Protein 2RC5 (pdb70)

CATH classification: 2.40.30.10 (+1 more: 3.40.50.80)

Organism: Leptospira interrogans serogroup Icterohaemorrhagiae serovar Lai (strain 56601) (NCBI:txid189518)

Foldseek 3Di:
DDPDADKFLADPVRWDKWFWADKDWFFDDPPDDDQDQPRADWTKIKTKTWDQCVSVQHAQQWWKWFFFDDFDPVCVVVVPVPRTRHIDTFHWQAHSCGVVSVNTITIGIAIFDADCVHDGDGGDRVSVSRNVDDGGDITGITIRGDDQRHDDQEADQAEEEEAEEQSQCRSVNNVLCCQQPVCSYHYNYAYEYEYEYQHPSSDGCVVVQVVSVVVDVSYHYHYFHQNPDAAPPPRHGGHSLSVCLVCLVSLVSLVPVLYAYEHEEDDPPPVLSNQVSSCVSVVPDDDSCVSQVVCSVSSRYHYHHD/DAAAWKFLFDLVRWFKWFWADKDWFFDDQPPDDQDNQNADKTKIKTKTADDCVSVQHAQQWWKWFFFDDFDPVCVVVVGTRDTDTFHWQAHRAPDGHITIGIAIFDFDADRNRDGPGGDRVSVSRNVDDGGDITTITIRHDRQRHDDQEAAAAEEEEAEEQRQCRSVNNVLCCQQPVCSYNYNAAYEYEYEYQHPSSDGPVVVLVVSVVPPVSYHYHYFHFNVDAAPPPRHGTHSLSVLLVVLVSLVSLVPVVAAYEHTEDDPPPCQSNQVSSVVSVVDPDDSCVSQVVCSVSSRYHYDHD/DPDADKFLFDPVRWDKWFWADKAWFFDDAVDDDADQLGEDWTKIKTKTWDQCVSVQHAQQWWKWFFFDDFDPVVVVVVRGRDTDTFRWQAHSCGVVSVNTIIIGIATFDFDADNRNPTPGTDGVSVSRNPDDGGDITGITIRGDDQRHDDQEADAAAEEEAEEQSQCRSVNNVLCCQQPVCSYHYNYAYEYEYEYQHPSSDGCVVVQVVSVVVDVSYHYHYFHQNPDAAPPPRHGGHSLSVCLVCLVSLVSLVVVLYAYEHTEDDPPPVQSNQVSSVVSVVDPDDSCVSVVVCSVSRRYHYHHD/DLAADKFLFDPVRWFKWFWPDKDWQFDDWCPDDCHCPVTDKTKIKTKTADDCVSVQHAQQWWKWFFFDDFDVVCVVVVPVVRTGDIDTFGWQAHRAVPDDGRITIGIAIFDFDADPSNDGDGTDRVSVSRNVHDGGDITTITIRGDRQRHDDQEAAAAEEEEFEEQRQCRSVNNVLCCQQPVCSYNYNAAYEYEYEYQHPSSDGPVVVLVVSVVPPVSYHYHYFHFNVAAAPPPRHGTHSLSVCLVVLVSLCSLVPPVAAYEYTEDDPPPCQSNQVSSVVSVVDPDDSVCSQVVCSVSVRYHYDHD

Radius of gyration: 36.1 Å; Cα contacts (8 Å, |Δi|>4): 2918; chains: 4; bounding box: 82×76×110 Å

Secondary structure (DSSP, 8-state):
--SS----SBBTTB-EEEEEEEEEE-SPPBTBSS--SSS----EEEEEEE--TTT----BTBEEEEE-SSB-HHHHHTT-S--BPPPEEEE--S-TT-GGG---EEEEEEE--B----S-SSB-HHHHHHHT--TT-EEEEEEEE-SSS---SS-B-S-EEEEEEGGGGHHHHHHHHIIIII-SS-B-S-EEEEEEESSGGGS-SHHHHHHHHHHHSSEEEEEEETTT-B-TTTSSB--HHHHHHHTHHHHHHHHHHT-EEEEEESSTTTHHHHHHHHHHHHT--S-HHHHHHHHHHTT-EEEEE-/-------SB-TTS-EEEEEEEEEE-SPPTTSSSS-STT----EEEEEEE--TTT----BTBEEEEE-SSB-HHHH----BPPPEEEEB-S-----S-EEEEEEE--B---TTS--S-B-HHHHHHHT--TTPEEEEEEEE-SSS---SS-B-S-EEEEEEGGGGHHHHHHHHIIIII-SS-B-S-EEEEEEESSGGG--SHHHHHHHHHHHSSEEEEEEETTT-B-TTTSSB--HHHHHHHTHHHHHHHHHTT-EEEEEESSTTTHHHHHHHHHHHHT--S-HHHHHHHHHHTT-EEEEE-/--S----SBBTTBPEEEEEEEEEE-SPPTTSSSS-SSS----EEEEEEE--TTTS---BTBEEEEE-SSB-HHHHT---BPPPEEE---S-TT-GGG---EEEEEEE--B---TTS----B-HHHHHHHT--TT-EEEEEEEE-SSS---SS-B-S-EEEEEEGGGGHHHHHHHHIIIII-SS-B-S-EEEEEEESSGGGS-SHHHHHHHHHHHSSEEEEEEETTT-B-TTTS-B--HHHHHHHTHHHHHHHHHHT-EEEEEESSTTTHHHHHHHHHHHHT--S-HHHHHHHHHHTT-EEEEE-/-------SBBTTB-EEEEEEEEEE-SPPTTSSSS-TTS----EEEEEEE--TTT----BTBEEEEE-SSB-HHHHHHT-S--BPPPEEEEB-S------SS-EEEEEEE--B--BTTTB-S-B-HHHHHHHT--TTPEEEEEEEE-SSS---SS-B-S-EEEEEEGGGGHHHHHHHHIIIII-SS-B-S-EEEEEEESSGGG--SHHHHHHHHHHHSSEEEEEEETTT-B-TTTSSB--HHHHHHHTHHHHHHHHHTT-EEEEEESSTTTHHHHHHHHHHHHT--S-HHHHHHHHHHTTSEEEEE-

Structure (mmCIF, N/CA/C/O backbone):
data_2RC5
#
_entry.id   2RC5
#
_cell.length_a   65.112
_cell.length_b   111.832
_cell.length_c   89.913
_cell.angle_alpha   90.00
_cell.angle_beta   92.76
_cell.angle_gamma   90.00
#
_symmetry.space_group_name_H-M   'P 1 21 1'
#
loop_
_entity.id
_entity.type
_entity.pdbx_description
1 polymer 'Ferredoxin-NADP reductase'
2 non-polymer 'SULFATE ION'
3 non-polymer 'ZINC ION'
4 non-polymer 'FLAVIN-ADENINE DINUCLEOTIDE'
5 water water
#
loop_
_atom_site.group_PDB
_atom_site.id
_atom_site.type_symbol
_atom_site.label_atom_id
_atom_site.label_alt_id
_atom_site.label_comp_id
_atom_site.label_asym_id
_atom_site.label_entity_id
_atom_site.label_seq_id
_atom_site.pdbx_PDB_ins_code
_atom_site.Cartn_x
_atom_site.Cartn_y
_atom_site.Cartn_z
_atom_site.occupancy
_atom_site.B_iso_or_equiv
_atom_site.auth_seq_id
_atom_site.auth_comp_id
_atom_site.auth_asym_id
_atom_site.auth_atom_id
_atom_site.pdbx_PDB_model_num
ATOM 1 N N . PRO A 1 7 ? -9.315 30.286 4.182 1.00 49.47 7 PRO A N 1
ATOM 2 C CA . PRO A 1 7 ? -10.184 31.258 3.515 1.00 49.24 7 PRO A CA 1
ATOM 3 C C . PRO A 1 7 ? -9.440 32.536 3.165 1.00 48.98 7 PRO A C 1
ATOM 4 O O . PRO A 1 7 ? -8.219 32.505 3.043 1.00 49.78 7 PRO A O 1
ATOM 8 N N . THR A 1 8 ? -10.170 33.643 3.025 0.50 44.73 8 THR A N 1
ATOM 9 C CA . THR A 1 8 ? -9.686 34.818 2.292 0.50 43.61 8 THR A CA 1
ATOM 10 C C . THR A 1 8 ? -8.231 34.711 1.797 0.50 42.67 8 THR A C 1
ATOM 11 O O . THR A 1 8 ? -7.304 34.450 2.562 0.50 42.54 8 THR A O 1
ATOM 15 N N . ARG A 1 9 ? -8.068 34.886 0.492 1.00 58.32 9 ARG A N 1
ATOM 16 C CA . ARG A 1 9 ? -6.765 35.033 -0.159 1.00 57.68 9 ARG A CA 1
ATOM 17 C C . ARG A 1 9 ? -5.853 35.999 0.612 1.00 57.51 9 ARG A C 1
ATOM 18 O O . ARG A 1 9 ? -6.308 36.722 1.510 1.00 57.62 9 ARG A O 1
ATOM 26 N N . GLU A 1 10 ? -4.572 36.008 0.244 1.00 59.24 10 GLU A N 1
ATOM 27 C CA . GLU A 1 10 ? -3.541 36.811 0.912 1.00 59.00 10 GLU A CA 1
ATOM 28 C C . GLU A 1 10 ? -3.191 36.136 2.219 1.00 58.37 10 GLU A C 1
ATOM 29 O O . GLU A 1 10 ? -3.943 36.218 3.197 1.00 58.46 10 GLU A O 1
ATOM 35 N N . PRO A 1 11 ? -2.056 35.421 2.225 1.00 31.26 11 PRO A N 1
ATOM 36 C CA . PRO A 1 11 ? -1.624 34.667 3.378 1.00 30.49 11 PRO A CA 1
ATOM 37 C C . PRO A 1 11 ? -1.277 35.549 4.570 1.00 30.39 11 PRO A C 1
ATOM 38 O O . PRO A 1 11 ? -0.555 36.548 4.447 1.00 30.38 11 PRO A O 1
ATOM 42 N N . GLN A 1 12 ? -1.814 35.170 5.719 1.00 36.17 12 GLN A N 1
ATOM 43 C CA . GLN A 1 12 ? -1.439 35.795 6.970 1.00 36.07 12 GLN A CA 1
ATOM 44 C C . GLN A 1 12 ? -0.638 34.777 7.759 1.00 35.94 12 GLN A C 1
ATOM 45 O O . GLN A 1 12 ? -0.831 33.571 7.617 1.00 35.54 12 GLN A O 1
ATOM 51 N N . ILE A 1 13 ? 0.300 35.261 8.552 1.00 22.79 13 ILE A N 1
ATOM 52 C CA . ILE A 1 13 ? 1.087 34.374 9.390 1.00 22.90 13 ILE A CA 1
ATOM 53 C C . ILE A 1 13 ? 1.051 34.880 10.826 1.00 23.40 13 ILE A C 1
ATOM 54 O O . ILE A 1 13 ? 0.860 36.073 11.068 1.00 23.37 13 ILE A O 1
ATOM 59 N N . ASN A 1 14 ? 1.210 33.955 11.768 1.00 42.76 14 ASN A N 1
ATOM 60 C CA . ASN A 1 14 ? 1.374 34.270 13.196 1.00 43.28 14 ASN A CA 1
ATOM 61 C C . ASN A 1 14 ? 0.229 35.078 13.784 1.00 43.29 14 ASN A C 1
ATOM 62 O O . ASN A 1 14 ? 0.428 35.948 14.653 1.00 43.50 14 ASN A O 1
ATOM 67 N N . LEU A 1 15 ? -0.973 34.773 13.302 1.00 26.90 15 LEU A N 1
ATOM 68 C CA . LEU A 1 15 ? -2.194 35.345 13.848 1.00 27.13 15 LEU A CA 1
ATOM 69 C C . LEU A 1 15 ? -2.393 34.808 15.254 1.00 27.37 15 LEU A C 1
ATOM 70 O O . LEU A 1 15 ? -2.907 35.502 16.141 1.00 27.80 15 LEU A O 1
ATOM 75 N N . PHE A 1 16 ? -1.960 33.564 15.437 1.00 26.69 16 PHE A N 1
ATOM 76 C CA . PHE A 1 16 ? -2.001 32.881 16.713 1.00 27.01 16 PHE A CA 1
ATOM 77 C C . PHE A 1 16 ? -0.619 32.343 17.020 1.00 27.55 16 PHE A C 1
ATOM 78 O O . PHE A 1 16 ? 0.068 31.849 16.138 1.00 27.86 16 PHE A O 1
ATOM 86 N N . LYS A 1 17 ? -0.202 32.505 18.266 1.00 27.58 17 LYS A N 1
ATOM 87 C CA . LYS A 1 17 ? 1.107 32.084 18.742 1.00 25.51 17 LYS A CA 1
ATOM 88 C C . LYS A 1 17 ? 0.839 31.354 20.045 1.00 25.53 17 LYS A C 1
ATOM 89 O O . LYS A 1 17 ? -0.307 31.293 20.494 1.00 25.20 17 LYS A O 1
ATOM 92 N N . LYS A 1 18 ? 1.880 30.802 20.661 1.00 36.12 18 LYS A N 1
ATOM 93 C CA . LYS A 1 18 ? 1.710 30.131 21.954 1.00 36.11 18 LYS A CA 1
ATOM 94 C C . LYS A 1 18 ? 1.086 31.021 23.027 1.00 36.28 18 LYS A C 1
ATOM 95 O O . LYS A 1 18 ? 0.325 30.540 23.861 1.00 36.42 18 LYS A O 1
ATOM 101 N N . SER A 1 19 ? 1.387 32.319 22.983 1.00 29.98 19 SER A N 1
ATOM 102 C CA . SER A 1 19 ? 0.814 33.291 23.929 1.00 30.06 19 SER A CA 1
ATOM 103 C C . SER A 1 19 ? -0.659 33.646 23.667 1.00 29.73 19 SER A C 1
ATOM 104 O O . SER A 1 19 ? -1.390 33.988 24.603 1.00 29.96 19 SER A O 1
ATOM 107 N N . ASN A 1 20 ? -1.084 33.585 22.406 1.00 34.54 20 ASN A N 1
ATOM 108 C CA . ASN A 1 20 ? -2.507 33.682 22.057 1.00 34.10 20 ASN A CA 1
ATOM 109 C C . ASN A 1 20 ? -2.955 32.562 21.081 1.00 33.28 20 ASN A C 1
ATOM 110 O O . ASN A 1 20 ? -3.169 32.803 19.895 1.00 33.06 20 ASN A O 1
ATOM 115 N N . PRO A 1 21 ? -3.086 31.322 21.583 1.00 34.66 21 PRO A N 1
ATOM 116 C CA . PRO A 1 21 ? -3.406 30.236 20.651 1.00 34.31 21 PRO A CA 1
ATOM 117 C C . PRO A 1 21 ? -4.844 30.248 20.145 1.00 33.81 21 PRO A C 1
ATOM 118 O O . PRO A 1 21 ? -5.699 30.955 20.684 1.00 34.01 21 PRO A O 1
ATOM 122 N N . TYR A 1 22 ? -5.081 29.483 19.089 1.00 25.24 22 TYR A N 1
ATOM 123 C CA . TYR A 1 22 ? -6.416 29.283 18.576 1.00 24.77 22 TYR A CA 1
ATOM 124 C C . TYR A 1 22 ? -6.905 27.917 19.040 1.00 24.21 22 TYR A C 1
ATOM 125 O O . TYR A 1 22 ? -6.220 26.920 18.881 1.00 23.73 22 TYR A O 1
ATOM 134 N N . LYS A 1 23 ? -8.084 27.892 19.643 1.00 28.72 23 LYS A N 1
ATOM 135 C CA . LYS A 1 23 ? -8.682 26.659 20.111 1.00 28.70 23 LYS A CA 1
ATOM 136 C C . LYS A 1 23 ? -9.607 26.125 19.019 1.00 28.52 23 LYS A C 1
ATOM 137 O O . LYS A 1 23 ? -10.592 26.767 18.666 1.00 28.79 23 LYS A O 1
ATOM 143 N N . ALA A 1 24 ? -9.267 24.963 18.469 1.00 22.69 24 ALA A N 1
ATOM 144 C CA . ALA A 1 24 ? -10.090 24.313 17.442 1.00 22.49 24 ALA A CA 1
ATOM 145 C C . ALA A 1 24 ? -10.654 23.009 17.987 1.00 22.27 24 ALA A C 1
ATOM 146 O O . ALA A 1 24 ? -9.960 22.278 18.686 1.00 20.34 24 ALA A O 1
ATOM 148 N N . LYS A 1 25 ? -11.911 22.720 17.674 1.00 30.77 25 LYS A N 1
ATOM 149 C CA . LYS A 1 25 ? -12.521 21.466 18.088 1.00 30.28 25 LYS A CA 1
ATOM 150 C C . LYS A 1 25 ? -12.390 20.412 17.009 1.00 29.61 25 LYS A C 1
ATOM 151 O O . LYS A 1 25 ? -12.502 20.719 15.816 1.00 29.39 25 LYS A O 1
ATOM 157 N N . VAL A 1 26 ? -12.139 19.172 17.440 1.00 12.56 26 VAL A N 1
ATOM 158 C CA . VAL A 1 26 ? -12.000 18.042 16.526 1.00 14.30 26 VAL A CA 1
ATOM 159 C C . VAL A 1 26 ? -13.354 17.651 15.982 1.00 14.32 26 VAL A C 1
ATOM 160 O O . VAL A 1 26 ? -14.305 17.413 16.727 1.00 14.34 26 VAL A O 1
ATOM 164 N N . ILE A 1 27 ? -13.433 17.610 14.660 1.00 19.37 27 ILE A N 1
ATOM 165 C CA . ILE A 1 27 ? -14.591 17.076 13.993 1.00 19.26 27 ILE A CA 1
ATOM 166 C C . ILE A 1 27 ? -14.354 15.588 13.837 1.00 19.02 27 ILE A C 1
ATOM 167 O O . ILE A 1 27 ? -15.160 14.779 14.255 1.00 19.11 27 ILE A O 1
ATOM 172 N N . SER A 1 28 ? -13.221 15.245 13.245 1.00 18.16 28 SER A N 1
ATOM 173 C CA . SER A 1 28 ? -12.896 13.869 12.968 1.00 17.82 28 SER A CA 1
ATOM 174 C C . SER A 1 28 ? -11.394 13.654 12.935 1.00 18.06 28 SER A C 1
ATOM 175 O O . SER A 1 28 ? -10.599 14.584 12.722 1.00 18.16 28 SER A O 1
ATOM 178 N N . ASN A 1 29 ? -11.023 12.409 13.175 1.00 18.17 29 ASN A N 1
ATOM 179 C CA . ASN A 1 29 ? -9.652 11.971 13.136 1.00 18.23 29 ASN A CA 1
ATOM 180 C C . ASN A 1 29 ? -9.701 10.507 12.744 1.00 18.30 29 ASN A C 1
ATOM 181 O O . ASN A 1 29 ? -9.919 9.639 13.580 1.00 18.22 29 ASN A O 1
ATOM 186 N N . VAL A 1 30 ? -9.578 10.236 11.450 1.00 18.31 30 VAL A N 1
ATOM 187 C CA . VAL A 1 30 ? -9.678 8.867 11.007 1.00 20.04 30 VAL A CA 1
ATOM 188 C C . VAL A 1 30 ? -8.355 8.370 10.464 1.00 19.79 30 VAL A C 1
ATOM 189 O O . VAL A 1 30 ? -7.622 9.092 9.785 1.00 20.27 30 VAL A O 1
ATOM 193 N N . LEU A 1 31 ? -8.045 7.138 10.829 1.00 23.01 31 LEU A N 1
ATOM 194 C CA . LEU A 1 31 ? -6.877 6.441 10.348 1.00 22.76 31 LEU A CA 1
ATOM 195 C C . LEU A 1 31 ? -7.048 6.148 8.878 1.00 22.48 31 LEU A C 1
ATOM 196 O O . LEU A 1 31 ? -8.048 5.555 8.472 1.00 22.25 31 LEU A O 1
ATOM 201 N N . LEU A 1 32 ? -6.058 6.573 8.095 1.00 21.87 32 LEU A N 1
ATOM 202 C CA . LEU A 1 32 ? -6.080 6.452 6.632 1.00 21.66 32 LEU A CA 1
ATOM 203 C C . LEU A 1 32 ? -5.337 5.219 6.134 1.00 22.44 32 LEU A C 1
ATOM 204 O O . LEU A 1 32 ? -5.632 4.686 5.060 1.00 21.66 32 LEU A O 1
ATOM 209 N N . THR A 1 33 ? -4.361 4.793 6.918 1.00 20.09 33 THR A N 1
ATOM 210 C CA . THR A 1 33 ? -3.522 3.679 6.578 1.00 19.92 33 THR A CA 1
ATOM 211 C C . THR A 1 33 ? -3.947 2.431 7.374 1.00 20.45 33 THR A C 1
ATOM 212 O O . THR A 1 33 ? -4.667 2.548 8.367 1.00 20.51 33 THR A O 1
ATOM 216 N N . PRO A 1 34 ? -3.521 1.231 6.941 1.00 24.23 34 PRO A N 1
ATOM 217 C CA . PRO A 1 34 ? -3.994 0.066 7.691 1.00 24.58 34 PRO A CA 1
ATOM 218 C C . PRO A 1 34 ? -3.578 0.097 9.158 1.00 25.22 34 PRO A C 1
ATOM 219 O O . PRO A 1 34 ? -2.552 0.704 9.509 1.00 25.62 34 PRO A O 1
ATOM 223 N N . GLU A 1 35 ? -4.394 -0.519 10.006 1.00 31.07 35 GLU A N 1
ATOM 224 C CA . GLU A 1 35 ? -4.064 -0.662 11.418 1.00 32.20 35 GLU A CA 1
ATOM 225 C C . GLU A 1 35 ? -2.771 -1.462 11.574 1.00 32.02 35 GLU A C 1
ATOM 226 O O . GLU A 1 35 ? -2.417 -2.265 10.711 1.00 32.00 35 GLU A O 1
ATOM 232 N N . THR A 1 36 ? -2.049 -1.211 12.658 1.00 47.10 36 THR A N 1
ATOM 233 C CA . THR A 1 36 ? -0.717 -1.782 12.807 1.00 47.49 36 THR A CA 1
ATOM 234 C C . THR A 1 36 ? -0.768 -3.305 12.848 1.00 47.50 36 THR A C 1
ATOM 235 O O . THR A 1 36 ? -1.649 -3.890 13.487 1.00 47.36 36 THR A O 1
ATOM 239 N N . GLY A 1 37 ? 0.171 -3.929 12.138 1.00 52.89 37 GLY A N 1
ATOM 240 C CA . GLY A 1 37 ? 0.184 -5.375 11.942 1.00 53.13 37 GLY A CA 1
ATOM 241 C C . GLY A 1 37 ? -0.517 -5.759 10.652 1.00 53.13 37 GLY A C 1
ATOM 242 O O . GLY A 1 37 ? -0.142 -6.731 9.993 1.00 53.22 37 GLY A O 1
ATOM 243 N N . THR A 1 38 ? -1.551 -5.000 10.303 1.00 43.62 38 THR A N 1
ATOM 244 C CA . THR A 1 38 ? -2.221 -5.142 9.008 1.00 43.88 38 THR A CA 1
ATOM 245 C C . THR A 1 38 ? -1.413 -4.379 7.952 1.00 43.67 38 THR A C 1
ATOM 246 O O . THR A 1 38 ? -0.455 -3.659 8.272 1.00 44.03 38 THR A O 1
ATOM 250 N N . GLY A 1 39 ? -1.782 -4.548 6.692 1.00 34.42 39 GLY A N 1
ATOM 251 C CA . GLY A 1 39 ? -1.094 -3.850 5.623 1.00 33.94 39 GLY A CA 1
ATOM 252 C C . GLY A 1 39 ? 0.242 -4.453 5.245 1.00 33.56 39 GLY A C 1
ATOM 253 O O . GLY A 1 39 ? 0.681 -5.452 5.811 1.00 33.22 39 GLY A O 1
ATOM 254 N N . LYS A 1 40 ? 0.892 -3.815 4.283 1.00 37.13 40 LYS A N 1
ATOM 255 C CA . LYS A 1 40 ? 2.089 -4.363 3.668 1.00 37.82 40 LYS A CA 1
ATOM 256 C C . LYS A 1 40 ? 3.356 -4.291 4.528 1.00 38.43 40 LYS A C 1
ATOM 257 O O . LYS A 1 40 ? 4.224 -5.169 4.435 1.00 38.29 40 LYS A O 1
ATOM 263 N N . ARG A 1 41 ? 3.455 -3.254 5.354 1.00 33.56 41 ARG A N 1
ATOM 264 C CA . ARG A 1 41 ? 4.663 -3.007 6.132 1.00 34.72 41 ARG A CA 1
ATOM 265 C C . ARG A 1 41 ? 4.923 -4.139 7.120 1.00 35.87 41 ARG A C 1
ATOM 266 O O . ARG A 1 41 ? 4.095 -4.422 7.986 1.00 36.11 41 ARG A O 1
ATOM 274 N N . PRO A 1 42 ? 6.078 -4.782 6.985 1.00 52.78 42 PRO A N 1
ATOM 275 C CA . PRO A 1 42 ? 6.491 -5.830 7.923 1.00 54.02 42 PRO A CA 1
ATOM 276 C C . PRO A 1 42 ? 7.007 -5.246 9.234 1.00 55.17 42 PRO A C 1
ATOM 277 O O . PRO A 1 42 ? 6.759 -4.076 9.527 1.00 55.35 42 PRO A O 1
ATOM 281 N N . LYS A 1 43 ? 7.718 -6.058 10.010 1.00 42.93 43 LYS A N 1
ATOM 282 C CA . LYS A 1 43 ? 7.467 -6.162 11.443 1.00 43.20 43 LYS A CA 1
ATOM 283 C C . LYS A 1 43 ? 8.374 -5.223 12.231 1.00 43.36 43 LYS A C 1
ATOM 284 O O . LYS A 1 43 ? 7.908 -4.257 12.835 1.00 43.29 43 LYS A O 1
ATOM 286 N N . LYS A 1 44 ? 9.670 -5.514 12.221 1.00 50.81 44 LYS A N 1
ATOM 287 C CA . LYS A 1 44 ? 10.655 -4.606 11.644 1.00 50.72 44 LYS A CA 1
ATOM 288 C C . LYS A 1 44 ? 10.056 -3.801 10.495 1.00 50.42 44 LYS A C 1
ATOM 289 O O . LYS A 1 44 ? 9.217 -4.301 9.746 1.00 50.27 44 LYS A O 1
ATOM 291 N N . GLU A 1 45 ? 10.493 -2.553 10.363 1.00 61.08 45 GLU A N 1
ATOM 292 C CA . GLU A 1 45 ? 9.838 -1.612 9.499 1.00 60.83 45 GLU A CA 1
ATOM 293 C C . GLU A 1 45 ? 8.580 -1.200 10.211 1.00 60.83 45 GLU A C 1
ATOM 294 O O . GLU A 1 45 ? 7.708 -1.985 10.492 1.00 60.87 45 GLU A O 1
ATOM 300 N N . GLY A 1 46 ? 8.521 0.012 10.636 1.00 47.03 46 GLY A N 1
ATOM 301 C CA . GLY A 1 46 ? 7.830 0.165 11.886 1.00 47.20 46 GLY A CA 1
ATOM 302 C C . GLY A 1 46 ? 6.348 0.126 11.702 1.00 47.07 46 GLY A C 1
ATOM 303 O O . GLY A 1 46 ? 5.776 -0.813 11.226 1.00 46.98 46 GLY A O 1
ATOM 304 N N . GLU A 1 47 ? 5.734 1.208 12.093 1.00 41.18 47 GLU A N 1
ATOM 305 C CA . GLU A 1 47 ? 4.361 1.398 11.841 1.00 41.05 47 GLU A CA 1
ATOM 306 C C . GLU A 1 47 ? 4.272 2.519 10.904 1.00 40.85 47 GLU A C 1
ATOM 307 O O . GLU A 1 47 ? 5.101 3.396 10.881 1.00 40.90 47 GLU A O 1
ATOM 313 N N . ALA A 1 48 ? 3.238 2.455 10.102 1.00 27.15 48 ALA A N 1
ATOM 314 C CA . ALA A 1 48 ? 2.794 3.636 9.368 1.00 27.01 48 ALA A CA 1
ATOM 315 C C . ALA A 1 48 ? 1.333 3.994 9.568 1.00 26.97 48 ALA A C 1
ATOM 316 O O . ALA A 1 48 ? 0.489 3.622 8.826 1.00 26.80 48 ALA A O 1
ATOM 318 N N . LEU A 1 49 ? 1.082 4.759 10.601 1.00 22.11 49 LEU A N 1
ATOM 319 C CA . LEU A 1 49 ? -0.244 5.190 11.046 1.00 22.10 49 LEU A CA 1
ATOM 320 C C . LEU A 1 49 ? -0.511 6.665 10.756 1.00 22.12 49 LEU A C 1
ATOM 321 O O . LEU A 1 49 ? -0.066 7.554 11.481 1.00 22.31 49 LEU A O 1
ATOM 326 N N . VAL A 1 50 ? -1.243 6.894 9.669 1.00 15.54 50 VAL A N 1
ATOM 327 C CA . VAL A 1 50 ? -1.507 8.226 9.141 1.00 15.50 50 VAL A CA 1
ATOM 328 C C . VAL A 1 50 ? -2.986 8.558 9.266 1.00 15.48 50 VAL A C 1
ATOM 329 O O . VAL A 1 50 ? -3.840 7.771 8.850 1.00 15.33 50 VAL A O 1
ATOM 333 N N . HIS A 1 51 ? -3.272 9.727 9.841 1.00 19.11 51 HIS A N 1
ATOM 334 C CA . HIS A 1 51 ? -4.635 10.153 10.125 1.00 19.36 51 HIS A CA 1
ATOM 335 C C . HIS A 1 51 ? -4.997 11.411 9.367 1.00 20.31 51 HIS A C 1
ATOM 336 O O . HIS A 1 51 ? -4.164 12.295 9.149 1.00 20.77 51 HIS A O 1
ATOM 343 N N . ARG A 1 52 ? -6.258 11.496 8.972 1.00 19.50 52 ARG A N 1
ATOM 344 C CA . ARG A 1 52 ? -6.784 12.735 8.456 1.00 19.80 52 ARG A CA 1
ATOM 345 C C . ARG A 1 52 ? -7.498 13.374 9.630 1.00 20.35 52 ARG A C 1
ATOM 346 O O . ARG A 1 52 ? -8.437 12.799 10.178 1.00 20.24 52 ARG A O 1
ATOM 354 N N . ILE A 1 53 ? -7.022 14.545 10.037 1.00 20.04 53 ILE A N 1
ATOM 355 C CA . ILE A 1 53 ? -7.607 15.252 11.150 1.00 19.98 53 ILE A CA 1
ATOM 356 C C . ILE A 1 53 ? -8.389 16.462 10.630 1.00 19.71 53 ILE A C 1
ATOM 357 O O . ILE A 1 53 ? -7.851 17.301 9.924 1.00 19.57 53 ILE A O 1
ATOM 362 N N . VAL A 1 54 ? -9.670 16.519 10.967 1.00 17.76 54 VAL A N 1
ATOM 363 C CA . VAL A 1 54 ? -10.519 17.630 10.581 1.00 17.24 54 VAL A CA 1
ATOM 364 C C . VAL A 1 54 ? -10.885 18.374 11.850 1.00 17.60 54 VAL A C 1
ATOM 365 O O . VAL A 1 54 ? -11.460 17.822 12.789 1.00 17.51 54 VAL A O 1
ATOM 369 N N . LEU A 1 55 ? -10.498 19.634 11.891 1.00 18.90 55 LEU A N 1
ATOM 370 C CA . LEU A 1 55 ? -10.790 20.470 13.029 1.00 19.41 55 LEU A CA 1
ATOM 371 C C . LEU A 1 55 ? -11.764 21.520 12.575 1.00 19.39 55 LEU A C 1
ATOM 372 O O . LEU A 1 55 ? -11.687 21.992 11.441 1.00 18.76 55 LEU A O 1
ATOM 377 N N . ALA A 1 56 ? -12.694 21.856 13.464 1.00 17.10 56 ALA A N 1
ATOM 378 C CA . ALA A 1 56 ? -13.592 22.967 13.249 1.00 17.11 56 ALA A CA 1
ATOM 379 C C . ALA A 1 56 ? -12.832 24.256 13.535 1.00 17.64 56 ALA A C 1
ATOM 380 O O . ALA A 1 56 ? -12.221 24.420 14.597 1.00 17.40 56 ALA A O 1
ATOM 382 N N . ILE A 1 57 ? -12.831 25.152 12.555 1.00 28.50 57 ILE A N 1
ATOM 383 C CA . ILE A 1 57 ? -12.260 26.477 12.758 1.00 29.19 57 ILE A CA 1
ATOM 384 C C . ILE A 1 57 ? -13.187 27.579 12.266 1.00 29.22 57 ILE A C 1
ATOM 385 O O . ILE A 1 57 ? -14.016 27.371 11.382 1.00 29.27 57 ILE A O 1
ATOM 390 N N . ASP A 1 58 ? -13.058 28.742 12.885 1.00 27.75 58 ASP A N 1
ATOM 391 C CA . ASP A 1 58 ? -13.669 29.965 12.401 1.00 27.61 58 ASP A CA 1
ATOM 392 C C . ASP A 1 58 ? -12.695 30.518 11.360 1.00 27.27 58 ASP A C 1
ATOM 393 O O . ASP A 1 58 ? -11.583 30.946 11.692 1.00 27.28 58 ASP A O 1
ATOM 398 N N . HIS A 1 59 ? -13.111 30.451 10.098 1.00 24.14 59 HIS A N 1
ATOM 399 C CA . HIS A 1 59 ? -12.328 30.929 8.965 1.00 23.90 59 HIS A CA 1
ATOM 400 C C . HIS A 1 59 ? -12.056 32.446 8.985 1.00 24.29 59 HIS A C 1
ATOM 401 O O . HIS A 1 59 ? -11.136 32.927 8.329 1.00 24.07 59 HIS A O 1
ATOM 408 N N . SER A 1 60 ? -12.852 33.191 9.749 1.00 35.19 60 SER A N 1
ATOM 409 C CA . SER A 1 60 ? -12.588 34.612 10.005 1.00 35.81 60 SER A CA 1
ATOM 410 C C . SER A 1 60 ? -11.458 34.809 11.029 1.00 36.17 60 SER A C 1
ATOM 411 O O . SER A 1 60 ? -10.695 35.771 10.942 1.00 36.17 60 SER A O 1
ATOM 414 N N . ALA A 1 61 ? -11.365 33.894 11.988 1.00 26.70 61 ALA A N 1
ATOM 415 C CA . ALA A 1 61 ? -10.253 33.882 12.931 1.00 27.25 61 ALA A CA 1
ATOM 416 C C . ALA A 1 61 ? -9.010 33.253 12.311 1.00 26.95 61 ALA A C 1
ATOM 417 O O . ALA A 1 61 ? -7.901 33.762 12.470 1.00 27.51 61 ALA A O 1
ATOM 419 N N . TYR A 1 62 ? -9.204 32.144 11.605 1.00 24.32 62 TYR A N 1
ATOM 420 C CA . TYR A 1 62 ? -8.092 31.407 11.017 1.00 23.95 62 TYR A CA 1
ATOM 421 C C . TYR A 1 62 ? -8.185 31.390 9.495 1.00 23.53 62 TYR A C 1
ATOM 422 O O . TYR A 1 62 ? -8.518 30.367 8.895 1.00 23.34 62 TYR A O 1
ATOM 431 N N . PRO A 1 63 ? -7.889 32.528 8.876 1.00 23.92 63 PRO A N 1
ATOM 432 C CA . PRO A 1 63 ? -8.056 32.684 7.425 1.00 23.45 63 PRO A CA 1
ATOM 433 C C . PRO A 1 63 ? -6.842 32.160 6.654 1.00 23.75 63 PRO A C 1
ATOM 434 O O . PRO A 1 63 ? -6.128 32.923 5.978 1.00 23.40 63 PRO A O 1
ATOM 438 N N . TYR A 1 64 ? -6.640 30.854 6.762 1.00 17.21 64 TYR A N 1
ATOM 439 C CA . TYR A 1 64 ? -5.476 30.183 6.205 1.00 17.16 64 TYR A CA 1
ATOM 440 C C . TYR A 1 64 ? -5.550 30.072 4.683 1.00 16.84 64 TYR A C 1
ATOM 441 O O . TYR A 1 64 ? -6.633 30.088 4.099 1.00 16.75 64 TYR A O 1
ATOM 450 N N . VAL A 1 65 ? -4.383 29.985 4.056 1.00 24.13 65 VAL A N 1
ATOM 451 C CA . VAL A 1 65 ? -4.289 29.706 2.633 1.00 23.96 65 VAL A CA 1
ATOM 452 C C . VAL A 1 65 ? -3.690 28.302 2.495 1.00 23.85 65 VAL A C 1
ATOM 453 O O . VAL A 1 65 ? -2.872 27.874 3.323 1.00 24.14 65 VAL A O 1
ATOM 457 N N . ILE A 1 66 ? -4.148 27.557 1.495 1.00 15.70 66 ILE A N 1
ATOM 458 C CA . ILE A 1 66 ? -3.573 26.249 1.234 1.00 15.42 66 ILE A CA 1
ATOM 459 C C . ILE A 1 66 ? -2.108 26.442 0.822 1.00 15.87 66 ILE A C 1
ATOM 460 O O . ILE A 1 66 ? -1.783 27.350 0.071 1.00 15.93 66 ILE A O 1
ATOM 465 N N . GLY A 1 67 ? -1.235 25.599 1.353 1.00 20.09 67 GLY A N 1
ATOM 466 C CA . GLY A 1 67 ? 0.198 25.787 1.204 1.00 20.86 67 GLY A CA 1
ATOM 467 C C . GLY A 1 67 ? 0.820 26.255 2.504 1.00 21.38 67 GLY A C 1
ATOM 468 O O . GLY A 1 67 ? 2.026 26.132 2.707 1.00 22.21 67 GLY A O 1
ATOM 469 N N . GLN A 1 68 ? -0.010 26.781 3.398 1.00 16.22 68 GLN A N 1
ATOM 470 C CA . GLN A 1 68 ? 0.459 27.176 4.714 1.00 16.47 68 GLN A CA 1
ATOM 471 C C . GLN A 1 68 ? 0.425 26.003 5.671 1.00 16.84 68 GLN A C 1
ATOM 472 O O . GLN A 1 68 ? -0.246 24.999 5.420 1.00 16.69 68 GLN A O 1
ATOM 478 N N . SER A 1 69 ? 1.153 26.144 6.772 1.00 21.73 69 SER A N 1
ATOM 479 C CA . SER A 1 69 ? 1.106 25.186 7.859 1.00 22.23 69 SER A CA 1
ATOM 480 C C . SER A 1 69 ? 0.254 25.693 9.001 1.00 22.38 69 SER A C 1
ATOM 481 O O . SER A 1 69 ? 0.174 26.902 9.276 1.00 20.49 69 SER A O 1
ATOM 484 N N . GLY A 1 70 ? -0.391 24.748 9.664 1.00 17.82 70 GLY A N 1
ATOM 485 C CA . GLY A 1 70 ? -1.047 25.019 10.919 1.00 17.96 70 GLY A CA 1
ATOM 486 C C . GLY A 1 70 ? -0.079 24.566 11.981 1.00 18.14 70 GLY A C 1
ATOM 487 O O . GLY A 1 70 ? 0.560 23.536 11.840 1.00 18.26 70 GLY A O 1
ATOM 488 N N . GLY A 1 71 ? 0.044 25.344 13.038 1.00 21.82 71 GLY A N 1
ATOM 489 C CA . GLY A 1 71 ? 0.855 24.940 14.162 1.00 21.74 71 GLY A CA 1
ATOM 490 C C . GLY A 1 71 ? -0.007 24.329 15.236 1.00 21.35 71 GLY A C 1
ATOM 491 O O . GLY A 1 71 ? -1.107 24.810 15.505 1.00 21.50 71 GLY A O 1
ATOM 492 N N . VAL A 1 72 ? 0.493 23.261 15.844 1.00 16.75 72 VAL A N 1
ATOM 493 C CA . VAL A 1 72 ? -0.169 22.641 16.982 1.00 16.26 72 VAL A CA 1
ATOM 494 C C . VAL A 1 72 ? 0.777 22.660 18.161 1.00 16.45 72 VAL A C 1
ATOM 495 O O . VAL A 1 72 ? 1.941 22.284 18.035 1.00 16.52 72 VAL A O 1
ATOM 499 N N . ILE A 1 73 ? 0.276 23.119 19.301 1.00 16.42 73 ILE A N 1
ATOM 500 C CA . ILE A 1 73 ? 0.981 22.970 20.562 1.00 16.14 73 ILE A CA 1
ATOM 501 C C . ILE A 1 73 ? 0.354 21.779 21.271 1.00 16.12 73 ILE A C 1
ATOM 502 O O . ILE A 1 73 ? -0.809 21.830 21.671 1.00 15.73 73 ILE A O 1
ATOM 507 N N . PRO A 1 74 ? 1.123 20.694 21.412 1.00 21.16 74 PRO A N 1
ATOM 508 C CA . PRO A 1 74 ? 0.599 19.534 22.113 1.00 21.17 74 PRO A CA 1
ATOM 509 C C . PRO A 1 74 ? 0.621 19.813 23.610 1.00 21.73 74 PRO A C 1
ATOM 510 O O . PRO A 1 74 ? 1.513 20.544 24.080 1.00 22.61 74 PRO A O 1
ATOM 514 N N . PRO A 1 75 ? -0.370 19.287 24.354 1.00 26.40 75 PRO A N 1
ATOM 515 C CA . PRO A 1 75 ? -0.501 19.567 25.780 1.00 26.78 75 PRO A CA 1
ATOM 516 C C . PRO A 1 75 ? 0.630 18.987 26.597 1.00 27.10 75 PRO A C 1
ATOM 517 O O . PRO A 1 75 ? 1.282 18.030 26.163 1.00 27.27 75 PRO A O 1
ATOM 521 N N . GLY A 1 76 ? 0.853 19.569 27.775 1.00 29.43 76 GLY A N 1
ATOM 522 C CA . GLY A 1 76 ? 1.790 19.011 28.725 1.00 29.11 76 GLY A CA 1
ATOM 523 C C . GLY A 1 76 ? 3.084 19.779 28.847 1.00 29.62 76 GLY A C 1
ATOM 524 O O . GLY A 1 76 ? 3.343 20.729 28.107 1.00 29.37 76 GLY A O 1
ATOM 525 N N . GLU A 1 77 ? 3.882 19.368 29.825 1.00 36.57 77 GLU A N 1
ATOM 526 C CA . GLU A 1 77 ? 5.220 19.873 29.988 1.00 36.59 77 GLU A CA 1
ATOM 527 C C . GLU A 1 77 ? 6.187 19.042 29.147 1.00 36.11 77 GLU A C 1
ATOM 528 O O . GLU A 1 77 ? 6.108 17.806 29.114 1.00 35.36 77 GLU A O 1
ATOM 534 N N . ASP A 1 78 ? 7.087 19.731 28.451 1.00 20.77 78 ASP A N 1
ATOM 535 C CA . ASP A 1 78 ? 8.134 19.059 27.704 1.00 20.37 78 ASP A CA 1
ATOM 536 C C . ASP A 1 78 ? 9.263 18.703 28.670 1.00 20.50 78 ASP A C 1
ATOM 537 O O . ASP A 1 78 ? 9.885 19.597 29.227 1.00 20.88 78 ASP A O 1
ATOM 542 N N . PRO A 1 79 ? 9.523 17.390 28.867 1.00 40.73 79 PRO A N 1
ATOM 543 C CA . PRO A 1 79 ? 10.550 16.908 29.791 1.00 40.93 79 PRO A CA 1
ATOM 544 C C . PRO A 1 79 ? 11.952 17.494 29.535 1.00 41.31 79 PRO A C 1
ATOM 545 O O . PRO A 1 79 ? 12.654 17.821 30.486 1.00 41.62 79 PRO A O 1
ATOM 549 N N . GLU A 1 80 ? 12.334 17.644 28.267 1.00 37.41 80 GLU A N 1
ATOM 550 C CA . GLU A 1 80 ? 13.579 18.328 27.894 1.00 37.79 80 GLU A CA 1
ATOM 551 C C . GLU A 1 80 ? 13.631 19.768 28.393 1.00 38.17 80 GLU A C 1
ATOM 552 O O . GLU A 1 80 ? 14.683 20.237 28.795 1.00 38.56 80 GLU A O 1
ATOM 558 N N . LYS A 1 81 ? 12.500 20.463 28.366 1.00 22.17 81 LYS A N 1
ATOM 559 C CA . LYS A 1 81 ? 12.432 21.841 28.854 1.00 22.54 81 LYS A CA 1
ATOM 560 C C . LYS A 1 81 ? 12.378 21.944 30.381 1.00 22.71 81 LYS A C 1
ATOM 561 O O . LYS A 1 81 ? 12.937 22.885 30.958 1.00 23.13 81 LYS A O 1
ATOM 567 N N . LYS A 1 82 ? 11.715 20.986 31.034 1.00 41.71 82 LYS A N 1
ATOM 568 C CA . LYS A 1 82 ? 11.740 20.899 32.501 1.00 41.85 82 LYS A CA 1
ATOM 569 C C . LYS A 1 82 ? 13.146 20.580 32.999 1.00 42.13 82 LYS A C 1
ATOM 570 O O . LYS A 1 82 ? 13.612 21.135 34.005 1.00 42.47 82 LYS A O 1
ATOM 576 N N . ALA A 1 83 ? 13.799 19.658 32.293 1.00 26.31 83 ALA A N 1
ATOM 577 C CA . ALA A 1 83 ? 15.141 19.200 32.636 1.00 26.55 83 ALA A CA 1
ATOM 578 C C . ALA A 1 83 ? 16.178 20.292 32.395 1.00 27.02 83 ALA A C 1
ATOM 579 O O . ALA A 1 83 ? 17.158 20.388 33.130 1.00 27.36 83 ALA A O 1
ATOM 581 N N . LYS A 1 84 ? 15.948 21.114 31.366 1.00 35.53 84 LYS A N 1
ATOM 582 C CA . LYS A 1 84 ? 16.812 22.257 31.068 1.00 36.00 84 LYS A CA 1
ATOM 583 C C . LYS A 1 84 ? 16.447 23.491 31.905 1.00 36.77 84 LYS A C 1
ATOM 584 O O . LYS A 1 84 ? 17.172 24.490 31.893 1.00 37.00 84 LYS A O 1
ATOM 590 N N . GLY A 1 85 ? 15.332 23.402 32.635 1.00 37.49 85 GLY A N 1
ATOM 591 C CA . GLY A 1 85 ? 14.869 24.460 33.539 1.00 38.87 85 GLY A CA 1
ATOM 592 C C . GLY A 1 85 ? 14.557 25.753 32.814 1.00 39.82 85 GLY A C 1
ATOM 593 O O . GLY A 1 85 ? 15.141 26.799 33.107 1.00 40.24 85 GLY A O 1
ATOM 594 N N . LEU A 1 86 ? 13.621 25.680 31.875 1.00 48.27 86 LEU A N 1
ATOM 595 C CA . LEU A 1 86 ? 13.412 26.770 30.930 1.00 49.44 86 LEU A CA 1
ATOM 596 C C . LEU A 1 86 ? 12.445 27.897 31.345 1.00 50.24 86 LEU A C 1
ATOM 597 O O . LEU A 1 86 ? 12.694 29.066 31.024 1.00 51.10 86 LEU A O 1
ATOM 602 N N . ALA A 1 87 ? 11.372 27.560 32.062 1.00 35.29 87 ALA A N 1
ATOM 603 C CA . ALA A 1 87 ? 10.263 28.502 32.321 1.00 36.24 87 ALA A CA 1
ATOM 604 C C . ALA A 1 87 ? 9.333 28.554 31.114 1.00 36.57 87 ALA A C 1
ATOM 605 O O . ALA A 1 87 ? 8.181 28.985 31.215 1.00 36.84 87 ALA A O 1
ATOM 607 N N . ASP A 1 88 ? 9.872 28.136 29.970 1.00 51.52 88 ASP A N 1
ATOM 608 C CA . ASP A 1 88 ? 9.098 27.753 28.812 1.00 51.42 88 ASP A CA 1
ATOM 609 C C . ASP A 1 88 ? 8.337 26.502 29.227 1.00 50.63 88 ASP A C 1
ATOM 610 O O . ASP A 1 88 ? 7.179 26.587 29.640 1.00 50.88 88 ASP A O 1
ATOM 615 N N . VAL A 1 89 ? 8.994 25.349 29.134 1.00 29.87 89 VAL A N 1
ATOM 616 C CA . VAL A 1 89 ? 8.456 24.070 29.643 1.00 28.66 89 VAL A CA 1
ATOM 617 C C . VAL A 1 89 ? 7.307 23.469 28.790 1.00 27.92 89 VAL A C 1
ATOM 618 O O . VAL A 1 89 ? 7.178 22.241 28.688 1.00 27.76 89 VAL A O 1
ATOM 622 N N . GLY A 1 90 ? 6.517 24.323 28.137 1.00 32.83 90 GLY A N 1
ATOM 623 C CA . GLY A 1 90 ? 5.463 23.863 27.233 1.00 31.15 90 GLY A CA 1
ATOM 624 C C . GLY A 1 90 ? 6.092 23.282 25.982 1.00 30.63 90 GLY A C 1
ATOM 625 O O . GLY A 1 90 ? 7.172 23.704 25.586 1.00 31.17 90 GLY A O 1
ATOM 626 N N . TYR A 1 91 ? 5.433 22.309 25.360 1.00 24.28 91 TYR A N 1
ATOM 627 C CA . TYR A 1 91 ? 5.932 21.736 24.118 1.00 26.05 91 TYR A CA 1
ATOM 628 C C . TYR A 1 91 ? 5.924 22.803 23.039 1.00 23.98 91 TYR A C 1
ATOM 629 O O . TYR A 1 91 ? 4.983 23.604 22.948 1.00 24.49 91 TYR A O 1
ATOM 638 N N . THR A 1 92 ? 6.976 22.818 22.232 1.00 20.40 92 THR A N 1
ATOM 639 C CA . THR A 1 92 ? 7.060 23.742 21.120 1.00 20.73 92 THR A CA 1
ATOM 640 C C . THR A 1 92 ? 6.098 23.303 20.005 1.00 20.25 92 THR A C 1
ATOM 641 O O . THR A 1 92 ? 5.797 22.110 19.849 1.00 19.96 92 THR A O 1
ATOM 645 N N . VAL A 1 93 ? 5.582 24.286 19.280 1.00 13.94 93 VAL A N 1
ATOM 646 C CA . VAL A 1 93 ? 4.701 24.055 18.155 1.00 19.51 93 VAL A CA 1
ATOM 647 C C . VAL A 1 93 ? 5.318 23.044 17.194 1.00 19.12 93 VAL A C 1
ATOM 648 O O . VAL A 1 93 ? 6.508 23.091 16.875 1.00 19.24 93 VAL A O 1
ATOM 652 N N . ARG A 1 94 ? 4.488 22.113 16.755 1.00 21.36 94 ARG A N 1
ATOM 653 C CA . ARG A 1 94 ? 4.772 21.316 15.579 1.00 21.02 94 ARG A CA 1
ATOM 654 C C . ARG A 1 94 ? 3.916 21.851 14.447 1.00 20.80 94 ARG A C 1
ATOM 655 O O . ARG A 1 94 ? 2.721 22.098 14.622 1.00 20.56 94 ARG A O 1
ATOM 663 N N . LEU A 1 95 ? 4.546 22.063 13.298 1.00 18.86 95 LEU A N 1
ATOM 664 C CA . LEU A 1 95 ? 3.844 22.526 12.100 1.00 18.66 95 LEU A CA 1
ATOM 665 C C . LEU A 1 95 ? 3.270 21.363 11.311 1.00 18.14 95 LEU A C 1
ATOM 666 O O . LEU A 1 95 ? 3.879 20.307 11.245 1.00 18.16 95 LEU A O 1
ATOM 671 N N . TYR A 1 96 ? 2.084 21.541 10.745 1.00 17.58 96 TYR A N 1
ATOM 672 C CA . TYR A 1 96 ? 1.496 20.523 9.866 1.00 17.17 96 TYR A CA 1
ATOM 673 C C . TYR A 1 96 ? 0.913 21.190 8.666 1.00 16.75 96 TYR A C 1
ATOM 674 O O . TYR A 1 96 ? 0.145 22.137 8.795 1.00 17.93 96 TYR A O 1
ATOM 683 N N . SER A 1 97 ? 1.300 20.723 7.492 1.00 21.03 97 SER A N 1
ATOM 684 C CA . SER A 1 97 ? 0.856 21.337 6.240 1.00 15.85 97 SER A CA 1
ATOM 685 C C . SER A 1 97 ? -0.660 21.368 6.248 1.00 15.98 97 SER A C 1
ATOM 686 O O . SER A 1 97 ? -1.251 20.484 6.697 1.00 16.31 97 SER A O 1
ATOM 689 N N . ILE A 1 98 ? -1.343 22.384 5.820 1.00 16.58 98 ILE A N 1
ATOM 690 C CA . ILE A 1 98 ? -2.793 22.267 5.822 1.00 15.72 98 ILE A CA 1
ATOM 691 C C . ILE A 1 98 ? -3.146 21.406 4.606 1.00 15.04 98 ILE A C 1
ATOM 692 O O . ILE A 1 98 ? -2.505 21.544 3.575 1.00 14.60 98 ILE A O 1
ATOM 697 N N . ALA A 1 99 ? -4.123 20.508 4.740 1.00 13.67 99 ALA A N 1
ATOM 698 C CA . ALA A 1 99 ? -4.468 19.548 3.682 1.00 13.38 99 ALA A CA 1
ATOM 699 C C . ALA A 1 99 ? -5.709 19.981 2.956 1.00 13.27 99 ALA A C 1
ATOM 700 O O . ALA A 1 99 ? -5.946 19.565 1.829 1.00 13.51 99 ALA A O 1
ATOM 702 N N . SER A 1 100 ? -6.499 20.824 3.612 1.00 14.25 100 SER A N 1
ATOM 703 C CA . SER A 1 100 ? -7.783 21.272 3.085 1.00 14.02 100 SER A CA 1
ATOM 704 C C . SER A 1 100 ? -7.622 22.542 2.249 1.00 13.87 100 SER A C 1
ATOM 705 O O . SER A 1 100 ? -6.732 23.351 2.510 1.00 13.77 100 SER A O 1
ATOM 708 N N . PRO A 1 101 ? -8.495 22.719 1.243 1.00 19.01 101 PRO A N 1
ATOM 709 C CA . PRO A 1 101 ? -8.474 23.935 0.435 1.00 19.08 101 PRO A CA 1
ATOM 710 C C . PRO A 1 101 ? -8.753 25.165 1.301 1.00 19.67 101 PRO A C 1
ATOM 711 O O . PRO A 1 101 ? -9.415 25.060 2.344 1.00 20.37 101 PRO A O 1
ATOM 715 N N . SER A 1 102 ? -8.248 26.323 0.893 1.00 23.45 102 SER A N 1
ATOM 716 C CA . SER A 1 102 ? -8.380 27.525 1.721 1.00 23.27 102 SER A CA 1
ATOM 717 C C . SER A 1 102 ? -9.774 27.636 2.333 1.00 22.93 102 SER A C 1
ATOM 718 O O . SER A 1 102 ? -9.911 27.861 3.533 1.00 23.31 102 SER A O 1
ATOM 721 N N . TYR A 1 103 ? -10.806 27.427 1.521 1.00 23.12 103 TYR A N 1
ATOM 722 C CA . TYR A 1 103 ? -12.185 27.647 1.967 1.00 23.18 103 TYR A CA 1
ATOM 723 C C . TYR A 1 103 ? -12.864 26.388 2.508 1.00 23.01 103 TYR A C 1
ATOM 724 O O . TYR A 1 103 ? -14.043 26.411 2.840 1.00 23.26 103 TYR A O 1
ATOM 733 N N . SER A 1 104 ? -12.085 25.313 2.635 1.00 19.40 104 SER A N 1
ATOM 734 C CA . SER A 1 104 ? -12.548 23.989 3.054 1.00 19.16 104 SER A CA 1
ATOM 735 C C . SER A 1 104 ? -13.201 23.280 1.876 1.00 19.11 104 SER A C 1
ATOM 736 O O . SER A 1 104 ? -13.600 23.912 0.897 1.00 19.38 104 SER A O 1
ATOM 739 N N . PHE A 1 105 ? -13.272 21.959 1.957 1.00 19.59 105 PHE A N 1
ATOM 740 C CA . PHE A 1 105 ? -14.048 21.174 1.011 1.00 19.22 105 PHE A CA 1
ATOM 741 C C . PHE A 1 105 ? -15.499 21.665 1.039 1.00 19.34 105 PHE A C 1
ATOM 742 O O . PHE A 1 105 ? -16.012 22.052 2.089 1.00 20.01 105 PHE A O 1
ATOM 750 N N . GLY A 1 106 ? -16.134 21.671 -0.126 1.00 19.10 106 GLY A N 1
ATOM 751 C CA . GLY A 1 106 ? -17.429 22.278 -0.311 1.00 19.05 106 GLY A CA 1
ATOM 752 C C . GLY A 1 106 ? -17.416 23.790 -0.189 1.00 19.33 106 GLY A C 1
ATOM 753 O O . GLY A 1 106 ? -18.480 24.414 -0.219 1.00 19.34 106 GLY A O 1
ATOM 754 N N . MET A 1 107 ? -16.221 24.374 -0.060 1.00 27.45 107 MET A N 1
ATOM 755 C CA . MET A 1 107 ? -16.047 25.803 0.270 1.00 27.84 107 MET A CA 1
ATOM 756 C C . MET A 1 107 ? -16.928 26.231 1.433 1.00 28.68 107 MET A C 1
ATOM 757 O O . MET A 1 107 ? -17.522 27.311 1.432 1.00 28.43 107 MET A O 1
ATOM 762 N N . LYS A 1 108 ? -16.982 25.353 2.428 1.00 33.00 108 LYS A N 1
ATOM 763 C CA . LYS A 1 108 ? -17.906 25.459 3.539 1.00 34.25 108 LYS A CA 1
ATOM 764 C C . LYS A 1 108 ? -17.369 26.384 4.617 1.00 34.62 108 LYS A C 1
ATOM 765 O O . LYS A 1 108 ? -18.132 26.818 5.477 1.00 35.21 108 LYS A O 1
ATOM 771 N N . GLU A 1 109 ? -16.065 26.677 4.560 1.00 30.13 109 GLU A N 1
ATOM 772 C CA . GLU A 1 109 ? -15.362 27.501 5.567 1.00 30.56 109 GLU A CA 1
ATOM 773 C C . GLU A 1 109 ? -15.661 27.104 7.016 1.00 30.83 109 GLU A C 1
ATOM 774 O O . GLU A 1 109 ? -15.911 27.952 7.863 1.00 31.65 109 GLU A O 1
ATOM 780 N N . ASP A 1 110 ? -15.621 25.812 7.300 1.00 28.66 110 ASP A N 1
ATOM 781 C CA . ASP A 1 110 ? -16.004 25.319 8.610 1.00 28.85 110 ASP A CA 1
ATOM 782 C C . ASP A 1 110 ? -14.839 24.642 9.317 1.00 28.71 110 ASP A C 1
ATOM 783 O O . ASP A 1 110 ? -14.841 24.479 10.539 1.00 28.73 110 ASP A O 1
ATOM 788 N N . ASN A 1 111 ? -13.834 24.255 8.545 1.00 22.60 111 ASN A N 1
ATOM 789 C CA . ASN A 1 111 ? -12.815 23.389 9.086 1.00 22.76 111 ASN A CA 1
ATOM 790 C C . ASN A 1 111 ? -11.403 23.612 8.559 1.00 22.67 111 ASN A C 1
ATOM 791 O O . ASN A 1 111 ? -11.180 24.358 7.606 1.00 22.63 111 ASN A O 1
ATOM 796 N N . ILE A 1 112 ? -10.461 22.938 9.204 1.00 17.60 112 ILE A N 1
ATOM 797 C CA . ILE A 1 112 ? -9.096 22.800 8.698 1.00 17.34 112 ILE A CA 1
ATOM 798 C C . ILE A 1 112 ? -8.711 21.304 8.714 1.00 17.47 112 ILE A C 1
ATOM 799 O O . ILE A 1 112 ? -9.170 20.536 9.567 1.00 17.04 112 ILE A O 1
ATOM 804 N N . GLU A 1 113 ? -7.893 20.883 7.762 1.00 18.79 113 GLU A N 1
ATOM 805 C CA . GLU A 1 113 ? -7.528 19.484 7.708 1.00 19.07 113 GLU A CA 1
ATOM 806 C C . GLU A 1 113 ? -6.040 19.306 7.726 1.00 19.37 113 GLU A C 1
ATOM 807 O O . GLU A 1 113 ? -5.295 20.162 7.228 1.00 19.36 113 GLU A O 1
ATOM 813 N N . PHE A 1 114 ? -5.626 18.190 8.334 1.00 17.12 114 PHE A N 1
ATOM 814 C CA . PHE A 1 114 ? -4.234 17.775 8.401 1.00 16.90 114 PHE A CA 1
ATOM 815 C C . PHE A 1 114 ? -4.102 16.298 8.147 1.00 16.59 114 PHE A C 1
ATOM 816 O O . PHE A 1 114 ? -4.958 15.524 8.525 1.00 16.96 114 PHE A O 1
ATOM 824 N N . ILE A 1 115 ? -3.018 15.928 7.483 1.00 23.48 115 ILE A N 1
ATOM 825 C CA . ILE A 1 115 ? -2.622 14.542 7.261 1.00 22.91 115 ILE A CA 1
ATOM 826 C C . ILE A 1 115 ? -1.378 14.303 8.108 1.00 22.75 115 ILE A C 1
ATOM 827 O O . ILE A 1 115 ? -0.305 14.788 7.788 1.00 22.66 115 ILE A O 1
ATOM 832 N N . ILE A 1 116 ? -1.539 13.550 9.191 1.00 17.57 116 ILE A N 1
ATOM 833 C CA . ILE A 1 116 ? -0.496 13.431 10.203 1.00 17.29 116 ILE A CA 1
ATOM 834 C C . ILE A 1 116 ? -0.090 11.976 10.409 1.00 16.88 116 ILE A C 1
ATOM 835 O O . ILE A 1 116 ? -0.888 11.157 10.865 1.00 17.12 116 ILE A O 1
ATOM 840 N N . LYS A 1 117 ? 1.156 11.661 10.071 1.00 23.78 117 LYS A N 1
ATOM 841 C CA . LYS A 1 117 ? 1.748 10.379 10.435 1.00 23.64 117 LYS A CA 1
ATOM 842 C C . LYS A 1 117 ? 2.131 10.348 11.911 1.00 23.90 117 LYS A C 1
ATOM 843 O O . LYS A 1 117 ? 2.706 11.303 12.434 1.00 24.45 117 LYS A O 1
ATOM 849 N N . ARG A 1 118 ? 1.809 9.244 12.578 1.00 31.35 118 ARG A N 1
ATOM 850 C CA . ARG A 1 118 ? 2.509 8.852 13.795 1.00 31.46 118 ARG A CA 1
ATOM 851 C C . ARG A 1 118 ? 4.018 8.822 13.579 1.00 31.53 118 ARG A C 1
ATOM 852 O O . ARG A 1 118 ? 4.528 8.015 12.801 1.00 31.48 118 ARG A O 1
ATOM 860 N N . ASP A 1 119 ? 4.728 9.707 14.271 1.00 28.22 119 ASP A N 1
ATOM 861 C CA . ASP A 1 119 ? 6.179 9.783 14.158 1.00 28.61 119 ASP A CA 1
ATOM 862 C C . ASP A 1 119 ? 6.861 9.071 15.322 1.00 29.51 119 ASP A C 1
ATOM 863 O O . ASP A 1 119 ? 7.017 9.638 16.403 1.00 29.90 119 ASP A O 1
ATOM 868 N N . ASN A 1 120 ? 7.266 7.826 15.092 1.00 26.72 120 ASN A N 1
ATOM 869 C CA . ASN A 1 120 ? 7.948 7.048 16.106 1.00 26.91 120 ASN A CA 1
ATOM 870 C C . ASN A 1 120 ? 9.207 6.455 15.505 1.00 27.01 120 ASN A C 1
ATOM 871 O O . ASN A 1 120 ? 9.379 6.474 14.287 1.00 26.56 120 ASN A O 1
ATOM 876 N N . ILE A 1 121 ? 10.079 5.914 16.355 1.00 46.67 121 ILE A N 1
ATOM 877 C CA . ILE A 1 121 ? 11.389 5.452 15.905 1.00 47.05 121 ILE A CA 1
ATOM 878 C C . ILE A 1 121 ? 11.483 3.958 15.555 1.00 47.31 121 ILE A C 1
ATOM 879 O O . ILE A 1 121 ? 11.921 3.610 14.439 1.00 47.82 121 ILE A O 1
ATOM 884 N N . TYR A 1 122 ? 11.051 3.085 16.463 1.00 36.25 122 TYR A N 1
ATOM 885 C CA . TYR A 1 122 ? 11.155 1.622 16.251 1.00 36.07 122 TYR A CA 1
ATOM 886 C C . TYR A 1 122 ? 12.596 1.172 16.133 1.00 35.94 122 TYR A C 1
ATOM 887 O O . TYR A 1 122 ? 13.049 0.376 16.943 1.00 36.54 122 TYR A O 1
ATOM 896 N N . ASN A 1 125 ? 13.873 -4.624 14.372 1.00 50.48 125 ASN A N 1
ATOM 897 C CA . ASN A 1 125 ? 12.989 -4.915 15.497 1.00 50.67 125 ASN A CA 1
ATOM 898 C C . ASN A 1 125 ? 11.508 -4.598 15.215 1.00 50.35 125 ASN A C 1
ATOM 899 O O . ASN A 1 125 ? 10.673 -5.504 15.180 1.00 50.12 125 ASN A O 1
ATOM 904 N N . GLY A 1 126 ? 11.195 -3.319 15.012 1.00 53.87 126 GLY A N 1
ATOM 905 C CA . GLY A 1 126 ? 9.848 -2.883 14.645 1.00 53.46 126 GLY A CA 1
ATOM 906 C C . GLY A 1 126 ? 8.985 -2.420 15.802 1.00 53.19 126 GLY A C 1
ATOM 907 O O . GLY A 1 126 ? 7.895 -1.889 15.592 1.00 53.32 126 GLY A O 1
ATOM 908 N N . ASN A 1 127 ? 9.461 -2.629 17.025 1.00 45.96 127 ASN A N 1
ATOM 909 C CA . ASN A 1 127 ? 8.733 -2.190 18.223 1.00 45.81 127 ASN A CA 1
ATOM 910 C C . ASN A 1 127 ? 9.166 -0.795 18.688 1.00 45.89 127 ASN A C 1
ATOM 911 O O . ASN A 1 127 ? 10.349 -0.439 18.584 1.00 46.28 127 ASN A O 1
ATOM 916 N N . ILE A 1 128 ? 8.210 -0.027 19.214 1.00 36.47 128 ILE A N 1
ATOM 917 C CA . ILE A 1 128 ? 8.425 1.385 19.563 1.00 36.49 128 ILE A CA 1
ATOM 918 C C . ILE A 1 128 ? 9.613 1.648 20.504 1.00 36.30 128 ILE A C 1
ATOM 919 O O . ILE A 1 128 ? 9.767 0.995 21.525 1.00 36.36 128 ILE A O 1
ATOM 924 N N . GLN A 1 129 ? 10.453 2.605 20.117 1.00 48.66 129 GLN A N 1
ATOM 925 C CA . GLN A 1 129 ? 11.624 3.031 20.890 1.00 48.57 129 GLN A CA 1
ATOM 926 C C . GLN A 1 129 ? 11.341 4.416 21.464 1.00 48.30 129 GLN A C 1
ATOM 927 O O . GLN A 1 129 ? 11.420 4.632 22.675 1.00 48.69 129 GLN A O 1
ATOM 933 N N . PHE A 1 130 ? 11.004 5.345 20.572 1.00 37.69 130 PHE A N 1
ATOM 934 C CA . PHE A 1 130 ? 10.654 6.710 20.935 1.00 37.30 130 PHE A CA 1
ATOM 935 C C . PHE A 1 130 ? 9.332 7.103 20.256 1.00 36.91 130 PHE A C 1
ATOM 936 O O . PHE A 1 130 ? 9.129 6.839 19.071 1.00 36.18 130 PHE A O 1
ATOM 944 N N . LYS A 1 131 ? 8.461 7.756 21.023 1.00 34.12 131 LYS A N 1
ATOM 945 C CA . LYS A 1 131 ? 7.136 8.168 20.573 1.00 33.92 131 LYS A CA 1
ATOM 946 C C . LYS A 1 131 ? 7.150 9.667 20.308 1.00 33.70 131 LYS A C 1
ATOM 947 O O . LYS A 1 131 ? 7.566 10.449 21.169 1.00 34.16 131 LYS A O 1
ATOM 953 N N . GLY A 1 132 ? 6.724 10.060 19.109 1.00 17.29 132 GLY A N 1
ATOM 954 C CA . GLY A 1 132 ? 6.556 11.462 18.760 1.00 17.41 132 GLY A CA 1
ATOM 955 C C . GLY A 1 132 ? 5.420 12.067 19.557 1.00 17.37 132 GLY A C 1
ATOM 956 O O . GLY A 1 132 ? 4.337 11.502 19.646 1.00 17.13 132 GLY A O 1
ATOM 957 N N . VAL A 1 133 ? 5.671 13.224 20.147 1.00 16.04 133 VAL A N 1
ATOM 958 C CA . VAL A 1 133 ? 4.699 13.861 21.023 1.00 16.05 133 VAL A CA 1
ATOM 959 C C . VAL A 1 133 ? 3.455 14.324 20.272 1.00 15.86 133 VAL A C 1
ATOM 960 O O . VAL A 1 133 ? 2.365 13.777 20.462 1.00 15.64 133 VAL A O 1
ATOM 964 N N . CYS A 1 134 ? 3.630 15.313 19.407 1.00 21.33 134 CYS A N 1
ATOM 965 C CA . CYS A 1 134 ? 2.507 15.962 18.754 1.00 21.22 134 CYS A CA 1
ATOM 966 C C . CYS A 1 134 ? 1.799 15.122 17.710 1.00 20.88 134 CYS A C 1
ATOM 967 O O . CYS A 1 134 ? 0.583 15.149 17.638 1.00 20.71 134 CYS A O 1
ATOM 970 N N . SER A 1 135 ? 2.547 14.395 16.889 1.00 22.11 135 SER A N 1
ATOM 971 C CA . SER A 1 135 ? 1.921 13.522 15.898 1.00 18.04 135 SER A CA 1
ATOM 972 C C . SER A 1 135 ? 1.010 12.490 16.555 1.00 17.95 135 SER A C 1
ATOM 973 O O . SER A 1 135 ? -0.102 12.268 16.093 1.00 18.13 135 SER A O 1
ATOM 976 N N . ASN A 1 136 ? 1.490 11.858 17.625 1.00 22.36 136 ASN A N 1
ATOM 977 C CA . ASN A 1 136 ? 0.694 10.882 18.365 1.00 22.46 136 ASN A CA 1
ATOM 978 C C . ASN A 1 136 ? -0.480 11.509 19.107 1.00 22.58 136 ASN A C 1
ATOM 979 O O . ASN A 1 136 ? -1.586 10.968 19.090 1.00 22.77 136 ASN A O 1
ATOM 984 N N . TYR A 1 137 ? -0.238 12.639 19.764 1.00 18.95 137 TYR A N 1
ATOM 985 C CA . TYR A 1 137 ? -1.315 13.417 20.380 1.00 18.77 137 TYR A CA 1
ATOM 986 C C . TYR A 1 137 ? -2.398 13.715 19.330 1.00 18.58 137 TYR A C 1
ATOM 987 O O . TYR A 1 137 ? -3.582 13.549 19.582 1.00 18.69 137 TYR A O 1
ATOM 996 N N . MET A 1 138 ? -1.976 14.132 18.143 1.00 20.59 138 MET A N 1
ATOM 997 C CA . MET A 1 138 ? -2.899 14.488 17.080 1.00 19.99 138 MET A CA 1
ATOM 998 C C . MET A 1 138 ? -3.674 13.287 16.552 1.00 20.05 138 MET A C 1
ATOM 999 O O . MET A 1 138 ? -4.881 13.378 16.314 1.00 19.92 138 MET A O 1
ATOM 1004 N N . CYS A 1 139 ? -2.974 12.165 16.373 1.00 21.23 139 CYS A N 1
ATOM 1005 C CA . CYS A 1 139 ? -3.581 10.927 15.911 1.00 20.66 139 CYS A CA 1
ATOM 1006 C C . CYS A 1 139 ? -4.415 10.249 16.976 1.00 20.72 139 CYS A C 1
ATOM 1007 O O . CYS A 1 139 ? -5.185 9.337 16.665 1.00 20.87 139 CYS A O 1
ATOM 1010 N N . ASP A 1 140 ? -4.273 10.712 18.218 1.00 16.42 140 ASP A N 1
ATOM 1011 C CA . ASP A 1 140 ? -5.027 10.177 19.348 1.00 16.74 140 ASP A CA 1
ATOM 1012 C C . ASP A 1 140 ? -6.264 11.002 19.638 1.00 16.95 140 ASP A C 1
ATOM 1013 O O . ASP A 1 140 ? -7.043 10.659 20.533 1.00 17.57 140 ASP A O 1
ATOM 1018 N N . LEU A 1 141 ? -6.438 12.083 18.880 1.00 20.08 141 LEU A N 1
ATOM 1019 C CA . LEU A 1 141 ? -7.557 13.003 19.059 1.00 20.47 141 LEU A CA 1
ATOM 1020 C C . LEU A 1 141 ? -8.890 12.320 18.863 1.00 20.74 141 LEU A C 1
ATOM 1021 O O . LEU A 1 141 ? -9.059 11.528 17.940 1.00 21.01 141 LEU A O 1
ATOM 1026 N N . LYS A 1 142 ? -9.826 12.636 19.753 1.00 38.15 142 LYS A N 1
ATOM 1027 C CA . LYS A 1 142 ? -11.199 12.144 19.697 1.00 38.22 142 LYS A CA 1
ATOM 1028 C C . LYS A 1 142 ? -12.088 13.303 19.268 1.00 38.10 142 LYS A C 1
ATOM 1029 O O . LYS A 1 142 ? -11.781 14.462 19.573 1.00 38.61 142 LYS A O 1
ATOM 1035 N N . PRO A 1 143 ? -13.189 13.015 18.557 1.00 24.47 143 PRO A N 1
ATOM 1036 C CA . PRO A 1 143 ? -14.157 14.069 18.243 1.00 24.46 143 PRO A CA 1
ATOM 1037 C C . PRO A 1 143 ? -14.489 14.954 19.449 1.00 24.54 143 PRO A C 1
ATOM 1038 O O . PRO A 1 143 ? -14.724 14.451 20.557 1.00 24.28 143 PRO A O 1
ATOM 1042 N N . GLY A 1 144 ? -14.501 16.262 19.227 1.00 23.02 144 GLY A N 1
ATOM 1043 C CA . GLY A 1 144 ? -14.839 17.202 20.284 1.00 23.50 144 GLY A CA 1
ATOM 1044 C C . GLY A 1 144 ? -13.675 17.618 21.169 1.00 23.66 144 GLY A C 1
ATOM 1045 O O . GLY A 1 144 ? -13.849 18.439 22.066 1.00 24.40 144 GLY A O 1
ATOM 1046 N N . ASP A 1 145 ? -12.495 17.048 20.932 1.00 22.12 145 ASP A N 1
ATOM 1047 C CA . ASP A 1 145 ? -11.290 17.459 21.640 1.00 22.14 145 ASP A CA 1
ATOM 1048 C C . ASP A 1 145 ? -10.896 18.819 21.130 1.00 22.43 145 ASP A C 1
ATOM 1049 O O . ASP A 1 145 ? -11.228 19.188 20.009 1.00 22.26 145 ASP A O 1
ATOM 1054 N N . GLU A 1 146 ? -10.163 19.548 21.958 1.00 29.57 146 GLU A N 1
ATOM 1055 C CA . GLU A 1 146 ? -9.719 20.882 21.620 1.00 29.68 146 GLU A CA 1
ATOM 1056 C C . GLU A 1 146 ? -8.234 20.868 21.326 1.00 29.55 146 GLU A C 1
ATOM 1057 O O . GLU A 1 146 ? -7.441 20.356 22.126 1.00 29.56 146 GLU A O 1
ATOM 1063 N N . VAL A 1 147 ? -7.873 21.428 20.175 1.00 14.64 147 VAL A N 1
ATOM 1064 C CA . VAL A 1 147 ? -6.486 21.550 19.748 1.00 14.19 147 VAL A CA 1
ATOM 1065 C C . VAL A 1 147 ? -6.033 22.998 19.901 1.00 14.62 147 VAL A C 1
ATOM 1066 O O . VAL A 1 147 ? -6.688 23.936 19.416 1.00 14.55 147 VAL A O 1
ATOM 1070 N N . THR A 1 148 ? -4.904 23.162 20.580 1.00 18.36 148 THR A N 1
ATOM 1071 C CA . THR A 1 148 ? -4.213 24.439 20.693 1.00 18.02 148 THR A CA 1
ATOM 1072 C C . THR A 1 148 ? -3.435 24.710 19.391 1.00 18.36 148 THR A C 1
ATOM 1073 O O . THR A 1 148 ? -2.464 24.048 19.064 1.00 18.09 148 THR A O 1
ATOM 1077 N N . MET A 1 149 ? -3.903 25.687 18.640 1.00 24.13 149 MET A N 1
ATOM 1078 C CA . MET A 1 149 ? -3.372 25.943 17.314 1.00 25.13 149 MET A CA 1
ATOM 1079 C C . MET A 1 149 ? -2.657 27.268 17.223 1.00 25.22 149 MET A C 1
ATOM 1080 O O . MET A 1 149 ? -2.985 28.228 17.920 1.00 25.73 149 MET A O 1
ATOM 1085 N N . THR A 1 150 ? -1.692 27.290 16.318 1.00 23.94 150 THR A N 1
ATOM 1086 C CA . THR A 1 150 ? -0.794 28.396 16.106 1.00 23.94 150 THR A CA 1
ATOM 1087 C C . THR A 1 150 ? -0.840 28.731 14.618 1.00 23.50 150 THR A C 1
ATOM 1088 O O . THR A 1 150 ? -1.313 27.920 13.808 1.00 22.62 150 THR A O 1
ATOM 1092 N N . GLY A 1 151 ? -0.367 29.925 14.266 1.00 23.01 151 GLY A N 1
ATOM 1093 C CA . GLY A 1 151 ? -0.211 30.304 12.877 1.00 22.81 151 GLY A CA 1
ATOM 1094 C C . GLY A 1 151 ? -1.313 31.208 12.378 1.00 21.33 151 GLY A C 1
ATOM 1095 O O . GLY A 1 151 ? -1.834 32.001 13.147 1.00 21.90 151 GLY A O 1
ATOM 1096 N N . PRO A 1 152 ? -1.666 31.108 11.081 1.00 22.44 152 PRO A N 1
ATOM 1097 C CA . PRO A 1 152 ? -1.032 30.271 10.046 1.00 22.36 152 PRO A CA 1
ATOM 1098 C C . PRO A 1 152 ? 0.464 30.531 9.881 1.00 22.60 152 PRO A C 1
ATOM 1099 O O . PRO A 1 152 ? 0.995 31.527 10.382 1.00 21.41 152 PRO A O 1
ATOM 1103 N N . SER A 1 153 ? 1.142 29.639 9.181 1.00 25.05 153 SER A N 1
ATOM 1104 C CA . SER A 1 153 ? 2.594 29.727 9.073 1.00 25.17 153 SER A CA 1
ATOM 1105 C C . SER A 1 153 ? 3.022 29.506 7.623 1.00 26.14 153 SER A C 1
ATOM 1106 O O . SER A 1 153 ? 2.484 28.639 6.937 1.00 25.67 153 SER A O 1
ATOM 1109 N N . GLY A 1 154 ? 3.961 30.314 7.153 1.00 16.07 154 GLY A N 1
ATOM 1110 C CA . GLY A 1 154 ? 4.505 30.170 5.813 1.00 15.65 154 GLY A CA 1
ATOM 1111 C C . GLY A 1 154 ? 3.742 30.980 4.796 1.00 15.57 154 GLY A C 1
ATOM 1112 O O . GLY A 1 154 ? 2.523 31.055 4.838 1.00 15.31 154 GLY A O 1
ATOM 1113 N N . LYS A 1 155 ? 4.467 31.595 3.873 1.00 30.46 155 LYS A N 1
ATOM 1114 C CA . LYS A 1 155 ? 3.860 32.447 2.859 1.00 30.53 155 LYS A CA 1
ATOM 1115 C C . LYS A 1 155 ? 4.615 32.321 1.542 1.00 30.45 155 LYS A C 1
ATOM 1116 O O . LYS A 1 155 ? 4.557 33.199 0.682 1.00 30.37 155 LYS A O 1
ATOM 1122 N N . LYS A 1 156 ? 5.321 31.207 1.395 1.00 41.88 156 LYS A N 1
ATOM 1123 C CA . LYS A 1 156 ? 6.091 30.940 0.187 1.00 42.16 156 LYS A CA 1
ATOM 1124 C C . LYS A 1 156 ? 5.389 29.876 -0.642 1.00 41.52 156 LYS A C 1
ATOM 1125 O O . LYS A 1 156 ? 5.029 30.112 -1.805 1.00 41.49 156 LYS A O 1
ATOM 1131 N N . PHE A 1 157 ? 5.181 28.723 -0.004 1.00 23.45 157 PHE A N 1
ATOM 1132 C CA . PHE A 1 157 ? 4.562 27.542 -0.579 1.00 22.62 157 PHE A CA 1
ATOM 1133 C C . PHE A 1 157 ? 3.093 27.777 -0.883 1.00 22.20 157 PHE A C 1
ATOM 1134 O O . PHE A 1 157 ? 2.229 27.186 -0.265 1.00 22.11 157 PHE A O 1
ATOM 1142 N N . LEU A 1 158 ? 2.802 28.633 -1.847 1.00 17.78 158 LEU A N 1
ATOM 1143 C CA . LEU A 1 158 ? 1.408 28.974 -2.133 1.00 17.35 158 LEU A CA 1
ATOM 1144 C C . LEU A 1 158 ? 1.075 28.776 -3.598 1.00 17.08 158 LEU A C 1
ATOM 1145 O O . LEU A 1 158 ? 1.963 28.808 -4.452 1.00 17.12 158 LEU A O 1
ATOM 1150 N N . LEU A 1 159 ? -0.214 28.561 -3.868 1.00 18.05 159 LEU A N 1
ATOM 1151 C CA . LEU A 1 159 ? -0.733 28.516 -5.221 1.00 17.74 159 LEU A CA 1
ATOM 1152 C C . LEU A 1 159 ? -0.675 29.901 -5.869 1.00 18.37 159 LEU A C 1
ATOM 1153 O O . LEU A 1 159 ? -0.606 30.912 -5.167 1.00 19.25 159 LEU A O 1
ATOM 1158 N N . PRO A 1 160 ? -0.682 29.964 -7.214 1.00 24.38 160 PRO A N 1
ATOM 1159 C CA . PRO A 1 160 ? -0.784 31.297 -7.818 1.00 24.58 160 PRO A CA 1
ATOM 1160 C C . PRO A 1 160 ? -2.053 32.004 -7.345 1.00 24.74 160 PRO A C 1
ATOM 1161 O O . PRO A 1 160 ? -3.066 31.353 -7.130 1.00 24.87 160 PRO A O 1
ATOM 1165 N N . ASN A 1 161 ? -1.987 33.318 -7.158 1.00 37.49 161 ASN A N 1
ATOM 1166 C CA . ASN A 1 161 ? -3.141 34.091 -6.694 1.00 37.82 161 ASN A CA 1
ATOM 1167 C C . ASN A 1 161 ? -3.869 34.807 -7.838 1.00 37.56 161 ASN A C 1
ATOM 1168 O O . ASN A 1 161 ? -4.930 35.405 -7.640 1.00 37.79 161 ASN A O 1
ATOM 1173 N N . THR A 1 162 ? -3.289 34.728 -9.034 1.00 33.13 162 THR A N 1
ATOM 1174 C CA . THR A 1 162 ? -3.915 35.239 -10.247 1.00 32.42 162 THR A CA 1
ATOM 1175 C C . THR A 1 162 ? -4.007 34.082 -11.239 1.00 31.85 162 THR A C 1
ATOM 1176 O O . THR A 1 162 ? -3.341 33.063 -11.060 1.00 31.69 162 THR A O 1
ATOM 1180 N N . ASP A 1 163 ? -4.846 34.232 -12.260 1.00 37.48 163 ASP A N 1
ATOM 1181 C CA . ASP A 1 163 ? -4.976 33.242 -13.333 1.00 36.82 163 ASP A CA 1
ATOM 1182 C C . ASP A 1 163 ? -3.635 32.682 -13.778 1.00 36.82 163 ASP A C 1
ATOM 1183 O O . ASP A 1 163 ? -2.663 33.422 -13.940 1.00 36.96 163 ASP A O 1
ATOM 1188 N N . PHE A 1 164 ? -3.607 31.366 -13.978 1.00 22.74 164 PHE A N 1
ATOM 1189 C CA . PHE A 1 164 ? -2.375 30.636 -14.253 1.00 22.62 164 PHE A CA 1
ATOM 1190 C C . PHE A 1 164 ? -2.541 29.608 -15.379 1.00 22.61 164 PHE A C 1
ATOM 1191 O O . PHE A 1 164 ? -3.378 28.707 -15.298 1.00 22.20 164 PHE A O 1
ATOM 1199 N N . SER A 1 165 ? -1.743 29.757 -16.431 1.00 25.20 165 SER A N 1
ATOM 1200 C CA . SER A 1 165 ? -1.808 28.851 -17.581 1.00 25.25 165 SER A CA 1
ATOM 1201 C C . SER A 1 165 ? -0.675 27.834 -17.547 1.00 25.44 165 SER A C 1
ATOM 1202 O O . SER A 1 165 ? -0.618 26.919 -18.365 1.00 25.28 165 SER A O 1
ATOM 1205 N N . GLY A 1 166 ? 0.220 28.003 -16.582 1.00 28.28 166 GLY A N 1
ATOM 1206 C CA . GLY A 1 166 ? 1.384 27.159 -16.456 1.00 28.53 166 GLY A CA 1
ATOM 1207 C C . GLY A 1 166 ? 1.062 25.813 -15.854 1.00 28.38 166 GLY A C 1
ATOM 1208 O O . GLY A 1 166 ? 0.098 25.656 -15.096 1.00 28.58 166 GLY A O 1
ATOM 1209 N N . ASP A 1 167 ? 1.878 24.829 -16.201 1.00 31.99 167 ASP A N 1
ATOM 1210 C CA . ASP A 1 167 ? 1.721 23.496 -15.653 1.00 31.68 167 ASP A CA 1
ATOM 1211 C C . ASP A 1 167 ? 2.254 23.468 -14.246 1.00 32.00 167 ASP A C 1
ATOM 1212 O O . ASP A 1 167 ? 3.170 24.205 -13.885 1.00 32.65 167 ASP A O 1
ATOM 1217 N N . ILE A 1 168 ? 1.651 22.621 -13.436 1.00 22.70 168 ILE A N 1
ATOM 1218 C CA . ILE A 1 168 ? 2.002 22.558 -12.052 1.00 25.08 168 ILE A CA 1
ATOM 1219 C C . ILE A 1 168 ? 2.319 21.107 -11.753 1.00 25.13 168 ILE A C 1
ATOM 1220 O O . ILE A 1 168 ? 1.535 20.221 -12.072 1.00 22.37 168 ILE A O 1
ATOM 1225 N N . MET A 1 169 ? 3.495 20.867 -11.181 1.00 20.77 169 MET A N 1
ATOM 1226 C CA . MET A 1 169 ? 3.831 19.550 -10.691 1.00 20.49 169 MET A CA 1
ATOM 1227 C C . MET A 1 169 ? 3.901 19.543 -9.161 1.00 20.39 169 MET A C 1
ATOM 1228 O O . MET A 1 169 ? 4.680 20.288 -8.547 1.00 19.96 169 MET A O 1
ATOM 1233 N N . PHE A 1 170 ? 3.055 18.704 -8.567 1.00 19.01 170 PHE A N 1
ATOM 1234 C CA . PHE A 1 170 ? 3.055 18.498 -7.126 1.00 18.94 170 PHE A CA 1
ATOM 1235 C C . PHE A 1 170 ? 3.892 17.276 -6.818 1.00 18.58 170 PHE A C 1
ATOM 1236 O O . PHE A 1 170 ? 3.618 16.188 -7.315 1.00 18.60 170 PHE A O 1
ATOM 1244 N N . LEU A 1 171 ? 4.918 17.456 -6.004 1.00 18.21 171 LEU A N 1
ATOM 1245 C CA . LEU A 1 171 ? 5.832 16.369 -5.685 1.00 18.06 171 LEU A CA 1
ATOM 1246 C C . LEU A 1 171 ? 5.784 16.082 -4.197 1.00 18.27 171 LEU A C 1
ATOM 1247 O O . LEU A 1 171 ? 6.245 16.877 -3.381 1.00 18.81 171 LEU A O 1
ATOM 1252 N N . ALA A 1 172 ? 5.212 14.935 -3.859 1.00 12.57 172 ALA A N 1
ATOM 1253 C CA . ALA A 1 172 ? 4.871 14.609 -2.486 1.00 12.67 172 ALA A CA 1
ATOM 1254 C C . ALA A 1 172 ? 5.527 13.321 -2.022 1.00 12.62 172 ALA A C 1
ATOM 1255 O O . ALA A 1 172 ? 5.558 12.320 -2.746 1.00 12.58 172 ALA A O 1
ATOM 1257 N N . THR A 1 173 ? 6.070 13.344 -0.813 1.00 16.06 173 THR A N 1
ATOM 1258 C CA . THR A 1 173 ? 6.349 12.091 -0.127 1.00 16.02 173 THR A CA 1
ATOM 1259 C C . THR A 1 173 ? 5.540 12.008 1.162 1.00 16.22 173 THR A C 1
ATOM 1260 O O . THR A 1 173 ? 5.521 12.948 1.960 1.00 16.32 173 THR A O 1
ATOM 1264 N N . GLY A 1 174 ? 4.865 10.877 1.334 1.00 22.23 174 GLY A N 1
ATOM 1265 C CA . GLY A 1 174 ? 4.053 10.614 2.504 1.00 21.20 174 GLY A CA 1
ATOM 1266 C C . GLY A 1 174 ? 3.068 11.730 2.798 1.00 21.54 174 GLY A C 1
ATOM 1267 O O . GLY A 1 174 ? 2.305 12.157 1.929 1.00 21.99 174 GLY A O 1
ATOM 1268 N N . THR A 1 175 ? 3.120 12.222 4.028 1.00 15.30 175 THR A N 1
ATOM 1269 C CA . THR A 1 175 ? 2.235 13.264 4.495 1.00 14.89 175 THR A CA 1
ATOM 1270 C C . THR A 1 175 ? 2.396 14.551 3.684 1.00 15.27 175 THR A C 1
ATOM 1271 O O . THR A 1 175 ? 1.534 15.422 3.735 1.00 15.33 175 THR A O 1
ATOM 1275 N N . GLY A 1 176 ? 3.501 14.652 2.943 1.00 13.49 176 GLY A N 1
ATOM 1276 C CA . GLY A 1 176 ? 3.741 15.741 2.015 1.00 13.52 176 GLY A CA 1
ATOM 1277 C C . GLY A 1 176 ? 2.669 15.874 0.963 1.00 13.57 176 GLY A C 1
ATOM 1278 O O . GLY A 1 176 ? 2.630 16.865 0.256 1.00 13.86 176 GLY A O 1
ATOM 1279 N N . ILE A 1 177 ? 1.806 14.858 0.852 1.00 17.81 177 ILE A N 1
ATOM 1280 C CA . ILE A 1 177 ? 0.614 14.916 0.006 1.00 17.28 177 ILE A CA 1
ATOM 1281 C C . ILE A 1 177 ? -0.327 16.006 0.490 1.00 17.87 177 ILE A C 1
ATOM 1282 O O . ILE A 1 177 ? -1.074 16.575 -0.304 1.00 18.03 177 ILE A O 1
ATOM 1287 N N . ALA A 1 178 ? -0.254 16.297 1.792 1.00 17.40 178 ALA A N 1
ATOM 1288 C CA . ALA A 1 178 ? -1.184 17.200 2.473 1.00 17.57 178 ALA A CA 1
ATOM 1289 C C . ALA A 1 178 ? -1.514 18.475 1.678 1.00 17.69 178 ALA A C 1
ATOM 1290 O O . ALA A 1 178 ? -2.657 18.647 1.279 1.00 17.73 178 ALA A O 1
ATOM 1292 N N . PRO A 1 179 ? -0.514 19.333 1.383 1.00 18.48 179 PRO A N 1
ATOM 1293 C CA . PRO A 1 179 ? -0.889 20.583 0.734 1.00 18.13 179 PRO A CA 1
ATOM 1294 C C . PRO A 1 179 ? -1.556 20.344 -0.615 1.00 17.67 179 PRO A C 1
ATOM 1295 O O . PRO A 1 179 ? -2.391 21.129 -1.034 1.00 17.66 179 PRO A O 1
ATOM 1299 N N . PHE A 1 180 ? -1.186 19.257 -1.272 1.00 24.77 180 PHE A N 1
ATOM 1300 C CA . PHE A 1 180 ? -1.637 18.980 -2.624 1.00 24.45 180 PHE A CA 1
ATOM 1301 C C . PHE A 1 180 ? -3.043 18.406 -2.688 1.00 24.35 180 PHE A C 1
ATOM 1302 O O . PHE A 1 180 ? -3.651 18.381 -3.752 1.00 24.49 180 PHE A O 1
ATOM 1310 N N . ILE A 1 181 ? -3.552 17.939 -1.553 1.00 17.93 181 ILE A N 1
ATOM 1311 C CA . ILE A 1 181 ? -4.963 17.594 -1.444 1.00 17.89 181 ILE A CA 1
ATOM 1312 C C . ILE A 1 181 ? -5.784 18.859 -1.624 1.00 17.83 181 ILE A C 1
ATOM 1313 O O . ILE A 1 181 ? -6.582 18.945 -2.546 1.00 17.92 181 ILE A O 1
ATOM 1318 N N . GLY A 1 182 ? -5.558 19.844 -0.757 1.00 19.48 182 GLY A N 1
ATOM 1319 C CA . GLY A 1 182 ? -6.243 21.135 -0.838 1.00 18.98 182 GLY A CA 1
ATOM 1320 C C . GLY A 1 182 ? -5.952 21.911 -2.100 1.00 18.79 182 GLY A C 1
ATOM 1321 O O . GLY A 1 182 ? -6.852 22.516 -2.682 1.00 18.86 182 GLY A O 1
ATOM 1322 N N . MET A 1 183 ? -4.691 21.899 -2.525 1.00 17.30 183 MET A N 1
ATOM 1323 C CA . MET A 1 183 ? -4.271 22.610 -3.731 1.00 17.07 183 MET A CA 1
ATOM 1324 C C . MET A 1 183 ? -4.966 22.096 -4.971 1.00 16.80 183 MET A C 1
ATOM 1325 O O . MET A 1 183 ? -5.429 22.889 -5.793 1.00 18.69 183 MET A O 1
ATOM 1330 N N . SER A 1 184 ? -5.061 20.773 -5.085 1.00 15.44 184 SER A N 1
ATOM 1331 C CA . SER A 1 184 ? -5.731 20.129 -6.210 1.00 15.21 184 SER A CA 1
ATOM 1332 C C . SER A 1 184 ? -7.242 20.399 -6.228 1.00 15.08 184 SER A C 1
ATOM 1333 O O . SER A 1 184 ? -7.789 20.769 -7.267 1.00 14.39 184 SER A O 1
ATOM 1336 N N . GLU A 1 185 ? -7.899 20.214 -5.077 1.00 23.65 185 GLU A N 1
ATOM 1337 C CA . GLU A 1 185 ? -9.310 20.580 -4.900 1.00 23.79 185 GLU A CA 1
ATOM 1338 C C . GLU A 1 185 ? -9.577 22.024 -5.297 1.00 24.33 185 GLU A C 1
ATOM 1339 O O . GLU A 1 185 ? -10.538 22.309 -6.006 1.00 24.75 185 GLU A O 1
ATOM 1345 N N . GLU A 1 186 ? -8.724 22.928 -4.826 1.00 23.42 186 GLU A N 1
ATOM 1346 C CA . GLU A 1 186 ? -8.852 24.350 -5.099 1.00 23.52 186 GLU A CA 1
ATOM 1347 C C . GLU A 1 186 ? -8.681 24.670 -6.571 1.00 23.45 186 GLU A C 1
ATOM 1348 O O . GLU A 1 186 ? -9.499 25.374 -7.155 1.00 23.62 186 GLU A O 1
ATOM 1354 N N . LEU A 1 187 ? -7.619 24.152 -7.174 1.00 24.86 187 LEU A N 1
ATOM 1355 C CA . LEU A 1 187 ? -7.340 24.417 -8.582 1.00 24.54 187 LEU A CA 1
ATOM 1356 C C . LEU A 1 187 ? -8.382 23.849 -9.529 1.00 24.30 187 LEU A C 1
ATOM 1357 O O . LEU A 1 187 ? -8.747 24.495 -10.515 1.00 24.86 187 LEU A O 1
ATOM 1362 N N . LEU A 1 188 ? -8.870 22.651 -9.218 1.00 28.31 188 LEU A N 1
ATOM 1363 C CA . LEU A 1 188 ? -9.816 21.947 -10.081 1.00 27.84 188 LEU A CA 1
ATOM 1364 C C . LEU A 1 188 ? -11.261 22.316 -9.829 1.00 27.60 188 LEU A C 1
ATOM 1365 O O . LEU A 1 188 ? -12.064 22.319 -10.763 1.00 27.56 188 LEU A O 1
ATOM 1370 N N . GLU A 1 189 ? -11.590 22.640 -8.583 1.00 24.98 189 GLU A N 1
ATOM 1371 C CA . GLU A 1 189 ? -12.995 22.801 -8.180 1.00 24.97 189 GLU A CA 1
ATOM 1372 C C . GLU A 1 189 ? -13.387 24.217 -7.831 1.00 24.99 189 GLU A C 1
ATOM 1373 O O . GLU A 1 189 ? -14.402 24.718 -8.309 1.00 24.77 189 GLU A O 1
ATOM 1379 N N . HIS A 1 190 ? -12.581 24.842 -6.977 1.00 27.35 190 HIS A N 1
ATOM 1380 C CA . HIS A 1 190 ? -12.926 26.120 -6.350 1.00 27.54 190 HIS A CA 1
ATOM 1381 C C . HIS A 1 190 ? -12.754 27.296 -7.295 1.00 27.86 190 HIS A C 1
ATOM 1382 O O . HIS A 1 190 ? -13.499 28.276 -7.223 1.00 27.99 190 HIS A O 1
ATOM 1389 N N . LYS A 1 191 ? -11.763 27.181 -8.174 1.00 32.89 191 LYS A N 1
ATOM 1390 C CA . LYS A 1 191 ? -11.510 28.161 -9.219 1.00 33.52 191 LYS A CA 1
ATOM 1391 C C . LYS A 1 191 ? -11.468 29.594 -8.659 1.00 33.84 191 LYS A C 1
ATOM 1392 O O . LYS A 1 191 ? -12.207 30.493 -9.083 1.00 33.61 191 LYS A O 1
ATOM 1398 N N . LEU A 1 192 ? -10.588 29.767 -7.675 1.00 33.74 192 LEU A N 1
ATOM 1399 C CA . LEU A 1 192 ? -10.248 31.067 -7.113 1.00 33.82 192 LEU A CA 1
ATOM 1400 C C . LEU A 1 192 ? -9.451 31.865 -8.129 1.00 33.77 192 LEU A C 1
ATOM 1401 O O . LEU A 1 192 ? -9.455 33.101 -8.135 1.00 34.04 192 LEU A O 1
ATOM 1406 N N . ILE A 1 193 ? -8.742 31.121 -8.967 1.00 24.91 193 ILE A N 1
ATOM 1407 C CA . ILE A 1 193 ? -8.017 31.638 -10.102 1.00 24.74 193 ILE A CA 1
ATOM 1408 C C . ILE A 1 193 ? -8.479 30.787 -11.279 1.00 24.51 193 ILE A C 1
ATOM 1409 O O . ILE A 1 193 ? -9.028 29.709 -11.073 1.00 24.12 193 ILE A O 1
ATOM 1414 N N . LYS A 1 194 ? -8.301 31.279 -12.502 1.00 43.35 194 LYS A N 1
ATOM 1415 C CA . LYS A 1 194 ? -8.489 30.431 -13.672 1.00 43.44 194 LYS A CA 1
ATOM 1416 C C . LYS A 1 194 ? -7.218 29.625 -13.907 1.00 43.09 194 LYS A C 1
ATOM 1417 O O . LYS A 1 194 ? -6.154 30.173 -14.225 1.00 43.25 194 LYS A O 1
ATOM 1423 N N . PHE A 1 195 ? -7.330 28.320 -13.698 1.00 26.75 195 PHE A N 1
ATOM 1424 C CA . PHE A 1 195 ? -6.214 27.410 -13.914 1.00 26.60 195 PHE A CA 1
ATOM 1425 C C . PHE A 1 195 ? -6.392 26.622 -15.209 1.00 26.13 195 PHE A C 1
ATOM 1426 O O . PHE A 1 195 ? -7.274 25.779 -15.327 1.00 25.84 195 PHE A O 1
ATOM 1434 N N . THR A 1 196 ? -5.541 26.917 -16.182 1.00 26.52 196 THR A N 1
ATOM 1435 C CA . THR A 1 196 ? -5.648 26.306 -17.501 1.00 26.05 196 THR A CA 1
ATOM 1436 C C . THR A 1 196 ? -4.405 25.478 -17.821 1.00 26.25 196 THR A C 1
ATOM 1437 O O . THR A 1 196 ? -4.198 25.073 -18.963 1.00 26.11 196 THR A O 1
ATOM 1441 N N . GLY A 1 197 ? -3.597 25.219 -16.792 1.00 23.27 197 GLY A N 1
ATOM 1442 C CA . GLY A 1 197 ? -2.446 24.331 -16.909 1.00 23.52 197 GLY A CA 1
ATOM 1443 C C . GLY A 1 197 ? -2.790 22.885 -16.589 1.00 21.88 197 GLY A C 1
ATOM 1444 O O . GLY A 1 197 ? -3.945 22.559 -16.289 1.00 21.86 197 GLY A O 1
ATOM 1445 N N . ASN A 1 198 ? -1.785 22.018 -16.667 1.00 25.77 198 ASN A N 1
ATOM 1446 C CA . ASN A 1 198 ? -1.923 20.627 -16.249 1.00 25.70 198 ASN A CA 1
ATOM 1447 C C . ASN A 1 198 ? -1.281 20.392 -14.884 1.00 25.75 198 ASN A C 1
ATOM 1448 O O . ASN A 1 198 ? -0.173 20.860 -14.623 1.00 26.52 198 ASN A O 1
ATOM 1453 N N . ILE A 1 199 ? -1.979 19.668 -14.019 1.00 17.09 199 ILE A N 1
ATOM 1454 C CA . ILE A 1 199 ? -1.407 19.230 -12.755 1.00 16.81 199 ILE A CA 1
ATOM 1455 C C . ILE A 1 199 ? -0.876 17.823 -12.918 1.00 16.83 199 ILE A C 1
ATOM 1456 O O . ILE A 1 199 ? -1.579 16.936 -13.391 1.00 16.62 199 ILE A O 1
ATOM 1461 N N . THR A 1 200 ? 0.376 17.626 -12.522 1.00 18.83 200 THR A N 1
ATOM 1462 C CA . THR A 1 200 ? 0.922 16.289 -12.343 1.00 20.28 200 THR A CA 1
ATOM 1463 C C . THR A 1 200 ? 1.255 16.146 -10.879 1.00 19.06 200 THR A C 1
ATOM 1464 O O . THR A 1 200 ? 2.133 16.839 -10.375 1.00 19.90 200 THR A O 1
ATOM 1468 N N . LEU A 1 201 ? 0.534 15.266 -10.194 1.00 13.85 201 LEU A N 1
ATOM 1469 C CA . LEU A 1 201 ? 0.848 14.947 -8.813 1.00 13.83 201 LEU A CA 1
ATOM 1470 C C . LEU A 1 201 ? 1.692 13.681 -8.764 1.00 13.64 201 LEU A C 1
ATOM 1471 O O . LEU A 1 201 ? 1.260 12.604 -9.181 1.00 13.57 201 LEU A O 1
ATOM 1476 N N . VAL A 1 202 ? 2.917 13.834 -8.283 1.00 17.80 202 VAL A N 1
ATOM 1477 C CA . VAL A 1 202 ? 3.815 12.706 -8.104 1.00 17.69 202 VAL A CA 1
ATOM 1478 C C . VAL A 1 202 ? 3.915 12.434 -6.603 1.00 17.62 202 VAL A C 1
ATOM 1479 O O . VAL A 1 202 ? 4.422 13.252 -5.826 1.00 17.25 202 VAL A O 1
ATOM 1483 N N . TYR A 1 203 ? 3.376 11.290 -6.208 1.00 19.80 203 TYR A N 1
ATOM 1484 C CA . TYR A 1 203 ? 3.173 10.993 -4.806 1.00 19.81 203 TYR A CA 1
ATOM 1485 C C . TYR A 1 203 ? 3.945 9.736 -4.423 1.00 19.80 203 TYR A C 1
ATOM 1486 O O . TYR A 1 203 ? 3.722 8.651 -4.964 1.00 19.61 203 TYR A O 1
ATOM 1495 N N . GLY A 1 204 ? 4.870 9.901 -3.491 1.00 16.59 204 GLY A N 1
ATOM 1496 C CA . GLY A 1 204 ? 5.747 8.813 -3.085 1.00 16.69 204 GLY A CA 1
ATOM 1497 C C . GLY A 1 204 ? 5.393 8.335 -1.710 1.00 16.96 204 GLY A C 1
ATOM 1498 O O . GLY A 1 204 ? 5.133 9.130 -0.815 1.00 17.36 204 GLY A O 1
ATOM 1499 N N . ALA A 1 205 ? 5.359 7.023 -1.551 1.00 22.84 205 ALA A N 1
ATOM 1500 C CA . ALA A 1 205 ? 5.176 6.404 -0.242 1.00 23.16 205 ALA A CA 1
ATOM 1501 C C . ALA A 1 205 ? 5.798 5.020 -0.342 1.00 22.88 205 ALA A C 1
ATOM 1502 O O . ALA A 1 205 ? 5.929 4.497 -1.439 1.00 22.63 205 ALA A O 1
ATOM 1504 N N . PRO A 1 206 ? 6.220 4.445 0.795 1.00 19.19 206 PRO A N 1
ATOM 1505 C CA . PRO A 1 206 ? 6.923 3.169 0.790 1.00 18.84 206 PRO A CA 1
ATOM 1506 C C . PRO A 1 206 ? 6.059 1.990 0.346 1.00 18.99 206 PRO A C 1
ATOM 1507 O O . PRO A 1 206 ? 6.535 1.114 -0.376 1.00 18.66 206 PRO A O 1
ATOM 1511 N N . TYR A 1 207 ? 4.806 1.965 0.792 1.00 27.31 207 TYR A N 1
ATOM 1512 C CA . TYR A 1 207 ? 3.858 0.929 0.402 1.00 27.48 207 TYR A CA 1
ATOM 1513 C C . TYR A 1 207 ? 2.580 1.547 -0.163 1.00 27.60 207 TYR A C 1
ATOM 1514 O O . TYR A 1 207 ? 2.216 2.672 0.190 1.00 27.63 207 TYR A O 1
ATOM 1523 N N . SER A 1 208 ? 1.910 0.805 -1.043 1.00 23.53 208 SER A N 1
ATOM 1524 C CA . SER A 1 208 ? 0.715 1.289 -1.727 1.00 23.56 208 SER A CA 1
ATOM 1525 C C . SER A 1 208 ? -0.391 1.682 -0.759 1.00 23.52 208 SER A C 1
ATOM 1526 O O . SER A 1 208 ? -1.160 2.590 -1.046 1.00 22.40 208 SER A O 1
ATOM 1529 N N . ASP A 1 209 ? -0.466 0.989 0.376 1.00 24.55 209 ASP A N 1
ATOM 1530 C CA . ASP A 1 209 ? -1.486 1.237 1.399 1.00 24.30 209 ASP A CA 1
ATOM 1531 C C . ASP A 1 209 ? -1.082 2.350 2.357 1.00 24.50 209 ASP A C 1
ATOM 1532 O O . ASP A 1 209 ? -1.853 2.746 3.231 1.00 25.06 209 ASP A O 1
ATOM 1537 N N . GLU A 1 210 ? 0.126 2.865 2.176 1.00 25.83 210 GLU A N 1
ATOM 1538 C CA . GLU A 1 210 ? 0.596 4.015 2.933 1.00 25.91 210 GLU A CA 1
ATOM 1539 C C . GLU A 1 210 ? 0.417 5.329 2.171 1.00 25.98 210 GLU A C 1
ATOM 1540 O O . GLU A 1 210 ? 0.625 6.413 2.727 1.00 26.35 210 GLU A O 1
ATOM 1546 N N . LEU A 1 211 ? 0.054 5.219 0.895 1.00 22.32 211 LEU A N 1
ATOM 1547 C CA . LEU A 1 211 ? -0.495 6.327 0.121 1.00 21.97 211 LEU A CA 1
ATOM 1548 C C . LEU A 1 211 ? -1.899 6.581 0.641 1.00 22.14 211 LEU A C 1
ATOM 1549 O O . LEU A 1 211 ? -2.672 5.642 0.836 1.00 22.91 211 LEU A O 1
ATOM 1554 N N . VAL A 1 212 ? -2.242 7.837 0.862 1.00 19.66 212 VAL A N 1
ATOM 1555 C CA . VAL A 1 212 ? -3.541 8.163 1.432 1.00 19.37 212 VAL A CA 1
ATOM 1556 C C . VAL A 1 212 ? -4.319 9.031 0.446 1.00 19.88 212 VAL A C 1
ATOM 1557 O O . VAL A 1 212 ? -3.729 9.625 -0.471 1.00 19.57 212 VAL A O 1
ATOM 1561 N N . MET A 1 2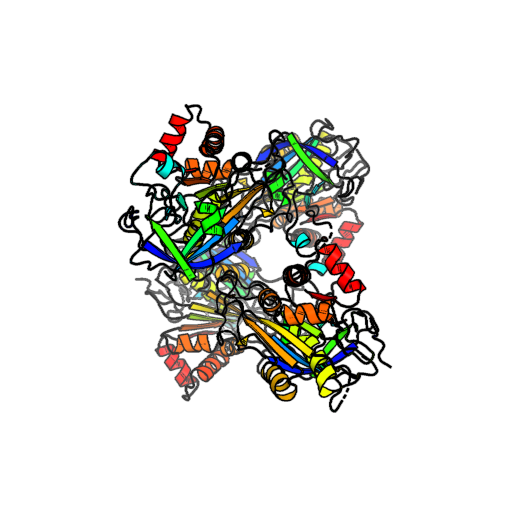13 ? -5.636 9.088 0.643 1.00 26.62 213 MET A N 1
ATOM 1562 C CA . MET A 1 213 ? -6.544 9.916 -0.162 1.00 27.02 213 MET A CA 1
ATOM 1563 C C . MET A 1 213 ? -6.572 9.476 -1.617 1.00 26.80 213 MET A C 1
ATOM 1564 O O . MET A 1 213 ? -6.800 10.296 -2.513 1.00 26.77 213 MET A O 1
ATOM 1569 N N . MET A 1 214 ? -6.340 8.188 -1.843 1.00 24.55 214 MET A N 1
ATOM 1570 C CA . MET A 1 214 ? -6.123 7.670 -3.190 1.00 24.21 214 MET A CA 1
ATOM 1571 C C . MET A 1 214 ? -7.410 7.602 -3.974 1.00 23.84 214 MET A C 1
ATOM 1572 O O . MET A 1 214 ? -7.452 7.975 -5.141 1.00 23.72 214 MET A O 1
ATOM 1577 N N . ASP A 1 215 ? -8.473 7.152 -3.322 1.00 27.10 215 ASP A N 1
ATOM 1578 C CA . ASP A 1 215 ? -9.802 7.21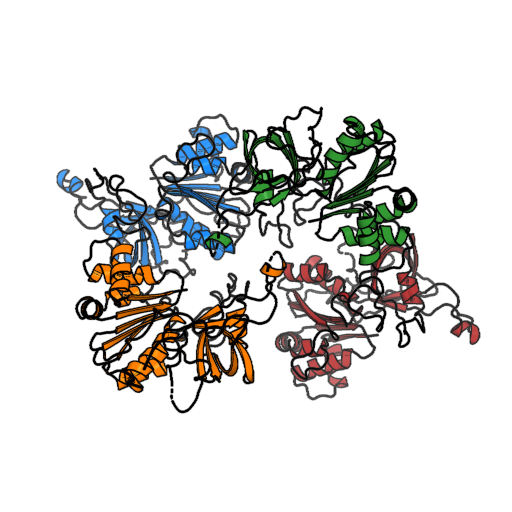4 -3.918 1.00 26.94 215 ASP A CA 1
ATOM 1579 C C . ASP A 1 215 ? -10.091 8.624 -4.390 1.00 26.67 215 ASP A C 1
ATOM 1580 O O . ASP A 1 215 ? -10.526 8.825 -5.522 1.00 26.49 215 ASP A O 1
ATOM 1585 N N . TYR A 1 216 ? -9.806 9.592 -3.522 1.00 20.41 216 TYR A N 1
ATOM 1586 C CA . TYR A 1 216 ? -9.966 10.990 -3.854 1.00 19.68 216 TYR A CA 1
ATOM 1587 C C . TYR A 1 216 ? -9.025 11.454 -4.989 1.00 19.56 216 TYR A C 1
ATOM 1588 O O . TYR A 1 216 ? -9.463 12.137 -5.904 1.00 19.41 216 TYR A O 1
ATOM 1597 N N . LEU A 1 217 ? -7.745 11.088 -4.924 1.00 19.79 217 LEU A N 1
ATOM 1598 C CA . LEU A 1 217 ? -6.753 11.501 -5.933 1.00 19.76 217 LEU A CA 1
ATOM 1599 C C . LEU A 1 217 ? -6.987 10.896 -7.321 1.00 19.65 217 LEU A C 1
ATOM 1600 O O . LEU A 1 217 ? -6.925 11.605 -8.331 1.00 19.06 217 LEU A O 1
ATOM 1605 N N . LYS A 1 218 ? -7.233 9.587 -7.359 1.00 29.48 218 LYS A N 1
ATOM 1606 C CA . LYS A 1 218 ? -7.603 8.902 -8.591 1.00 29.72 218 LYS A CA 1
ATOM 1607 C C . LYS A 1 218 ? -8.910 9.469 -9.150 1.00 29.38 218 LYS A C 1
ATOM 1608 O O . LYS A 1 218 ? -9.085 9.558 -10.368 1.00 29.58 218 LYS A O 1
ATOM 1614 N N . GLY A 1 219 ? -9.818 9.844 -8.250 1.00 24.10 219 GLY A N 1
ATOM 1615 C CA . GLY A 1 219 ? -11.096 10.436 -8.622 1.00 23.74 219 GLY A CA 1
ATOM 1616 C C . GLY A 1 219 ? -10.939 11.778 -9.305 1.00 23.53 219 GLY A C 1
ATOM 1617 O O . GLY A 1 219 ? -11.647 12.073 -10.264 1.00 23.45 219 GLY A O 1
ATOM 1618 N N . LEU A 1 220 ? -10.015 12.589 -8.800 1.00 16.98 220 LEU A N 1
ATOM 1619 C CA . LEU A 1 220 ? -9.648 13.854 -9.414 1.00 17.16 220 LEU A CA 1
ATOM 1620 C C . LEU A 1 220 ? -9.095 13.642 -10.813 1.00 17.36 220 LEU A C 1
ATOM 1621 O O . LEU A 1 220 ? -9.407 14.401 -11.723 1.00 17.06 220 LEU A O 1
ATOM 1626 N N . GLU A 1 221 ? -8.281 12.603 -10.966 1.00 30.92 221 GLU A N 1
ATOM 1627 C CA . GLU A 1 221 ? -7.679 12.241 -12.246 1.00 31.75 221 GLU A CA 1
ATOM 1628 C C . GLU A 1 221 ? -8.717 11.830 -13.290 1.00 31.75 221 GLU A C 1
ATOM 1629 O O . GLU A 1 221 ? -8.666 12.299 -14.430 1.00 32.03 221 GLU A O 1
ATOM 1635 N N . SER A 1 222 ? -9.652 10.966 -12.896 1.00 33.15 222 SER A N 1
ATOM 1636 C CA . SER A 1 222 ? -10.703 10.513 -13.801 1.00 33.50 222 SER A CA 1
ATOM 1637 C C . SER A 1 222 ? -11.761 11.581 -14.089 1.00 33.51 222 SER A C 1
ATOM 1638 O O . SER A 1 222 ? -12.439 11.515 -15.113 1.00 33.55 222 SER A O 1
ATOM 1641 N N . LYS A 1 223 ? -11.900 12.562 -13.200 1.00 33.60 223 LYS A N 1
ATOM 1642 C CA . LYS A 1 223 ? -12.882 13.620 -13.404 1.00 33.65 223 LYS A CA 1
ATOM 1643 C C . LYS A 1 223 ? -12.358 14.759 -14.276 1.00 33.61 223 LYS A C 1
ATOM 1644 O O . LYS A 1 223 ? -13.152 15.530 -14.823 1.00 33.55 223 LYS A O 1
ATOM 1650 N N . HIS A 1 224 ? -11.037 14.871 -14.419 1.00 28.15 224 HIS A N 1
ATOM 1651 C CA . HIS A 1 224 ? -10.464 16.104 -14.975 1.00 28.68 224 HIS A CA 1
ATOM 1652 C C . HIS A 1 224 ? -9.720 16.080 -16.312 1.00 29.18 224 HIS A C 1
ATOM 1653 O O . HIS A 1 224 ? -10.117 16.800 -17.225 1.00 30.31 224 HIS A O 1
ATOM 1660 N N . LYS A 1 225 ? -8.680 15.269 -16.454 1.00 32.13 225 LYS A N 1
ATOM 1661 C CA . LYS A 1 225 ? -7.875 15.253 -17.707 1.00 32.11 225 LYS A CA 1
ATOM 1662 C C . LYS A 1 225 ? -6.782 16.302 -17.573 1.00 32.04 225 LYS A C 1
ATOM 1663 O O . LYS A 1 225 ? -5.686 16.170 -18.110 1.00 31.82 225 LYS A O 1
ATOM 1666 N N . ASN A 1 226 ? -7.128 17.328 -16.803 1.00 40.97 226 ASN A N 1
ATOM 1667 C CA . ASN A 1 226 ? -6.251 18.364 -16.292 1.00 40.65 226 ASN A CA 1
ATOM 1668 C C . ASN A 1 226 ? -5.267 17.833 -15.232 1.00 40.05 226 ASN A C 1
ATOM 1669 O O . ASN A 1 226 ? -4.275 18.493 -14.903 1.00 39.74 226 ASN A O 1
ATOM 1674 N N . PHE A 1 227 ? -5.565 16.661 -14.679 1.00 19.61 227 PHE A N 1
ATOM 1675 C CA . PHE A 1 227 ? -4.893 16.184 -13.468 1.00 19.40 227 PHE A CA 1
ATOM 1676 C C . PHE A 1 227 ? -4.348 14.774 -13.645 1.00 19.27 227 PHE A C 1
ATOM 1677 O O . PHE A 1 227 ? -5.108 13.843 -13.853 1.00 18.81 227 PHE A O 1
ATOM 1685 N N . LYS A 1 228 ? -3.030 14.622 -13.544 1.00 25.65 228 LYS A N 1
ATOM 1686 C CA . LYS A 1 228 ? -2.417 13.302 -13.610 1.00 25.94 228 LYS A CA 1
ATOM 1687 C C . LYS A 1 228 ? -1.845 12.891 -12.259 1.00 25.72 228 LYS A C 1
ATOM 1688 O O . LYS A 1 228 ? -1.100 13.634 -11.634 1.00 26.37 228 LYS A O 1
ATOM 1694 N N . LEU A 1 229 ? -2.228 11.703 -11.807 1.00 22.40 229 LEU A N 1
ATOM 1695 C CA . LEU A 1 229 ? -1.697 11.136 -10.582 1.00 22.12 229 LEU A CA 1
ATOM 1696 C C . LEU A 1 229 ? -0.653 10.082 -10.897 1.00 22.23 229 LEU A C 1
ATOM 1697 O O . LEU A 1 229 ? -0.917 9.114 -11.594 1.00 22.06 229 LEU A O 1
ATOM 1702 N N . ILE A 1 230 ? 0.548 10.291 -10.380 1.00 21.49 230 ILE A N 1
ATOM 1703 C CA . ILE A 1 230 ? 1.607 9.306 -10.493 1.00 21.43 230 ILE A CA 1
ATOM 1704 C C . ILE A 1 230 ? 2.061 8.979 -9.096 1.00 21.37 230 ILE A C 1
ATOM 1705 O O . ILE A 1 230 ? 2.220 9.869 -8.264 1.00 21.68 230 ILE A O 1
ATOM 1710 N N . THR A 1 231 ? 2.235 7.692 -8.831 1.00 18.57 231 THR A N 1
ATOM 1711 C CA . THR A 1 231 ? 2.699 7.236 -7.531 1.00 18.22 231 THR A CA 1
ATOM 1712 C C . THR A 1 231 ? 4.035 6.541 -7.686 1.00 17.82 231 THR A C 1
ATOM 1713 O O . THR A 1 231 ? 4.323 5.950 -8.722 1.00 18.01 231 THR A O 1
ATOM 1717 N N . ALA A 1 232 ? 4.859 6.657 -6.658 1.00 19.07 232 ALA A N 1
ATOM 1718 C CA . ALA A 1 232 ? 6.127 5.985 -6.601 1.00 18.83 232 ALA A CA 1
ATOM 1719 C C . ALA A 1 232 ? 6.115 5.223 -5.303 1.00 18.85 232 ALA A C 1
ATOM 1720 O O . ALA A 1 232 ? 6.142 5.814 -4.235 1.00 19.27 232 ALA A O 1
ATOM 1722 N N . ILE A 1 233 ? 6.047 3.905 -5.394 1.00 19.88 233 ILE A N 1
ATOM 1723 C CA . ILE A 1 233 ? 5.979 3.069 -4.203 1.00 19.78 233 ILE A CA 1
ATOM 1724 C C . ILE A 1 233 ? 7.344 2.410 -3.986 1.00 20.13 233 ILE A C 1
ATOM 1725 O O . ILE A 1 233 ? 7.668 1.411 -4.625 1.00 20.05 233 ILE A O 1
ATOM 1730 N N . SER A 1 234 ? 8.133 2.986 -3.075 1.00 26.25 234 SER A N 1
ATOM 1731 C CA . SER A 1 234 ? 9.559 2.658 -2.949 1.00 25.90 234 SER A CA 1
ATOM 1732 C C . SER A 1 234 ? 9.913 1.230 -2.532 1.00 26.54 234 SER A C 1
ATOM 1733 O O . SER A 1 234 ? 11.016 0.772 -2.796 1.00 27.02 234 SER A O 1
ATOM 1736 N N . ARG A 1 235 ? 8.990 0.528 -1.895 1.00 27.53 235 ARG A N 1
ATOM 1737 C CA . ARG A 1 235 ? 9.276 -0.812 -1.418 1.00 28.36 235 ARG A CA 1
ATOM 1738 C C . ARG A 1 235 ? 8.519 -1.885 -2.220 1.00 27.94 235 ARG A C 1
ATOM 1739 O O . ARG A 1 235 ? 8.626 -3.078 -1.936 1.00 27.77 235 ARG A O 1
ATOM 1747 N N . GLU A 1 236 ? 7.802 -1.444 -3.258 1.00 32.68 236 GLU A N 1
ATOM 1748 C CA . GLU A 1 236 ? 7.040 -2.355 -4.131 1.00 32.75 236 GLU A CA 1
ATOM 1749 C C . GLU A 1 236 ? 7.326 -2.151 -5.612 1.00 32.56 236 GLU A C 1
ATOM 1750 O O . GLU A 1 236 ? 6.940 -2.965 -6.459 1.00 32.65 236 GLU A O 1
ATOM 1756 N N . GLU A 1 237 ? 7.978 -1.043 -5.929 1.00 28.45 237 GLU A N 1
ATOM 1757 C CA . GLU A 1 237 ? 8.310 -0.736 -7.310 1.00 28.10 237 GLU A CA 1
ATOM 1758 C C . GLU A 1 237 ? 9.800 -0.488 -7.430 1.00 27.61 237 GLU A C 1
ATOM 1759 O O . GLU A 1 237 ? 10.385 0.201 -6.599 1.00 27.28 237 GLU A O 1
ATOM 1765 N N . LYS A 1 238 ? 10.402 -1.056 -8.471 1.00 27.08 238 LYS A N 1
ATOM 1766 C CA . LYS A 1 238 ? 11.757 -0.708 -8.862 1.00 27.12 238 LYS A CA 1
ATOM 1767 C C . LYS A 1 238 ? 11.696 0.242 -10.052 1.00 26.81 238 LYS A C 1
ATOM 1768 O O . LYS A 1 238 ? 10.862 0.076 -10.951 1.00 26.65 238 LYS A O 1
ATOM 1774 N N . ASN A 1 239 ? 12.573 1.243 -10.052 1.00 22.68 239 ASN A N 1
ATOM 1775 C CA . ASN A 1 239 ? 12.681 2.162 -11.181 1.00 22.43 239 ASN A CA 1
ATOM 1776 C C . ASN A 1 239 ? 13.355 1.522 -12.402 1.00 22.61 239 ASN A C 1
ATOM 1777 O O . ASN A 1 239 ? 14.176 0.617 -12.259 1.00 22.80 239 ASN A O 1
ATOM 1782 N N . SER A 1 240 ? 12.987 1.988 -13.596 1.00 31.32 240 SER A N 1
ATOM 1783 C CA . SER A 1 240 ? 13.488 1.423 -14.848 1.00 30.95 240 SER A CA 1
ATOM 1784 C C . SER A 1 240 ? 14.942 1.787 -15.161 1.00 31.12 240 SER A C 1
ATOM 1785 O O . SER A 1 240 ? 15.579 1.148 -15.999 1.00 31.38 240 SER A O 1
ATOM 1788 N N . PHE A 1 241 ? 15.462 2.812 -14.487 1.00 27.91 241 PHE A N 1
ATOM 1789 C CA . PHE A 1 241 ? 16.782 3.388 -14.806 1.00 27.80 241 PHE A CA 1
ATOM 1790 C C . PHE A 1 241 ? 17.944 2.635 -14.168 1.00 27.78 241 PHE A C 1
ATOM 1791 O O . PHE A 1 241 ? 18.919 2.299 -14.833 1.00 27.81 241 PHE A O 1
ATOM 1799 N N . ASP A 1 242 ? 17.840 2.382 -12.871 1.00 21.82 242 ASP A N 1
ATOM 1800 C CA . ASP A 1 242 ? 18.853 1.605 -12.176 1.00 21.69 242 ASP A CA 1
ATOM 1801 C C . ASP A 1 242 ? 18.333 0.394 -11.389 1.00 21.70 242 ASP A C 1
ATOM 1802 O O . ASP A 1 242 ? 19.112 -0.292 -10.746 1.00 22.04 242 ASP A O 1
ATOM 1807 N N . GLY A 1 243 ? 17.025 0.143 -11.449 1.00 30.01 243 GLY A N 1
ATOM 1808 C CA . GLY A 1 243 ? 16.419 -1.010 -10.785 1.00 29.97 243 GLY A CA 1
ATOM 1809 C C . GLY A 1 243 ? 16.331 -0.835 -9.283 1.00 30.20 243 GLY A C 1
ATOM 1810 O O . GLY A 1 243 ? 15.925 -1.748 -8.568 1.00 30.32 243 GLY A O 1
ATOM 1811 N N . GLY A 1 244 ? 16.722 0.340 -8.803 1.00 22.26 244 GLY A N 1
ATOM 1812 C CA . GLY A 1 244 ? 16.596 0.685 -7.395 1.00 22.25 244 GLY A CA 1
ATOM 1813 C C . GLY A 1 244 ? 15.147 0.935 -7.022 1.00 22.33 244 GLY A C 1
ATOM 1814 O O . GLY A 1 244 ? 14.246 0.789 -7.852 1.00 21.96 244 GLY A O 1
ATOM 1815 N N . ARG A 1 245 ? 14.926 1.300 -5.764 1.00 31.63 245 ARG A N 1
ATOM 1816 C CA . ARG A 1 245 ? 13.604 1.633 -5.282 1.00 31.83 245 ARG A CA 1
ATOM 1817 C C . ARG A 1 245 ? 13.007 2.772 -6.096 1.00 31.38 245 ARG A C 1
ATOM 1818 O O . ARG A 1 245 ? 13.725 3.675 -6.546 1.00 31.40 245 ARG A O 1
ATOM 1826 N N . MET A 1 246 ? 11.696 2.714 -6.307 1.00 19.46 246 MET A N 1
ATOM 1827 C CA . MET A 1 246 ? 11.018 3.777 -7.024 1.00 19.00 246 MET A CA 1
ATOM 1828 C C . MET A 1 246 ? 10.785 4.954 -6.090 1.00 19.04 246 MET A C 1
ATOM 1829 O O . MET A 1 246 ? 10.096 4.828 -5.088 1.00 19.06 246 MET A O 1
ATOM 1834 N N . TYR A 1 247 ? 11.369 6.099 -6.423 1.00 20.60 247 TYR A N 1
ATOM 1835 C CA . TYR A 1 247 ? 11.082 7.325 -5.694 1.00 21.25 247 TYR A CA 1
ATOM 1836 C C . TYR A 1 247 ? 10.500 8.333 -6.657 1.00 21.33 247 TYR A C 1
ATOM 1837 O O . TYR A 1 247 ? 10.620 8.174 -7.858 1.00 21.37 247 TYR A O 1
ATOM 1846 N N . ILE A 1 248 ? 9.878 9.377 -6.121 1.00 21.61 248 ILE A N 1
ATOM 1847 C CA . ILE A 1 248 ? 9.286 10.431 -6.938 1.00 21.67 248 ILE A CA 1
ATOM 1848 C C . ILE A 1 248 ? 10.269 11.033 -7.940 1.00 22.52 248 ILE A C 1
ATOM 1849 O O . ILE A 1 248 ? 9.856 11.498 -9.007 1.00 23.03 248 ILE A O 1
ATOM 1854 N N . SER A 1 249 ? 11.560 10.992 -7.608 1.00 18.32 249 SER A N 1
ATOM 1855 C CA . SER A 1 249 ? 12.617 11.489 -8.484 1.00 18.29 249 SER A CA 1
ATOM 1856 C C . SER A 1 249 ? 12.737 10.656 -9.772 1.00 17.96 249 SER A C 1
ATOM 1857 O O . SER A 1 249 ? 13.064 11.185 -10.836 1.00 17.80 249 SER A O 1
ATOM 1860 N N . HIS A 1 250 ? 12.463 9.359 -9.669 1.00 24.17 250 HIS A N 1
ATOM 1861 C CA . HIS A 1 250 ? 12.455 8.484 -10.834 1.00 23.73 250 HIS A CA 1
ATOM 1862 C C . HIS A 1 250 ? 11.212 8.728 -11.699 1.00 23.57 250 HIS A C 1
ATOM 1863 O O . HIS A 1 250 ? 11.292 8.687 -12.926 1.00 23.38 250 HIS A O 1
ATOM 1870 N N . ARG A 1 251 ? 10.084 9.008 -11.045 1.00 22.89 251 ARG A N 1
ATOM 1871 C CA . ARG A 1 251 ? 8.859 9.422 -11.720 1.00 22.51 251 ARG A CA 1
ATOM 1872 C C . ARG A 1 251 ? 9.048 10.758 -12.417 1.00 22.76 251 ARG A C 1
ATOM 1873 O O . ARG A 1 251 ? 8.625 10.912 -13.553 1.00 22.75 251 ARG A O 1
ATOM 1881 N N . VAL A 1 252 ? 9.695 11.713 -11.735 1.00 22.33 252 VAL A N 1
ATOM 1882 C CA . VAL A 1 252 ? 10.079 13.003 -12.330 1.00 22.42 252 VAL A CA 1
ATOM 1883 C C . VAL A 1 252 ? 10.877 12.798 -13.625 1.00 22.81 252 VAL A C 1
ATOM 1884 O O . VAL A 1 252 ? 10.620 13.459 -14.635 1.00 22.80 252 VAL A O 1
ATOM 1888 N N . ARG A 1 253 ? 11.839 11.880 -13.587 1.00 36.20 253 ARG A N 1
ATOM 1889 C CA . ARG A 1 253 ? 12.625 11.535 -14.767 1.00 36.28 253 ARG A CA 1
ATOM 1890 C C . ARG A 1 253 ? 11.754 10.929 -15.876 1.00 36.29 253 ARG A C 1
ATOM 1891 O O . ARG A 1 253 ? 11.912 11.267 -17.051 1.00 36.57 253 ARG A O 1
ATOM 1899 N N . GLU A 1 254 ? 10.832 10.046 -15.492 1.00 28.60 254 GLU A N 1
ATOM 1900 C CA . GLU A 1 254 ? 9.893 9.434 -16.428 1.00 28.50 254 GLU A CA 1
ATOM 1901 C C . GLU A 1 254 ? 8.996 10.470 -17.078 1.00 28.38 254 GLU A C 1
ATOM 1902 O O . GLU A 1 254 ? 8.537 10.293 -18.214 1.00 28.54 254 GLU A O 1
ATOM 1908 N N . GLN A 1 255 ? 8.760 11.549 -16.336 1.00 27.32 255 GLN A N 1
ATOM 1909 C CA . GLN A 1 255 ? 7.897 12.645 -16.735 1.00 27.06 255 GLN A CA 1
ATOM 1910 C C . GLN A 1 255 ? 8.709 13.835 -17.232 1.00 27.48 255 GLN A C 1
ATOM 1911 O O . GLN A 1 255 ? 8.372 14.988 -16.969 1.00 27.94 255 GLN A O 1
ATOM 1917 N N . ALA A 1 256 ? 9.776 13.535 -17.969 1.00 21.71 256 ALA A N 1
ATOM 1918 C CA . ALA A 1 256 ? 10.732 14.537 -18.430 1.00 22.23 256 ALA A CA 1
ATOM 1919 C C . ALA A 1 256 ? 10.067 15.610 -19.279 1.00 22.82 256 ALA A C 1
ATOM 1920 O O . ALA A 1 256 ? 10.388 16.787 -19.148 1.00 22.62 256 ALA A O 1
ATOM 1922 N N . GLU A 1 257 ? 9.138 15.192 -20.141 1.00 43.27 257 GLU A N 1
ATOM 1923 C CA . GLU A 1 257 ? 8.446 16.114 -21.042 1.00 44.16 257 GLU A CA 1
ATOM 1924 C C . GLU A 1 257 ? 7.509 17.063 -20.294 1.00 43.55 257 GLU A C 1
ATOM 1925 O O . GLU A 1 257 ? 7.442 18.246 -20.629 1.00 43.59 257 GLU A O 1
ATOM 1931 N N . ALA A 1 258 ? 6.796 16.540 -19.291 1.00 30.05 258 ALA A N 1
ATOM 1932 C CA . ALA A 1 258 ? 5.956 17.357 -18.406 1.00 29.85 258 ALA A CA 1
ATOM 1933 C C . ALA A 1 258 ? 6.800 18.321 -17.578 1.00 30.10 258 ALA A C 1
ATOM 1934 O O . ALA A 1 258 ? 6.422 19.492 -17.394 1.00 30.67 258 ALA A O 1
ATOM 1936 N N . VAL A 1 259 ? 7.940 17.827 -17.095 1.00 18.46 259 VAL A N 1
ATOM 1937 C CA . VAL A 1 259 ? 8.904 18.641 -16.357 1.00 18.43 259 VAL A CA 1
ATOM 1938 C C . VAL A 1 259 ? 9.417 19.767 -17.255 1.00 18.74 259 VAL A C 1
ATOM 1939 O O . VAL A 1 259 ? 9.468 20.922 -16.833 1.00 19.13 259 VAL A O 1
ATOM 1943 N N . LYS A 1 260 ? 9.757 19.423 -18.496 1.00 39.46 260 LYS A N 1
ATOM 1944 C CA . LYS A 1 260 ? 10.176 20.390 -19.521 1.00 40.29 260 LYS A CA 1
ATOM 1945 C C . LYS A 1 260 ? 9.083 21.397 -19.890 1.00 40.44 260 LYS A C 1
ATOM 1946 O O . LYS A 1 260 ? 9.385 22.550 -20.172 1.00 40.90 260 LYS A O 1
ATOM 1952 N N . LYS A 1 261 ? 7.822 20.959 -19.910 1.00 35.54 261 LYS A N 1
ATOM 1953 C CA . LYS A 1 261 ? 6.695 21.879 -20.125 1.00 35.87 261 LYS A CA 1
ATOM 1954 C C . LYS A 1 261 ? 6.644 22.916 -19.017 1.00 35.68 261 LYS A C 1
ATOM 1955 O O . LYS A 1 261 ? 6.317 24.071 -19.260 1.00 36.06 261 LYS A O 1
ATOM 1961 N N . ILE A 1 262 ? 6.968 22.488 -17.800 1.00 29.65 262 ILE A N 1
ATOM 1962 C CA . ILE A 1 262 ? 7.004 23.373 -16.636 1.00 29.29 262 ILE A CA 1
ATOM 1963 C C . ILE A 1 262 ? 8.220 24.301 -16.685 1.00 29.54 262 ILE A C 1
ATOM 1964 O O . ILE A 1 262 ? 8.081 25.519 -16.564 1.00 29.74 262 ILE A O 1
ATOM 1969 N N . LEU A 1 263 ? 9.396 23.726 -16.920 1.00 22.45 263 LEU A N 1
ATOM 1970 C CA . LEU A 1 263 ? 10.633 24.493 -17.017 1.00 22.22 263 LEU A CA 1
ATOM 1971 C C . LEU A 1 263 ? 10.560 25.588 -18.062 1.00 22.46 263 LEU A C 1
ATOM 1972 O O . LEU A 1 263 ? 11.034 26.698 -17.824 1.00 22.93 263 LEU A O 1
ATOM 1977 N N . ASN A 1 264 ? 9.944 25.278 -19.200 1.00 33.79 264 ASN A N 1
ATOM 1978 C CA . ASN A 1 264 ? 9.917 26.175 -20.355 1.00 34.05 264 ASN A CA 1
ATOM 1979 C C . ASN A 1 264 ? 8.668 27.019 -20.459 1.00 33.87 264 ASN A C 1
ATOM 1980 O O . ASN A 1 264 ? 8.667 28.045 -21.158 1.00 34.41 264 ASN A O 1
ATOM 1985 N N . GLY A 1 265 ? 7.601 26.573 -19.802 1.00 29.75 265 GLY A N 1
ATOM 1986 C CA . GLY A 1 265 ? 6.292 27.210 -19.926 1.00 29.61 265 GLY A CA 1
ATOM 1987 C C . GLY A 1 265 ? 5.784 27.961 -18.708 1.00 29.99 265 GLY A C 1
ATOM 1988 O O . GLY A 1 265 ? 4.584 28.221 -18.603 1.00 29.75 265 GLY A O 1
ATOM 1989 N N . GLY A 1 266 ? 6.685 28.303 -17.785 1.00 28.46 266 GLY A N 1
ATOM 1990 C CA . GLY A 1 266 ? 6.343 29.151 -16.643 1.00 28.53 266 GLY A CA 1
ATOM 1991 C C . GLY A 1 266 ? 5.514 28.457 -15.569 1.00 28.47 266 GLY A C 1
ATOM 1992 O O . GLY A 1 266 ? 4.877 29.107 -14.744 1.00 28.51 266 GLY A O 1
ATOM 1993 N N . GLY A 1 267 ? 5.535 27.131 -15.565 1.00 25.94 267 GLY A N 1
ATOM 1994 C CA . GLY A 1 267 ? 4.811 26.367 -14.570 1.00 25.18 267 GLY A CA 1
ATOM 1995 C C . GLY A 1 267 ? 5.573 26.292 -13.268 1.00 25.26 267 GLY A C 1
ATOM 1996 O O . GLY A 1 267 ? 6.634 26.882 -13.138 1.00 25.69 267 GLY A O 1
ATOM 1997 N N . ARG A 1 268 ? 5.045 25.529 -12.320 1.00 20.60 268 ARG A N 1
ATOM 1998 C CA . ARG A 1 268 ? 5.632 25.419 -10.994 1.00 20.42 268 ARG A CA 1
ATOM 1999 C C . ARG A 1 268 ? 5.812 23.974 -10.544 1.00 20.74 268 ARG A C 1
ATOM 2000 O O . ARG A 1 268 ? 4.966 23.132 -10.820 1.00 19.83 268 ARG A O 1
ATOM 2008 N N . PHE A 1 269 ? 6.920 23.716 -9.844 1.00 21.26 269 PHE A N 1
ATOM 2009 C CA . PHE A 1 269 ? 7.119 22.497 -9.069 1.00 21.03 269 PHE A CA 1
ATOM 2010 C C . PHE A 1 269 ? 6.876 22.813 -7.602 1.00 21.25 269 PHE A C 1
ATOM 2011 O O . PHE A 1 269 ? 7.428 23.780 -7.078 1.00 21.86 269 PHE A O 1
ATOM 2019 N N . TYR A 1 270 ? 6.041 22.012 -6.941 1.00 19.09 270 TYR A N 1
ATOM 2020 C CA . TYR A 1 270 ? 5.900 22.062 -5.481 1.00 18.94 270 TYR A CA 1
ATOM 2021 C C . TYR A 1 270 ? 6.379 20.746 -4.908 1.00 18.70 270 TYR A C 1
ATOM 2022 O O . TYR A 1 270 ? 5.909 19.692 -5.301 1.00 18.37 270 TYR A O 1
ATOM 2031 N N . ILE A 1 271 ? 7.315 20.813 -3.970 1.00 13.92 271 ILE A N 1
ATOM 2032 C CA . ILE A 1 271 ? 7.866 19.621 -3.360 1.00 13.74 271 ILE A CA 1
ATOM 2033 C C . ILE A 1 271 ? 7.619 19.689 -1.865 1.00 14.10 271 ILE A C 1
ATOM 2034 O O . ILE A 1 271 ? 8.048 20.623 -1.192 1.00 15.32 271 ILE A O 1
ATOM 2039 N N . CYS A 1 272 ? 6.890 18.710 -1.357 1.00 20.39 272 CYS A N 1
ATOM 2040 C CA . CYS A 1 272 ? 6.549 18.673 0.042 1.00 20.52 272 CYS A CA 1
ATOM 2041 C C . CYS A 1 272 ? 6.703 17.250 0.566 1.00 20.31 272 CYS A C 1
ATOM 2042 O O . CYS A 1 272 ? 6.349 16.288 -0.117 1.00 20.01 272 CYS A O 1
ATOM 2045 N N . GLY A 1 273 ? 7.254 17.129 1.770 1.00 18.38 273 GLY A N 1
ATOM 2046 C CA . GLY A 1 273 ? 7.356 15.837 2.431 1.00 18.50 273 GLY A CA 1
ATOM 2047 C C . GLY A 1 273 ? 8.672 15.584 3.122 1.00 19.14 273 GLY A C 1
ATOM 2048 O O . GLY A 1 273 ? 9.382 16.507 3.505 1.00 19.99 273 GLY A O 1
ATOM 2049 N N . GLY A 1 274 ? 8.999 14.315 3.285 1.00 17.56 274 GLY A N 1
ATOM 2050 C CA . GLY A 1 274 ? 10.207 13.937 3.975 1.00 18.04 274 GLY A CA 1
ATOM 2051 C C . GLY A 1 274 ? 11.052 12.950 3.202 1.00 18.12 274 GLY A C 1
ATOM 2052 O O . GLY A 1 274 ? 10.607 12.413 2.189 1.00 18.00 274 GLY A O 1
ATOM 2053 N N . PRO A 1 275 ? 12.276 12.696 3.693 1.00 23.12 275 PRO A N 1
ATOM 2054 C CA . PRO A 1 275 ? 12.797 13.392 4.877 1.00 23.75 275 PRO A CA 1
ATOM 2055 C C . PRO A 1 275 ? 13.239 14.818 4.539 1.00 24.49 275 PRO A C 1
ATOM 2056 O O . PRO A 1 275 ? 13.167 15.223 3.375 1.00 21.87 275 PRO A O 1
ATOM 2060 N N . LYS A 1 276 ? 13.669 15.576 5.539 1.00 26.33 276 LYS A N 1
ATOM 2061 C CA . LYS A 1 276 ? 14.178 16.918 5.302 1.00 27.58 276 LYS A CA 1
ATOM 2062 C C . LYS A 1 276 ? 15.294 16.904 4.238 1.00 27.25 276 LYS A C 1
ATOM 2063 O O . LYS A 1 276 ? 16.210 16.083 4.291 1.00 27.21 276 LYS A O 1
ATOM 2069 N N . GLY A 1 277 ? 15.182 17.797 3.259 1.00 24.74 277 GLY A N 1
ATOM 2070 C CA . GLY A 1 277 ? 16.156 17.888 2.181 1.00 24.47 277 GLY A CA 1
ATOM 2071 C C . GLY A 1 277 ? 15.964 16.872 1.075 1.00 24.05 277 GLY A C 1
ATOM 2072 O O . GLY A 1 277 ? 16.876 16.636 0.294 1.00 24.37 277 GLY A O 1
ATOM 2073 N N . MET A 1 278 ? 14.776 16.272 1.002 1.00 21.57 278 MET A N 1
ATOM 2074 C CA . MET A 1 278 ? 14.468 15.283 -0.036 1.00 20.92 278 MET A CA 1
ATOM 2075 C C . MET A 1 278 ? 14.197 15.943 -1.378 1.00 20.90 278 MET A C 1
ATOM 2076 O O . MET A 1 278 ? 14.152 15.280 -2.401 1.00 20.94 278 MET A O 1
ATOM 2081 N N . GLU A 1 279 ? 13.996 17.253 -1.351 1.00 26.20 279 GLU A N 1
ATOM 2082 C CA . GLU A 1 279 ? 13.755 18.027 -2.540 1.00 26.04 279 GLU A CA 1
ATOM 2083 C C . GLU A 1 279 ? 14.999 18.053 -3.419 1.00 26.45 279 GLU A C 1
ATOM 2084 O O . GLU A 1 279 ? 14.891 18.278 -4.631 1.00 26.45 279 GLU A O 1
ATOM 2090 N N . LYS A 1 280 ? 16.163 17.823 -2.807 1.00 32.39 280 LYS A N 1
ATOM 2091 C CA . LYS A 1 280 ? 17.439 17.882 -3.513 1.00 32.60 280 LYS A CA 1
ATOM 2092 C C . LYS A 1 280 ? 17.466 16.872 -4.626 1.00 32.19 280 LYS A C 1
ATOM 2093 O O . LYS A 1 280 ? 17.752 17.224 -5.761 1.00 32.92 280 LYS A O 1
ATOM 2099 N N . GLY A 1 281 ? 17.144 15.621 -4.302 1.00 32.36 281 GLY A N 1
ATOM 2100 C CA . GLY A 1 281 ? 17.103 14.533 -5.275 1.00 31.63 281 GLY A CA 1
ATOM 2101 C C . GLY A 1 281 ? 16.114 14.789 -6.392 1.00 31.44 281 GLY A C 1
ATOM 2102 O O . GLY A 1 281 ? 16.380 14.473 -7.563 1.00 31.48 281 GLY A O 1
ATOM 2103 N N . VAL A 1 282 ? 14.976 15.377 -6.024 1.00 18.07 282 VAL A N 1
ATOM 2104 C CA . VAL A 1 282 ? 13.938 15.783 -6.968 1.00 19.79 282 VAL A CA 1
ATOM 2105 C C . VAL A 1 282 ? 14.384 16.926 -7.870 1.00 20.02 282 VAL A C 1
ATOM 2106 O O . VAL A 1 282 ? 14.227 16.839 -9.081 1.00 18.07 282 VAL A O 1
ATOM 2110 N N . ILE A 1 283 ? 14.920 17.990 -7.274 1.00 25.61 283 ILE A N 1
ATOM 2111 C CA . ILE A 1 283 ? 15.386 19.152 -8.021 1.00 25.80 283 ILE A CA 1
ATOM 2112 C C . ILE A 1 283 ? 16.541 18.760 -8.945 1.00 26.26 283 ILE A C 1
ATOM 2113 O O . ILE A 1 283 ? 16.557 19.169 -10.110 1.00 26.36 283 ILE A O 1
ATOM 2118 N N . GLU A 1 284 ? 17.486 17.953 -8.451 1.00 35.45 284 GLU A N 1
ATOM 2119 C CA . GLU A 1 284 ? 18.637 17.608 -9.283 1.00 36.28 284 GLU A CA 1
ATOM 2120 C C . GLU A 1 284 ? 18.256 16.697 -10.457 1.00 35.85 284 GLU A C 1
ATOM 2121 O O . GLU A 1 284 ? 18.957 16.640 -11.476 1.00 36.11 284 GLU A O 1
ATOM 2127 N N . GLU A 1 285 ? 17.114 16.030 -10.306 1.00 46.21 285 GLU A N 1
ATOM 2128 C CA . GLU A 1 285 ? 16.487 15.259 -11.366 1.00 45.62 285 GLU A CA 1
ATOM 2129 C C . GLU A 1 285 ? 15.798 16.188 -12.376 1.00 45.49 285 GLU A C 1
ATOM 2130 O O . GLU A 1 285 ? 15.871 15.977 -13.594 1.00 45.63 285 GLU A O 1
ATOM 2136 N N . ILE A 1 286 ? 15.136 17.219 -11.864 1.00 24.67 286 ILE A N 1
ATOM 2137 C CA . ILE A 1 286 ? 14.584 18.283 -12.697 1.00 24.53 286 ILE A CA 1
ATOM 2138 C C . ILE A 1 286 ? 15.716 19.018 -13.436 1.00 26.66 286 ILE A C 1
ATOM 2139 O O . ILE A 1 286 ? 15.546 19.455 -14.577 1.00 26.34 286 ILE A O 1
ATOM 2144 N N . GLN A 1 287 ? 16.870 19.128 -12.777 1.00 37.97 287 GLN A N 1
ATOM 2145 C CA . GLN A 1 287 ? 18.047 19.782 -13.345 1.00 38.31 287 GLN A CA 1
ATOM 2146 C C . GLN A 1 287 ? 18.667 18.955 -14.478 1.00 38.11 287 GLN A C 1
ATOM 2147 O O . GLN A 1 287 ? 18.965 19.504 -15.543 1.00 38.38 287 GLN A O 1
ATOM 2153 N N . LYS A 1 288 ? 18.841 17.648 -14.255 1.00 31.74 288 LYS A N 1
ATOM 2154 C CA . LYS A 1 288 ? 19.237 16.724 -15.327 1.00 32.06 288 LYS A CA 1
ATOM 2155 C C . LYS A 1 288 ? 18.330 16.877 -16.552 1.00 31.79 288 LYS A C 1
ATOM 2156 O O . LYS A 1 288 ? 18.808 16.943 -17.682 1.00 31.75 288 LYS A O 1
ATOM 2162 N N . ILE A 1 289 ? 17.022 16.938 -16.312 1.00 36.15 289 ILE A N 1
ATOM 2163 C CA . ILE A 1 289 ? 16.034 17.131 -17.379 1.00 36.26 289 ILE A CA 1
ATOM 2164 C C . ILE A 1 289 ? 16.220 18.458 -18.128 1.00 36.81 289 ILE A C 1
ATOM 2165 O O . ILE A 1 289 ? 16.180 18.486 -19.364 1.00 36.80 289 ILE A O 1
ATOM 2170 N N . SER A 1 290 ? 16.436 19.542 -17.384 1.00 46.93 290 SER A N 1
ATOM 2171 C CA . SER A 1 290 ? 16.652 20.869 -17.986 1.00 47.57 290 SER A CA 1
ATOM 2172 C C . SER A 1 290 ? 17.951 20.965 -18.782 1.00 47.68 290 SER A C 1
ATOM 2173 O O . SER A 1 290 ? 18.086 21.830 -19.648 1.00 47.96 290 SER A O 1
ATOM 2176 N N . GLY A 1 291 ? 18.906 20.087 -18.474 1.00 53.73 291 GLY A N 1
ATOM 2177 C CA . GLY A 1 291 ? 20.228 20.103 -19.106 1.00 53.77 291 GLY A CA 1
ATOM 2178 C C . GLY A 1 291 ? 21.182 21.138 -18.509 1.00 54.16 291 GLY A C 1
ATOM 2179 O O . GLY A 1 291 ? 22.281 21.325 -19.011 1.00 54.46 291 GLY A O 1
ATOM 2180 N N . ASN A 1 292 ? 20.738 21.823 -17.455 1.00 46.04 292 ASN A N 1
ATOM 2181 C CA . ASN A 1 292 ? 21.543 22.759 -16.659 1.00 46.34 292 ASN A CA 1
ATOM 2182 C C . ASN A 1 292 ? 22.615 21.986 -15.896 1.00 45.98 292 ASN A C 1
ATOM 2183 O O . ASN A 1 292 ? 22.333 20.944 -15.301 1.00 45.47 292 ASN A O 1
ATOM 2188 N N . THR A 1 293 ? 23.846 22.489 -15.933 1.00 44.99 293 THR A N 1
ATOM 2189 C CA . THR A 1 293 ? 24.974 21.834 -15.265 1.00 44.62 293 THR A CA 1
ATOM 2190 C C . THR A 1 293 ? 25.621 22.741 -14.214 1.00 44.57 293 THR A C 1
ATOM 2191 O O . THR A 1 293 ? 26.795 22.577 -13.876 1.00 44.79 293 THR A O 1
ATOM 2195 N N . GLY A 1 294 ? 24.849 23.695 -13.701 1.00 26.89 294 GLY A N 1
ATOM 2196 C CA . GLY A 1 294 ? 25.300 24.533 -12.602 1.00 26.80 294 GLY A CA 1
ATOM 2197 C C . GLY A 1 294 ? 25.153 23.808 -11.278 1.00 26.36 294 GLY A C 1
ATOM 2198 O O . GLY A 1 294 ? 24.683 22.674 -11.235 1.00 25.66 294 GLY A O 1
ATOM 2199 N N . THR A 1 295 ? 25.556 24.466 -10.195 1.00 32.95 295 THR A N 1
ATOM 2200 C CA . THR A 1 295 ? 25.438 23.897 -8.858 1.00 32.52 295 THR A CA 1
ATOM 2201 C C . THR A 1 295 ? 23.973 23.742 -8.496 1.00 32.31 295 THR A C 1
ATOM 2202 O O . THR A 1 295 ? 23.117 24.464 -9.005 1.00 32.31 295 THR A O 1
ATOM 2206 N N . TYR A 1 296 ? 23.695 22.779 -7.624 1.00 31.47 296 TYR A N 1
ATOM 2207 C CA . TYR A 1 296 ? 22.348 22.542 -7.116 1.00 31.22 296 TYR A CA 1
ATOM 2208 C C . TYR A 1 296 ? 21.744 23.844 -6.594 1.00 31.90 296 TYR A C 1
ATOM 2209 O O . TYR A 1 296 ? 20.604 24.185 -6.870 1.00 32.15 296 TYR A O 1
ATOM 2218 N N . GLU A 1 297 ? 22.543 24.574 -5.847 1.00 28.96 297 GLU A N 1
ATOM 2219 C CA . GLU A 1 297 ? 22.112 25.807 -5.249 1.00 30.06 297 GLU A CA 1
ATOM 2220 C C . GLU A 1 297 ? 21.804 26.917 -6.290 1.00 29.73 297 GLU A C 1
ATOM 2221 O O . GLU A 1 297 ? 20.801 27.628 -6.162 1.00 29.80 297 GLU A O 1
ATOM 2227 N N . GLU A 1 298 ? 22.611 27.011 -7.347 1.00 39.43 298 GLU A N 1
ATOM 2228 C CA . GLU A 1 298 ? 22.318 27.894 -8.488 1.00 38.88 298 GLU A CA 1
ATOM 2229 C C . GLU A 1 298 ? 20.995 27.548 -9.196 1.00 38.23 298 GLU A C 1
ATOM 2230 O O . GLU A 1 298 ? 20.225 28.441 -9.541 1.00 38.37 298 GLU A O 1
ATOM 2236 N N . PHE A 1 299 ? 20.739 26.259 -9.419 1.00 29.73 299 PHE A N 1
ATOM 2237 C CA . PHE A 1 299 ? 19.540 25.835 -10.146 1.00 29.38 299 PHE A CA 1
ATOM 2238 C C . PHE A 1 299 ? 18.264 26.024 -9.329 1.00 29.33 299 PHE A C 1
ATOM 2239 O O . PHE A 1 299 ? 17.254 26.517 -9.848 1.00 29.34 299 PHE A O 1
ATOM 2247 N N . LYS A 1 300 ? 18.320 25.619 -8.062 1.00 23.62 300 LYS A N 1
ATOM 2248 C CA . LYS A 1 300 ? 17.192 25.713 -7.146 1.00 23.58 300 LYS A CA 1
ATOM 2249 C C . LYS A 1 300 ? 16.789 27.172 -6.909 1.00 24.04 300 LYS A C 1
ATOM 2250 O O . LYS A 1 300 ? 15.614 27.515 -6.990 1.00 24.02 300 LYS A O 1
ATOM 2256 N N . HIS A 1 301 ? 17.774 28.023 -6.634 1.00 22.38 301 HIS A N 1
ATOM 2257 C CA . HIS A 1 301 ? 17.525 29.434 -6.375 1.00 22.90 301 HIS A CA 1
ATOM 2258 C C . HIS A 1 301 ? 16.977 30.139 -7.601 1.00 23.02 301 HIS A C 1
ATOM 2259 O O . HIS A 1 301 ? 16.087 30.982 -7.499 1.00 23.26 301 HIS A O 1
ATOM 2266 N N . HIS A 1 302 ? 17.548 29.800 -8.751 1.00 29.49 302 HIS A N 1
ATOM 2267 C CA . HIS A 1 302 ? 17.030 30.218 -10.034 1.00 29.50 302 HIS A CA 1
ATOM 2268 C C . HIS A 1 302 ? 15.548 29.853 -10.204 1.00 29.16 302 HIS A C 1
ATOM 2269 O O . HIS A 1 302 ? 14.728 30.696 -10.577 1.00 29.37 302 HIS A O 1
ATOM 2276 N N . LEU A 1 303 ? 15.212 28.603 -9.923 1.00 24.84 303 LEU A N 1
ATOM 2277 C CA . LEU A 1 303 ? 13.836 28.163 -10.014 1.00 24.50 303 LEU A CA 1
ATOM 2278 C C . LEU A 1 303 ? 12.914 28.865 -9.022 1.00 24.72 303 LEU A C 1
ATOM 2279 O O . LEU A 1 303 ? 11.795 29.227 -9.380 1.00 24.62 303 LEU A O 1
ATOM 2284 N N . GLU A 1 304 ? 13.393 29.062 -7.796 1.00 25.10 304 GLU A N 1
ATOM 2285 C CA . GLU A 1 304 ? 12.629 29.731 -6.752 1.00 25.36 304 GLU A CA 1
ATOM 2286 C C . GLU A 1 304 ? 12.473 31.223 -7.064 1.00 25.63 304 GLU A C 1
ATOM 2287 O O . GLU A 1 304 ? 11.415 31.811 -6.839 1.00 25.42 304 GLU A O 1
ATOM 2293 N N . GLY A 1 305 ? 13.555 31.823 -7.559 1.00 26.45 305 GLY A N 1
ATOM 2294 C CA . GLY A 1 305 ? 13.553 33.192 -8.053 1.00 26.68 305 GLY A CA 1
ATOM 2295 C C . GLY A 1 305 ? 12.521 33.356 -9.149 1.00 26.27 305 GLY A C 1
ATOM 2296 O O . GLY A 1 305 ? 11.779 34.337 -9.156 1.00 26.24 305 GLY A O 1
ATOM 2297 N N . ALA A 1 306 ? 12.460 32.374 -10.049 1.00 16.04 306 ALA A N 1
ATOM 2298 C CA . ALA A 1 306 ? 11.485 32.343 -11.141 1.00 15.62 306 ALA A CA 1
ATOM 2299 C C . ALA A 1 306 ? 10.049 31.981 -10.725 1.00 15.12 306 ALA A C 1
ATOM 2300 O O . ALA A 1 306 ? 9.167 31.903 -11.574 1.00 14.77 306 ALA A O 1
ATOM 2302 N N . HIS A 1 307 ? 9.824 31.772 -9.426 1.00 25.73 307 HIS A N 1
ATOM 2303 C CA . HIS A 1 307 ? 8.530 31.319 -8.887 1.00 25.30 307 HIS A CA 1
ATOM 2304 C C . HIS A 1 307 ? 8.123 29.981 -9.478 1.00 24.86 307 HIS A C 1
ATOM 2305 O O . HIS A 1 307 ? 6.960 29.755 -9.794 1.00 24.46 307 HIS A O 1
ATOM 2312 N N . GLN A 1 308 ? 9.087 29.094 -9.650 1.00 20.42 308 GLN A N 1
ATOM 2313 C CA . GLN A 1 308 ? 8.819 27.855 -10.361 1.00 20.05 308 GLN A CA 1
ATOM 2314 C C . GLN A 1 308 ? 9.145 26.679 -9.483 1.00 20.02 308 GLN A C 1
ATOM 2315 O O . GLN A 1 308 ? 9.033 25.527 -9.907 1.00 19.74 308 GLN A O 1
ATOM 2321 N N . LEU A 1 309 ? 9.550 26.991 -8.255 1.00 20.33 309 LEU A N 1
ATOM 2322 C CA . LEU A 1 309 ? 9.884 25.986 -7.261 1.00 20.25 309 LEU A CA 1
ATOM 2323 C C . LEU A 1 309 ? 9.550 26.441 -5.859 1.00 21.10 309 LEU A C 1
ATOM 2324 O O . LEU A 1 309 ? 9.939 27.529 -5.421 1.00 21.92 309 LEU A O 1
ATOM 2329 N N . PHE A 1 310 ? 8.828 25.570 -5.167 1.00 21.36 310 PHE A N 1
ATOM 2330 C CA . PHE A 1 310 ? 8.333 25.806 -3.837 1.00 21.90 310 PHE A CA 1
ATOM 2331 C C . PHE A 1 310 ? 8.583 24.518 -3.110 1.00 22.46 310 PHE A C 1
ATOM 2332 O O . PHE A 1 310 ? 8.208 23.439 -3.578 1.00 22.24 310 PHE A O 1
ATOM 2340 N N . VAL A 1 311 ? 9.268 24.633 -1.983 1.00 28.10 311 VAL A N 1
ATOM 2341 C CA . VAL A 1 311 ? 9.687 23.464 -1.263 1.00 28.64 311 VAL A CA 1
ATOM 2342 C C . VAL A 1 311 ? 9.247 23.570 0.184 1.00 28.81 311 VAL A C 1
ATOM 2343 O O . VAL A 1 311 ? 9.405 24.618 0.838 1.00 28.92 311 VAL A O 1
ATOM 2347 N N . GLU A 1 312 ? 8.650 22.487 0.666 1.00 31.95 312 GLU A N 1
ATOM 2348 C CA . GLU A 1 312 ? 8.394 22.359 2.079 1.00 32.00 312 GLU A CA 1
ATOM 2349 C C . GLU A 1 312 ? 8.698 20.948 2.492 1.00 31.16 312 GLU A C 1
ATOM 2350 O O . GLU A 1 312 ? 7.817 20.098 2.536 1.00 30.93 312 GLU A O 1
ATOM 2356 N N . THR A 1 313 ? 9.963 20.695 2.788 1.00 18.53 313 THR A N 1
ATOM 2357 C CA . THR A 1 313 ? 10.359 19.376 3.264 1.00 17.72 313 THR A CA 1
ATOM 2358 C C . THR A 1 313 ? 10.674 19.395 4.749 1.00 17.62 313 THR A C 1
ATOM 2359 O O . THR A 1 313 ? 11.037 20.429 5.308 1.00 18.38 313 THR A O 1
ATOM 2363 N N . TYR A 1 314 ? 10.514 18.235 5.370 1.00 20.48 314 TYR A N 1
ATOM 2364 C CA . TYR A 1 314 ? 10.630 18.077 6.805 1.00 20.42 314 TYR A CA 1
ATOM 2365 C C . TYR A 1 314 ? 10.805 16.591 7.098 1.00 19.86 314 TYR A C 1
ATOM 2366 O O . TYR A 1 314 ? 11.286 16.229 8.164 1.00 20.58 314 TYR A O 1
ATOM 2375 N N . THR B 1 8 ? -40.763 -28.870 4.538 0.50 61.35 8 THR B N 1
ATOM 2376 C CA . THR B 1 8 ? -39.462 -29.019 3.828 0.50 60.92 8 THR B CA 1
ATOM 2377 C C . THR B 1 8 ? -39.011 -27.661 3.308 0.50 60.49 8 THR B C 1
ATOM 2378 O O . THR B 1 8 ? -39.841 -26.828 2.918 0.50 60.70 8 THR B O 1
ATOM 2382 N N . ARG B 1 9 ? -37.699 -27.430 3.292 1.00 69.79 9 ARG B N 1
ATOM 2383 C CA . ARG B 1 9 ? -37.216 -26.063 3.082 1.00 69.10 9 ARG B CA 1
ATOM 2384 C C . ARG B 1 9 ? -36.150 -25.885 1.985 1.00 68.18 9 ARG B C 1
ATOM 2385 O O . ARG B 1 9 ? -35.822 -24.756 1.634 1.00 67.65 9 ARG B O 1
ATOM 2393 N N . GLU B 1 10 ? -35.628 -26.994 1.458 1.00 73.47 10 GLU B N 1
ATOM 2394 C CA . GLU B 1 10 ? -34.399 -27.003 0.644 1.00 72.72 10 GLU B CA 1
ATOM 2395 C C . GLU B 1 10 ? -34.330 -25.973 -0.486 1.00 71.89 10 GLU B C 1
ATOM 2396 O O . GLU B 1 10 ? -35.202 -25.936 -1.363 1.00 72.11 10 GLU B O 1
ATOM 2402 N N . PRO B 1 11 ? -33.279 -25.138 -0.469 1.00 34.95 11 PRO B N 1
ATOM 2403 C CA . PRO B 1 11 ? -33.016 -24.172 -1.530 1.00 34.18 11 PRO B CA 1
ATOM 2404 C C . PRO B 1 11 ? -32.680 -24.867 -2.841 1.00 33.79 11 PRO B C 1
ATOM 2405 O O . PRO B 1 11 ? -31.895 -25.817 -2.862 1.00 33.72 11 PRO B O 1
ATOM 2409 N N . GLN B 1 12 ? -33.291 -24.400 -3.924 1.00 36.70 12 GLN B N 1
ATOM 2410 C CA . GLN B 1 12 ? -32.986 -24.914 -5.249 1.00 36.24 12 GLN B CA 1
ATOM 2411 C C . GLN B 1 12 ? -32.293 -23.825 -6.045 1.00 35.60 12 GLN B C 1
ATOM 2412 O O . GLN B 1 12 ? -32.631 -22.651 -5.933 1.00 35.48 12 GLN B O 1
ATOM 2418 N N . ILE B 1 13 ? -31.287 -24.217 -6.813 1.00 33.04 13 ILE B N 1
ATOM 2419 C CA . ILE B 1 13 ? -30.528 -23.272 -7.620 1.00 32.05 13 ILE B CA 1
ATOM 2420 C C . ILE B 1 13 ? -30.554 -23.682 -9.083 1.00 32.16 13 ILE B C 1
ATOM 2421 O O . ILE B 1 13 ? -30.677 -24.874 -9.401 1.00 32.13 13 ILE B O 1
ATOM 2426 N N . ASN B 1 14 ? -30.455 -22.686 -9.968 1.00 37.10 14 ASN B N 1
ATOM 2427 C CA . ASN B 1 14 ? -30.206 -22.922 -11.395 1.00 36.92 14 ASN B CA 1
ATOM 2428 C C . ASN B 1 14 ? -31.246 -23.784 -12.080 1.00 37.06 14 ASN B C 1
ATOM 2429 O O . ASN B 1 14 ? -30.945 -24.474 -13.047 1.00 37.17 14 ASN B O 1
ATOM 2434 N N . LEU B 1 15 ? -32.470 -23.737 -11.566 1.00 29.77 15 LEU B N 1
ATOM 2435 C CA . LEU B 1 15 ? -33.630 -24.343 -12.209 1.00 29.96 15 LEU B CA 1
ATOM 2436 C C . LEU B 1 15 ? -33.851 -23.664 -13.550 1.00 29.74 15 LEU B C 1
ATOM 2437 O O . LEU B 1 15 ? -34.299 -24.285 -14.515 1.00 30.02 15 LEU B O 1
ATOM 2442 N N . PHE B 1 16 ? -33.520 -22.383 -13.590 1.00 22.75 16 PHE B N 1
ATOM 2443 C CA . PHE B 1 16 ? -33.578 -21.599 -14.801 1.00 22.72 16 PHE B CA 1
ATOM 2444 C C . PHE B 1 16 ? -32.204 -21.019 -15.078 1.00 22.68 16 PHE B C 1
ATOM 2445 O O . PHE B 1 16 ? -31.566 -20.440 -14.196 1.00 22.63 16 PHE B O 1
ATOM 2453 N N . LYS B 1 17 ? -31.737 -21.248 -16.297 1.00 38.00 17 LYS B N 1
ATOM 2454 C CA . LYS B 1 17 ? -30.450 -20.770 -16.762 1.00 38.03 17 LYS B CA 1
ATOM 2455 C C . LYS B 1 17 ? -30.756 -19.942 -17.991 1.00 37.82 17 LYS B C 1
ATOM 2456 O O . LYS B 1 17 ? -31.921 -19.753 -18.316 1.00 37.87 17 LYS B O 1
ATOM 2462 N N . LYS B 1 18 ? -29.735 -19.436 -18.674 1.00 33.85 18 LYS B N 1
ATOM 2463 C CA . LYS B 1 18 ? -29.994 -18.513 -19.770 1.00 33.55 18 LYS B CA 1
ATOM 2464 C C . LYS B 1 18 ? -30.587 -19.190 -20.995 1.00 33.39 18 LYS B C 1
ATOM 2465 O O . LYS B 1 18 ? -31.186 -18.517 -21.825 1.00 33.05 18 LYS B O 1
ATOM 2471 N N . SER B 1 19 ? -30.447 -20.518 -21.064 1.00 33.14 19 SER B N 1
ATOM 2472 C CA . SER B 1 19 ? -30.977 -21.360 -22.147 1.00 33.25 19 SER B CA 1
ATOM 2473 C C . SER B 1 19 ? -32.420 -21.785 -21.890 1.00 33.43 19 SER B C 1
ATOM 2474 O O . SER B 1 19 ? -33.159 -22.121 -22.820 1.00 33.36 19 SER B O 1
ATOM 2477 N N . ASN B 1 20 ? -32.790 -21.816 -20.611 1.00 32.03 20 ASN B N 1
ATOM 2478 C CA . ASN B 1 20 ? -34.148 -22.129 -20.175 1.00 32.22 20 ASN B CA 1
ATOM 2479 C C . ASN B 1 20 ? -34.595 -21.111 -19.140 1.00 32.22 20 ASN B C 1
ATOM 2480 O O . ASN B 1 20 ? -34.803 -21.446 -17.971 1.00 32.69 20 ASN B O 1
ATOM 2485 N N . PRO B 1 21 ? -34.757 -19.850 -19.567 1.00 26.19 21 PRO B N 1
ATOM 2486 C CA . PRO B 1 21 ? -35.021 -18.836 -18.570 1.00 26.23 21 PRO B CA 1
ATOM 2487 C C . PRO B 1 21 ? -36.458 -18.918 -18.063 1.00 26.74 21 PRO B C 1
ATOM 2488 O O . PRO B 1 21 ? -37.296 -19.615 -18.650 1.00 27.11 21 PRO B O 1
ATOM 2492 N N . TYR B 1 22 ? -36.724 -18.220 -16.970 1.00 23.61 22 TYR B N 1
ATOM 2493 C CA . TYR B 1 22 ? -38.071 -18.096 -16.455 1.00 24.20 22 TYR B CA 1
ATOM 2494 C C . TYR B 1 22 ? -38.653 -16.733 -16.847 1.00 24.51 22 TYR B C 1
ATOM 2495 O O . TYR B 1 22 ? -37.972 -15.711 -16.776 1.00 24.26 22 TYR B O 1
ATOM 2504 N N . LYS B 1 23 ? -39.905 -16.730 -17.288 1.00 30.45 23 LYS B N 1
ATOM 2505 C CA . LYS B 1 23 ? -40.579 -15.510 -17.687 1.00 30.59 23 LYS B CA 1
ATOM 2506 C C . LYS B 1 23 ? -41.594 -15.083 -16.636 1.00 30.90 23 LYS B C 1
ATOM 2507 O O . LYS B 1 23 ? -42.650 -15.728 -16.467 1.00 31.10 23 LYS B O 1
ATOM 2513 N N . ALA B 1 24 ? -41.253 -13.988 -15.949 1.00 23.34 24 ALA B N 1
ATOM 2514 C CA . ALA B 1 24 ? -42.084 -13.382 -14.919 1.00 23.44 24 ALA B CA 1
ATOM 2515 C C . ALA B 1 24 ? -42.659 -12.089 -15.448 1.00 23.43 24 ALA B C 1
ATOM 2516 O O . ALA B 1 24 ? -41.987 -11.360 -16.172 1.00 23.93 24 ALA B O 1
ATOM 2518 N N . LYS B 1 25 ? -43.901 -11.793 -15.091 1.00 35.38 25 LYS B N 1
ATOM 2519 C CA . LYS B 1 25 ? -44.514 -10.543 -15.511 1.00 35.30 25 LYS B CA 1
ATOM 2520 C C . LYS B 1 25 ? -44.394 -9.510 -14.419 1.00 34.77 25 LYS B C 1
ATOM 2521 O O . LYS B 1 25 ? -44.514 -9.827 -13.233 1.00 34.88 25 LYS B O 1
ATOM 2527 N N . VAL B 1 26 ? -44.164 -8.267 -14.829 1.00 17.79 26 VAL B N 1
ATOM 2528 C CA . VAL B 1 26 ? -44.127 -7.160 -13.897 1.00 16.84 26 VAL B CA 1
ATOM 2529 C C . VAL B 1 26 ? -45.526 -6.889 -13.361 1.00 18.15 26 VAL B C 1
ATOM 2530 O O . VAL B 1 26 ? -46.457 -6.616 -14.121 1.00 18.20 26 VAL B O 1
ATOM 2534 N N . ILE B 1 27 ? -45.662 -6.997 -12.046 1.00 24.09 27 ILE B N 1
ATOM 2535 C CA . ILE B 1 27 ? -46.832 -6.487 -11.360 1.00 24.25 27 ILE B CA 1
ATOM 2536 C C . ILE B 1 27 ? -46.639 -5.001 -11.101 1.00 23.82 27 ILE B C 1
ATOM 2537 O O . ILE B 1 27 ? -47.452 -4.174 -11.513 1.00 24.05 27 ILE B O 1
ATOM 2542 N N . SER B 1 28 ? -45.558 -4.661 -10.414 1.00 20.57 28 SER B N 1
ATOM 2543 C CA . SER B 1 28 ? -45.284 -3.258 -10.122 1.00 19.93 28 SER B CA 1
ATOM 2544 C C . SER B 1 28 ? -43.800 -2.959 -10.109 1.00 19.65 28 SER B C 1
ATOM 2545 O O . SER B 1 28 ? -42.967 -3.855 -10.011 1.00 19.55 28 SER B O 1
ATOM 2548 N N . ASN B 1 29 ? -43.500 -1.682 -10.246 1.00 22.39 29 ASN B N 1
ATOM 2549 C CA . ASN B 1 29 ? -42.153 -1.181 -10.248 1.00 17.22 29 ASN B CA 1
ATOM 2550 C C . ASN B 1 29 ? -42.250 0.258 -9.812 1.00 17.11 29 ASN B C 1
ATOM 2551 O O . ASN B 1 29 ? -42.474 1.151 -10.617 1.00 17.17 29 ASN B O 1
ATOM 2556 N N . VAL B 1 30 ? -42.140 0.474 -8.512 1.00 23.00 30 VAL B N 1
ATOM 2557 C CA . VAL B 1 30 ? -42.346 1.797 -7.968 1.00 23.11 30 VAL B CA 1
ATOM 2558 C C . VAL B 1 30 ? -41.051 2.321 -7.383 1.00 23.06 30 VAL B C 1
ATOM 2559 O O . VAL B 1 30 ? -40.301 1.585 -6.732 1.00 23.58 30 VAL B O 1
ATOM 2563 N N . LEU B 1 31 ? -40.773 3.580 -7.688 1.00 23.56 31 LEU B N 1
ATOM 2564 C CA . LEU B 1 31 ? -39.655 4.282 -7.120 1.00 23.14 31 LEU B CA 1
ATOM 2565 C C . LEU B 1 31 ? -39.908 4.492 -5.634 1.00 23.09 31 LEU B C 1
ATOM 2566 O O . LEU B 1 31 ? -40.949 5.006 -5.234 1.00 23.39 31 LEU B O 1
ATOM 2571 N N . LEU B 1 32 ? -38.935 4.086 -4.831 1.00 19.87 32 LEU B N 1
ATOM 2572 C CA . LEU B 1 32 ? -39.002 4.154 -3.383 1.00 19.70 32 LEU B CA 1
ATOM 2573 C C . LEU B 1 32 ? -38.308 5.388 -2.824 1.00 19.78 32 LEU B C 1
ATOM 2574 O O . LEU B 1 32 ? -38.641 5.862 -1.735 1.00 20.05 32 LEU B O 1
ATOM 2579 N N . THR B 1 33 ? -37.324 5.884 -3.561 1.00 21.32 33 THR B N 1
ATOM 2580 C CA . THR B 1 33 ? -36.535 7.021 -3.135 1.00 21.47 33 THR B CA 1
ATOM 2581 C C . THR B 1 33 ? -37.037 8.313 -3.817 1.00 22.15 33 THR B C 1
ATOM 2582 O O . THR B 1 33 ? -37.745 8.249 -4.833 1.00 22.17 33 THR B O 1
ATOM 2586 N N . PRO B 1 34 ? -36.679 9.493 -3.268 1.00 31.60 34 PRO B N 1
ATOM 2587 C CA . PRO B 1 34 ? -37.183 10.709 -3.916 1.00 31.98 34 PRO B CA 1
ATOM 2588 C C . PRO B 1 34 ? -36.793 10.790 -5.387 1.00 32.45 34 PRO B C 1
ATOM 2589 O O . PRO B 1 34 ? -35.713 10.333 -5.779 1.00 32.47 34 PRO B O 1
ATOM 2593 N N . GLU B 1 35 ? -37.695 11.334 -6.194 1.00 43.09 35 GLU B N 1
ATOM 2594 C CA . GLU B 1 35 ? -37.393 11.633 -7.584 1.00 44.17 35 GLU B CA 1
ATOM 2595 C C . GLU B 1 35 ? -36.214 12.592 -7.696 1.00 44.08 35 GLU B C 1
ATOM 2596 O O . GLU B 1 35 ? -36.039 13.471 -6.854 1.00 44.53 35 GLU B O 1
ATOM 2602 N N . THR B 1 36 ? -35.398 12.382 -8.725 1.00 48.02 36 THR B N 1
ATOM 2603 C CA . THR B 1 36 ? -34.182 13.165 -8.975 1.00 48.35 36 THR B CA 1
ATOM 2604 C C . THR B 1 36 ? -34.338 14.676 -8.696 1.00 48.11 36 THR B C 1
ATOM 2605 O O . THR B 1 36 ? -35.317 15.304 -9.106 1.00 47.80 36 THR B O 1
ATOM 2609 N N . GLY B 1 37 ? -33.373 15.229 -7.962 1.00 49.38 37 GLY B N 1
ATOM 2610 C CA . GLY B 1 37 ? -33.371 16.655 -7.610 1.00 49.55 37 GLY B CA 1
ATOM 2611 C C . GLY B 1 37 ? -34.194 16.977 -6.372 1.00 49.69 37 GLY B C 1
ATOM 2612 O O . GLY B 1 37 ? -34.012 18.023 -5.736 1.00 49.65 37 GLY B O 1
ATOM 2613 N N . THR B 1 38 ? -35.131 16.083 -6.069 1.00 46.79 38 THR B N 1
ATOM 2614 C CA . THR B 1 38 ? -35.913 16.112 -4.851 1.00 47.00 38 THR B CA 1
ATOM 2615 C C . THR B 1 38 ? -35.116 15.255 -3.888 1.00 46.77 38 THR B C 1
ATOM 2616 O O . THR B 1 38 ? -34.273 14.441 -4.313 1.00 47.15 38 THR B O 1
ATOM 2620 N N . GLY B 1 39 ? -35.369 15.406 -2.599 1.00 34.02 39 GLY B N 1
ATOM 2621 C CA . GLY B 1 39 ? -34.664 14.587 -1.636 1.00 33.30 39 GLY B CA 1
ATOM 2622 C C . GLY B 1 39 ? -33.300 15.149 -1.326 1.00 32.87 39 GLY B C 1
ATOM 2623 O O . GLY B 1 39 ? -32.908 16.190 -1.856 1.00 32.88 39 GLY B O 1
ATOM 2624 N N . LYS B 1 40 ? -32.571 14.450 -0.468 1.00 33.72 40 LYS B N 1
ATOM 2625 C CA . LYS B 1 40 ? -31.410 15.046 0.185 1.00 33.43 40 LYS B CA 1
ATOM 2626 C C . LYS B 1 40 ? -30.166 15.088 -0.698 1.00 33.12 40 LYS B C 1
ATOM 2627 O O . LYS B 1 40 ? -29.391 16.046 -0.626 1.00 33.04 40 LYS B O 1
ATOM 2633 N N . ARG B 1 41 ? -29.982 14.060 -1.519 1.00 24.63 41 ARG B N 1
ATOM 2634 C CA . ARG B 1 41 ? -28.791 13.950 -2.354 1.00 24.64 41 ARG B CA 1
ATOM 2635 C C . ARG B 1 41 ? -28.718 15.091 -3.363 1.00 25.07 41 ARG B C 1
ATOM 2636 O O . ARG B 1 41 ? -29.688 15.373 -4.067 1.00 24.79 41 ARG B O 1
ATOM 2644 N N . PRO B 1 42 ? -27.562 15.743 -3.428 1.00 41.48 42 PRO B N 1
ATOM 2645 C CA . PRO B 1 42 ? -27.361 16.863 -4.353 1.00 41.86 42 PRO B CA 1
ATOM 2646 C C . PRO B 1 42 ? -26.986 16.383 -5.751 1.00 42.57 42 PRO B C 1
ATOM 2647 O O . PRO B 1 42 ? -26.715 15.198 -5.943 1.00 43.26 42 PRO B O 1
ATOM 2651 N N . LYS B 1 43 ? -26.973 17.300 -6.712 1.00 53.01 43 LYS B N 1
ATOM 2652 C CA . LYS B 1 43 ? -27.634 17.078 -7.992 1.00 52.86 43 LYS B CA 1
ATOM 2653 C C . LYS B 1 43 ? -26.434 16.523 -8.753 1.00 52.58 43 LYS B C 1
ATOM 2654 O O . LYS B 1 43 ? -26.456 15.385 -9.222 1.00 52.48 43 LYS B O 1
ATOM 2656 N N . LYS B 1 44 ? -25.389 17.335 -8.873 1.00 60.18 44 LYS B N 1
ATOM 2657 C CA . LYS B 1 44 ? -24.055 16.936 -8.438 1.00 60.06 44 LYS B CA 1
ATOM 2658 C C . LYS B 1 44 ? -24.126 15.916 -7.307 1.00 60.16 44 LYS B C 1
ATOM 2659 O O . LYS B 1 44 ? -24.912 16.064 -6.372 1.00 60.36 44 LYS B O 1
ATOM 2661 N N . GLU B 1 45 ? -23.299 14.879 -7.400 1.00 46.62 45 GLU B N 1
ATOM 2662 C CA . GLU B 1 45 ? -23.361 13.763 -6.463 1.00 46.70 45 GLU B CA 1
ATOM 2663 C C . GLU B 1 45 ? -24.266 12.653 -6.987 1.00 46.68 45 GLU B C 1
ATOM 2664 O O . GLU B 1 45 ? -24.475 11.641 -6.317 1.00 46.75 45 GLU B O 1
ATOM 2670 N N . GLY B 1 46 ? -24.799 12.849 -8.189 1.00 34.58 46 GLY B N 1
ATOM 2671 C CA . GLY B 1 46 ? -25.408 11.766 -8.938 1.00 34.53 46 GLY B CA 1
ATOM 2672 C C . GLY B 1 46 ? -26.861 11.547 -8.563 1.00 34.74 46 GLY B C 1
ATOM 2673 O O . GLY B 1 46 ? -27.412 12.264 -7.728 1.00 34.88 46 GLY B O 1
ATOM 2674 N N . GLU B 1 47 ? -27.483 10.549 -9.183 1.00 31.06 47 GLU B N 1
ATOM 2675 C CA . GLU B 1 47 ? -28.844 10.160 -8.834 1.00 31.11 47 GLU B CA 1
ATOM 2676 C C . GLU B 1 47 ? -28.849 8.966 -7.885 1.00 31.11 47 GLU B C 1
ATOM 2677 O O . GLU B 1 47 ? -27.989 8.089 -7.971 1.00 31.02 47 GLU B O 1
ATOM 2683 N N . ALA B 1 48 ? -29.824 8.938 -6.982 1.00 17.75 48 ALA B N 1
ATOM 2684 C CA . ALA B 1 48 ? -30.135 7.718 -6.216 1.00 17.78 48 ALA B CA 1
ATOM 2685 C C . ALA B 1 48 ? -31.524 7.100 -6.264 1.00 17.81 48 ALA B C 1
ATOM 2686 O O . ALA B 1 48 ? -32.321 7.310 -5.444 1.00 17.93 48 ALA B O 1
ATOM 2688 N N . LEU B 1 49 ? -31.760 6.269 -7.231 1.00 19.59 49 LEU B N 1
ATOM 2689 C CA . LEU B 1 49 ? -33.087 5.874 -7.592 1.00 19.61 49 LEU B CA 1
ATOM 2690 C C . LEU B 1 49 ? -33.325 4.430 -7.363 1.00 19.63 49 LEU B C 1
ATOM 2691 O O . LEU B 1 49 ? -32.846 3.600 -8.053 1.00 19.56 49 LEU B O 1
ATOM 2696 N N . VAL B 1 50 ? -34.061 4.137 -6.331 1.00 16.78 50 VAL B N 1
ATOM 2697 C CA . VAL B 1 50 ? -34.279 2.758 -5.952 1.00 16.83 50 VAL B CA 1
ATOM 2698 C C . VAL B 1 50 ? -35.730 2.357 -6.125 1.00 16.91 50 VAL B C 1
ATOM 2699 O O . VAL B 1 50 ? -36.629 3.036 -5.639 1.00 17.00 50 VAL B O 1
ATOM 2703 N N . HIS B 1 51 ? -35.920 1.243 -6.837 1.00 18.91 51 HIS B N 1
ATOM 2704 C CA . HIS B 1 51 ? -37.236 0.726 -7.182 1.00 19.26 51 HIS B CA 1
ATOM 2705 C C . HIS B 1 51 ? -37.523 -0.589 -6.457 1.00 19.78 51 HIS B C 1
ATOM 2706 O O . HIS B 1 51 ? -36.652 -1.435 -6.302 1.00 19.58 51 HIS B O 1
ATOM 2713 N N . ARG B 1 52 ? -38.767 -0.732 -6.011 1.00 23.45 52 ARG B N 1
ATOM 2714 C CA . ARG B 1 52 ? -39.300 -2.008 -5.578 1.00 23.86 52 ARG B CA 1
ATOM 2715 C C . ARG B 1 52 ? -39.995 -2.588 -6.789 1.00 23.65 52 ARG B C 1
ATOM 2716 O O . ARG B 1 52 ? -40.925 -2.008 -7.315 1.00 23.85 52 ARG B O 1
ATOM 2724 N N . ILE B 1 53 ? -39.515 -3.730 -7.237 1.00 16.18 53 ILE B N 1
ATOM 2725 C CA . ILE B 1 53 ? -40.040 -4.375 -8.411 1.00 16.07 53 ILE B CA 1
ATOM 2726 C C . ILE B 1 53 ? -40.675 -5.680 -7.995 1.00 16.09 53 ILE B C 1
ATOM 2727 O O . ILE B 1 53 ? -40.003 -6.554 -7.457 1.00 16.32 53 ILE B O 1
ATOM 2732 N N . VAL B 1 54 ? -41.981 -5.772 -8.221 1.00 16.66 54 VAL B N 1
ATOM 2733 C CA . VAL B 1 54 ? -42.775 -6.948 -7.903 1.00 16.45 54 VAL B CA 1
ATOM 2734 C C . VAL B 1 54 ? -43.099 -7.659 -9.210 1.00 16.59 54 VAL B C 1
ATOM 2735 O O . VAL B 1 54 ? -43.691 -7.077 -10.119 1.00 16.40 54 VAL B O 1
ATOM 2739 N N . LEU B 1 55 ? -42.684 -8.913 -9.311 1.00 18.53 55 LEU B N 1
ATOM 2740 C CA . LEU B 1 55 ? -42.962 -9.718 -10.491 1.00 18.46 55 LEU B CA 1
ATOM 2741 C C . LEU B 1 55 ? -43.860 -10.881 -10.115 1.00 18.60 55 LEU B C 1
ATOM 2742 O O . LEU B 1 55 ? -43.610 -11.562 -9.120 1.00 18.67 55 LEU B O 1
ATOM 2747 N N . ALA B 1 56 ? -44.891 -11.106 -10.916 1.00 16.00 56 ALA B N 1
ATOM 2748 C CA . ALA B 1 56 ? -45.764 -12.259 -10.758 1.00 16.37 56 ALA B CA 1
ATOM 2749 C C . ALA B 1 56 ? -45.017 -13.491 -11.235 1.00 16.72 56 ALA B C 1
ATOM 2750 O O . ALA B 1 56 ? -44.474 -13.528 -12.341 1.00 16.70 56 ALA B O 1
ATOM 2752 N N . ILE B 1 57 ? -44.958 -14.490 -10.365 1.00 19.38 57 ILE B N 1
ATOM 2753 C CA . ILE B 1 57 ? -44.302 -15.746 -10.683 1.00 19.15 57 ILE B CA 1
ATOM 2754 C C . ILE B 1 57 ? -45.189 -16.926 -10.318 1.00 19.83 57 ILE B C 1
ATOM 2755 O O . ILE B 1 57 ? -46.294 -16.764 -9.797 1.00 19.83 57 ILE B O 1
ATOM 2760 N N . ASP B 1 58 ? -44.683 -18.115 -10.615 1.00 33.02 58 ASP B N 1
ATOM 2761 C CA . ASP B 1 58 ? -45.281 -19.368 -10.215 1.00 33.61 58 ASP B CA 1
ATOM 2762 C C . ASP B 1 58 ? -44.273 -19.982 -9.267 1.00 33.55 58 ASP B C 1
ATOM 2763 O O . ASP B 1 58 ? -43.198 -20.386 -9.692 1.00 33.70 58 ASP B O 1
ATOM 2768 N N . HIS B 1 59 ? -44.617 -20.020 -7.982 1.00 22.69 59 HIS B N 1
ATOM 2769 C CA . HIS B 1 59 ? -43.717 -20.482 -6.926 0.50 22.84 59 HIS B CA 1
ATOM 2770 C C . HIS B 1 59 ? -43.363 -21.968 -7.054 1.00 23.47 59 HIS B C 1
ATOM 2771 O O . HIS B 1 59 ? -42.398 -22.435 -6.452 1.00 23.40 59 HIS B O 1
ATOM 2778 N N . SER B 1 60 ? -44.165 -22.707 -7.819 1.00 37.71 60 SER B N 1
ATOM 2779 C CA . SER B 1 60 ? -43.856 -24.090 -8.172 1.00 37.80 60 SER B CA 1
ATOM 2780 C C . SER B 1 60 ? -42.758 -24.156 -9.250 1.00 37.28 60 SER B C 1
ATOM 2781 O O . SER B 1 60 ? -41.902 -25.046 -9.220 1.00 36.93 60 SER B O 1
ATOM 2784 N N . ALA B 1 61 ? -42.794 -23.215 -10.188 1.00 22.37 61 ALA B N 1
ATOM 2785 C CA . ALA B 1 61 ? -41.730 -23.075 -11.174 1.00 21.91 61 ALA B CA 1
ATOM 2786 C C . ALA B 1 61 ? -40.498 -22.412 -10.566 1.00 21.41 61 ALA B C 1
ATOM 2787 O O . ALA B 1 61 ? -39.367 -22.720 -10.941 1.00 20.76 61 ALA B O 1
ATOM 2789 N N . TYR B 1 62 ? -40.726 -21.501 -9.626 1.00 22.23 62 TYR B N 1
ATOM 2790 C CA . TYR B 1 62 ? -39.643 -20.729 -9.029 1.00 21.99 62 TYR B CA 1
ATOM 2791 C C . TYR B 1 62 ? -39.699 -20.785 -7.506 1.00 22.33 62 TYR B C 1
ATOM 2792 O O . TYR B 1 62 ? -40.029 -19.797 -6.850 1.00 22.94 62 TYR B O 1
ATOM 2801 N N . PRO B 1 63 ? -39.376 -21.948 -6.949 1.00 24.09 63 PRO B N 1
ATOM 2802 C CA . PRO B 1 63 ? -39.507 -22.173 -5.520 1.00 24.36 63 PRO B CA 1
ATOM 2803 C C . PRO B 1 63 ? -38.312 -21.607 -4.769 1.00 24.08 63 PRO B C 1
ATOM 2804 O O . PRO B 1 63 ? -37.584 -22.344 -4.092 1.00 24.03 63 PRO B O 1
ATOM 2808 N N . TYR B 1 64 ? -38.119 -20.298 -4.902 1.00 25.39 64 TYR B N 1
ATOM 2809 C CA . TYR B 1 64 ? -36.987 -19.625 -4.296 1.00 24.93 64 TYR B CA 1
ATOM 2810 C C . TYR B 1 64 ? -37.106 -19.644 -2.776 1.00 25.36 64 TYR B C 1
ATOM 2811 O O . TYR B 1 64 ? -38.179 -19.864 -2.204 1.00 25.60 64 TYR B O 1
ATOM 2820 N N . VAL B 1 65 ? -35.972 -19.427 -2.138 1.00 24.11 65 VAL B N 1
ATOM 2821 C CA . VAL B 1 65 ? -35.869 -19.369 -0.700 1.00 24.19 65 VAL B CA 1
ATOM 2822 C C . VAL B 1 65 ? -35.274 -17.995 -0.451 1.00 23.82 65 VAL B C 1
ATOM 2823 O O . VAL B 1 65 ? -34.556 -17.471 -1.312 1.00 23.37 65 VAL B O 1
ATOM 2827 N N . ILE B 1 66 ? -35.607 -17.389 0.686 1.00 19.83 66 ILE B N 1
ATOM 2828 C CA . ILE B 1 66 ? -35.094 -16.055 1.000 1.00 19.11 66 ILE B CA 1
ATOM 2829 C C . ILE B 1 66 ? -33.581 -16.112 1.281 1.00 18.98 66 ILE B C 1
ATOM 2830 O O . ILE B 1 66 ? -33.090 -17.009 1.972 1.00 19.08 66 ILE B O 1
ATOM 2835 N N . GLY B 1 67 ? -32.849 -15.151 0.730 1.00 20.11 67 GLY B N 1
ATOM 2836 C CA . GLY B 1 67 ? -31.397 -15.177 0.792 1.00 19.82 67 GLY B CA 1
ATOM 2837 C C . GLY B 1 67 ? -30.865 -15.476 -0.586 1.00 19.50 67 GLY B C 1
ATOM 2838 O O . GLY B 1 67 ? -29.703 -15.236 -0.882 1.00 19.26 67 GLY B O 1
ATOM 2839 N N . GLN B 1 68 ? -31.735 -15.989 -1.443 1.00 17.00 68 GLN B N 1
ATOM 2840 C CA . GLN B 1 68 ? -31.356 -16.265 -2.810 1.00 16.87 68 GLN B CA 1
ATOM 2841 C C . GLN B 1 68 ? -31.439 -15.030 -3.711 1.00 17.00 68 GLN B C 1
ATOM 2842 O O . GLN B 1 68 ? -32.103 -14.028 -3.403 1.00 17.04 68 GLN B O 1
ATOM 2848 N N . SER B 1 69 ? -30.742 -15.123 -4.832 1.00 23.01 69 SER B N 1
ATOM 2849 C CA . SER B 1 69 ? -30.804 -14.114 -5.862 1.00 23.20 69 SER B CA 1
ATOM 2850 C C . SER B 1 69 ? -31.687 -14.604 -6.995 1.00 23.50 69 SER B C 1
ATOM 2851 O O . SER B 1 69 ? -31.774 -15.810 -7.273 1.00 23.93 69 SER B O 1
ATOM 2854 N N . GLY B 1 70 ? -32.341 -13.651 -7.642 1.00 21.15 70 GLY B N 1
ATOM 2855 C CA . GLY B 1 70 ? -32.956 -13.880 -8.924 1.00 21.27 70 GLY B CA 1
ATOM 2856 C C . GLY B 1 70 ? -32.034 -13.315 -9.978 1.00 20.94 70 GLY B C 1
ATOM 2857 O O . GLY B 1 70 ? -31.479 -12.231 -9.809 1.00 20.62 70 GLY B O 1
ATOM 2858 N N . GLY B 1 71 ? -31.867 -14.063 -11.063 1.00 17.98 71 GLY B N 1
ATOM 2859 C CA . GLY B 1 71 ? -31.072 -13.614 -12.192 1.00 17.10 71 GLY B CA 1
ATOM 2860 C C . GLY B 1 71 ? -31.958 -12.959 -13.226 1.00 16.97 71 GLY B C 1
ATOM 2861 O O . GLY B 1 71 ? -33.066 -13.411 -13.487 1.00 16.85 71 GLY B O 1
ATOM 2862 N N . VAL B 1 72 ? -31.473 -11.866 -13.799 1.00 14.05 72 VAL B N 1
ATOM 2863 C CA . VAL B 1 72 ? -32.202 -11.171 -14.838 1.00 13.61 72 VAL B CA 1
ATOM 2864 C C . VAL B 1 72 ? -31.284 -10.999 -16.038 1.00 13.29 72 VAL B C 1
ATOM 2865 O O . VAL B 1 72 ? -30.181 -10.477 -15.921 1.00 15.96 72 VAL B O 1
ATOM 2869 N N . ILE B 1 73 ? -31.751 -11.474 -17.187 1.00 19.34 73 ILE B N 1
ATOM 2870 C CA . ILE B 1 73 ? -31.120 -11.173 -18.450 1.00 19.02 73 ILE B CA 1
ATOM 2871 C C . ILE B 1 73 ? -31.818 -9.950 -19.030 1.00 19.40 73 ILE B C 1
ATOM 2872 O O . ILE B 1 73 ? -32.993 -10.026 -19.395 1.00 20.00 73 ILE B O 1
ATOM 2877 N N . PRO B 1 74 ? -31.114 -8.802 -19.074 1.00 19.27 74 PRO B N 1
ATOM 2878 C CA . PRO B 1 74 ? -31.702 -7.651 -19.765 1.00 19.45 74 PRO B CA 1
ATOM 2879 C C . PRO B 1 74 ? -31.715 -7.848 -21.272 1.00 19.65 74 PRO B C 1
ATOM 2880 O O . PRO B 1 74 ? -30.826 -8.526 -21.819 1.00 19.84 74 PRO B O 1
ATOM 2884 N N . PRO B 1 75 ? -32.725 -7.273 -21.952 1.00 28.29 75 PRO B N 1
ATOM 2885 C CA . PRO B 1 75 ? -32.827 -7.404 -23.406 1.00 27.98 75 PRO B CA 1
ATOM 2886 C C . PRO B 1 75 ? -31.744 -6.605 -24.088 1.00 27.93 75 PRO B C 1
ATOM 2887 O O . PRO B 1 75 ? -31.215 -5.645 -23.508 1.00 27.55 75 PRO B O 1
ATOM 2891 N N . GLY B 1 76 ? -31.422 -7.006 -25.311 1.00 31.76 76 GLY B N 1
ATOM 2892 C CA . GLY B 1 76 ? -30.506 -6.259 -26.149 1.00 32.29 76 GLY B CA 1
ATOM 2893 C C . GLY B 1 76 ? -29.205 -6.992 -26.348 1.00 32.57 76 GLY B C 1
ATOM 2894 O O . GLY B 1 76 ? -29.031 -8.115 -25.863 1.00 32.51 76 GLY B O 1
ATOM 2895 N N . GLU B 1 77 ? -28.289 -6.344 -27.060 1.00 48.58 77 GLU B N 1
ATOM 2896 C CA . GLU B 1 77 ? -26.995 -6.931 -27.374 1.00 48.94 77 GLU B CA 1
ATOM 2897 C C . GLU B 1 77 ? -25.891 -6.136 -26.703 1.00 48.89 77 GLU B C 1
ATOM 2898 O O . GLU B 1 77 ? -25.799 -4.925 -26.895 1.00 48.84 77 GLU B O 1
ATOM 2904 N N . ASP B 1 78 ? -25.057 -6.822 -25.926 1.00 35.27 78 ASP B N 1
ATOM 2905 C CA . ASP B 1 78 ? -23.892 -6.203 -25.294 1.00 35.77 78 ASP B CA 1
ATOM 2906 C C . ASP B 1 78 ? -22.886 -5.730 -26.348 1.00 35.95 78 ASP B C 1
ATOM 2907 O O . ASP B 1 78 ? -22.300 -6.554 -27.060 1.00 36.27 78 ASP B O 1
ATOM 2912 N N . PRO B 1 79 ? -22.699 -4.396 -26.473 1.00 46.16 79 PRO B N 1
ATOM 2913 C CA . PRO B 1 79 ? -21.784 -3.860 -27.495 1.00 46.36 79 PRO B CA 1
ATOM 2914 C C . PRO B 1 79 ? -20.335 -4.259 -27.240 1.00 46.55 79 PRO B C 1
ATOM 2915 O O . PRO B 1 79 ? -19.515 -4.250 -28.161 1.00 46.63 79 PRO B O 1
ATOM 2919 N N . GLU B 1 80 ? -20.045 -4.600 -25.987 1.00 58.79 80 GLU B N 1
ATOM 2920 C CA . GLU B 1 80 ? -18.748 -5.106 -25.570 1.00 59.15 80 GLU B CA 1
ATOM 2921 C C . GLU B 1 80 ? -18.537 -6.521 -26.113 1.00 59.33 80 GLU B C 1
ATOM 2922 O O . GLU B 1 80 ? -17.427 -6.881 -26.511 1.00 59.61 80 GLU B O 1
ATOM 2928 N N . LYS B 1 81 ? -19.614 -7.306 -26.127 1.00 56.40 81 LYS B N 1
ATOM 2929 C CA . LYS B 1 81 ? -19.599 -8.689 -26.604 1.00 56.67 81 LYS B CA 1
ATOM 2930 C C . LYS B 1 81 ? -19.739 -8.795 -28.122 1.00 57.03 81 LYS B C 1
ATOM 2931 O O . LYS B 1 81 ? -19.274 -9.766 -28.723 1.00 57.15 81 LYS B O 1
ATOM 2937 N N . LYS B 1 82 ? -20.390 -7.804 -28.731 1.00 57.49 82 LYS B N 1
ATOM 2938 C CA . LYS B 1 82 ? -20.469 -7.699 -30.185 1.00 57.79 82 LYS B CA 1
ATOM 2939 C C . LYS B 1 82 ? -19.086 -7.384 -30.758 1.00 57.84 82 LYS B C 1
ATOM 2940 O O . LYS B 1 82 ? -18.752 -7.808 -31.872 1.00 57.85 82 LYS B O 1
ATOM 2946 N N . ALA B 1 83 ? -18.290 -6.651 -29.978 1.00 61.89 83 ALA B N 1
ATOM 2947 C CA . ALA B 1 83 ? -16.935 -6.257 -30.365 1.00 61.86 83 ALA B CA 1
ATOM 2948 C C . ALA B 1 83 ? -15.954 -7.432 -30.433 1.00 61.90 83 ALA B C 1
ATOM 2949 O O . ALA B 1 83 ? -14.958 -7.364 -31.157 1.00 62.07 83 ALA B O 1
ATOM 2951 N N . LYS B 1 84 ? -16.247 -8.504 -29.695 1.00 57.21 84 LYS B N 1
ATOM 2952 C CA . LYS B 1 84 ? -15.357 -9.667 -29.592 1.00 57.24 84 LYS B CA 1
ATOM 2953 C C . LYS B 1 84 ? -15.672 -10.745 -30.632 1.00 57.32 84 LYS B C 1
ATOM 2954 O O . LYS B 1 84 ? -16.718 -11.397 -30.586 1.00 57.28 84 LYS B O 1
ATOM 2960 N N . ASP B 1 88 ? -22.812 -15.855 -26.767 1.00 63.31 88 ASP B N 1
ATOM 2961 C CA . ASP B 1 88 ? -22.186 -14.564 -27.014 1.00 63.02 88 ASP B CA 1
ATOM 2962 C C . ASP B 1 88 ? -23.225 -13.441 -27.009 1.00 62.75 88 ASP B C 1
ATOM 2963 O O . ASP B 1 88 ? -24.413 -13.693 -26.824 1.00 63.09 88 ASP B O 1
ATOM 2968 N N . VAL B 1 89 ? -22.757 -12.203 -27.171 1.00 51.70 89 VAL B N 1
ATOM 2969 C CA . VAL B 1 89 ? -23.596 -11.032 -27.494 1.00 51.11 89 VAL B CA 1
ATOM 2970 C C . VAL B 1 89 ? -24.675 -10.622 -26.453 1.00 50.79 89 VAL B C 1
ATOM 2971 O O . VAL B 1 89 ? -24.687 -9.477 -25.997 1.00 50.73 89 VAL B O 1
ATOM 2975 N N . GLY B 1 90 ? -25.566 -11.537 -26.075 1.00 39.35 90 GLY B N 1
ATOM 2976 C CA . GLY B 1 90 ? -26.613 -11.209 -25.115 1.00 38.59 90 GLY B CA 1
ATOM 2977 C C . GLY B 1 90 ? -26.035 -10.865 -23.751 1.00 38.04 90 GLY B C 1
ATOM 2978 O O . GLY B 1 90 ? -25.017 -11.429 -23.346 1.00 38.09 90 GLY B O 1
ATOM 2979 N N . TYR B 1 91 ? -26.683 -9.935 -23.050 1.00 27.69 91 TYR B N 1
ATOM 2980 C CA . TYR B 1 91 ? -26.225 -9.488 -21.738 1.00 26.91 91 TYR B CA 1
ATOM 2981 C C . TYR B 1 91 ? -26.197 -10.629 -20.747 1.00 27.03 91 TYR B C 1
ATOM 2982 O O . TYR B 1 91 ? -27.163 -11.387 -20.619 1.00 27.22 91 TYR B O 1
ATOM 2991 N N . THR B 1 92 ? -25.074 -10.745 -20.049 1.00 20.26 92 THR B N 1
ATOM 2992 C CA . THR B 1 92 ? -24.948 -11.713 -18.983 1.00 23.23 92 THR B CA 1
ATOM 2993 C C . THR B 1 92 ? -25.917 -11.375 -17.844 1.00 22.91 92 THR B C 1
ATOM 2994 O O . THR B 1 92 ? -26.342 -10.227 -17.690 1.00 22.99 92 THR B O 1
ATOM 2998 N N . VAL B 1 93 ? -26.307 -12.403 -17.101 1.00 17.75 93 VAL B N 1
ATOM 2999 C CA . VAL B 1 93 ? -27.218 -12.276 -15.983 1.00 17.42 93 VAL B CA 1
ATOM 3000 C C . VAL B 1 93 ? -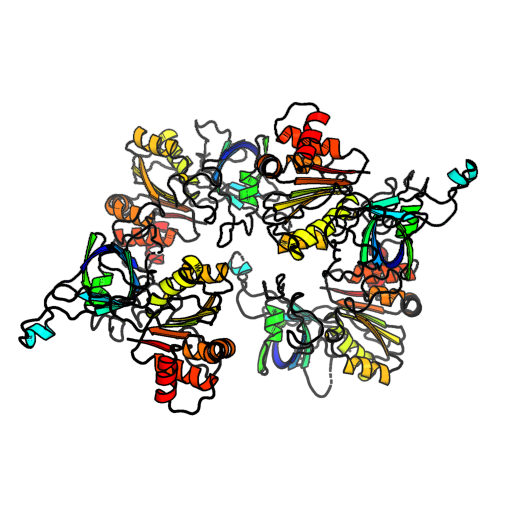26.685 -11.276 -14.947 1.00 16.96 93 VAL B C 1
ATOM 3001 O O . VAL B 1 93 ? -25.495 -11.268 -14.641 1.00 16.57 93 VAL B O 1
ATOM 3005 N N . ARG B 1 94 ? -27.580 -10.409 -14.476 1.00 17.32 94 ARG B N 1
ATOM 3006 C CA . ARG B 1 94 ? -27.381 -9.640 -13.261 1.00 17.16 94 ARG B CA 1
ATOM 3007 C C . ARG B 1 94 ? -28.246 -10.294 -12.226 1.00 17.61 94 ARG B C 1
ATOM 3008 O O . ARG B 1 94 ? -29.396 -10.656 -12.508 1.00 17.87 94 ARG B O 1
ATOM 3016 N N . LEU B 1 95 ? -27.672 -10.461 -11.039 1.00 16.66 95 LEU B N 1
ATOM 3017 C CA . LEU B 1 95 ? -28.340 -11.070 -9.915 1.00 17.22 95 LEU B CA 1
ATOM 3018 C C . LEU B 1 95 ? -28.917 -9.991 -9.042 1.00 17.16 95 LEU B C 1
ATOM 3019 O O . LEU B 1 95 ? -28.324 -8.939 -8.875 1.00 17.36 95 LEU B O 1
ATOM 3024 N N . TYR B 1 96 ? -30.101 -10.242 -8.505 1.00 11.92 96 TYR B N 1
ATOM 3025 C CA . TYR B 1 96 ? -30.726 -9.302 -7.597 1.00 12.04 96 TYR B CA 1
ATOM 3026 C C . TYR B 1 96 ? -31.274 -10.069 -6.409 1.00 12.31 96 TYR B C 1
ATOM 3027 O O . TYR B 1 96 ? -32.063 -10.986 -6.578 1.00 12.70 96 TYR B O 1
ATOM 3036 N N . SER B 1 97 ? -30.818 -9.709 -5.218 1.00 12.60 97 SER B N 1
ATOM 3037 C CA . SER B 1 97 ? -31.299 -10.319 -3.998 1.00 13.25 97 SER B CA 1
ATOM 3038 C C . SER B 1 97 ? -32.819 -10.275 -3.952 1.00 13.39 97 SER B C 1
ATOM 3039 O O . SER B 1 97 ? -33.427 -9.214 -4.088 1.00 13.23 97 SER B O 1
ATOM 3042 N N . ILE B 1 98 ? -33.420 -11.446 -3.790 1.00 16.16 98 ILE B N 1
ATOM 3043 C CA . ILE B 1 98 ? -34.858 -11.541 -3.635 1.00 15.91 98 ILE B CA 1
ATOM 3044 C C . ILE B 1 98 ? -35.254 -10.876 -2.303 1.00 15.86 98 ILE B C 1
ATOM 3045 O O . ILE B 1 98 ? -34.721 -11.204 -1.237 1.00 15.52 98 ILE B O 1
ATOM 3050 N N . ALA B 1 99 ? -36.187 -9.937 -2.376 1.00 18.47 99 ALA B N 1
ATOM 3051 C CA . ALA B 1 99 ? -36.543 -9.166 -1.201 1.00 18.41 99 ALA B CA 1
ATOM 3052 C C . ALA B 1 99 ? -37.821 -9.682 -0.540 1.00 18.29 99 ALA B C 1
ATOM 3053 O O . ALA B 1 99 ? -38.132 -9.327 0.579 1.00 18.38 99 ALA B O 1
ATOM 3055 N N . SER B 1 100 ? -38.538 -10.545 -1.251 1.00 14.97 100 SER B N 1
ATOM 3056 C CA . SER B 1 100 ? -39.796 -11.110 -0.797 1.00 15.22 100 SER B CA 1
ATOM 3057 C C . SER B 1 100 ? -39.582 -12.414 -0.049 1.00 15.52 100 SER B C 1
ATOM 3058 O O . SER B 1 100 ? -38.697 -13.195 -0.403 1.00 15.57 100 SER B O 1
ATOM 3061 N N . PRO B 1 101 ? -40.392 -12.652 1.004 1.00 24.67 101 PRO B N 1
ATOM 3062 C CA . PRO B 1 101 ? -40.390 -13.938 1.693 1.00 25.01 101 PRO B CA 1
ATOM 3063 C C . PRO B 1 101 ? -40.719 -15.096 0.750 1.00 25.17 101 PRO B C 1
ATOM 3064 O O . PRO B 1 101 ? -41.376 -14.903 -0.276 1.00 25.07 101 PRO B O 1
ATOM 3068 N N . SER B 1 102 ? -40.259 -16.286 1.116 1.00 44.79 102 SER B N 1
ATOM 3069 C CA . SER B 1 102 ? -40.389 -17.494 0.300 1.00 45.37 102 SER B CA 1
ATOM 3070 C C . SER B 1 102 ? -41.769 -17.758 -0.323 1.00 45.94 102 SER B C 1
ATOM 3071 O O . SER B 1 102 ? -41.855 -17.971 -1.534 1.00 46.43 102 SER B O 1
ATOM 3074 N N . TYR B 1 103 ? -42.822 -17.783 0.497 1.00 40.91 103 TYR B N 1
ATOM 3075 C CA . TYR B 1 103 ? -44.202 -18.134 0.072 1.00 41.04 103 TYR B CA 1
ATOM 3076 C C . TYR B 1 103 ? -44.760 -19.239 0.949 1.00 41.03 103 TYR B C 1
ATOM 3077 O O . TYR B 1 103 ? -44.224 -20.337 0.959 1.00 40.96 103 TYR B O 1
ATOM 3086 N N . MET B 1 107 ? -49.453 -17.342 0.814 1.00 66.10 107 MET B N 1
ATOM 3087 C CA . MET B 1 107 ? -49.716 -15.902 0.924 1.00 65.78 107 MET B CA 1
ATOM 3088 C C . MET B 1 107 ? -50.419 -15.333 -0.310 1.00 65.18 107 MET B C 1
ATOM 3089 O O . MET B 1 107 ? -50.057 -15.676 -1.434 1.00 65.43 107 MET B O 1
ATOM 3094 N N . LYS B 1 108 ? -51.336 -14.447 -0.172 1.00 49.02 108 LYS B N 1
ATOM 3095 C CA . LYS B 1 108 ? -52.258 -13.772 -1.076 1.00 48.89 108 LYS B CA 1
ATOM 3096 C C . LYS B 1 108 ? -51.663 -13.642 -2.475 1.00 48.64 108 LYS B C 1
ATOM 3097 O O . LYS B 1 108 ? -52.510 -13.825 -3.472 1.00 57.50 108 LYS B O 1
ATOM 3099 N N . GLU B 1 109 ? -50.518 -13.129 -2.713 1.00 64.26 109 GLU B N 1
ATOM 3100 C CA . GLU B 1 109 ? -49.967 -12.966 -4.070 1.00 63.30 109 GLU B CA 1
ATOM 3101 C C . GLU B 1 109 ? -48.731 -13.831 -4.295 1.00 62.42 109 GLU B C 1
ATOM 3102 O O . GLU B 1 109 ? -47.883 -13.963 -3.409 1.00 62.56 109 GLU B O 1
ATOM 3108 N N . ASP B 1 110 ? -48.631 -14.410 -5.488 1.00 37.47 110 ASP B N 1
ATOM 3109 C CA . ASP B 1 110 ? -47.509 -15.285 -5.817 1.00 36.23 110 ASP B CA 1
ATOM 3110 C C . ASP B 1 110 ? -46.507 -14.558 -6.696 1.00 34.81 110 ASP B C 1
ATOM 3111 O O . ASP B 1 110 ? -46.601 -14.542 -7.928 1.00 34.07 110 ASP B O 1
ATOM 3116 N N . ASN B 1 111 ? -45.536 -13.947 -6.043 1.00 37.16 111 ASN B N 1
ATOM 3117 C CA . ASN B 1 111 ? -44.597 -13.122 -6.756 1.00 36.40 111 ASN B CA 1
ATOM 3118 C C . ASN B 1 111 ? -43.170 -13.174 -6.226 1.00 35.58 111 ASN B C 1
ATOM 3119 O O . ASN B 1 111 ? -42.847 -13.921 -5.298 1.00 35.41 111 ASN B O 1
ATOM 3124 N N . ILE B 1 112 ? -42.312 -12.379 -6.846 1.00 22.86 112 ILE B N 1
ATOM 3125 C CA . ILE B 1 112 ? -40.940 -12.226 -6.392 1.00 22.32 112 ILE B CA 1
ATOM 3126 C C . ILE B 1 112 ? -40.666 -10.730 -6.370 1.00 21.67 112 ILE B C 1
ATOM 3127 O O . ILE B 1 112 ? -41.142 -10.008 -7.238 1.00 21.79 112 ILE B O 1
ATOM 3132 N N . GLU B 1 113 ? -39.961 -10.247 -5.356 1.00 25.55 113 GLU B N 1
ATOM 3133 C CA . GLU B 1 113 ? -39.638 -8.814 -5.297 1.00 25.35 113 GLU B CA 1
ATOM 3134 C C . GLU B 1 113 ? -38.160 -8.563 -5.295 1.00 24.98 113 GLU B C 1
ATOM 3135 O O . GLU B 1 113 ? -37.387 -9.360 -4.780 1.00 25.01 113 GLU B O 1
ATOM 3141 N N . PHE B 1 114 ? -37.786 -7.433 -5.888 1.00 19.32 114 PHE B N 1
ATOM 3142 C CA . PHE B 1 114 ? -36.417 -6.959 -5.890 1.00 18.65 114 PHE B CA 1
ATOM 3143 C C . PHE B 1 114 ? -36.368 -5.500 -5.486 1.00 18.47 114 PHE B C 1
ATOM 3144 O O . PHE B 1 114 ? -37.287 -4.733 -5.799 1.00 18.35 114 PHE B O 1
ATOM 3152 N N . ILE B 1 115 ? -35.294 -5.128 -4.783 1.00 16.08 115 ILE B N 1
ATOM 3153 C CA . ILE B 1 115 ? -34.992 -3.730 -4.483 1.00 15.47 115 ILE B CA 1
ATOM 3154 C C . ILE B 1 115 ? -33.781 -3.341 -5.346 1.00 15.21 115 ILE B C 1
ATOM 3155 O O . ILE B 1 115 ? -32.656 -3.746 -5.087 1.00 15.05 115 ILE B O 1
ATOM 3160 N N . ILE B 1 116 ? -34.028 -2.560 -6.387 1.00 18.28 116 ILE B N 1
ATOM 3161 C CA . ILE B 1 116 ? -33.001 -2.283 -7.384 1.00 17.78 116 ILE B CA 1
ATOM 3162 C C . ILE B 1 116 ? -32.720 -0.797 -7.499 1.00 17.79 116 ILE B C 1
ATOM 3163 O O . ILE B 1 116 ? -33.645 0.026 -7.698 1.00 18.01 116 ILE B O 1
ATOM 3168 N N . LYS B 1 117 ? -31.441 -0.458 -7.366 1.00 17.41 117 LYS B N 1
ATOM 3169 C CA . LYS B 1 117 ? -30.979 0.900 -7.580 1.00 17.11 117 LYS B CA 1
ATOM 3170 C C . LYS B 1 117 ? -30.530 1.053 -9.019 1.00 16.84 117 LYS B C 1
ATOM 3171 O O . LYS B 1 117 ? -29.878 0.163 -9.574 1.00 16.48 117 LYS B O 1
ATOM 3177 N N . ARG B 1 118 ? -30.898 2.180 -9.627 1.00 20.53 118 ARG B N 1
ATOM 3178 C CA . ARG B 1 118 ? -30.330 2.559 -10.901 1.00 20.20 118 ARG B CA 1
ATOM 3179 C C . ARG B 1 118 ? -28.819 2.750 -10.726 1.00 20.41 118 ARG B C 1
ATOM 3180 O O . ARG B 1 118 ? -28.364 3.595 -9.942 1.00 20.20 118 ARG B O 1
ATOM 3188 N N . ASP B 1 119 ? -28.049 1.935 -11.449 1.00 21.04 119 ASP B N 1
ATOM 3189 C CA . ASP B 1 119 ? -26.592 1.909 -11.300 1.00 21.12 119 ASP B CA 1
ATOM 3190 C C . ASP B 1 119 ? -25.964 2.684 -12.453 1.00 19.30 119 ASP B C 1
ATOM 3191 O O . ASP B 1 119 ? -25.739 2.132 -13.522 1.00 19.60 119 ASP B O 1
ATOM 3196 N N . ASN B 1 120 ? -25.715 3.974 -12.224 1.00 26.79 120 ASN B N 1
ATOM 3197 C CA . ASN B 1 120 ? -25.089 4.874 -13.195 1.00 26.12 120 ASN B CA 1
ATOM 3198 C C . ASN B 1 120 ? -23.883 5.575 -12.573 1.00 26.28 120 ASN B C 1
ATOM 3199 O O . ASN B 1 120 ? -23.736 5.591 -11.350 1.00 26.03 120 ASN B O 1
ATOM 3204 N N . ILE B 1 121 ? -23.036 6.173 -13.411 1.00 44.50 121 ILE B N 1
ATOM 3205 C CA . ILE B 1 121 ? -21.726 6.685 -12.971 1.00 44.79 121 ILE B CA 1
ATOM 3206 C C . ILE B 1 121 ? -21.723 8.170 -12.559 1.00 44.97 121 ILE B C 1
ATOM 3207 O O . ILE B 1 121 ? -21.062 8.549 -11.575 1.00 45.38 121 ILE B O 1
ATOM 3212 N N . TYR B 1 122 ? -22.470 8.987 -13.304 1.00 40.44 122 TYR B N 1
ATOM 3213 C CA . TYR B 1 122 ? -22.602 10.449 -13.083 1.00 40.35 122 TYR B CA 1
ATOM 3214 C C . TYR B 1 122 ? -21.291 11.223 -13.131 1.00 39.97 122 TYR B C 1
ATOM 3215 O O . TYR B 1 122 ? -20.348 10.908 -12.406 1.00 39.97 122 TYR B O 1
ATOM 3224 N N . ASP B 1 123 ? -21.243 12.238 -13.996 1.00 40.28 123 ASP B N 1
ATOM 3225 C CA . ASP B 1 123 ? -20.112 13.161 -14.049 1.00 39.86 123 ASP B CA 1
ATOM 3226 C C . ASP B 1 123 ? -20.181 14.170 -12.893 1.00 40.07 123 ASP B C 1
ATOM 3227 O O . ASP B 1 123 ? -21.095 14.117 -12.068 1.00 40.31 123 ASP B O 1
ATOM 3232 N N . GLU B 1 124 ? -19.222 15.089 -12.842 1.00 45.46 124 GLU B N 1
ATOM 3233 C CA . GLU B 1 124 ? -19.125 16.056 -11.750 1.00 45.61 124 GLU B CA 1
ATOM 3234 C C . GLU B 1 124 ? -20.361 16.913 -11.533 1.00 45.62 124 GLU B C 1
ATOM 3235 O O . GLU B 1 124 ? -20.616 17.373 -10.416 1.00 45.73 124 GLU B O 1
ATOM 3241 N N . ASN B 1 125 ? -21.101 17.147 -12.611 1.00 48.19 125 ASN B N 1
ATOM 3242 C CA . ASN B 1 125 ? -22.291 17.983 -12.571 1.00 48.07 125 ASN B CA 1
ATOM 3243 C C . ASN B 1 125 ? -23.495 17.202 -12.088 1.00 47.97 125 ASN B C 1
ATOM 3244 O O . ASN B 1 125 ? -24.556 17.769 -11.846 1.00 48.05 125 ASN B O 1
ATOM 3249 N N . GLY B 1 126 ? -23.306 15.893 -11.940 1.00 49.98 126 GLY B N 1
ATOM 3250 C CA . GLY B 1 126 ? -24.367 14.987 -11.543 1.00 49.78 126 GLY B CA 1
ATOM 3251 C C . GLY B 1 126 ? -25.219 14.490 -12.697 1.00 49.76 126 GLY B C 1
ATOM 3252 O O . GLY B 1 126 ? -26.238 13.822 -12.477 1.00 50.11 126 GLY B O 1
ATOM 3253 N N . ASN B 1 127 ? -24.810 14.813 -13.923 1.00 42.66 127 ASN B N 1
ATOM 3254 C CA . ASN B 1 127 ? -25.458 14.278 -15.119 1.00 42.57 127 ASN B CA 1
ATOM 3255 C C . ASN B 1 127 ? -24.880 12.915 -15.419 1.00 42.36 127 ASN B C 1
ATOM 3256 O O . ASN B 1 127 ? -23.717 12.656 -15.120 1.00 42.22 127 ASN B O 1
ATOM 3261 N N . ILE B 1 128 ? -25.687 12.045 -16.018 1.00 37.34 128 ILE B N 1
ATOM 3262 C CA . ILE B 1 128 ? -25.229 10.697 -16.328 1.00 37.28 128 ILE B CA 1
ATOM 3263 C C . ILE B 1 128 ? -24.120 10.691 -17.383 1.00 36.99 128 ILE B C 1
ATOM 3264 O O . ILE B 1 128 ? -24.176 11.412 -18.377 1.00 37.05 128 ILE B O 1
ATOM 3269 N N . GLN B 1 129 ? -23.095 9.894 -17.110 1.00 54.84 129 GLN B N 1
ATOM 3270 C CA . GLN B 1 129 ? -22.034 9.593 -18.054 1.00 54.70 129 GLN B CA 1
ATOM 3271 C C . GLN B 1 129 ? -22.292 8.185 -18.599 1.00 54.67 129 GLN B C 1
ATOM 3272 O O . GLN B 1 129 ? -22.303 7.967 -19.813 1.00 54.62 129 GLN B O 1
ATOM 3278 N N . PHE B 1 130 ? -22.512 7.237 -17.687 1.00 43.58 130 PHE B N 1
ATOM 3279 C CA . PHE B 1 130 ? -22.718 5.849 -18.053 1.00 43.57 130 PHE B CA 1
ATOM 3280 C C . PHE B 1 130 ? -23.910 5.255 -17.296 1.00 43.71 130 PHE B C 1
ATOM 3281 O O . PHE B 1 130 ? -24.137 5.569 -16.125 1.00 43.79 130 PHE B O 1
ATOM 3289 N N . LYS B 1 131 ? -24.678 4.419 -17.998 1.00 36.01 131 LYS B N 1
ATOM 3290 C CA . LYS B 1 131 ? -25.868 3.796 -17.462 1.00 36.63 131 LYS B CA 1
ATOM 3291 C C . LYS B 1 131 ? -25.664 2.298 -17.351 1.00 36.58 131 LYS B C 1
ATOM 3292 O O . LYS B 1 131 ? -25.202 1.646 -18.303 1.00 37.12 131 LYS B O 1
ATOM 3298 N N . GLY B 1 132 ? -26.018 1.755 -16.191 1.00 15.66 132 GLY B N 1
ATOM 3299 C CA . GLY B 1 132 ? -26.059 0.330 -16.005 1.00 15.68 132 GLY B CA 1
ATOM 3300 C C . GLY B 1 132 ? -27.194 -0.266 -16.806 1.00 15.80 132 GLY B C 1
ATOM 3301 O O . GLY B 1 132 ? -28.317 0.231 -16.776 1.00 15.95 132 GLY B O 1
ATOM 3302 N N . VAL B 1 133 ? -26.906 -1.339 -17.524 1.00 14.94 133 VAL B N 1
ATOM 3303 C CA . VAL B 1 133 ? -27.894 -1.929 -18.411 1.00 15.04 133 VAL B CA 1
ATOM 3304 C C . VAL B 1 133 ? -29.105 -2.474 -17.653 1.00 15.33 133 VAL B C 1
ATOM 3305 O O . VAL B 1 133 ? -30.241 -2.047 -17.902 1.00 15.90 133 VAL B O 1
ATOM 3309 N N . CYS B 1 134 ? -28.863 -3.401 -16.729 1.00 15.03 134 CYS B N 1
ATOM 3310 C CA . CYS B 1 134 ? -29.948 -4.144 -16.104 1.00 15.75 134 CYS B CA 1
ATOM 3311 C C . CYS B 1 134 ? -30.673 -3.361 -15.032 1.00 16.11 134 CYS B C 1
ATOM 3312 O O . CYS B 1 134 ? -31.899 -3.459 -14.930 1.00 16.65 134 CYS B O 1
ATOM 3315 N N . SER B 1 135 ? -29.933 -2.607 -14.222 1.00 18.10 135 SER B N 1
ATOM 3316 C CA . SER B 1 135 ? -30.555 -1.863 -13.131 1.00 18.65 135 SER B CA 1
ATOM 3317 C C . SER B 1 135 ? -31.588 -0.896 -13.708 1.00 18.76 135 SER B C 1
ATOM 3318 O O . SER B 1 135 ? -32.755 -0.913 -13.309 1.00 19.43 135 SER B O 1
ATOM 3321 N N . ASN B 1 136 ? -31.160 -0.096 -14.680 1.00 15.64 136 ASN B N 1
ATOM 3322 C CA . ASN B 1 136 ? -32.056 0.787 -15.423 1.00 15.56 136 ASN B CA 1
ATOM 3323 C C . ASN B 1 136 ? -33.152 0.087 -16.195 1.00 15.71 136 ASN B C 1
ATOM 3324 O O . ASN B 1 136 ? -34.267 0.598 -16.281 1.00 16.28 136 ASN B O 1
ATOM 3329 N N . TYR B 1 137 ? -32.830 -1.052 -16.796 1.00 17.38 137 TYR B N 1
ATOM 3330 C CA . TYR B 1 137 ? -33.839 -1.856 -17.468 1.00 17.26 137 TYR B CA 1
ATOM 3331 C C . TYR B 1 137 ? -34.895 -2.297 -16.459 1.00 17.32 137 TYR B C 1
ATOM 3332 O O . TYR B 1 137 ? -36.092 -2.217 -16.722 1.00 17.41 137 TYR B O 1
ATOM 3341 N N . MET B 1 138 ? -34.444 -2.758 -15.303 1.00 17.88 138 MET B N 1
ATOM 3342 C CA . MET B 1 138 ? -35.362 -3.172 -14.253 1.00 18.01 138 MET B CA 1
ATOM 3343 C C . MET B 1 138 ? -36.235 -2.013 -13.746 1.00 18.26 138 MET B C 1
ATOM 3344 O O . MET B 1 138 ? -37.442 -2.178 -13.515 1.00 18.62 138 MET B O 1
ATOM 3349 N N . CYS B 1 139 ? -35.637 -0.831 -13.612 1.00 19.34 139 CYS B N 1
ATOM 3350 C CA . CYS B 1 139 ? -36.348 0.316 -13.066 1.00 18.79 139 CYS B CA 1
ATOM 3351 C C . CYS B 1 139 ? -37.249 0.997 -14.083 1.00 18.51 139 CYS B C 1
ATOM 3352 O O . CYS B 1 139 ? -38.087 1.816 -13.713 1.00 18.45 139 CYS B O 1
ATOM 3355 N N . ASP B 1 140 ? -37.060 0.670 -15.359 1.00 17.17 140 ASP B N 1
ATOM 3356 C CA . ASP B 1 140 ? -37.885 1.212 -16.450 1.00 17.21 140 ASP B CA 1
ATOM 3357 C C . ASP B 1 140 ? -39.060 0.308 -16.755 1.00 17.12 140 ASP B C 1
ATOM 3358 O O . ASP B 1 140 ? -39.907 0.635 -17.600 1.00 17.44 140 ASP B O 1
ATOM 3363 N N . LEU B 1 141 ? -39.098 -0.835 -16.079 1.00 12.47 141 LEU B N 1
ATOM 3364 C CA . LEU B 1 141 ? -40.162 -1.805 -16.265 1.00 12.57 141 LEU B CA 1
ATOM 3365 C C . LEU B 1 141 ? -41.515 -1.193 -15.970 1.00 12.62 141 LEU B C 1
ATOM 3366 O O . LEU B 1 141 ? -41.691 -0.439 -15.009 1.00 16.13 141 LEU B O 1
ATOM 3371 N N . LYS B 1 142 ? -42.464 -1.530 -16.828 1.00 26.74 142 LYS B N 1
ATOM 3372 C CA . LYS B 1 142 ? -43.839 -1.114 -16.691 1.00 26.90 142 LYS B CA 1
ATOM 3373 C C . LYS B 1 142 ? -44.642 -2.369 -16.401 1.00 26.98 142 LYS B C 1
ATOM 3374 O O . LYS B 1 142 ? -44.202 -3.462 -16.751 1.00 26.90 142 LYS B O 1
ATOM 3380 N N . PRO B 1 143 ? -45.792 -2.228 -15.708 1.00 20.80 143 PRO B N 1
ATOM 3381 C CA . PRO B 1 143 ? -46.714 -3.342 -15.477 1.00 20.77 143 PRO B CA 1
ATOM 3382 C C . PRO B 1 143 ? -47.013 -4.145 -16.752 1.00 20.57 143 PRO B C 1
ATOM 3383 O O . PRO B 1 143 ? -47.231 -3.571 -17.807 1.00 20.37 143 PRO B O 1
ATOM 3387 N N . GLY B 1 144 ? -47.005 -5.467 -16.630 1.00 17.48 144 GLY B N 1
ATOM 3388 C CA . GLY B 1 144 ? -47.233 -6.369 -17.749 1.00 17.67 144 GLY B CA 1
ATOM 3389 C C . GLY B 1 144 ? -46.004 -6.689 -18.586 1.00 17.47 144 GLY B C 1
ATOM 3390 O O . GLY B 1 144 ? -46.080 -7.477 -19.518 1.00 17.35 144 GLY B O 1
ATOM 3391 N N . ASP B 1 145 ? -44.882 -6.052 -18.272 1.00 18.73 145 ASP B N 1
ATOM 3392 C CA . ASP B 1 145 ? -43.619 -6.320 -18.954 1.00 19.18 145 ASP B CA 1
ATOM 3393 C C . ASP B 1 145 ? -43.100 -7.702 -18.547 1.00 19.71 145 ASP B C 1
ATOM 3394 O O . ASP B 1 145 ? -43.272 -8.138 -17.412 1.00 19.76 145 ASP B O 1
ATOM 3399 N N . GLU B 1 146 ? -42.474 -8.396 -19.482 1.00 27.12 146 GLU B N 1
ATOM 3400 C CA . GLU B 1 146 ? -41.937 -9.704 -19.193 1.00 27.82 146 GLU B CA 1
ATOM 3401 C C . GLU B 1 146 ? -40.452 -9.593 -18.863 1.00 27.62 146 GLU B C 1
ATOM 3402 O O . GLU B 1 146 ? -39.670 -9.025 -19.625 1.00 27.72 146 GLU B O 1
ATOM 3408 N N . VAL B 1 147 ? -40.089 -10.113 -17.699 1.00 18.49 147 VAL B N 1
ATOM 3409 C CA . VAL B 1 147 ? -38.700 -10.175 -17.273 1.00 18.09 147 VAL B CA 1
ATOM 3410 C C . VAL B 1 147 ? -38.174 -11.590 -17.521 1.00 18.18 147 VAL B C 1
ATOM 3411 O O . VAL B 1 147 ? -38.793 -12.573 -17.136 1.00 18.58 147 VAL B O 1
ATOM 3415 N N . THR B 1 148 ? -37.054 -11.677 -18.226 1.00 16.62 148 THR B N 1
ATOM 3416 C CA . THR B 1 148 ? -36.387 -12.942 -18.453 1.00 16.34 148 THR B CA 1
ATOM 3417 C C . THR B 1 148 ? -35.520 -13.230 -17.236 1.00 16.33 148 THR B C 1
ATOM 3418 O O . THR B 1 148 ? -34.613 -12.471 -16.918 1.00 15.73 148 THR B O 1
ATOM 3422 N N . MET B 1 149 ? -35.802 -14.345 -16.571 1.00 19.84 149 MET B N 1
ATOM 3423 C CA . MET B 1 149 ? -35.166 -14.656 -15.312 1.00 20.22 149 MET B CA 1
ATOM 3424 C C . MET B 1 149 ? -34.367 -15.942 -15.303 1.00 19.96 149 MET B C 1
ATOM 3425 O O . MET B 1 149 ? -34.546 -16.829 -16.125 1.00 20.28 149 MET B O 1
ATOM 3430 N N . THR B 1 150 ? -33.483 -16.021 -14.325 1.00 28.50 150 THR B N 1
ATOM 3431 C CA . THR B 1 150 ? -32.553 -17.111 -14.175 1.00 28.28 150 THR B CA 1
ATOM 3432 C C . THR B 1 150 ? -32.524 -17.439 -12.688 1.00 28.01 150 THR B C 1
ATOM 3433 O O . THR B 1 150 ? -32.896 -16.610 -11.856 1.00 27.91 150 THR B O 1
ATOM 3437 N N . GLY B 1 151 ? -32.112 -18.654 -12.363 1.00 26.28 151 GLY B N 1
ATOM 3438 C CA . GLY B 1 151 ? -31.956 -19.048 -10.984 1.00 26.05 151 GLY B CA 1
ATOM 3439 C C . GLY B 1 151 ? -33.025 -20.010 -10.520 1.00 26.25 151 GLY B C 1
ATOM 3440 O O . GLY B 1 151 ? -33.564 -20.759 -11.323 1.00 26.95 151 GLY B O 1
ATOM 3441 N N . PRO B 1 152 ? -33.326 -20.006 -9.205 1.00 28.10 152 PRO B N 1
ATOM 3442 C CA . PRO B 1 152 ? -32.707 -19.144 -8.194 1.00 28.24 152 PRO B CA 1
ATOM 3443 C C . PRO B 1 152 ? -31.186 -19.320 -8.088 1.00 28.23 152 PRO B C 1
ATOM 3444 O O . PRO B 1 152 ? -30.630 -20.316 -8.549 1.00 28.00 152 PRO B O 1
ATOM 3448 N N . SER B 1 153 ? -30.521 -18.347 -7.476 1.00 28.32 153 SER B N 1
ATOM 3449 C CA . SER B 1 153 ? -29.068 -18.387 -7.372 1.00 28.25 153 SER B CA 1
ATOM 3450 C C . SER B 1 153 ? -28.608 -18.213 -5.934 1.00 27.81 153 SER B C 1
ATOM 3451 O O . SER B 1 153 ? -29.073 -17.320 -5.234 1.00 28.01 153 SER B O 1
ATOM 3454 N N . GLY B 1 154 ? -27.722 -19.102 -5.500 1.00 18.88 154 GLY B N 1
ATOM 3455 C CA . GLY B 1 154 ? -27.140 -19.048 -4.170 1.00 18.70 154 GLY B CA 1
ATOM 3456 C C . GLY B 1 154 ? -27.792 -20.019 -3.221 1.00 19.00 154 GLY B C 1
ATOM 3457 O O . GLY B 1 154 ? -29.009 -20.126 -3.193 1.00 19.24 154 GLY B O 1
ATOM 3458 N N . LYS B 1 155 ? -26.973 -20.731 -2.450 1.00 47.40 155 LYS B N 1
ATOM 3459 C CA . LYS B 1 155 ? -27.456 -21.713 -1.486 1.00 48.09 155 LYS B CA 1
ATOM 3460 C C . LYS B 1 155 ? -26.694 -21.637 -0.163 1.00 48.19 155 LYS B C 1
ATOM 3461 O O . LYS B 1 155 ? -26.675 -22.600 0.611 1.00 48.62 155 LYS B O 1
ATOM 3467 N N . LYS B 1 156 ? -26.076 -20.485 0.095 1.00 42.61 156 LYS B N 1
ATOM 3468 C CA . LYS B 1 156 ? -25.291 -20.281 1.318 1.00 42.69 156 LYS B CA 1
ATOM 3469 C C . LYS B 1 156 ? -25.951 -19.223 2.201 1.00 42.74 156 LYS B C 1
ATOM 3470 O O . LYS B 1 156 ? -26.089 -19.420 3.419 1.00 43.12 156 LYS B O 1
ATOM 3476 N N . PHE B 1 157 ? -26.367 -18.122 1.572 1.00 19.81 157 PHE B N 1
ATOM 3477 C CA . PHE B 1 157 ? -26.903 -16.945 2.249 1.00 19.87 157 PHE B CA 1
ATOM 3478 C C . PHE B 1 157 ? -28.345 -17.210 2.658 1.00 20.33 157 PHE B C 1
ATOM 3479 O O . PHE B 1 157 ? -29.278 -16.629 2.114 1.00 21.21 157 PHE B O 1
ATOM 3487 N N . LEU B 1 158 ? -28.528 -18.097 3.620 1.00 17.80 158 LEU B N 1
ATOM 3488 C CA . LEU B 1 158 ? -29.845 -18.600 3.918 1.00 17.79 158 LEU B CA 1
ATOM 3489 C C . LEU B 1 158 ? -30.194 -18.467 5.384 1.00 17.92 158 LEU B C 1
ATOM 3490 O O . LEU B 1 158 ? -29.312 -18.496 6.249 1.00 18.00 158 LEU B O 1
ATOM 3495 N N . LEU B 1 159 ? -31.489 -18.319 5.647 1.00 18.24 159 LEU B N 1
ATOM 3496 C CA . LEU B 1 159 ? -32.027 -18.412 6.994 1.00 18.29 159 LEU B CA 1
ATOM 3497 C C . LEU B 1 159 ? -31.913 -19.845 7.494 1.00 19.03 159 LEU B C 1
ATOM 3498 O O . LEU B 1 159 ? -31.818 -20.787 6.681 1.00 19.33 159 LEU B O 1
ATOM 3503 N N . PRO B 1 160 ? -31.910 -20.030 8.832 1.00 16.95 160 PRO B N 1
ATOM 3504 C CA . PRO B 1 160 ? -31.964 -21.408 9.331 1.00 17.39 160 PRO B CA 1
ATOM 3505 C C . PRO B 1 160 ? -33.234 -22.104 8.851 1.00 18.03 160 PRO B C 1
ATOM 3506 O O . PRO B 1 160 ? -34.291 -21.469 8.801 1.00 17.86 160 PRO B O 1
ATOM 3510 N N . ASN B 1 161 ? -33.120 -23.384 8.485 1.00 36.48 161 ASN B N 1
ATOM 3511 C CA . ASN B 1 161 ? -34.265 -24.168 7.995 1.00 37.36 161 ASN B CA 1
ATOM 3512 C C . ASN B 1 161 ? -34.999 -24.919 9.100 1.00 37.83 161 ASN B C 1
ATOM 3513 O O . ASN B 1 161 ? -35.998 -25.617 8.852 1.00 38.38 161 ASN B O 1
ATOM 3518 N N . THR B 1 162 ? -34.481 -24.782 10.316 1.00 37.03 162 THR B N 1
ATOM 3519 C CA . THR B 1 162 ? -35.141 -25.296 11.503 1.00 37.13 162 THR B CA 1
ATOM 3520 C C . THR B 1 162 ? -35.188 -24.201 12.564 1.00 36.51 162 THR B C 1
ATOM 3521 O O . THR B 1 162 ? -34.549 -23.150 12.404 1.00 35.69 162 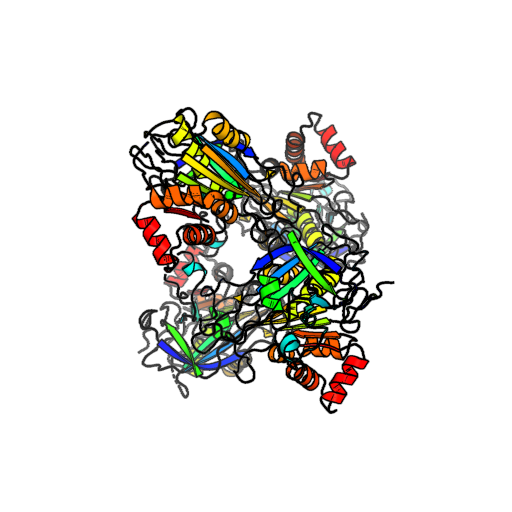THR B O 1
ATOM 3525 N N . ASP B 1 163 ? -35.960 -24.461 13.625 1.00 32.77 163 ASP B N 1
ATOM 3526 C CA . ASP B 1 163 ? -36.119 -23.567 14.772 1.00 31.88 163 ASP B CA 1
ATOM 3527 C C . ASP B 1 163 ? -34.789 -22.985 15.216 1.00 31.25 163 ASP B C 1
ATOM 3528 O O . ASP B 1 163 ? -33.789 -23.693 15.318 1.00 31.16 163 ASP B O 1
ATOM 3533 N N . PHE B 1 164 ? -34.775 -21.689 15.484 1.00 22.05 164 PHE B N 1
ATOM 3534 C CA . PHE B 1 164 ? -33.521 -21.009 15.782 1.00 21.55 164 PHE B CA 1
ATOM 3535 C C . PHE B 1 164 ? -33.687 -20.104 16.989 1.00 21.45 164 PHE B C 1
ATOM 3536 O O . PHE B 1 164 ? -34.618 -19.310 17.058 1.00 21.37 164 PHE B O 1
ATOM 3544 N N . SER B 1 165 ? -32.788 -20.251 17.953 1.00 26.66 165 SER B N 1
ATOM 3545 C CA . SER B 1 165 ? -32.883 -19.520 19.215 1.00 26.82 165 SER B CA 1
ATOM 3546 C C . SER B 1 165 ? -31.821 -18.436 19.302 1.00 26.73 165 SER B C 1
ATOM 3547 O O . SER B 1 165 ? -31.888 -17.557 20.163 1.00 26.88 165 SER B O 1
ATOM 3550 N N . GLY B 1 166 ? -30.842 -18.507 18.410 1.00 25.14 166 GLY B N 1
ATOM 3551 C CA . GLY B 1 166 ? -29.756 -17.557 18.411 1.00 24.87 166 GLY B CA 1
ATOM 3552 C C . GLY B 1 166 ? -30.143 -16.229 17.797 1.00 24.70 166 GLY B C 1
ATOM 3553 O O . GLY B 1 166 ? -31.108 -16.121 17.035 1.00 24.96 166 GLY B O 1
ATOM 3554 N N . ASP B 1 167 ? -29.369 -15.208 18.124 1.00 19.45 167 ASP B N 1
ATOM 3555 C CA . ASP B 1 167 ? -29.596 -13.876 17.588 1.00 18.74 167 ASP B CA 1
ATOM 3556 C C . ASP B 1 167 ? -29.116 -13.765 16.156 1.00 18.55 167 ASP B C 1
ATOM 3557 O O . ASP B 1 167 ? -28.221 -14.490 15.715 1.00 18.35 167 ASP B O 1
ATOM 3562 N N . ILE B 1 168 ? -29.755 -12.867 15.418 1.00 19.20 168 ILE B N 1
ATOM 3563 C CA . ILE B 1 168 ? -29.408 -12.648 14.043 1.00 18.91 168 ILE B CA 1
ATOM 3564 C C . ILE B 1 168 ? -29.161 -11.150 13.832 1.00 15.32 168 ILE B C 1
ATOM 3565 O O . ILE B 1 168 ? -29.952 -10.304 14.262 1.00 15.32 168 ILE B O 1
ATOM 3570 N N . MET B 1 169 ? -28.035 -10.834 13.209 1.00 24.98 169 MET B N 1
ATOM 3571 C CA . MET B 1 169 ? -27.768 -9.480 12.824 1.00 24.97 169 MET B CA 1
ATOM 3572 C C . MET B 1 169 ? -27.757 -9.407 11.324 1.00 24.97 169 MET B C 1
ATOM 3573 O O . MET B 1 169 ? -27.020 -10.122 10.652 1.00 24.47 169 MET B O 1
ATOM 3578 N N . PHE B 1 170 ? -28.623 -8.539 10.809 1.00 18.73 170 PHE B N 1
ATOM 3579 C CA . PHE B 1 170 ? -28.690 -8.245 9.387 1.00 18.13 170 PHE B CA 1
ATOM 3580 C C . PHE B 1 170 ? -27.907 -6.973 9.169 1.00 17.77 170 PHE B C 1
ATOM 3581 O O . PHE B 1 170 ? -28.154 -5.973 9.826 1.00 17.76 170 PHE B O 1
ATOM 3589 N N . LEU B 1 171 ? -26.931 -7.036 8.277 1.00 15.85 171 LEU B N 1
ATOM 3590 C CA . LEU B 1 171 ? -26.068 -5.899 8.002 1.00 15.74 171 LEU B CA 1
ATOM 3591 C C . LEU B 1 171 ? -26.185 -5.487 6.549 1.00 15.97 171 LEU B C 1
ATOM 3592 O O . LEU B 1 171 ? -25.748 -6.197 5.644 1.00 16.15 171 LEU B O 1
ATOM 3597 N N . ALA B 1 172 ? -26.802 -4.336 6.324 1.00 13.72 172 ALA B N 1
ATOM 3598 C CA . ALA B 1 172 ? -27.153 -3.931 4.969 1.00 13.45 172 ALA B CA 1
ATOM 3599 C C . ALA B 1 172 ? -26.595 -2.581 4.602 1.00 13.33 172 ALA B C 1
ATOM 3600 O O . ALA B 1 172 ? -26.528 -1.676 5.421 1.00 13.39 172 ALA B O 1
ATOM 3602 N N . THR B 1 173 ? -26.178 -2.455 3.351 1.00 21.51 173 THR B N 1
ATOM 3603 C CA . THR B 1 173 ? -25.962 -1.142 2.770 1.00 21.48 173 THR B CA 1
ATOM 3604 C C . THR B 1 173 ? -26.806 -1.039 1.515 1.00 21.17 173 THR B C 1
ATOM 3605 O O . THR B 1 173 ? -26.825 -1.944 0.690 1.00 21.80 173 THR B O 1
ATOM 3609 N N . GLY B 1 174 ? -27.526 0.065 1.399 1.00 12.01 174 GLY B N 1
ATOM 3610 C CA . GLY B 1 174 ? -28.376 0.313 0.271 1.00 11.41 174 GLY B CA 1
ATOM 3611 C C . GLY B 1 174 ? -29.332 -0.821 -0.001 1.00 12.82 174 GLY B C 1
ATOM 3612 O O . GLY B 1 174 ? -30.100 -1.240 0.859 1.00 13.04 174 GLY B O 1
ATOM 3613 N N . THR B 1 175 ? -29.245 -1.323 -1.219 1.00 12.66 175 THR B N 1
ATOM 3614 C CA . THR B 1 175 ? -30.123 -2.357 -1.732 1.00 12.29 175 THR B CA 1
ATOM 3615 C C . THR B 1 175 ? -29.924 -3.700 -1.037 1.00 12.50 175 THR B C 1
ATOM 3616 O O . THR B 1 175 ? -30.767 -4.580 -1.159 1.00 12.48 175 THR B O 1
ATOM 3620 N N . GLY B 1 176 ? -28.814 -3.830 -0.305 1.00 14.06 176 GLY B N 1
ATOM 3621 C CA . GLY B 1 176 ? -28.515 -5.014 0.495 1.00 14.63 176 GLY B CA 1
ATOM 3622 C C . GLY B 1 176 ? -29.516 -5.290 1.596 1.00 14.77 176 GLY B C 1
ATOM 3623 O O . GLY B 1 176 ? -29.452 -6.324 2.247 1.00 14.85 176 GLY B O 1
ATOM 3624 N N . ILE B 1 177 ? -30.416 -4.335 1.814 1.00 16.57 177 ILE B N 1
ATOM 3625 C CA . ILE B 1 177 ? -31.568 -4.504 2.679 1.00 16.82 177 ILE B CA 1
ATOM 3626 C C . ILE B 1 177 ? -32.492 -5.591 2.142 1.00 17.34 177 ILE B C 1
ATOM 3627 O O . ILE B 1 177 ? -33.175 -6.258 2.906 1.00 17.63 177 ILE B O 1
ATOM 3632 N N . ALA B 1 178 ? -32.483 -5.757 0.819 1.00 14.41 178 ALA B N 1
ATOM 3633 C CA . ALA B 1 178 ? -33.414 -6.620 0.102 1.00 14.27 178 ALA B CA 1
ATOM 3634 C C . ALA B 1 178 ? -33.693 -7.970 0.774 1.00 14.52 178 ALA B C 1
ATOM 3635 O O . ALA B 1 178 ? -34.831 -8.236 1.101 1.00 14.88 178 ALA B O 1
ATOM 3637 N N . PRO B 1 179 ? -32.656 -8.812 1.013 1.00 15.26 179 PRO B N 1
ATOM 3638 C CA . PRO B 1 179 ? -32.940 -10.130 1.629 1.00 15.19 179 PRO B CA 1
ATOM 3639 C C . PRO B 1 179 ? -33.531 -9.992 3.024 1.00 15.55 179 PRO B C 1
ATOM 3640 O O . PRO B 1 179 ? -34.331 -10.831 3.457 1.00 15.77 179 PRO B O 1
ATOM 3644 N N . PHE B 1 180 ? -33.136 -8.923 3.710 1.00 13.64 180 PHE B N 1
ATOM 3645 C CA . PHE B 1 180 ? -33.491 -8.712 5.100 1.00 13.81 180 PHE B CA 1
ATOM 3646 C C . PHE B 1 180 ? -34.938 -8.260 5.254 1.00 14.24 180 PHE B C 1
ATOM 3647 O O . PHE B 1 180 ? -35.510 -8.348 6.343 1.00 18.19 180 PHE B O 1
ATOM 3655 N N . ILE B 1 181 ? -35.541 -7.802 4.163 1.00 15.94 181 ILE B N 1
ATOM 3656 C CA . ILE B 1 181 ? -36.970 -7.522 4.157 1.00 15.96 181 ILE B CA 1
ATOM 3657 C C . ILE B 1 181 ? -37.752 -8.832 4.207 1.00 16.43 181 ILE B C 1
ATOM 3658 O O . ILE B 1 181 ? -38.625 -9.007 5.070 1.00 17.04 181 ILE B O 1
ATOM 3663 N N . GLY B 1 182 ? -37.406 -9.763 3.321 1.00 18.30 182 GLY B N 1
ATOM 3664 C CA . GLY B 1 182 ? -38.030 -11.076 3.311 1.00 18.40 182 GLY B CA 1
ATOM 3665 C C . GLY B 1 182 ? -37.670 -11.912 4.523 1.00 18.88 182 GLY B C 1
ATOM 3666 O O . GLY B 1 182 ? -38.507 -12.656 5.035 1.00 19.22 182 GLY B O 1
ATOM 3667 N N . MET B 1 183 ? -36.420 -11.801 4.971 1.00 20.61 183 MET B N 1
ATOM 3668 C CA . MET B 1 183 ? -35.932 -12.574 6.115 1.00 20.59 183 MET B CA 1
ATOM 3669 C C . MET B 1 183 ? -36.608 -12.146 7.401 1.00 20.43 183 MET B C 1
ATOM 3670 O O . MET B 1 183 ? -36.987 -12.985 8.208 1.00 20.80 183 MET B O 1
ATOM 3675 N N . SER B 1 184 ? -36.766 -10.839 7.585 1.00 16.01 184 SER B N 1
ATOM 3676 C CA . SER B 1 184 ? -37.473 -10.316 8.749 1.00 20.13 184 SER B CA 1
ATOM 3677 C C . SER B 1 184 ? -38.968 -10.651 8.715 1.00 16.22 184 SER B C 1
ATOM 3678 O O . SER B 1 184 ? -39.533 -11.029 9.744 1.00 16.71 184 SER B O 1
ATOM 3681 N N . GLU B 1 185 ? -39.609 -10.533 7.549 1.00 24.28 185 GLU B N 1
ATOM 3682 C CA . GLU B 1 185 ? -40.990 -10.998 7.398 1.00 24.58 185 GLU B CA 1
ATOM 3683 C C . GLU B 1 185 ? -41.115 -12.479 7.745 1.00 25.05 185 GLU B C 1
ATOM 3684 O O . GLU B 1 185 ? -42.021 -12.872 8.455 1.00 25.39 185 GLU B O 1
ATOM 3690 N N . GLU B 1 186 ? -40.212 -13.299 7.231 1.00 25.13 186 GLU B N 1
ATOM 3691 C CA . GLU B 1 186 ? -40.252 -14.722 7.508 1.00 25.97 186 GLU B CA 1
ATOM 3692 C C . GLU B 1 186 ? -40.053 -15.067 8.970 1.00 26.21 186 GLU B C 1
ATOM 3693 O O . GLU B 1 186 ? -40.797 -15.868 9.525 1.00 26.81 186 GLU B O 1
ATOM 3699 N N . LEU B 1 187 ? -39.048 -14.472 9.593 1.00 21.20 187 LEU B N 1
ATOM 3700 C CA . LEU B 1 187 ? -38.727 -14.805 10.964 1.00 20.99 187 LEU B CA 1
ATOM 3701 C C . LEU B 1 187 ? -39.780 -14.282 11.932 1.00 21.32 187 LEU B C 1
ATOM 3702 O O . LEU B 1 187 ? -40.093 -14.940 12.928 1.00 21.60 187 LEU B O 1
ATOM 3707 N N . LEU B 1 188 ? -40.353 -13.119 11.619 1.00 27.21 188 LEU B N 1
ATOM 3708 C CA . LEU B 1 188 ? -41.185 -12.408 12.586 1.00 27.08 188 LEU B CA 1
ATOM 3709 C C . LEU B 1 188 ? -42.666 -12.571 12.362 1.00 27.47 188 LEU B C 1
ATOM 3710 O O . LEU B 1 188 ? -43.436 -12.565 13.315 1.00 27.48 188 LEU B O 1
ATOM 3715 N N . GLU B 1 189 ? -43.056 -12.719 11.102 1.00 30.34 189 GLU B N 1
ATOM 3716 C CA . GLU B 1 189 ? -44.460 -12.722 10.722 1.00 30.86 189 GLU B CA 1
ATOM 3717 C C . GLU B 1 189 ? -44.890 -14.093 10.235 1.00 31.06 189 GLU B C 1
ATOM 3718 O O . GLU B 1 189 ? -45.860 -14.666 10.726 1.00 31.37 189 GLU B O 1
ATOM 3724 N N . HIS B 1 190 ? -44.165 -14.621 9.263 1.00 26.43 190 HIS B N 1
ATOM 3725 C CA . HIS B 1 190 ? -44.560 -15.871 8.631 1.00 26.85 190 HIS B CA 1
ATOM 3726 C C . HIS B 1 190 ? -44.227 -17.070 9.510 1.00 27.23 190 HIS B C 1
ATOM 3727 O O . HIS B 1 190 ? -44.944 -18.072 9.479 1.00 27.63 190 HIS B O 1
ATOM 3734 N N . LYS B 1 191 ? -43.163 -16.948 10.309 1.00 34.94 191 LYS B N 1
ATOM 3735 C CA . LYS B 1 191 ? -42.792 -17.962 11.300 1.00 35.45 191 LYS B CA 1
ATOM 3736 C C . LYS B 1 191 ? -42.853 -19.380 10.713 1.00 35.89 191 LYS B C 1
ATOM 3737 O O . LYS B 1 191 ? -43.648 -20.219 11.147 1.00 36.13 191 LYS B O 1
ATOM 3743 N N . LEU B 1 192 ? -42.027 -19.616 9.698 1.00 47.02 192 LEU B N 1
ATOM 3744 C CA . LEU B 1 192 ? -41.873 -20.936 9.081 1.00 47.32 192 LEU B CA 1
ATOM 3745 C C . LEU B 1 192 ? -41.049 -21.835 9.994 1.00 47.03 192 LEU B C 1
ATOM 3746 O O . LEU B 1 192 ? -41.227 -23.053 10.023 1.00 47.43 192 LEU B O 1
ATOM 3751 N N . ILE B 1 193 ? -40.125 -21.203 10.715 1.00 26.56 193 ILE B N 1
ATOM 3752 C CA . ILE B 1 193 ? -39.390 -21.825 11.799 1.00 25.86 193 ILE B CA 1
ATOM 3753 C C . ILE B 1 193 ? -39.800 -21.112 13.078 1.00 26.00 193 ILE B C 1
ATOM 3754 O O . ILE B 1 193 ? -40.351 -20.007 13.028 1.00 25.86 193 ILE B O 1
ATOM 3759 N N . LYS B 1 194 ? -39.551 -21.743 14.219 1.00 37.77 194 LYS B N 1
ATOM 3760 C CA . LYS B 1 194 ? -39.640 -21.043 15.490 1.00 37.77 194 LYS B CA 1
ATOM 3761 C C . LYS B 1 194 ? -38.356 -20.249 15.694 1.00 37.14 194 LYS B C 1
ATOM 3762 O O . LYS B 1 194 ? -37.291 -20.807 15.952 1.00 37.55 194 LYS B O 1
ATOM 3768 N N . PHE B 1 195 ? -38.449 -18.943 15.526 1.00 23.10 195 PHE B N 1
ATOM 3769 C CA . PHE B 1 195 ? -37.324 -18.088 15.792 1.00 22.44 195 PHE B CA 1
ATOM 3770 C C . PHE B 1 195 ? -37.542 -17.376 17.107 1.00 22.62 195 PHE B C 1
ATOM 3771 O O . PHE B 1 195 ? -38.416 -16.519 17.215 1.00 22.54 195 PHE B O 1
ATOM 3779 N N . THR B 1 196 ? -36.738 -17.736 18.104 1.00 22.96 196 THR B N 1
ATOM 3780 C CA . THR B 1 196 ? -36.874 -17.156 19.428 1.00 23.00 196 THR B CA 1
ATOM 3781 C C . THR B 1 196 ? -35.692 -16.266 19.815 1.00 22.76 196 THR B C 1
ATOM 3782 O O . THR B 1 196 ? -35.532 -15.932 20.995 1.00 23.08 196 THR B O 1
ATOM 3786 N N . GLY B 1 197 ? -34.878 -15.883 18.829 1.00 18.22 197 GLY B N 1
ATOM 3787 C CA . GLY B 1 197 ? -33.763 -14.971 19.058 1.00 18.15 197 GLY B CA 1
ATOM 3788 C C . GLY B 1 197 ? -34.109 -13.511 18.797 1.00 18.08 197 GLY B C 1
ATOM 3789 O O . GLY B 1 197 ? -35.250 -13.188 18.469 1.00 18.13 197 GLY B O 1
ATOM 3790 N N . ASN B 1 198 ? -33.121 -12.629 18.951 1.00 24.60 198 ASN B N 1
ATOM 3791 C CA . ASN B 1 198 ? -33.267 -11.201 18.612 1.00 24.61 198 ASN B CA 1
ATOM 3792 C C . ASN B 1 198 ? -32.696 -10.880 17.239 1.00 23.95 198 ASN B C 1
ATOM 3793 O O . ASN B 1 198 ? -31.621 -11.347 16.892 1.00 24.48 198 ASN B O 1
ATOM 3798 N N . ILE B 1 199 ? -33.418 -10.065 16.473 1.00 16.27 199 ILE B N 1
ATOM 3799 C CA . ILE B 1 199 ? -32.902 -9.532 15.216 1.00 15.90 199 ILE B CA 1
ATOM 3800 C C . ILE B 1 199 ? -32.402 -8.114 15.429 1.00 16.09 199 ILE B C 1
ATOM 3801 O O . ILE B 1 199 ? -33.111 -7.261 15.970 1.00 16.12 199 ILE B O 1
ATOM 3806 N N . THR B 1 200 ? -31.171 -7.866 14.997 1.00 29.46 200 THR B N 1
ATOM 3807 C CA . THR B 1 200 ? -30.674 -6.506 14.861 1.00 29.54 200 THR B CA 1
ATOM 3808 C C . THR B 1 200 ? -30.499 -6.249 13.391 1.00 29.18 200 THR B C 1
ATOM 3809 O O . THR B 1 200 ? -29.709 -6.922 12.727 1.00 29.85 200 THR B O 1
ATOM 3813 N N . LEU B 1 201 ? -31.265 -5.301 12.869 1.00 12.97 201 LEU B N 1
ATOM 3814 C CA . LEU B 1 201 ? -31.065 -4.853 11.501 1.00 12.08 201 LEU B CA 1
ATOM 3815 C C . LEU B 1 201 ? -30.274 -3.571 11.552 1.00 16.83 201 LEU B C 1
ATOM 3816 O O . LEU B 1 201 ? -30.729 -2.569 12.100 1.00 16.46 201 LEU B O 1
ATOM 3821 N N . VAL B 1 202 ? -29.067 -3.636 11.002 1.00 14.89 202 VAL B N 1
ATOM 3822 C CA . VAL B 1 202 ? -28.203 -2.484 10.878 1.00 14.88 202 VAL B CA 1
ATOM 3823 C C . VAL B 1 202 ? -28.177 -2.104 9.409 1.00 14.39 202 VAL B C 1
ATOM 3824 O O . VAL B 1 202 ? -27.687 -2.859 8.568 1.00 14.80 202 VAL B O 1
ATOM 3828 N N . TYR B 1 203 ? -28.736 -0.943 9.095 1.00 18.70 203 TYR B N 1
ATOM 3829 C CA . TYR B 1 203 ? -29.019 -0.604 7.712 1.00 19.09 203 TYR B CA 1
ATOM 3830 C C . TYR B 1 203 ? -28.391 0.733 7.339 1.00 18.19 203 TYR B C 1
ATOM 3831 O O . TYR B 1 203 ? -28.693 1.770 7.929 1.00 19.03 203 TYR B O 1
ATOM 3840 N N . GLY B 1 204 ? -27.491 0.673 6.357 1.00 13.60 204 GLY B N 1
ATOM 3841 C CA . GLY B 1 204 ? -26.679 1.808 5.941 1.00 13.43 204 GLY B CA 1
ATOM 3842 C C . GLY B 1 204 ? -27.078 2.380 4.597 1.00 13.50 204 GLY B C 1
ATOM 3843 O O . GLY B 1 204 ? -27.311 1.657 3.622 1.00 13.23 204 GLY B O 1
ATOM 3844 N N . ALA B 1 205 ? -27.201 3.694 4.561 1.00 16.27 205 ALA B N 1
ATOM 3845 C CA . ALA B 1 205 ? -27.469 4.404 3.327 1.00 16.20 205 ALA B CA 1
ATOM 3846 C C . ALA B 1 205 ? -26.841 5.770 3.474 1.00 16.29 205 ALA B C 1
ATOM 3847 O O . ALA B 1 205 ? -26.681 6.240 4.595 1.00 16.57 205 ALA B O 1
ATOM 3849 N N . PRO B 1 206 ? -26.446 6.392 2.349 1.00 23.11 206 PRO B N 1
ATOM 3850 C CA . PRO B 1 206 ? -25.867 7.742 2.347 1.00 23.02 206 PRO B CA 1
ATOM 3851 C C . PRO B 1 206 ? -26.777 8.815 2.940 1.00 23.01 206 PRO B C 1
ATOM 3852 O O . PRO B 1 206 ? -26.332 9.610 3.760 1.00 22.91 206 PRO B O 1
ATOM 3856 N N . TYR B 1 207 ? -28.038 8.827 2.519 1.00 24.72 207 TYR B N 1
ATOM 3857 C CA . TYR B 1 207 ? -29.022 9.778 3.046 1.00 24.69 207 TYR B CA 1
ATOM 3858 C C . TYR B 1 207 ? -30.232 9.012 3.582 1.00 25.09 207 TYR B C 1
ATOM 3859 O O . TYR B 1 207 ? -30.466 7.868 3.173 1.00 25.04 207 TYR B O 1
ATOM 3868 N N . SER B 1 208 ? -30.970 9.629 4.510 1.00 23.49 208 SER B N 1
ATOM 3869 C CA . SER B 1 208 ? -32.095 8.973 5.203 1.00 23.63 208 SER B CA 1
ATOM 3870 C C . SER B 1 208 ? -33.231 8.602 4.258 1.00 23.66 208 SER B C 1
ATOM 3871 O O . SER B 1 208 ? -33.872 7.560 4.426 1.00 23.66 208 SER B O 1
ATOM 3874 N N . ASP B 1 209 ? -33.484 9.467 3.276 1.00 23.52 209 ASP B N 1
ATOM 3875 C CA . ASP B 1 209 ? -34.504 9.214 2.270 1.00 23.37 209 ASP B CA 1
ATOM 3876 C C . ASP B 1 209 ? -34.057 8.161 1.250 1.00 23.34 209 ASP B C 1
ATOM 3877 O O . ASP B 1 209 ? -34.823 7.769 0.362 1.00 23.77 209 ASP B O 1
ATOM 3882 N N . GLU B 1 210 ? -32.811 7.710 1.388 1.00 23.80 210 GLU B N 1
ATOM 3883 C CA . GLU B 1 210 ? -32.264 6.660 0.535 1.00 23.85 210 GLU B CA 1
ATOM 3884 C C . GLU B 1 210 ? -32.294 5.316 1.227 1.00 23.86 210 GLU B C 1
ATOM 3885 O O . GLU B 1 210 ? -31.993 4.294 0.626 1.00 24.03 210 GLU B O 1
ATOM 3891 N N . LEU B 1 211 ? -32.660 5.341 2.501 1.00 26.99 211 LEU B N 1
ATOM 3892 C CA . LEU B 1 211 ? -33.152 4.176 3.225 1.00 26.99 211 LEU B CA 1
ATOM 3893 C C . LEU B 1 211 ? -34.536 3.851 2.666 1.00 26.69 211 LEU B C 1
ATOM 3894 O O . LEU B 1 211 ? -35.387 4.735 2.532 1.00 26.79 211 LEU B O 1
ATOM 3899 N N . VAL B 1 212 ? -34.761 2.595 2.320 1.00 20.00 212 VAL B N 1
ATOM 3900 C CA . VAL B 1 212 ? -36.057 2.184 1.789 1.00 19.80 212 VAL B CA 1
ATOM 3901 C C . VAL B 1 212 ? -36.726 1.171 2.708 1.00 20.29 212 VAL B C 1
ATOM 3902 O O . VAL B 1 212 ? -36.058 0.535 3.544 1.00 20.43 212 VAL B O 1
ATOM 3906 N N . MET B 1 213 ? -38.041 1.030 2.535 1.00 25.79 213 MET B N 1
ATOM 3907 C CA . MET B 1 213 ? -38.877 0.080 3.262 1.00 26.36 213 MET B CA 1
ATOM 3908 C C . MET B 1 213 ? -38.915 0.431 4.737 1.00 26.45 213 MET B C 1
ATOM 3909 O O . MET B 1 213 ? -39.099 -0.447 5.581 1.00 26.84 213 MET B O 1
ATOM 3914 N N . MET B 1 214 ? -38.729 1.708 5.048 1.00 21.25 214 MET B N 1
ATOM 3915 C CA . MET B 1 214 ? -38.519 2.126 6.425 1.00 21.51 214 MET B CA 1
ATOM 3916 C C . MET B 1 214 ? -39.793 2.077 7.253 1.00 22.01 214 MET B C 1
ATOM 3917 O O . MET B 1 214 ? -39.749 1.703 8.414 1.00 22.27 214 MET B O 1
ATOM 3922 N N . ASP B 1 215 ? -40.916 2.452 6.648 1.00 39.29 215 ASP B N 1
ATOM 3923 C CA . ASP B 1 215 ? -42.231 2.320 7.272 1.00 40.15 215 ASP B CA 1
ATOM 3924 C C . ASP B 1 215 ? -42.504 0.869 7.669 1.00 40.29 215 ASP B C 1
ATOM 3925 O O . ASP B 1 215 ? -43.036 0.602 8.753 1.00 40.63 215 ASP B O 1
ATOM 3930 N N . TYR B 1 216 ? -42.129 -0.054 6.782 1.00 22.69 216 TYR B N 1
ATOM 3931 C CA . TYR B 1 216 ? -42.243 -1.480 7.041 1.00 24.93 216 TYR B CA 1
ATOM 3932 C C . TYR B 1 216 ? -41.235 -1.919 8.101 1.00 25.01 216 TYR B C 1
ATOM 3933 O O . TYR B 1 216 ? -41.581 -2.705 8.991 1.00 22.99 216 TYR B O 1
ATOM 3942 N N . LEU B 1 217 ? -40.001 -1.414 7.999 1.00 20.68 217 LEU B N 1
ATOM 3943 C CA . LEU B 1 217 ? -38.926 -1.781 8.936 1.00 20.80 217 LEU B CA 1
ATOM 3944 C C . LEU B 1 217 ? -39.167 -1.267 10.353 1.00 21.10 217 LEU B C 1
ATOM 3945 O O . LEU B 1 217 ? -38.914 -1.974 11.328 1.00 20.85 217 LEU B O 1
ATOM 3950 N N . LYS B 1 218 ? -39.645 -0.029 10.442 1.00 25.83 218 LYS B N 1
ATOM 3951 C CA . LYS B 1 218 ? -40.010 0.594 11.704 1.00 26.29 218 LYS B CA 1
ATOM 3952 C C . LYS B 1 218 ? -41.295 0.001 12.268 1.00 26.12 218 LYS B C 1
ATOM 3953 O O . LYS B 1 218 ? -41.465 -0.070 13.480 1.00 26.56 218 LYS B O 1
ATOM 3959 N N . GLY B 1 219 ? -42.178 -0.451 11.386 1.00 33.26 219 GLY B N 1
ATOM 3960 C CA . GLY B 1 219 ? -43.385 -1.160 11.795 1.00 33.35 219 GLY B CA 1
ATOM 3961 C C . GLY B 1 219 ? -43.084 -2.498 12.439 1.00 33.73 219 GLY B C 1
ATOM 3962 O O . GLY B 1 219 ? -43.753 -2.895 13.400 1.00 34.08 219 GLY B O 1
ATOM 3963 N N . LEU B 1 220 ? -42.080 -3.196 11.903 1.00 22.70 220 LEU B N 1
ATOM 3964 C CA . LEU B 1 220 ? -41.592 -4.440 12.487 1.00 23.04 220 LEU B CA 1
ATOM 3965 C C . LEU B 1 220 ? -40.983 -4.216 13.864 1.00 23.46 220 LEU B C 1
ATOM 3966 O O . LEU B 1 220 ? -41.095 -5.066 14.747 1.00 23.60 220 LEU B O 1
ATOM 3971 N N . GLU B 1 221 ? -40.315 -3.081 14.027 1.00 34.54 221 GLU B N 1
ATOM 3972 C CA . GLU B 1 221 ? -39.682 -2.736 15.285 1.00 35.33 221 GLU B CA 1
ATOM 3973 C C . GLU B 1 221 ? -40.718 -2.441 16.363 1.00 34.97 221 GLU B C 1
ATOM 3974 O O . GLU B 1 221 ? -40.583 -2.909 17.484 1.00 35.52 221 GLU B O 1
ATOM 3980 N N . SER B 1 222 ? -41.757 -1.688 16.021 1.00 33.03 222 SER B N 1
ATOM 3981 C CA . SER B 1 222 ? -42.817 -1.379 16.972 1.00 33.08 222 SER B CA 1
ATOM 3982 C C . SER B 1 222 ? -43.621 -2.617 17.358 1.00 33.25 222 SER B C 1
ATOM 3983 O O . SER B 1 222 ? -44.125 -2.714 18.469 1.00 33.33 222 SER B O 1
ATOM 3986 N N . LYS B 1 223 ? -43.720 -3.566 16.440 1.00 37.71 223 LYS B N 1
ATOM 3987 C CA . LYS B 1 223 ? -44.527 -4.755 16.641 1.00 38.16 223 LYS B CA 1
ATOM 3988 C C . LYS B 1 223 ? -43.776 -5.869 17.361 1.00 38.20 223 LYS B C 1
ATOM 3989 O O . LYS B 1 223 ? -44.394 -6.663 18.079 1.00 38.33 223 LYS B O 1
ATOM 3995 N N . HIS B 1 224 ? -42.454 -5.930 17.193 1.00 30.44 224 HIS B N 1
ATOM 3996 C CA . HIS B 1 224 ? -41.724 -7.123 17.642 1.00 30.82 224 HIS B CA 1
ATOM 3997 C C . HIS B 1 224 ? -40.880 -7.076 18.917 1.00 31.43 224 HIS B C 1
ATOM 3998 O O . HIS B 1 224 ? -40.900 -8.036 19.696 1.00 32.54 224 HIS B O 1
ATOM 4005 N N . LYS B 1 225 ? -40.181 -5.973 19.169 1.00 51.82 225 LYS B N 1
ATOM 4006 C CA . LYS B 1 225 ? -39.374 -5.830 20.403 1.00 51.92 225 LYS B CA 1
ATOM 4007 C C . LYS B 1 225 ? -38.250 -6.869 20.376 1.00 51.14 225 LYS B C 1
ATOM 4008 O O . LYS B 1 225 ? -37.240 -6.739 21.053 1.00 50.96 225 LYS B O 1
ATOM 4014 N N . ASN B 1 226 ? -38.500 -7.882 19.552 1.00 28.12 226 ASN B N 1
ATOM 4015 C CA . ASN B 1 226 ? -37.618 -8.937 19.073 1.00 27.60 226 ASN B CA 1
ATOM 4016 C C . ASN B 1 226 ? -36.749 -8.438 17.915 1.00 26.86 226 ASN B C 1
ATOM 4017 O O . ASN B 1 226 ? -35.812 -9.111 17.475 1.00 26.80 226 ASN B O 1
ATOM 4022 N N . PHE B 1 227 ? -37.105 -7.271 17.391 1.00 25.79 227 PHE B N 1
ATOM 4023 C CA . PHE B 1 227 ? -36.484 -6.718 16.205 1.00 25.28 227 PHE B CA 1
ATOM 4024 C C . PHE B 1 227 ? -36.001 -5.303 16.481 1.00 25.23 227 PHE B C 1
ATOM 4025 O O . PHE B 1 227 ? -36.771 -4.437 16.877 1.00 24.99 227 PHE B O 1
ATOM 4033 N N . LYS B 1 228 ? -34.706 -5.091 16.268 1.00 27.89 228 LYS B N 1
ATOM 4034 C CA . LYS B 1 228 ? -34.081 -3.799 16.478 1.00 27.91 228 LYS B CA 1
ATOM 4035 C C . LYS B 1 228 ? -33.605 -3.282 15.128 1.00 27.26 228 LYS B C 1
ATOM 4036 O O . LYS B 1 228 ? -32.907 -3.986 14.395 1.00 26.73 228 LYS B O 1
ATOM 4042 N N . LEU B 1 229 ? -34.018 -2.061 14.799 1.00 20.89 229 LEU B N 1
ATOM 4043 C CA . LEU B 1 229 ? -33.594 -1.396 13.584 1.00 20.55 229 LEU B CA 1
ATOM 4044 C C . LEU B 1 229 ? -32.632 -0.249 13.908 1.00 20.64 229 LEU B C 1
ATOM 4045 O O . LEU B 1 229 ? -32.964 0.687 14.634 1.00 20.32 229 LEU B O 1
ATOM 4050 N N . ILE B 1 230 ? -31.428 -0.370 13.363 1.00 17.42 230 ILE B N 1
ATOM 4051 C CA . ILE B 1 230 ? -30.400 0.626 13.481 1.00 17.40 230 ILE B CA 1
ATOM 4052 C C . ILE B 1 230 ? -30.054 1.096 12.079 1.00 17.17 230 ILE B C 1
ATOM 4053 O O . ILE B 1 230 ? -29.882 0.289 11.165 1.00 16.88 230 ILE B O 1
ATOM 4058 N N . THR B 1 231 ? -29.973 2.408 11.909 1.00 18.31 231 THR B N 1
ATOM 4059 C CA . THR B 1 231 ? -29.520 2.965 10.648 1.00 18.26 231 THR B CA 1
ATOM 4060 C C . THR B 1 231 ? -28.184 3.638 10.806 1.00 18.14 231 THR B C 1
ATOM 4061 O O . THR B 1 231 ? -27.818 4.067 11.888 1.00 18.34 231 THR B O 1
ATOM 4065 N N . ALA B 1 232 ? -27.452 3.684 9.704 1.00 18.08 232 ALA B N 1
ATOM 4066 C CA . ALA B 1 232 ? -26.197 4.388 9.600 1.00 17.69 232 ALA B CA 1
ATOM 4067 C C . ALA B 1 232 ? -26.342 5.221 8.348 1.00 17.58 232 ALA B C 1
ATOM 4068 O O . ALA B 1 232 ? -26.371 4.693 7.237 1.00 17.24 232 ALA B O 1
ATOM 4070 N N . ILE B 1 233 ? -26.477 6.528 8.531 1.00 15.54 233 ILE B N 1
ATOM 4071 C CA . ILE B 1 233 ? -26.608 7.424 7.399 1.00 15.19 233 ILE B CA 1
ATOM 4072 C C . ILE B 1 233 ? -25.286 8.170 7.225 1.00 15.17 233 ILE B C 1
ATOM 4073 O O . ILE B 1 233 ? -24.986 9.106 7.966 1.00 15.39 233 ILE B O 1
ATOM 4078 N N . SER B 1 234 ? -24.508 7.757 6.231 1.00 23.77 234 SER B N 1
ATOM 4079 C CA . SER B 1 234 ? -23.111 8.169 6.103 1.00 23.98 234 SER B CA 1
ATOM 4080 C C . SER B 1 234 ? -22.870 9.645 5.766 1.00 24.43 234 SER B C 1
ATOM 4081 O O . SER B 1 234 ? -21.858 10.197 6.169 1.00 24.88 234 SER B O 1
ATOM 4084 N N . ARG B 1 235 ? -23.787 10.277 5.040 1.00 28.45 235 ARG B N 1
ATOM 4085 C CA . ARG B 1 235 ? -23.596 11.656 4.616 1.00 29.20 235 ARG B CA 1
ATOM 4086 C C . ARG B 1 235 ? -24.397 12.623 5.492 1.00 29.54 235 ARG B C 1
ATOM 4087 O O . ARG B 1 235 ? -24.439 13.827 5.230 1.00 29.42 235 ARG B O 1
ATOM 4095 N N . GLU B 1 236 ? -25.009 12.080 6.546 1.00 31.23 236 GLU B N 1
ATOM 4096 C CA . GLU B 1 236 ? -25.754 12.888 7.519 1.00 31.62 236 GLU B CA 1
ATOM 4097 C C . GLU B 1 236 ? -25.307 12.621 8.950 1.00 31.21 236 GLU B C 1
ATOM 4098 O O . GLU B 1 236 ? -25.607 13.383 9.859 1.00 31.24 236 GLU B O 1
ATOM 4104 N N . GLU B 1 237 ? -24.614 11.512 9.152 1.00 26.07 237 GLU B N 1
ATOM 4105 C CA . GLU B 1 237 ? -24.198 11.132 10.485 1.00 25.69 237 GLU B CA 1
ATOM 4106 C C . GLU B 1 237 ? -22.703 10.951 10.518 1.00 25.13 237 GLU B C 1
ATOM 4107 O O . GLU B 1 237 ? -22.091 10.530 9.531 1.00 24.46 237 GLU B O 1
ATOM 4113 N N . LYS B 1 238 ? -22.131 11.303 11.667 1.00 28.96 238 LYS B N 1
ATOM 4114 C CA . LYS B 1 238 ? -20.745 11.024 11.970 1.00 28.61 238 LYS B CA 1
ATOM 4115 C C . LYS B 1 238 ? -20.717 10.060 13.141 1.00 28.11 238 LYS B C 1
ATOM 4116 O O . LYS B 1 238 ? -21.543 10.143 14.032 1.00 28.46 238 LYS B O 1
ATOM 4122 N N . ASN B 1 239 ? -19.807 9.103 13.114 1.00 21.97 239 ASN B N 1
ATOM 4123 C CA . ASN B 1 239 ? -19.716 8.152 14.207 1.00 21.97 239 ASN B CA 1
ATOM 4124 C C . ASN B 1 239 ? -19.046 8.794 15.428 1.00 22.28 239 ASN B C 1
ATOM 4125 O O . ASN B 1 239 ? -18.330 9.789 15.297 1.00 21.79 239 ASN B O 1
ATOM 4130 N N . SER B 1 240 ? -19.274 8.230 16.610 1.00 19.61 240 SER B N 1
ATOM 4131 C CA . SER B 1 240 ? -18.782 8.820 17.840 1.00 19.50 240 SER B CA 1
ATOM 4132 C C . SER B 1 240 ? -17.314 8.472 18.100 1.00 19.54 240 SER B C 1
ATOM 4133 O O . SER B 1 240 ? -16.650 9.101 18.938 1.00 19.82 240 SER B O 1
ATOM 4136 N N . PHE B 1 241 ? -16.808 7.479 17.377 1.00 20.79 241 PHE B N 1
ATOM 4137 C CA . PHE B 1 241 ? -15.435 6.968 17.575 1.00 20.74 241 PHE B CA 1
ATOM 4138 C C . PHE B 1 241 ? -14.346 7.848 16.966 1.00 20.61 241 PHE B C 1
ATOM 4139 O O . PHE B 1 241 ? -13.450 8.305 17.673 1.00 20.71 241 PHE B O 1
ATOM 4147 N N . ASP B 1 242 ? -14.431 8.085 15.663 1.00 18.58 242 ASP B N 1
ATOM 4148 C CA . ASP B 1 242 ? -13.488 8.974 14.999 1.00 18.61 242 ASP B CA 1
ATOM 4149 C C . ASP B 1 242 ? -14.106 10.230 14.372 1.00 18.64 242 ASP B C 1
ATOM 4150 O O . ASP B 1 242 ? -13.394 11.041 13.785 1.00 18.69 242 ASP B O 1
ATOM 4155 N N . GLY B 1 243 ? -15.418 10.398 14.506 1.00 17.00 243 GLY B N 1
ATOM 4156 C CA . GLY B 1 243 ? -16.106 11.557 13.931 1.00 17.05 243 GLY B CA 1
ATOM 4157 C C . GLY B 1 243 ? -16.220 11.522 12.416 1.00 17.30 243 GLY B C 1
ATOM 4158 O O . GLY B 1 243 ? -16.675 12.484 11.801 1.00 17.43 243 GLY B O 1
ATOM 4159 N N . GLY B 1 244 ? -15.813 10.407 11.813 1.00 19.20 244 GLY B N 1
ATOM 4160 C CA . GLY B 1 244 ? -15.929 10.218 10.377 1.00 19.35 244 GLY B CA 1
ATOM 4161 C C . GLY B 1 244 ? -17.341 9.807 10.021 1.00 19.50 244 GLY B C 1
ATOM 4162 O O . GLY B 1 244 ? -18.194 9.672 10.898 1.00 19.35 244 GLY B O 1
ATOM 4163 N N . ARG B 1 245 ? -17.585 9.604 8.731 1.00 34.81 245 ARG B N 1
ATOM 4164 C CA . ARG B 1 245 ? -18.892 9.175 8.253 1.00 35.32 245 ARG B CA 1
ATOM 4165 C C . ARG B 1 245 ? -19.362 7.945 8.997 1.00 34.91 245 ARG B C 1
ATOM 4166 O O . ARG B 1 245 ? -18.564 7.068 9.325 1.00 35.30 245 ARG B O 1
ATOM 4174 N N . MET B 1 246 ? -20.661 7.898 9.268 1.00 21.74 246 MET B N 1
ATOM 4175 C CA . MET B 1 246 ? -21.266 6.785 9.972 1.00 21.42 246 MET B CA 1
ATOM 4176 C C . MET B 1 246 ? -21.596 5.665 8.993 1.00 21.59 246 MET B C 1
ATOM 4177 O O . MET B 1 246 ? -22.394 5.836 8.078 1.00 21.19 246 MET B O 1
ATOM 4182 N N . TYR B 1 247 ? -20.951 4.522 9.189 1.00 23.09 247 TYR B N 1
ATOM 4183 C CA . TYR B 1 247 ? -21.237 3.321 8.430 1.00 22.75 247 TYR B CA 1
ATOM 4184 C C . TYR B 1 247 ? -21.757 2.242 9.378 1.00 23.11 247 TYR B C 1
ATOM 4185 O O . TYR B 1 247 ? -21.679 2.373 10.616 1.00 22.99 247 TYR B O 1
ATOM 4194 N N . ILE B 1 248 ? -22.307 1.184 8.795 1.00 14.99 248 ILE B N 1
ATOM 4195 C CA . ILE B 1 248 ? -22.887 0.104 9.583 1.00 14.66 248 ILE B CA 1
ATOM 4196 C C . ILE B 1 248 ? -21.850 -0.535 10.485 1.00 15.46 248 ILE B C 1
ATOM 4197 O O . ILE B 1 248 ? -22.202 -1.079 11.545 1.00 15.91 248 ILE B O 1
ATOM 4202 N N . SER B 1 249 ? -20.574 -0.420 10.091 1.00 20.44 249 SER B N 1
ATOM 4203 C CA . SER B 1 249 ? -19.467 -1.007 10.846 1.00 20.39 249 SER B CA 1
ATOM 4204 C C . SER B 1 249 ? -19.316 -0.306 12.191 1.00 20.42 249 SER B C 1
ATOM 4205 O O . SER B 1 249 ? -18.952 -0.936 13.193 1.00 20.64 249 SER B O 1
ATOM 4208 N N . HIS B 1 250 ? -19.614 0.992 12.210 1.00 19.80 250 HIS B N 1
ATOM 4209 C CA . HIS B 1 250 ? -19.593 1.778 13.436 1.00 19.51 250 HIS B CA 1
ATOM 4210 C C . HIS B 1 250 ? -20.756 1.445 14.343 1.00 19.24 250 HIS B C 1
ATOM 4211 O O . HIS B 1 250 ? -20.643 1.550 15.556 1.00 19.35 250 HIS B O 1
ATOM 4218 N N . ARG B 1 251 ? -21.868 1.036 13.742 1.00 17.57 251 ARG B N 1
ATOM 4219 C CA . ARG B 1 251 ? -23.048 0.608 14.481 1.00 17.57 251 ARG B CA 1
ATOM 4220 C C . ARG B 1 251 ? -22.772 -0.751 15.122 1.00 17.95 251 ARG B C 1
ATOM 4221 O O . ARG B 1 251 ? -23.161 -1.010 16.270 1.00 17.69 251 ARG B O 1
ATOM 4229 N N . VAL B 1 252 ? -22.070 -1.605 14.376 1.00 14.59 252 VAL B N 1
ATOM 4230 C CA . VAL B 1 252 ? -21.638 -2.912 14.883 1.00 14.92 252 VAL B CA 1
ATOM 4231 C C . VAL B 1 252 ? -20.791 -2.713 16.141 1.00 15.42 252 VAL B C 1
ATOM 4232 O O . VAL B 1 252 ? -20.984 -3.389 17.150 1.00 15.80 252 VAL B O 1
ATOM 4236 N N . ARG B 1 253 ? -19.892 -1.736 16.070 1.00 32.46 253 ARG B N 1
ATOM 4237 C CA . ARG B 1 253 ? -19.043 -1.308 17.185 1.00 32.60 253 ARG B CA 1
ATOM 4238 C C . ARG B 1 253 ? -19.827 -0.799 18.388 1.00 32.49 253 ARG B C 1
ATOM 4239 O O . ARG B 1 253 ? -19.439 -1.042 19.516 1.00 32.88 253 ARG B O 1
ATOM 4247 N N . GLU B 1 254 ? -20.920 -0.084 18.140 1.00 24.36 254 GLU B N 1
ATOM 4248 C CA . GLU B 1 254 ? -21.839 0.350 19.205 1.00 24.52 254 GLU B CA 1
ATOM 4249 C C . GLU B 1 254 ? -22.707 -0.789 19.755 1.00 24.74 254 GLU B C 1
ATOM 4250 O O . GLU B 1 254 ? -23.214 -0.700 20.877 1.00 25.29 254 GLU B O 1
ATOM 4256 N N . GLN B 1 255 ? -22.888 -1.839 18.956 1.00 23.47 255 GLN B N 1
ATOM 4257 C CA . GLN B 1 255 ? -23.713 -2.983 19.338 1.00 23.68 255 GLN B CA 1
ATOM 4258 C C . GLN B 1 255 ? -22.851 -4.180 19.684 1.00 23.81 255 GLN B C 1
ATOM 4259 O O . GLN B 1 255 ? -23.147 -5.291 19.270 1.00 24.13 255 GLN B O 1
ATOM 4265 N N . ALA B 1 256 ? -21.792 -3.938 20.452 1.00 18.25 256 ALA B N 1
ATOM 4266 C CA . ALA B 1 256 ? -20.882 -4.978 20.893 1.00 20.88 256 ALA B CA 1
ATOM 4267 C C . ALA B 1 256 ? -21.606 -6.097 21.639 1.00 21.19 256 ALA B C 1
ATOM 4268 O O . ALA B 1 256 ? -21.336 -7.271 21.400 1.00 21.27 256 ALA B O 1
ATOM 4270 N N . GLU B 1 257 ? -22.511 -5.737 22.549 1.00 27.55 257 GLU B N 1
ATOM 4271 C CA . GLU B 1 257 ? -23.257 -6.727 23.317 1.00 27.69 257 GLU B CA 1
ATOM 4272 C C . GLU B 1 257 ? -23.993 -7.657 22.378 1.00 27.83 257 GLU B C 1
ATOM 4273 O O . GLU B 1 257 ? -23.931 -8.866 22.553 1.00 28.45 257 GLU B O 1
ATOM 4279 N N . ALA B 1 258 ? -24.674 -7.088 21.380 1.00 18.44 258 ALA B N 1
ATOM 4280 C CA . ALA B 1 258 ? -25.407 -7.854 20.381 1.00 18.35 258 ALA B CA 1
ATOM 4281 C C . ALA B 1 258 ? -24.470 -8.757 19.584 1.00 18.54 258 ALA B C 1
ATOM 4282 O O . ALA B 1 258 ? -24.724 -9.949 19.418 1.00 18.75 258 ALA B O 1
ATOM 4284 N N . VAL B 1 259 ? -23.390 -8.163 19.085 1.00 19.27 259 VAL B N 1
ATOM 4285 C CA . VAL B 1 259 ? -22.368 -8.856 18.319 1.00 18.98 259 VAL B CA 1
ATOM 4286 C C . VAL B 1 259 ? -21.812 -10.024 19.148 1.00 19.36 259 VAL B C 1
ATOM 4287 O O . VAL B 1 259 ? -21.690 -11.146 18.638 1.00 19.50 259 VAL B O 1
ATOM 4291 N N . LYS B 1 260 ? -21.523 -9.768 20.423 1.00 26.84 260 LYS B N 1
ATOM 4292 C CA . LYS B 1 260 ? -21.071 -10.815 21.358 1.00 24.05 260 LYS B CA 1
ATOM 4293 C C . LYS B 1 260 ? -22.123 -11.887 21.656 1.00 24.18 260 LYS B C 1
ATOM 4294 O O . LYS B 1 260 ? -21.788 -13.056 21.835 1.00 27.17 260 LYS B O 1
ATOM 4300 N N . LYS B 1 261 ? -23.389 -11.486 21.720 1.00 29.00 261 LYS B N 1
ATOM 4301 C CA . LYS B 1 261 ? -24.478 -12.447 21.885 1.00 29.26 261 LYS B CA 1
ATOM 4302 C C . LYS B 1 261 ? -24.497 -13.426 20.727 1.00 28.73 261 LYS B C 1
ATOM 4303 O O . LYS B 1 261 ? -24.612 -14.635 20.947 1.00 28.97 261 LYS B O 1
ATOM 4309 N N . ILE B 1 262 ? -24.360 -12.901 19.510 1.00 16.13 262 ILE B N 1
ATOM 4310 C CA . ILE B 1 262 ? -24.287 -13.714 18.290 1.00 16.59 262 ILE B CA 1
ATOM 4311 C C . ILE B 1 262 ? -23.054 -14.613 18.266 1.00 15.68 262 ILE B C 1
ATOM 4312 O O . ILE B 1 262 ? -23.172 -15.817 18.019 1.00 16.64 262 ILE B O 1
ATOM 4317 N N . LEU B 1 263 ? -21.888 -14.017 18.528 1.00 16.29 263 LEU B N 1
ATOM 4318 C CA . LEU B 1 263 ? -20.596 -14.709 18.556 1.00 16.35 263 LEU B CA 1
ATOM 4319 C C . LEU B 1 263 ? -20.529 -15.883 19.526 1.00 17.01 263 LEU B C 1
ATOM 4320 O O . LEU B 1 263 ? -19.939 -16.925 19.221 1.00 17.28 263 LEU B O 1
ATOM 4325 N N . ASN B 1 264 ? -21.146 -15.708 20.694 1.00 25.50 264 ASN B N 1
ATOM 4326 C CA . ASN B 1 264 ? -21.027 -16.654 21.797 1.00 25.55 264 ASN B CA 1
ATOM 4327 C C . ASN B 1 264 ? -22.271 -17.491 21.998 1.00 25.63 264 ASN B C 1
ATOM 4328 O O . ASN B 1 264 ? -22.249 -18.468 22.762 1.00 25.67 264 ASN B O 1
ATOM 4333 N N . GLY B 1 265 ? -23.348 -17.103 21.316 1.00 15.95 265 GLY B N 1
ATOM 4334 C CA . GLY B 1 265 ? -24.662 -17.693 21.543 1.00 18.29 265 GLY B CA 1
ATOM 4335 C C . GLY B 1 265 ? -25.277 -18.365 20.331 1.00 18.29 265 GLY B C 1
ATOM 4336 O O . GLY B 1 265 ? -26.494 -18.529 20.273 1.00 18.13 265 GLY B O 1
ATOM 4337 N N . GLY B 1 266 ? -24.427 -18.763 19.382 1.00 17.66 266 GLY B N 1
ATOM 4338 C CA . GLY B 1 266 ? -24.845 -19.499 18.193 1.00 18.03 266 GLY B CA 1
ATOM 4339 C C . GLY B 1 266 ? -25.608 -18.683 17.167 1.00 17.93 266 GLY B C 1
ATOM 4340 O O . GLY B 1 266 ? -26.405 -19.225 16.409 1.00 15.75 266 GLY B O 1
ATOM 4341 N N . GLY B 1 267 ? -25.351 -17.382 17.132 1.00 20.44 267 GLY B N 1
ATOM 4342 C CA . GLY B 1 267 ? -26.095 -16.488 16.283 1.00 19.99 267 GLY B CA 1
ATOM 4343 C C . GLY B 1 267 ? -25.494 -16.354 14.897 1.00 19.81 267 GLY B C 1
ATOM 4344 O O . GLY B 1 267 ? -24.488 -16.982 14.573 1.00 19.60 267 GLY B O 1
ATOM 4345 N N . ARG B 1 268 ? -26.117 -15.520 14.072 1.00 19.10 268 ARG B N 1
ATOM 4346 C CA . ARG B 1 268 ? -25.674 -15.342 12.696 1.00 18.62 268 ARG B CA 1
ATOM 4347 C C . ARG B 1 268 ? -25.564 -13.873 12.343 1.00 18.36 268 ARG B C 1
ATOM 4348 O O . ARG B 1 268 ? -26.401 -13.062 12.760 1.00 17.98 268 ARG B O 1
ATOM 4356 N N . PHE B 1 269 ? -24.512 -13.544 11.593 1.00 18.38 269 PHE B N 1
ATOM 4357 C CA . PHE B 1 269 ? -24.390 -12.252 10.912 1.00 17.75 269 PHE B CA 1
ATOM 4358 C C . PHE B 1 269 ? -24.642 -12.475 9.445 1.00 17.71 269 PHE B C 1
ATOM 4359 O O . PHE B 1 269 ? -24.090 -13.405 8.840 1.00 17.55 269 PHE B O 1
ATOM 4367 N N . TYR B 1 270 ? -25.493 -11.621 8.882 1.00 17.04 270 TYR B N 1
ATOM 4368 C CA . TYR B 1 270 ? -25.770 -11.594 7.463 1.00 16.43 270 TYR B CA 1
ATOM 4369 C C . TYR B 1 270 ? -25.337 -10.245 6.989 1.00 16.54 270 TYR B C 1
ATOM 4370 O O . TYR B 1 270 ? -25.833 -9.231 7.476 1.00 17.12 270 TYR B O 1
ATOM 4379 N N . ILE B 1 271 ? -24.389 -10.227 6.059 1.00 13.69 271 ILE B N 1
ATOM 4380 C CA . ILE B 1 271 ? -23.901 -8.981 5.508 1.00 13.41 271 ILE B CA 1
ATOM 4381 C C . ILE B 1 271 ? -24.250 -8.956 4.040 1.00 13.61 271 ILE B C 1
ATOM 4382 O O . ILE B 1 271 ? -23.803 -9.809 3.261 1.00 13.42 271 ILE B O 1
ATOM 4387 N N . CYS B 1 272 ? -25.072 -7.978 3.678 1.00 17.57 272 CYS B N 1
ATOM 4388 C CA . CYS B 1 272 ? -25.481 -7.798 2.301 1.00 17.58 272 CYS B CA 1
ATOM 4389 C C . CYS B 1 272 ? -25.355 -6.341 1.874 1.00 17.70 272 CYS B C 1
ATOM 4390 O O . CYS B 1 272 ? -25.630 -5.423 2.646 1.00 17.97 272 CYS B O 1
ATOM 4393 N N . GLY B 1 273 ? -24.917 -6.111 0.649 1.00 14.42 273 GLY B N 1
ATOM 4394 C CA . GLY B 1 273 ? -24.910 -4.753 0.144 1.00 14.47 273 GLY B CA 1
ATOM 4395 C C . GLY B 1 273 ? -23.636 -4.415 -0.566 1.00 14.22 273 GLY B C 1
ATOM 4396 O O . GLY B 1 273 ? -22.814 -5.281 -0.811 1.00 14.20 273 GLY B O 1
ATOM 4397 N N . GLY B 1 274 ? -23.485 -3.144 -0.902 1.00 12.83 274 GLY B N 1
ATOM 4398 C CA . GLY B 1 274 ? -22.338 -2.691 -1.655 1.00 12.76 274 GLY B CA 1
ATOM 4399 C C . GLY B 1 274 ? -21.477 -1.722 -0.884 1.00 13.51 274 GLY B C 1
ATOM 4400 O O . GLY B 1 274 ? -21.854 -1.261 0.196 1.00 13.95 274 GLY B O 1
ATOM 4401 N N . PRO B 1 275 ? -20.285 -1.420 -1.428 1.00 20.27 275 PRO B N 1
ATOM 4402 C CA . PRO B 1 275 ? -19.829 -2.058 -2.649 1.00 19.82 275 PRO B CA 1
ATOM 4403 C C . PRO B 1 275 ? -19.154 -3.395 -2.324 1.00 20.25 275 PRO B C 1
ATOM 4404 O O . PRO B 1 275 ? -19.200 -3.852 -1.176 1.00 20.64 275 PRO B O 1
ATOM 4408 N N . LYS B 1 276 ? -18.540 -4.019 -3.321 1.00 34.80 276 LYS B N 1
ATOM 4409 C CA . LYS B 1 276 ? -17.896 -5.301 -3.111 1.00 35.46 276 LYS B CA 1
ATOM 4410 C C . LYS B 1 276 ? -16.835 -5.161 -2.014 1.00 35.76 276 LYS B C 1
ATOM 4411 O O . LYS B 1 276 ? -16.032 -4.217 -2.022 1.00 35.90 276 LYS B O 1
ATOM 4417 N N . GLY B 1 277 ? -16.858 -6.080 -1.059 1.00 22.86 277 GLY B N 1
ATOM 4418 C CA . GLY B 1 277 ? -15.878 -6.094 0.014 1.00 23.28 277 GLY B CA 1
ATOM 4419 C C . GLY B 1 277 ? -16.209 -5.184 1.176 1.00 22.10 277 GLY B C 1
ATOM 4420 O O . GLY B 1 277 ? -15.387 -4.991 2.061 1.00 22.80 277 GLY B O 1
ATOM 4421 N N . MET B 1 278 ? -17.413 -4.626 1.183 1.00 21.10 278 MET B N 1
ATOM 4422 C CA . MET B 1 278 ? -17.843 -3.769 2.271 1.00 21.29 278 MET B CA 1
ATOM 4423 C C . MET B 1 278 ? -17.956 -4.562 3.569 1.00 21.49 278 MET B C 1
ATOM 4424 O O . MET B 1 278 ? -17.943 -4.002 4.665 1.00 21.66 278 MET B O 1
ATOM 4429 N N . GLU B 1 279 ? -18.065 -5.875 3.441 1.00 26.04 279 GLU B N 1
ATOM 4430 C CA . GLU B 1 279 ? -18.203 -6.731 4.604 1.00 25.94 279 GLU B CA 1
ATOM 4431 C C . GLU B 1 279 ? -16.924 -6.722 5.427 1.00 25.72 279 GLU B C 1
ATOM 4432 O O . GLU B 1 279 ? -16.969 -6.954 6.627 1.00 26.33 279 GLU B O 1
ATOM 4438 N N . LYS B 1 280 ? -15.796 -6.445 4.777 1.00 29.57 280 LYS B N 1
ATOM 4439 C CA . LYS B 1 280 ? -14.505 -6.367 5.451 1.00 29.48 280 LYS B CA 1
ATOM 4440 C C . LYS B 1 280 ? -14.533 -5.486 6.692 1.00 29.05 280 LYS B C 1
ATOM 4441 O O . LYS B 1 280 ? -14.280 -5.969 7.781 1.00 29.62 280 LYS B O 1
ATOM 4447 N N . GLY B 1 281 ? -14.855 -4.210 6.535 1.00 15.98 281 GLY B N 1
ATOM 4448 C CA . GLY B 1 281 ? -14.890 -3.276 7.662 1.00 15.67 281 GLY B CA 1
ATOM 4449 C C . GLY B 1 281 ? -15.840 -3.710 8.760 1.00 15.44 281 GLY B C 1
ATOM 4450 O O . GLY B 1 281 ? -15.559 -3.538 9.942 1.00 14.96 281 GLY B O 1
ATOM 4451 N N . VAL B 1 282 ? -16.972 -4.271 8.344 1.00 18.12 282 VAL B N 1
ATOM 4452 C CA . VAL B 1 282 ? -17.969 -4.835 9.241 1.00 18.09 282 VAL B CA 1
ATOM 4453 C C . VAL B 1 282 ? -17.362 -5.999 10.021 1.00 18.36 282 VAL B C 1
ATOM 4454 O O . VAL B 1 282 ? -17.395 -6.010 11.256 1.00 18.22 282 VAL B O 1
ATOM 4458 N N . ILE B 1 283 ? -16.800 -6.963 9.288 1.00 17.17 283 ILE B N 1
ATOM 4459 C CA . ILE B 1 283 ? -16.263 -8.178 9.888 1.00 17.37 283 ILE B CA 1
ATOM 4460 C C . ILE B 1 283 ? -15.100 -7.866 10.821 1.00 17.79 283 ILE B C 1
ATOM 4461 O O . ILE B 1 283 ? -15.008 -8.446 11.911 1.00 18.06 283 ILE B O 1
ATOM 4466 N N . GLU B 1 284 ? -14.219 -6.951 10.418 1.00 23.34 284 GLU B N 1
ATOM 4467 C CA . GLU B 1 284 ? -13.087 -6.633 11.292 1.00 24.01 284 GLU B CA 1
ATOM 4468 C C . GLU B 1 284 ? -13.524 -5.931 12.576 1.00 23.72 284 GLU B C 1
ATOM 4469 O O . GLU B 1 284 ? -12.841 -5.997 13.593 1.00 24.26 284 GLU B O 1
ATOM 4475 N N . GLU B 1 285 ? -14.701 -5.326 12.531 1.00 20.17 285 GLU B N 1
ATOM 4476 C CA . GLU B 1 285 ? -15.351 -4.750 13.703 1.00 20.25 285 GLU B CA 1
ATOM 4477 C C . GLU B 1 285 ? -15.905 -5.847 14.611 1.00 20.13 285 GLU B C 1
ATOM 4478 O O . GLU B 1 285 ? -15.757 -5.804 15.846 1.00 19.89 285 GLU B O 1
ATOM 4484 N N . ILE B 1 286 ? -16.543 -6.828 13.983 1.00 13.36 286 ILE B N 1
ATOM 4485 C CA . ILE B 1 286 ? -16.992 -8.035 14.663 1.00 17.10 286 ILE B CA 1
ATOM 4486 C C . ILE B 1 286 ? -15.793 -8.735 15.298 1.00 17.24 286 ILE B C 1
ATOM 4487 O O . ILE B 1 286 ? -15.858 -9.159 16.455 1.00 17.10 286 ILE B O 1
ATOM 4492 N N . GLN B 1 287 ? -14.688 -8.817 14.551 1.00 21.94 287 GLN B N 1
ATOM 4493 C CA . GLN B 1 287 ? -13.444 -9.421 15.058 1.00 21.88 287 GLN B CA 1
ATOM 4494 C C . GLN B 1 287 ? -12.804 -8.682 16.231 1.00 21.88 287 GLN B C 1
ATOM 4495 O O . GLN B 1 287 ? -12.245 -9.310 17.134 1.00 21.89 287 GLN B O 1
ATOM 4501 N N . LYS B 1 288 ? -12.864 -7.356 16.216 1.00 28.78 288 LYS B N 1
ATOM 4502 C CA . LYS B 1 288 ? -12.351 -6.576 17.351 1.00 29.46 288 LYS B CA 1
ATOM 4503 C C . LYS B 1 288 ? -13.141 -6.892 18.613 1.00 29.26 288 LYS B C 1
ATOM 4504 O O . LYS B 1 288 ? -12.564 -7.006 19.688 1.00 29.59 288 LYS B O 1
ATOM 4510 N N . ILE B 1 289 ? -14.453 -7.056 18.457 1.00 18.93 289 ILE B N 1
ATOM 4511 C CA . ILE B 1 289 ? -15.342 -7.392 19.556 1.00 18.67 289 ILE B CA 1
ATOM 4512 C C . ILE B 1 289 ? -15.071 -8.791 20.081 1.00 18.99 289 ILE B C 1
ATOM 4513 O O . ILE B 1 289 ? -15.096 -9.019 21.286 1.00 19.19 289 ILE B O 1
ATOM 4518 N N . SER B 1 290 ? -14.807 -9.717 19.162 1.00 23.24 290 SER B N 1
ATOM 4519 C CA . SER B 1 290 ? -14.577 -11.119 19.493 1.00 23.41 290 SER B CA 1
ATOM 4520 C C . SER B 1 290 ? -13.271 -11.327 20.264 1.00 23.37 290 SER B C 1
ATOM 4521 O O . SER B 1 290 ? -13.125 -12.304 21.009 1.00 23.64 290 SER B O 1
ATOM 4524 N N . GLY B 1 291 ? -12.331 -10.400 20.084 1.00 23.28 291 GLY B N 1
ATOM 4525 C CA . GLY B 1 291 ? -11.005 -10.514 20.675 1.00 23.27 291 GLY B CA 1
ATOM 4526 C C . GLY B 1 291 ? -10.143 -11.550 19.980 1.00 23.32 291 GLY B C 1
ATOM 4527 O O . GLY B 1 291 ? -9.059 -11.887 20.455 1.00 23.68 291 GLY B O 1
ATOM 4528 N N . ASN B 1 292 ? -10.633 -12.059 18.856 1.00 24.33 292 ASN B N 1
ATOM 4529 C CA . ASN B 1 292 ? -9.919 -13.040 18.059 1.00 24.22 292 ASN B CA 1
ATOM 4530 C C . ASN B 1 292 ? -8.729 -12.374 17.393 1.00 24.32 292 ASN B C 1
ATOM 4531 O O . ASN B 1 292 ? -8.866 -11.335 16.755 1.00 23.87 292 ASN B O 1
ATOM 4536 N N . THR B 1 293 ? -7.560 -12.974 17.588 1.00 32.60 293 THR B N 1
ATOM 4537 C CA . THR B 1 293 ? -6.302 -12.415 17.134 1.00 32.81 293 THR B CA 1
ATOM 4538 C C . THR B 1 293 ? -5.753 -13.156 15.915 1.00 32.85 293 THR B C 1
ATOM 4539 O O . THR B 1 293 ? -4.608 -12.925 15.495 1.00 32.88 293 THR B O 1
ATOM 4543 N N . GLY B 1 294 ? -6.575 -14.040 15.348 1.00 21.47 294 GLY B N 1
ATOM 4544 C CA . GLY B 1 294 ? -6.270 -14.653 14.062 1.00 21.02 294 GLY B CA 1
ATOM 4545 C C . GLY B 1 294 ? -6.329 -13.628 12.940 1.00 20.72 294 GLY B C 1
ATOM 4546 O O . GLY B 1 294 ? -6.723 -12.481 13.161 1.00 20.33 294 GLY B O 1
ATOM 4547 N N . THR B 1 295 ? -5.944 -14.024 11.728 1.00 28.85 295 THR B N 1
ATOM 4548 C CA . THR B 1 295 ? -6.088 -13.109 10.597 1.00 28.53 295 THR B CA 1
ATOM 4549 C C . THR B 1 295 ? -7.566 -12.856 10.288 1.00 27.90 295 THR B C 1
ATOM 4550 O O . THR B 1 295 ? -8.447 -13.564 10.776 1.00 27.97 295 THR B O 1
ATOM 4554 N N . TYR B 1 296 ? -7.820 -11.811 9.513 1.00 24.26 296 TYR B N 1
ATOM 4555 C CA . TYR B 1 296 ? -9.150 -11.471 9.059 1.00 23.99 296 TYR B CA 1
ATOM 4556 C C . TYR B 1 296 ? -9.826 -12.668 8.403 1.00 24.06 296 TYR B C 1
ATOM 4557 O O . TYR B 1 296 ? -10.990 -12.991 8.674 1.00 24.42 296 TYR B O 1
ATOM 4566 N N . GLU B 1 297 ? -9.065 -13.299 7.521 1.00 19.97 297 GLU B N 1
ATOM 4567 C CA . GLU B 1 297 ? -9.496 -14.393 6.685 1.00 20.03 297 GLU B CA 1
ATOM 4568 C C . GLU B 1 297 ? -9.761 -15.658 7.523 1.00 20.22 297 GLU B C 1
ATOM 4569 O O . GLU B 1 297 ? -10.720 -16.398 7.271 1.00 20.28 297 GLU B O 1
ATOM 4575 N N . GLU B 1 298 ? -8.908 -15.895 8.518 1.00 24.60 298 GLU B N 1
ATOM 4576 C CA . GLU B 1 298 ? -9.093 -16.984 9.479 1.00 24.80 298 GLU B CA 1
ATOM 4577 C C . GLU B 1 298 ? -10.362 -16.798 10.316 1.00 24.79 298 GLU B C 1
ATOM 4578 O O . GLU B 1 298 ? -11.101 -17.737 10.564 1.00 24.91 298 GLU B O 1
ATOM 4584 N N . PHE B 1 299 ? -10.604 -15.570 10.745 1.00 17.72 299 PHE B N 1
ATOM 4585 C CA . PHE B 1 299 ? -11.769 -15.257 11.545 1.00 17.71 299 PHE B CA 1
ATOM 4586 C C . PHE B 1 299 ? -13.050 -15.343 10.733 1.00 17.65 299 PHE B C 1
ATOM 4587 O O . PHE B 1 299 ? -14.052 -15.894 11.201 1.00 17.74 299 PHE B O 1
ATOM 4595 N N . LYS B 1 300 ? -12.999 -14.793 9.522 1.00 19.40 300 LYS B N 1
ATOM 4596 C CA . LYS B 1 300 ? -14.141 -14.746 8.603 1.00 19.32 300 LYS B CA 1
ATOM 4597 C C . LYS B 1 300 ? -14.561 -16.130 8.136 1.00 19.47 300 LYS B C 1
ATOM 4598 O O . LYS B 1 300 ? -15.728 -16.499 8.256 1.00 19.54 300 LYS B O 1
ATOM 4604 N N . HIS B 1 301 ? -13.610 -16.890 7.614 1.00 22.32 301 HIS B N 1
ATOM 4605 C CA . HIS B 1 301 ? -13.912 -18.207 7.092 1.00 22.37 301 HIS B CA 1
ATOM 4606 C C . HIS B 1 301 ? -14.382 -19.161 8.165 1.00 22.67 301 HIS B C 1
ATOM 4607 O O . HIS B 1 301 ? -15.239 -19.992 7.929 1.00 22.69 301 HIS B O 1
ATOM 4614 N N . HIS B 1 302 ? -13.799 -19.043 9.343 1.00 24.66 302 HIS B N 1
ATOM 4615 C CA . HIS B 1 302 ? -14.238 -19.808 10.484 1.00 26.02 302 HIS B CA 1
ATOM 4616 C C . HIS B 1 302 ? -15.687 -19.484 10.855 1.00 26.06 302 HIS B C 1
ATOM 4617 O O . HIS B 1 302 ? -16.476 -20.383 11.147 1.00 26.44 302 HIS B O 1
ATOM 4624 N N . LEU B 1 303 ? -16.035 -18.201 10.811 1.00 21.11 303 LEU B N 1
ATOM 4625 C CA . LEU B 1 303 ? -17.377 -17.761 11.147 1.00 21.29 303 LEU B CA 1
ATOM 4626 C C . LEU B 1 303 ? -18.380 -18.211 10.081 1.00 21.18 303 LEU B C 1
ATOM 4627 O O . LEU B 1 303 ? -19.501 -18.584 10.403 1.00 21.41 303 LEU B O 1
ATOM 4632 N N . GLU B 1 304 ? -17.954 -18.206 8.818 1.00 26.21 304 GLU B N 1
ATOM 4633 C CA . GLU B 1 304 ? -18.741 -18.756 7.715 1.00 26.20 304 GLU B CA 1
ATOM 4634 C C . GLU B 1 304 ? -18.889 -20.285 7.813 1.00 26.39 304 GLU B C 1
ATOM 4635 O O . GLU B 1 304 ? -19.977 -20.837 7.582 1.00 27.13 304 GLU B O 1
ATOM 4641 N N . GLY B 1 305 ? -17.801 -20.972 8.144 1.00 21.42 305 GLY B N 1
ATOM 4642 C CA . GLY B 1 305 ? -17.847 -22.409 8.372 1.00 21.50 305 GLY B CA 1
ATOM 4643 C C . GLY B 1 305 ? -18.728 -22.787 9.551 1.00 21.74 305 GLY B C 1
ATOM 4644 O O . GLY B 1 305 ? -19.441 -23.794 9.515 1.00 20.94 305 GLY B O 1
ATOM 4645 N N . ALA B 1 306 ? -18.683 -21.969 10.595 1.00 18.51 306 ALA B N 1
ATOM 4646 C CA . ALA B 1 306 ? -19.563 -22.107 11.747 1.00 18.67 306 ALA B CA 1
ATOM 4647 C C . ALA B 1 306 ? -21.035 -21.760 11.455 1.00 18.96 306 ALA B C 1
ATOM 4648 O O . ALA B 1 306 ? -21.906 -21.962 12.317 1.00 18.89 306 ALA B O 1
ATOM 4650 N N . HIS B 1 307 ? -21.305 -21.248 10.245 1.00 29.48 307 HIS B N 1
ATOM 4651 C CA . HIS B 1 307 ? -22.640 -20.805 9.832 1.00 29.81 307 HIS B CA 1
ATOM 4652 C C . HIS B 1 307 ? -23.079 -19.609 10.656 1.00 29.64 307 HIS B C 1
ATOM 4653 O O . HIS B 1 307 ? -24.248 -19.470 11.012 1.00 29.56 307 HIS B O 1
ATOM 4660 N N . GLN B 1 308 ? -22.121 -18.765 11.002 1.00 19.62 308 GLN B N 1
ATOM 4661 C CA . GLN B 1 308 ? -22.404 -17.645 11.860 1.00 19.15 308 GLN B CA 1
ATOM 4662 C C . GLN B 1 308 ? -22.231 -16.373 11.084 1.00 18.23 308 GLN B C 1
ATOM 4663 O O . GLN B 1 308 ? -22.550 -15.302 11.577 1.00 17.76 308 GLN B O 1
ATOM 4669 N N . LEU B 1 309 ? -21.759 -16.521 9.847 1.00 13.20 309 LEU B N 1
ATOM 4670 C CA . LEU B 1 309 ? -21.461 -15.402 8.970 1.00 13.06 309 LEU B CA 1
ATOM 4671 C C . LEU B 1 309 ? -21.802 -15.707 7.517 1.00 13.22 309 LEU B C 1
ATOM 4672 O O . LEU B 1 309 ? -21.331 -16.679 6.927 1.00 13.03 309 LEU B O 1
ATOM 4677 N N . PHE B 1 310 ? -22.636 -14.848 6.953 1.00 16.81 310 PHE B N 1
ATOM 4678 C CA . PHE B 1 310 ? -23.104 -15.005 5.599 1.00 17.03 310 PHE B CA 1
ATOM 4679 C C . PHE B 1 310 ? -22.934 -13.661 4.959 1.00 17.14 310 PHE B C 1
ATOM 4680 O O . PHE B 1 310 ? -23.423 -12.647 5.471 1.00 17.03 310 PHE B O 1
ATOM 4688 N N . VAL B 1 311 ? -22.182 -13.649 3.869 1.00 20.65 311 VAL B N 1
ATOM 4689 C CA . VAL B 1 311 ? -21.960 -12.424 3.167 1.00 21.02 311 VAL B CA 1
ATOM 4690 C C . VAL B 1 311 ? -22.310 -12.508 1.690 1.00 20.75 311 VAL B C 1
ATOM 4691 O O . VAL B 1 311 ? -22.071 -13.526 1.019 1.00 20.97 311 VAL B O 1
ATOM 4695 N N . GLU B 1 312 ? -22.937 -11.430 1.230 1.00 21.51 312 GLU B N 1
ATOM 4696 C CA . GLU B 1 312 ? -23.321 -11.265 -0.139 1.00 21.68 312 GLU B CA 1
ATOM 4697 C C . GLU B 1 312 ? -23.139 -9.808 -0.489 1.00 20.79 312 GLU B C 1
ATOM 4698 O O . GLU B 1 312 ? -24.077 -9.015 -0.447 1.00 21.14 312 GLU B O 1
ATOM 4704 N N . THR B 1 313 ? -21.918 -9.453 -0.841 1.00 14.64 313 THR B N 1
ATOM 4705 C CA . THR B 1 313 ? -21.636 -8.082 -1.171 1.00 13.86 313 THR B CA 1
ATOM 4706 C C . THR B 1 313 ? -21.295 -7.941 -2.642 1.00 13.78 313 THR B C 1
ATOM 4707 O O . THR B 1 313 ? -20.763 -8.868 -3.274 1.00 13.50 313 THR B O 1
ATOM 4711 N N . TYR B 1 314 ? -21.627 -6.776 -3.187 1.00 14.46 314 TYR B N 1
ATOM 4712 C CA . TYR B 1 314 ? -21.551 -6.586 -4.617 1.00 14.41 314 TYR B CA 1
ATOM 4713 C C . TYR B 1 314 ? -21.360 -5.121 -4.991 1.00 14.41 314 TYR B C 1
ATOM 4714 O O . TYR B 1 314 ? -20.966 -4.840 -6.139 1.00 15.27 314 TYR B O 1
ATOM 4723 N N . THR C 1 8 ? 11.310 -15.277 -42.089 1.00 57.79 8 THR C N 1
ATOM 4724 C CA . THR C 1 8 ? 11.430 -16.336 -43.154 1.00 58.30 8 THR C CA 1
ATOM 4725 C C . THR C 1 8 ? 10.055 -16.633 -43.753 1.00 57.66 8 THR C C 1
ATOM 4726 O O . THR C 1 8 ? 9.028 -16.340 -43.125 1.00 57.84 8 THR C O 1
ATOM 4730 N N . ARG C 1 9 ? 10.048 -17.199 -44.962 0.50 43.30 9 ARG C N 1
ATOM 4731 C CA . ARG C 1 9 ? 8.812 -17.513 -45.675 0.50 42.35 9 ARG C CA 1
ATOM 4732 C C . ARG C 1 9 ? 7.966 -18.517 -44.894 0.50 41.59 9 ARG C C 1
ATOM 4733 O O . ARG C 1 9 ? 8.474 -19.221 -44.014 0.50 41.46 9 ARG C O 1
ATOM 4741 N N . GLU C 1 10 ? 6.680 -18.582 -45.237 1.00 52.20 10 GLU C N 1
ATOM 4742 C CA . GLU C 1 10 ? 5.705 -19.417 -44.543 1.00 51.47 10 GLU C CA 1
ATOM 4743 C C . GLU C 1 10 ? 5.345 -18.719 -43.238 1.00 50.24 10 GLU C C 1
ATOM 4744 O O . GLU C 1 10 ? 6.112 -18.751 -42.269 1.00 50.21 10 GLU C O 1
ATOM 4750 N N . PRO C 1 11 ? 4.181 -18.053 -43.219 1.00 27.57 11 PRO C N 1
ATOM 4751 C CA . PRO C 1 11 ? 3.757 -17.298 -42.057 1.00 26.43 11 PRO C CA 1
ATOM 4752 C C . PRO C 1 11 ? 3.429 -18.189 -40.867 1.00 25.62 11 PRO C C 1
ATOM 4753 O O . PRO C 1 11 ? 2.707 -19.175 -40.984 1.00 25.33 11 PRO C O 1
ATOM 4757 N N . GLN C 1 12 ? 3.987 -17.831 -39.726 1.00 29.37 12 GLN C N 1
ATOM 4758 C CA . GLN C 1 12 ? 3.669 -18.476 -38.479 1.00 28.47 12 GLN C CA 1
ATOM 4759 C C . GLN C 1 12 ? 2.862 -17.489 -37.650 1.00 27.96 12 GLN C C 1
ATOM 4760 O O . GLN C 1 12 ? 3.030 -16.283 -37.766 1.00 27.79 12 GLN C O 1
ATOM 4766 N N . ILE C 1 13 ? 1.942 -18.011 -36.855 1.00 27.48 13 ILE C N 1
ATOM 4767 C CA . ILE C 1 13 ? 1.121 -17.184 -35.992 1.00 27.07 13 ILE C CA 1
ATOM 4768 C C . ILE C 1 13 ? 1.201 -17.742 -34.579 1.00 27.06 13 ILE C C 1
ATOM 4769 O O . ILE C 1 13 ? 1.467 -18.932 -34.391 1.00 26.93 13 ILE C O 1
ATOM 4774 N N . ASN C 1 14 ? 1.010 -16.864 -33.597 1.00 33.78 14 ASN C N 1
ATOM 4775 C CA . ASN C 1 14 ? 0.873 -17.243 -32.192 1.00 33.67 14 ASN C CA 1
ATOM 4776 C C . ASN C 1 14 ? 2.069 -18.012 -31.621 1.00 33.76 14 ASN C C 1
ATOM 4777 O O . ASN C 1 14 ? 1.915 -18.840 -30.720 1.00 33.42 14 ASN C O 1
ATOM 4782 N N . LEU C 1 15 ? 3.256 -17.723 -32.156 1.00 23.76 15 LEU C N 1
ATOM 4783 C CA . LEU C 1 15 ? 4.504 -18.263 -31.624 1.00 24.09 15 LEU C CA 1
ATOM 4784 C C . LEU C 1 15 ? 4.730 -17.738 -30.211 1.00 24.02 15 LEU C C 1
ATOM 4785 O O . LEU C 1 15 ? 5.288 -18.432 -29.354 1.00 24.25 15 LEU C O 1
ATOM 4790 N N . PHE C 1 16 ? 4.277 -16.508 -29.989 1.00 23.04 16 PHE C N 1
ATOM 4791 C CA . PHE C 1 16 ? 4.314 -15.874 -28.690 1.00 23.03 16 PHE C CA 1
ATOM 4792 C C . PHE C 1 16 ? 2.918 -15.364 -28.342 1.00 23.26 16 PHE C C 1
ATOM 4793 O O . PHE C 1 16 ? 2.209 -14.835 -29.201 1.00 23.36 16 PHE C O 1
ATOM 4801 N N . LYS C 1 17 ? 2.519 -15.582 -27.086 1.00 33.57 17 LYS C N 1
ATOM 4802 C CA . LYS C 1 17 ? 1.214 -15.194 -26.568 1.00 33.65 17 LYS C CA 1
ATOM 4803 C C . LYS C 1 17 ? 1.481 -14.479 -25.264 1.00 33.75 17 LYS C C 1
ATOM 4804 O O . LYS C 1 17 ? 2.630 -14.399 -24.846 1.00 33.88 17 LYS C O 1
ATOM 4810 N N . LYS C 1 18 ? 0.443 -13.956 -24.612 1.00 32.39 18 LYS C N 1
ATOM 4811 C CA . LYS C 1 18 ? 0.635 -13.285 -23.322 1.00 32.41 18 LYS C CA 1
ATOM 4812 C C . LYS C 1 18 ? 1.303 -14.180 -22.297 1.00 32.57 18 LYS C C 1
ATOM 4813 O O . LYS C 1 18 ? 2.094 -13.708 -21.487 1.00 33.04 18 LYS C O 1
ATOM 4819 N N . SER C 1 19 ? 0.998 -15.476 -22.363 1.00 45.70 19 SER C N 1
ATOM 4820 C CA . SER C 1 19 ? 1.571 -16.487 -21.474 1.00 45.73 19 SER C CA 1
ATOM 4821 C C . SER C 1 19 ? 3.064 -16.788 -21.734 1.00 45.84 19 SER C C 1
ATOM 4822 O O . SER C 1 19 ? 3.797 -17.153 -20.816 1.00 46.31 19 SER C O 1
ATOM 4825 N N . ASN C 1 20 ? 3.498 -16.655 -22.983 1.00 41.72 20 ASN C N 1
ATOM 4826 C CA . ASN C 1 20 ? 4.912 -16.798 -23.343 1.00 41.83 20 ASN C CA 1
ATOM 4827 C C . ASN C 1 20 ? 5.350 -15.684 -24.306 1.00 41.58 20 ASN C C 1
ATOM 4828 O O . ASN C 1 20 ? 5.539 -15.921 -25.500 1.00 41.43 20 ASN C O 1
ATOM 4833 N N . PRO C 1 21 ? 5.499 -14.452 -23.787 1.00 27.63 21 PRO C N 1
ATOM 4834 C CA . PRO C 1 21 ? 5.745 -13.357 -24.707 1.00 27.62 21 PRO C CA 1
ATOM 4835 C C . PRO C 1 21 ? 7.179 -13.323 -25.216 1.00 27.71 21 PRO C C 1
ATOM 4836 O O . PRO C 1 21 ? 8.054 -14.001 -24.681 1.00 27.80 21 PRO C O 1
ATOM 4840 N N . TYR C 1 22 ? 7.387 -12.546 -26.272 1.00 18.81 22 TYR C N 1
ATOM 4841 C CA . TYR C 1 22 ? 8.710 -12.299 -26.795 1.00 18.83 22 TYR C CA 1
ATOM 4842 C C . TYR C 1 22 ? 9.161 -10.928 -26.313 1.00 18.58 22 TYR C C 1
ATOM 4843 O O . TYR C 1 22 ? 8.441 -9.948 -26.458 1.00 18.33 22 TYR C O 1
ATOM 4852 N N . LYS C 1 23 ? 10.346 -10.876 -25.724 1.00 26.88 23 LYS C N 1
ATOM 4853 C CA . LYS C 1 23 ? 10.907 -9.632 -25.231 1.00 27.06 23 LYS C CA 1
ATOM 4854 C C . LYS C 1 23 ? 11.866 -9.099 -26.288 1.00 27.35 23 LYS C C 1
ATOM 4855 O O . LYS C 1 23 ? 12.849 -9.757 -26.645 1.00 27.74 23 LYS C O 1
ATOM 4861 N N . ALA C 1 24 ? 11.534 -7.919 -26.808 1.00 22.97 24 ALA C N 1
ATOM 4862 C CA . ALA C 1 24 ? 12.325 -7.236 -27.834 1.00 23.12 24 ALA C CA 1
ATOM 4863 C C . ALA C 1 24 ? 12.898 -5.953 -27.251 1.00 23.00 24 ALA C C 1
ATOM 4864 O O . ALA C 1 24 ? 12.223 -5.270 -26.499 1.00 20.41 24 ALA C O 1
ATOM 4866 N N . LYS C 1 25 ? 14.144 -5.633 -27.578 1.00 29.31 25 LYS C N 1
ATOM 4867 C CA . LYS C 1 25 ? 14.724 -4.385 -27.114 1.00 28.99 25 LYS C CA 1
ATOM 4868 C C . LYS C 1 25 ? 14.573 -3.299 -28.167 1.00 28.59 25 LYS C C 1
ATOM 4869 O O . LYS C 1 25 ? 14.677 -3.557 -29.367 1.00 28.57 25 LYS C O 1
ATOM 4875 N N . VAL C 1 26 ? 14.312 -2.081 -27.701 1.00 17.57 26 VAL C N 1
ATOM 4876 C CA . VAL C 1 26 ? 14.150 -0.922 -28.579 1.00 16.78 26 VAL C CA 1
ATOM 4877 C C . VAL C 1 26 ? 15.500 -0.486 -29.102 1.00 17.14 26 VAL C C 1
ATOM 4878 O O . VAL C 1 26 ? 16.404 -0.156 -28.323 1.00 17.21 26 VAL C O 1
ATOM 4882 N N . ILE C 1 27 ? 15.627 -0.485 -30.427 1.00 17.52 27 ILE C N 1
ATOM 4883 C CA . ILE C 1 27 ? 16.777 0.102 -31.100 1.00 17.64 27 ILE C CA 1
ATOM 4884 C C . ILE C 1 27 ? 16.521 1.592 -31.208 1.00 17.58 27 ILE C C 1
ATOM 4885 O O . ILE C 1 27 ? 17.339 2.404 -30.810 1.00 17.79 27 ILE C O 1
ATOM 4890 N N . SER C 1 28 ? 15.362 1.944 -31.740 1.00 17.98 28 SER C N 1
ATOM 4891 C CA . SER C 1 28 ? 15.032 3.330 -31.979 1.00 17.68 28 SER C CA 1
ATOM 4892 C C . SER C 1 28 ? 13.527 3.555 -31.949 1.00 17.60 28 SER C C 1
ATOM 4893 O O . SER C 1 28 ? 12.728 2.644 -32.197 1.00 17.57 28 SER C O 1
ATOM 4896 N N . ASN C 1 29 ? 13.159 4.779 -31.602 1.00 15.52 29 ASN C N 1
ATOM 4897 C CA . ASN C 1 29 ? 11.783 5.219 -31.651 1.00 15.56 29 ASN C CA 1
ATOM 4898 C C . ASN C 1 29 ? 11.794 6.692 -32.045 1.00 17.23 29 ASN C C 1
ATOM 4899 O O . ASN C 1 29 ? 12.039 7.577 -31.218 1.00 17.12 29 ASN C O 1
ATOM 4904 N N . VAL C 1 30 ? 11.600 6.953 -33.331 1.00 24.81 30 VAL C N 1
ATOM 4905 C CA . VAL C 1 30 ? 11.724 8.315 -33.810 1.00 24.80 30 VAL C CA 1
ATOM 4906 C C . VAL C 1 30 ? 10.386 8.852 -34.300 1.00 24.50 30 VAL C C 1
ATOM 4907 O O . VAL C 1 30 ? 9.641 8.171 -35.013 1.00 24.75 30 VAL C O 1
ATOM 4911 N N . LEU C 1 31 ? 10.088 10.073 -33.880 1.00 19.21 31 LEU C N 1
ATOM 4912 C CA . LEU C 1 31 ? 8.922 10.795 -34.342 1.00 18.78 31 LEU C CA 1
ATOM 4913 C C . LEU C 1 31 ? 9.078 11.137 -35.821 1.00 18.91 31 LEU C C 1
ATOM 4914 O O . LEU C 1 31 ? 10.076 11.742 -36.236 1.00 18.52 31 LEU C O 1
ATOM 4919 N N . LEU C 1 32 ? 8.079 10.725 -36.603 1.00 18.86 32 LEU C N 1
ATOM 4920 C CA . LEU C 1 32 ? 8.079 10.872 -38.057 1.00 18.72 32 LEU C CA 1
ATOM 4921 C C . LEU C 1 32 ? 7.279 12.070 -38.517 1.00 18.80 32 LEU C C 1
ATOM 4922 O O . LEU C 1 32 ? 7.487 12.573 -39.614 1.00 19.44 32 LEU C O 1
ATOM 4927 N N . THR C 1 33 ? 6.352 12.512 -37.674 1.00 14.16 33 THR C N 1
ATOM 4928 C CA . THR C 1 33 ? 5.491 13.626 -37.988 1.00 14.15 33 THR C CA 1
ATOM 4929 C C . THR C 1 33 ? 5.914 14.841 -37.162 1.00 14.37 33 THR C C 1
ATOM 4930 O O . THR C 1 33 ? 6.654 14.698 -36.187 1.00 14.29 33 THR C O 1
ATOM 4934 N N . PRO C 1 34 ? 5.454 16.048 -37.544 1.00 16.88 34 PRO C N 1
ATOM 4935 C CA . PRO C 1 34 ? 5.904 17.209 -36.780 1.00 17.19 34 PRO C CA 1
ATOM 4936 C C . PRO C 1 34 ? 5.510 17.115 -35.318 1.00 17.47 34 PRO C C 1
ATOM 4937 O O . PRO C 1 34 ? 4.508 16.481 -34.983 1.00 17.48 34 PRO C O 1
ATOM 4941 N N . GLU C 1 35 ? 6.325 17.716 -34.457 1.00 33.60 35 GLU C N 1
ATOM 4942 C CA . GLU C 1 35 ? 6.022 17.810 -33.036 1.00 34.18 35 GLU C CA 1
ATOM 4943 C C . GLU C 1 35 ? 4.719 18.563 -32.856 1.00 34.04 35 GLU C C 1
ATOM 4944 O O . GLU C 1 35 ? 4.362 19.410 -33.678 1.00 34.12 35 GLU C O 1
ATOM 4950 N N . THR C 1 36 ? 3.992 18.233 -31.797 1.00 32.45 36 THR C N 1
ATOM 4951 C CA . THR C 1 36 ? 2.659 18.798 -31.602 1.00 32.43 36 THR C CA 1
ATOM 4952 C C . THR C 1 36 ? 2.710 20.333 -31.529 1.00 32.40 36 THR C C 1
ATOM 4953 O O . THR C 1 36 ? 3.616 20.904 -30.916 1.00 32.48 36 THR C O 1
ATOM 4957 N N . GLY C 1 37 ? 1.746 20.980 -32.186 1.00 42.39 37 GLY C N 1
ATOM 4958 C CA . GLY C 1 37 ? 1.728 22.444 -32.346 1.00 42.76 37 GLY C CA 1
ATOM 4959 C C . GLY C 1 37 ? 2.402 22.883 -33.639 1.00 43.17 37 GLY C C 1
ATOM 4960 O O . GLY C 1 37 ? 1.983 23.842 -34.284 1.00 43.38 37 GLY C O 1
ATOM 4961 N N . THR C 1 38 ? 3.462 22.174 -34.001 1.00 45.42 38 THR C N 1
ATOM 4962 C CA . THR C 1 38 ? 4.140 22.330 -35.277 1.00 46.25 38 THR C CA 1
ATOM 4963 C C . THR C 1 38 ? 3.329 21.581 -36.356 1.00 45.89 38 THR C C 1
ATOM 4964 O O . THR C 1 38 ? 2.384 20.835 -36.059 1.00 45.72 38 THR C O 1
ATOM 4968 N N . GLY C 1 39 ? 3.667 21.793 -37.614 1.00 39.86 39 GLY C N 1
ATOM 4969 C CA . GLY C 1 39 ? 2.933 21.108 -38.659 1.00 39.24 39 GLY C CA 1
ATOM 4970 C C . GLY C 1 39 ? 1.594 21.740 -38.990 1.00 38.46 39 GLY C C 1
ATOM 4971 O O . GLY C 1 39 ? 1.212 22.780 -38.441 1.00 37.93 39 GLY C O 1
ATOM 4972 N N . LYS C 1 40 ? 0.876 21.087 -39.891 1.00 31.92 40 LYS C N 1
ATOM 4973 C CA . LYS C 1 40 ? -0.257 21.710 -40.558 1.00 30.98 40 LYS C CA 1
ATOM 4974 C C . LYS C 1 40 ? -1.531 21.558 -39.744 1.00 30.41 40 LYS C C 1
ATOM 4975 O O . LYS C 1 40 ? -2.366 22.463 -39.725 1.00 29.66 40 LYS C O 1
ATOM 4981 N N . ARG C 1 41 ? -1.665 20.447 -39.035 1.00 31.93 41 ARG C N 1
ATOM 4982 C CA . ARG C 1 41 ? -2.769 20.208 -38.109 1.00 32.19 41 ARG C CA 1
ATOM 4983 C C . ARG C 1 41 ? -2.937 21.182 -36.958 1.00 33.27 41 ARG C C 1
ATOM 4984 O O . ARG C 1 41 ? -2.161 21.199 -36.084 1.00 33.19 41 ARG C O 1
ATOM 4992 N N . PRO C 1 42 ? -4.029 21.912 -36.941 1.00 40.05 42 PRO C N 1
ATOM 4993 C CA . PRO C 1 42 ? -4.355 22.728 -35.802 1.00 40.99 42 PRO C CA 1
ATOM 4994 C C . PRO C 1 42 ? -4.774 21.928 -34.607 1.00 41.64 42 PRO C C 1
ATOM 4995 O O . PRO C 1 42 ? -5.398 20.896 -34.676 1.00 41.63 42 PRO C O 1
ATOM 4999 N N . LYS C 1 43 ? -4.464 22.496 -33.476 1.00 55.27 43 LYS C N 1
ATOM 5000 C CA . LYS C 1 43 ? -4.190 21.728 -32.325 1.00 55.12 43 LYS C CA 1
ATOM 5001 C C . LYS C 1 43 ? -5.384 21.809 -31.439 1.00 54.95 43 LYS C C 1
ATOM 5002 O O . LYS C 1 43 ? -5.503 22.748 -30.719 1.00 55.01 43 LYS C O 1
ATOM 5004 N N . LYS C 1 44 ? -6.262 20.813 -31.504 1.00 40.29 44 LYS C N 1
ATOM 5005 C CA . LYS C 1 44 ? -7.692 21.060 -31.650 1.00 40.24 44 LYS C CA 1
ATOM 5006 C C . LYS C 1 44 ? -8.127 20.931 -33.106 1.00 40.19 44 LYS C C 1
ATOM 5007 O O . LYS C 1 44 ? -8.086 21.900 -33.864 1.00 40.06 44 LYS C O 1
ATOM 5009 N N . GLU C 1 45 ? -8.545 19.730 -33.490 1.00 20.00 45 GLU C N 1
ATOM 5010 C CA . GLU C 1 45 ? -7.694 18.834 -34.264 1.00 20.00 45 GLU C CA 1
ATOM 5011 C C . GLU C 1 45 ? -6.903 17.901 -33.353 1.00 20.00 45 GLU C C 1
ATOM 5012 O O . GLU C 1 45 ? -6.250 18.345 -32.409 1.00 20.00 45 GLU C O 1
ATOM 5018 N N . GLY C 1 46 ? -6.967 16.605 -33.642 1.00 33.38 46 GLY C N 1
ATOM 5019 C CA . GLY C 1 46 ? -5.953 15.672 -33.189 1.00 33.37 46 GLY C CA 1
ATOM 5020 C C . GLY C 1 46 ? -4.626 16.348 -32.908 1.00 33.56 46 GLY C C 1
ATOM 5021 O O . GLY C 1 46 ? -4.367 17.453 -33.388 1.00 33.71 46 GLY C O 1
ATOM 5022 N N . GLU C 1 47 ? -3.781 15.682 -32.128 1.00 29.78 47 GLU C N 1
ATOM 5023 C CA . GLU C 1 47 ? -2.386 15.482 -32.503 1.00 29.98 47 GLU C CA 1
ATOM 5024 C C . GLU C 1 47 ? -2.245 14.347 -33.513 1.00 30.02 47 GLU C C 1
ATOM 5025 O O . GLU C 1 47 ? -2.872 13.297 -33.373 1.00 29.87 47 GLU C O 1
ATOM 5031 N N . ALA C 1 48 ? -1.417 14.566 -34.529 1.00 25.12 48 ALA C N 1
ATOM 5032 C CA . ALA C 1 48 ? -0.857 13.472 -35.308 1.00 25.23 48 ALA C CA 1
ATOM 5033 C C . ALA C 1 48 ? 0.573 13.131 -34.969 1.00 25.43 48 ALA C C 1
ATOM 5034 O O . ALA C 1 48 ? 1.437 13.590 -35.594 1.00 25.67 48 ALA C O 1
ATOM 5036 N N . LEU C 1 49 ? 0.800 12.296 -33.988 1.00 19.91 49 LEU C N 1
ATOM 5037 C CA . LEU C 1 49 ? 2.123 11.838 -33.657 1.00 20.07 49 LEU C CA 1
ATOM 5038 C C . LEU C 1 49 ? 2.463 10.404 -33.988 1.00 20.00 49 LEU C C 1
ATOM 5039 O O . LEU C 1 49 ? 2.017 9.477 -33.391 1.00 19.88 49 LEU C O 1
ATOM 5044 N N . VAL C 1 50 ? 3.273 10.240 -34.978 1.00 17.72 50 VAL C N 1
ATOM 5045 C CA . VAL C 1 50 ? 3.501 8.922 -35.540 1.00 17.72 50 VAL C CA 1
ATOM 5046 C C . VAL C 1 50 ? 4.989 8.600 -35.489 1.00 17.79 50 VAL C C 1
ATOM 5047 O O . VAL C 1 50 ? 5.818 9.364 -35.981 1.00 17.93 50 VAL C O 1
ATOM 5051 N N . HIS C 1 51 ? 5.307 7.463 -34.878 1.00 12.88 51 HIS C N 1
ATOM 5052 C CA . HIS C 1 51 ? 6.676 7.079 -34.583 1.00 13.24 51 HIS C CA 1
ATOM 5053 C C . HIS C 1 51 ? 7.038 5.859 -35.372 1.00 14.14 51 HIS C C 1
ATOM 5054 O O . HIS C 1 51 ? 6.206 4.986 -35.579 1.00 14.47 51 HIS C O 1
ATOM 5061 N N . ARG C 1 52 ? 8.283 5.806 -35.824 1.00 19.14 52 ARG C N 1
ATOM 5062 C CA . ARG C 1 52 ? 8.828 4.586 -36.386 1.00 19.49 52 ARG C CA 1
ATOM 5063 C C . ARG C 1 52 ? 9.533 3.920 -35.240 1.00 19.76 52 ARG C C 1
ATOM 5064 O O . ARG C 1 52 ? 10.441 4.503 -34.652 1.00 19.93 52 ARG C O 1
ATOM 5072 N N . ILE C 1 53 ? 9.085 2.724 -34.885 1.00 13.87 53 ILE C N 1
ATOM 5073 C CA . ILE C 1 53 ? 9.705 1.999 -33.793 1.00 13.60 53 ILE C CA 1
ATOM 5074 C C . ILE C 1 53 ? 10.479 0.812 -34.350 1.00 13.24 53 ILE C C 1
ATOM 5075 O O . ILE C 1 53 ? 9.941 -0.003 -35.084 1.00 13.51 53 ILE C O 1
ATOM 5080 N N . VAL C 1 54 ? 11.758 0.753 -34.013 1.00 17.67 54 VAL C N 1
ATOM 5081 C CA . VAL C 1 54 ? 12.610 -0.340 -34.449 1.00 17.33 54 VAL C CA 1
ATOM 5082 C C . VAL C 1 54 ? 12.998 -1.115 -33.209 1.00 17.45 54 VAL C C 1
ATOM 5083 O O . VAL C 1 54 ? 13.623 -0.584 -32.285 1.00 17.21 54 VAL C O 1
ATOM 5087 N N . LEU C 1 55 ? 12.585 -2.372 -33.184 1.00 13.49 55 LEU C N 1
ATOM 5088 C CA . LEU C 1 55 ? 12.935 -3.265 -32.092 1.00 13.98 55 LEU C CA 1
ATOM 5089 C C . LEU C 1 55 ? 13.929 -4.298 -32.586 1.00 14.00 55 LEU C C 1
ATOM 5090 O O . LEU C 1 55 ? 13.841 -4.763 -33.722 1.00 13.52 55 LEU C O 1
ATOM 5095 N N . ALA C 1 56 ? 14.874 -4.637 -31.723 1.00 18.23 56 ALA C N 1
ATOM 5096 C CA . ALA C 1 56 ? 15.785 -5.736 -31.963 1.00 18.34 56 ALA C CA 1
ATOM 5097 C C . ALA C 1 56 ? 15.019 -7.023 -31.735 1.00 18.57 56 ALA C C 1
ATOM 5098 O O . ALA C 1 56 ? 14.417 -7.208 -30.664 1.00 18.18 56 ALA C O 1
ATOM 5100 N N . ILE C 1 57 ? 15.016 -7.896 -32.743 1.00 19.46 57 ILE C N 1
ATOM 5101 C CA . ILE C 1 57 ? 14.462 -9.229 -32.574 1.00 19.95 57 ILE C CA 1
ATOM 5102 C C . ILE C 1 57 ? 15.375 -10.315 -33.120 1.00 20.49 57 ILE C C 1
ATOM 5103 O O . ILE C 1 57 ? 16.183 -10.080 -34.019 1.00 20.78 57 ILE C O 1
ATOM 5108 N N . ASP C 1 58 ? 15.251 -11.506 -32.547 1.00 38.95 58 ASP C N 1
ATOM 5109 C CA . ASP C 1 58 ? 15.888 -12.674 -33.104 1.00 39.15 58 ASP C CA 1
ATOM 5110 C C . ASP C 1 58 ? 14.901 -13.236 -34.119 1.00 38.90 58 ASP C C 1
ATOM 5111 O O . ASP C 1 58 ? 13.819 -13.705 -33.767 1.00 38.78 58 ASP C O 1
ATOM 5116 N N . HIS C 1 59 ? 15.284 -13.140 -35.387 1.00 24.65 59 HIS C N 1
ATOM 5117 C CA . HIS C 1 59 ? 14.485 -13.612 -36.505 1.00 24.59 59 HIS C CA 1
ATOM 5118 C C . HIS C 1 59 ? 14.233 -15.120 -36.517 1.00 25.09 59 HIS C C 1
ATOM 5119 O O . HIS C 1 59 ? 13.318 -15.573 -37.189 1.00 25.17 59 HIS C O 1
ATOM 5126 N N . SER C 1 60 ? 15.049 -15.881 -35.788 1.00 36.85 60 SER C N 1
ATOM 5127 C CA . SER C 1 60 ? 14.819 -17.311 -35.549 1.00 37.41 60 SER C CA 1
ATOM 5128 C C . SER C 1 60 ? 13.714 -17.541 -34.510 1.00 37.30 60 SER C C 1
ATOM 5129 O O . SER C 1 60 ? 12.994 -18.541 -34.583 1.00 37.09 60 SER C O 1
ATOM 5132 N N . ALA C 1 61 ? 13.590 -16.621 -33.559 1.00 21.33 61 ALA C N 1
ATOM 5133 C CA . ALA C 1 61 ? 12.535 -16.695 -32.555 1.00 21.38 61 ALA C CA 1
ATOM 5134 C C . ALA C 1 61 ? 11.250 -16.045 -33.059 1.00 20.94 61 ALA C C 1
ATOM 5135 O O . ALA C 1 61 ? 10.149 -16.478 -32.718 1.00 21.10 61 ALA C O 1
ATOM 5137 N N . TYR C 1 62 ? 11.399 -15.004 -33.872 1.00 24.09 62 TYR C N 1
ATOM 5138 C CA . TYR C 1 62 ? 10.254 -14.250 -34.368 1.00 23.91 62 TYR C CA 1
ATOM 5139 C C . TYR C 1 62 ? 10.284 -14.140 -35.889 1.00 23.88 62 TYR C C 1
ATOM 5140 O O . TYR C 1 62 ? 10.439 -13.049 -36.438 1.00 24.31 62 TYR C O 1
ATOM 5149 N N . PRO C 1 63 ? 10.134 -15.275 -36.563 1.00 22.64 63 PRO C N 1
ATOM 5150 C CA . PRO C 1 63 ? 10.290 -15.332 -38.020 1.00 22.72 63 PRO C CA 1
ATOM 5151 C C . PRO C 1 63 ? 9.037 -14.839 -38.747 1.00 22.27 63 PRO C C 1
ATOM 5152 O O . PRO C 1 63 ? 8.326 -15.625 -39.404 1.00 21.80 63 PRO C O 1
ATOM 5156 N N . TYR C 1 64 ? 8.809 -13.532 -38.624 1.00 19.49 64 TYR C N 1
ATOM 5157 C CA . TYR C 1 64 ? 7.619 -12.870 -39.137 1.00 19.21 64 TYR C CA 1
ATOM 5158 C C . TYR C 1 64 ? 7.664 -12.711 -40.635 1.00 19.48 64 TYR C C 1
ATOM 5159 O O . TYR C 1 64 ? 8.729 -12.721 -41.233 1.00 20.12 64 TYR C O 1
ATOM 5168 N N . VAL C 1 65 ? 6.495 -12.553 -41.234 1.00 18.45 65 VAL C N 1
ATOM 5169 C CA . VAL C 1 65 ? 6.399 -12.237 -42.648 1.00 18.62 65 VAL C CA 1
ATOM 5170 C C . VAL C 1 65 ? 5.793 -10.834 -42.754 1.00 18.44 65 VAL C C 1
ATOM 5171 O O . VAL C 1 65 ? 4.947 -10.456 -41.955 1.00 18.25 65 VAL C O 1
ATOM 5175 N N . ILE C 1 66 ? 6.263 -10.043 -43.702 1.00 12.12 66 ILE C N 1
ATOM 5176 C CA . ILE C 1 66 ? 5.632 -8.762 -43.971 1.00 19.73 66 ILE C CA 1
ATOM 5177 C C . ILE C 1 66 ? 4.169 -8.976 -44.377 1.00 11.91 66 ILE C C 1
ATOM 5178 O O . ILE C 1 66 ? 3.849 -9.864 -45.168 1.00 12.15 66 ILE C O 1
ATOM 5183 N N . GLY C 1 67 ? 3.289 -8.166 -43.806 1.00 24.19 67 GLY C N 1
ATOM 5184 C CA . GLY C 1 67 ? 1.859 -8.373 -43.939 1.00 24.31 67 GLY C CA 1
ATOM 5185 C C . GLY C 1 67 ? 1.268 -8.878 -42.645 1.00 24.23 67 GLY C C 1
ATOM 5186 O O . GLY C 1 67 ? 0.064 -8.795 -42.433 1.00 24.63 67 GLY C O 1
ATOM 5187 N N . GLN C 1 68 ? 2.118 -9.399 -41.770 1.00 22.05 68 GLN C N 1
ATOM 5188 C CA . GLN C 1 68 ? 1.675 -9.862 -40.463 1.00 21.74 68 GLN C CA 1
ATOM 5189 C C . GLN C 1 68 ? 1.686 -8.737 -39.453 1.00 21.93 68 GLN C C 1
ATOM 5190 O O . GLN C 1 68 ? 2.317 -7.722 -39.663 1.00 22.07 68 GLN C O 1
ATOM 5196 N N . SER C 1 69 ? 0.977 -8.933 -38.350 1.00 26.27 69 SER C N 1
ATOM 5197 C CA . SER C 1 69 ? 1.000 -7.990 -37.260 1.00 26.64 69 SER C CA 1
ATOM 5198 C C . SER C 1 69 ? 1.903 -8.495 -36.162 1.00 26.53 69 SER C C 1
ATOM 5199 O O . SER C 1 69 ? 2.000 -9.704 -35.929 1.00 27.00 69 SER C O 1
ATOM 5202 N N . GLY C 1 70 ? 2.560 -7.558 -35.496 1.00 25.14 70 GLY C N 1
ATOM 5203 C CA . GLY C 1 70 ? 3.240 -7.827 -34.246 1.00 25.13 70 GLY C CA 1
ATOM 5204 C C . GLY C 1 70 ? 2.270 -7.449 -33.150 1.00 24.65 70 GLY C C 1
ATOM 5205 O O . GLY C 1 70 ? 1.581 -6.446 -33.251 1.00 24.84 70 GLY C O 1
ATOM 5206 N N . GLY C 1 71 ? 2.188 -8.265 -32.115 1.00 18.66 71 GLY C N 1
ATOM 5207 C CA . GLY C 1 71 ? 1.402 -7.904 -30.954 1.00 18.12 71 GLY C CA 1
ATOM 5208 C C . GLY C 1 71 ? 2.274 -7.294 -29.875 1.00 18.03 71 GLY C C 1
ATOM 5209 O O . GLY C 1 71 ? 3.390 -7.742 -29.635 1.00 18.10 71 GLY C O 1
ATOM 5210 N N . VAL C 1 72 ? 1.754 -6.261 -29.226 1.00 14.25 72 VAL C N 1
ATOM 5211 C CA . VAL C 1 72 ? 2.398 -5.678 -28.082 1.00 13.74 72 VAL C CA 1
ATOM 5212 C C . VAL C 1 72 ? 1.460 -5.761 -26.871 1.00 13.87 72 VAL C C 1
ATOM 5213 O O . VAL C 1 72 ? 0.271 -5.463 -26.960 1.00 13.60 72 VAL C O 1
ATOM 5217 N N . ILE C 1 73 ? 2.001 -6.209 -25.744 1.00 21.63 73 ILE C N 1
ATOM 5218 C CA . ILE C 1 73 ? 1.312 -6.075 -24.483 1.00 21.08 73 ILE C CA 1
ATOM 5219 C C . ILE C 1 73 ? 1.940 -4.884 -23.767 1.00 21.62 73 ILE C C 1
ATOM 5220 O O . ILE C 1 73 ? 3.112 -4.942 -23.376 1.00 21.82 73 ILE C O 1
ATOM 5225 N N . PRO C 1 74 ? 1.172 -3.793 -23.604 1.00 22.79 74 PRO C N 1
ATOM 5226 C CA . PRO C 1 74 ? 1.675 -2.662 -22.838 1.00 23.04 74 PRO C CA 1
ATOM 5227 C C . PRO C 1 74 ? 1.723 -3.024 -21.354 1.00 23.43 74 PRO C C 1
ATOM 5228 O O . PRO C 1 74 ? 0.846 -3.762 -20.880 1.00 23.60 74 PRO C O 1
ATOM 5232 N N . PRO C 1 75 ? 2.735 -2.514 -20.626 1.00 23.67 75 PRO C N 1
ATOM 5233 C CA . PRO C 1 75 ? 2.912 -2.814 -19.213 1.00 24.26 75 PRO C CA 1
ATOM 5234 C C . PRO C 1 75 ? 1.800 -2.264 -18.326 1.00 24.54 75 PRO C C 1
ATOM 5235 O O . PRO C 1 75 ? 1.021 -1.406 -18.762 1.00 24.31 75 PRO C O 1
ATOM 5239 N N . GLY C 1 76 ? 1.747 -2.773 -17.094 1.00 29.08 76 GLY C N 1
ATOM 5240 C CA . GLY C 1 76 ? 0.842 -2.266 -16.078 1.00 29.84 76 GLY C CA 1
ATOM 5241 C C . GLY C 1 76 ? -0.457 -3.028 -16.021 1.00 30.20 76 GLY C C 1
ATOM 5242 O O . GLY C 1 76 ? -0.643 -4.013 -16.738 1.00 30.22 76 GLY C O 1
ATOM 5243 N N . GLU C 1 77 ? -1.363 -2.555 -15.173 1.00 55.38 77 GLU C N 1
ATOM 5244 C CA . GLU C 1 77 ? -2.613 -3.257 -14.916 1.00 55.83 77 GLU C CA 1
ATOM 5245 C C . GLU C 1 77 ? -3.846 -2.480 -15.372 1.00 55.92 77 GLU C C 1
ATOM 5246 O O . GLU C 1 77 ? -4.227 -1.459 -14.775 1.00 55.90 77 GLU C O 1
ATOM 5252 N N . ASP C 1 78 ? -4.453 -2.997 -16.440 1.00 41.00 78 ASP C N 1
ATOM 5253 C CA . ASP C 1 78 ? -5.709 -2.502 -16.984 1.00 41.01 78 ASP C CA 1
ATOM 5254 C C . ASP C 1 78 ? -6.732 -2.288 -15.866 1.00 41.15 78 ASP C C 1
ATOM 5255 O O . ASP C 1 78 ? -7.110 -3.243 -15.189 1.00 41.10 78 ASP C O 1
ATOM 5260 N N . PRO C 1 79 ? -7.157 -1.021 -15.658 1.00 57.49 79 PRO C N 1
ATOM 5261 C CA . PRO C 1 79 ? -8.137 -0.637 -14.636 1.00 57.50 79 PRO C CA 1
ATOM 5262 C C . PRO C 1 79 ? -9.537 -1.228 -14.810 1.00 57.34 79 PRO C C 1
ATOM 5263 O O . PRO C 1 79 ? -10.259 -1.379 -13.820 1.00 57.60 79 PRO C O 1
ATOM 5267 N N . GLU C 1 80 ? -9.919 -1.547 -16.044 1.00 53.32 80 GLU C N 1
ATOM 5268 C CA . GLU C 1 80 ? -11.223 -2.163 -16.314 1.00 53.11 80 GLU C CA 1
ATOM 5269 C C . GLU C 1 80 ? -11.231 -3.630 -15.884 1.00 52.79 80 GLU C C 1
ATOM 5270 O O . GLU C 1 80 ? -12.236 -4.129 -15.367 1.00 52.93 80 GLU C O 1
ATOM 5276 N N . LYS C 1 81 ? -10.103 -4.306 -16.090 1.00 39.10 81 LYS C N 1
ATOM 5277 C CA . LYS C 1 81 ? -9.970 -5.725 -15.769 1.00 38.75 81 LYS C CA 1
ATOM 5278 C C . LYS C 1 81 ? -9.767 -5.985 -14.279 1.00 39.00 81 LYS C C 1
ATOM 5279 O O . LYS C 1 81 ? -10.247 -6.996 -13.748 1.00 39.01 81 LYS C O 1
ATOM 5285 N N . LYS C 1 82 ? -9.051 -5.082 -13.610 1.00 63.85 82 LYS C N 1
ATOM 5286 C CA . LYS C 1 82 ? -8.986 -5.099 -12.150 1.00 64.33 82 LYS C CA 1
ATOM 5287 C C . LYS C 1 82 ? -10.391 -4.893 -11.560 1.00 63.72 82 LYS C C 1
ATOM 5288 O O . LYS C 1 82 ? -10.765 -5.559 -10.593 1.00 64.01 82 LYS C O 1
ATOM 5294 N N . ALA C 1 83 ? -11.166 -3.997 -12.172 0.50 31.53 83 ALA C N 1
ATOM 5295 C CA . ALA C 1 83 ? -12.520 -3.673 -11.717 0.50 31.16 83 ALA C CA 1
ATOM 5296 C C . ALA C 1 83 ? -13.527 -4.790 -12.004 0.50 30.89 83 ALA C C 1
ATOM 5297 O O . ALA C 1 83 ? -14.703 -4.685 -11.648 0.50 30.73 83 ALA C O 1
ATOM 5299 N N . LYS C 1 84 ? -13.058 -5.857 -12.644 0.50 27.46 84 LYS C N 1
ATOM 5300 C CA . LYS C 1 84 ? -13.899 -7.015 -12.927 0.50 27.23 84 LYS C CA 1
ATOM 5301 C C . LYS C 1 84 ? -13.211 -8.299 -12.476 0.50 27.20 84 LYS C C 1
ATOM 5302 O O . LYS C 1 84 ? -13.868 -9.291 -12.166 0.50 27.04 84 LYS C O 1
ATOM 5308 N N . ASP C 1 88 ? -7.208 -12.314 -15.948 1.00 74.05 88 ASP C N 1
ATOM 5309 C CA . ASP C 1 88 ? -5.973 -11.747 -16.495 1.00 74.39 88 ASP C CA 1
ATOM 5310 C C . ASP C 1 88 ? -5.521 -10.473 -15.767 1.00 73.94 88 ASP C C 1
ATOM 5311 O O . ASP C 1 88 ? -4.628 -10.538 -14.911 1.00 74.40 88 ASP C O 1
ATOM 5316 N N . VAL C 1 89 ? -6.132 -9.330 -16.103 1.00 42.03 89 VAL C N 1
ATOM 5317 C CA . VAL C 1 89 ? -5.799 -8.012 -15.490 1.00 41.27 89 VAL C CA 1
ATOM 5318 C C . VAL C 1 89 ? -4.695 -7.247 -16.260 1.00 40.62 89 VAL C C 1
ATOM 5319 O O . VAL C 1 89 ? -4.614 -6.017 -16.199 1.00 40.43 89 VAL C O 1
ATOM 5323 N N . GLY C 1 90 ? -3.855 -7.975 -16.988 1.00 32.38 90 GLY C N 1
ATOM 5324 C CA . GLY C 1 90 ? -2.876 -7.348 -17.877 1.00 31.56 90 GLY C CA 1
ATOM 5325 C C . GLY C 1 90 ? -3.597 -6.758 -19.074 1.00 30.77 90 GLY C C 1
ATOM 5326 O O . GLY C 1 90 ? -4.610 -7.302 -19.505 1.00 30.79 90 GLY C O 1
ATOM 5327 N N . TYR C 1 91 ? -3.104 -5.632 -19.589 1.00 26.15 91 TYR C N 1
ATOM 5328 C CA . TYR C 1 91 ? -3.673 -5.020 -20.794 1.00 25.72 91 TYR C CA 1
ATOM 5329 C C . TYR C 1 91 ? -3.617 -6.003 -21.963 1.00 25.70 91 TYR C C 1
ATOM 5330 O O . TYR C 1 91 ? -2.569 -6.605 -22.229 1.00 25.74 91 TYR C O 1
ATOM 5339 N N . THR C 1 92 ? -4.734 -6.160 -22.665 1.00 22.95 92 THR C N 1
ATOM 5340 C CA . THR C 1 92 ? -4.758 -7.028 -23.841 1.00 23.02 92 THR C CA 1
ATOM 5341 C C . THR C 1 92 ? -3.860 -6.511 -24.964 1.00 23.00 92 THR C C 1
ATOM 5342 O O . THR C 1 92 ? -3.623 -5.307 -25.091 1.00 23.36 92 THR C O 1
ATOM 5346 N N . VAL C 1 93 ? -3.318 -7.450 -25.731 1.00 23.08 93 VAL C N 1
ATOM 5347 C CA . VAL C 1 93 ? -2.489 -7.178 -26.905 1.00 22.73 93 VAL C CA 1
ATOM 5348 C C . VAL C 1 93 ? -3.119 -6.140 -27.825 1.00 22.44 93 VAL C C 1
ATOM 5349 O O . VAL C 1 93 ? -4.311 -6.209 -28.152 1.00 22.22 93 VAL C O 1
ATOM 5353 N N . ARG C 1 94 ? -2.302 -5.181 -28.237 1.00 18.25 94 ARG C N 1
ATOM 5354 C CA . ARG C 1 94 ? -2.602 -4.351 -29.386 1.00 17.81 94 ARG C CA 1
ATOM 5355 C C . ARG C 1 94 ? -1.744 -4.844 -30.529 1.00 18.16 94 ARG C C 1
ATOM 5356 O O . ARG C 1 94 ? -0.552 -5.122 -30.349 1.00 18.32 94 ARG C O 1
ATOM 5364 N N . LEU C 1 95 ? -2.363 -4.975 -31.699 1.00 15.21 95 LEU C N 1
ATOM 5365 C CA . LEU C 1 95 ? -1.671 -5.423 -32.897 1.00 15.42 95 LEU C CA 1
ATOM 5366 C C . LEU C 1 95 ? -1.126 -4.225 -33.660 1.00 15.52 95 LEU C C 1
ATOM 5367 O O . LEU C 1 95 ? -1.776 -3.193 -33.723 1.00 15.60 95 LEU C O 1
ATOM 5372 N N . TYR C 1 96 ? 0.086 -4.352 -34.194 1.00 18.97 96 TYR C N 1
ATOM 5373 C CA . TYR C 1 96 ? 0.652 -3.312 -35.058 1.00 19.17 96 TYR C CA 1
ATOM 5374 C C . TYR C 1 96 ? 1.203 -3.948 -36.284 1.00 19.07 96 TYR C C 1
ATOM 5375 O O . TYR C 1 96 ? 1.907 -4.947 -36.214 1.00 20.16 96 TYR C O 1
ATOM 5384 N N . SER C 1 97 ? 0.861 -3.365 -37.414 1.00 13.35 97 SER C N 1
ATOM 5385 C CA . SER C 1 97 ? 1.210 -3.930 -38.696 1.00 13.74 97 SER C CA 1
ATOM 5386 C C . SER C 1 97 ? 2.605 -4.509 -38.884 1.00 14.55 97 SER C C 1
ATOM 5387 O O . SER C 1 97 ? 2.688 -5.549 -39.307 1.00 15.65 97 SER C O 1
ATOM 5390 N N . ILE C 1 98 ? 3.713 -3.932 -38.557 1.00 15.08 98 ILE C N 1
ATOM 5391 C CA . ILE C 1 98 ? 5.004 -4.539 -38.999 1.00 14.92 98 ILE C CA 1
ATOM 5392 C C . ILE C 1 98 ? 5.253 -3.926 -40.335 1.00 14.75 98 ILE C C 1
ATOM 5393 O O . ILE C 1 98 ? 4.600 -4.264 -41.335 1.00 14.45 98 ILE C O 1
ATOM 5398 N N . ALA C 1 99 ? 6.206 -3.004 -40.295 1.00 13.29 99 ALA C N 1
ATOM 5399 C CA . ALA C 1 99 ? 6.507 -2.083 -41.378 1.00 13.66 99 ALA C CA 1
ATOM 5400 C C . ALA C 1 99 ? 7.741 -2.544 -42.100 1.00 13.84 99 ALA C C 1
ATOM 5401 O O . ALA C 1 99 ? 8.023 -2.086 -43.193 1.00 14.53 99 ALA C O 1
ATOM 5403 N N . SER C 1 100 ? 8.493 -3.439 -41.469 1.00 15.09 100 SER C N 1
ATOM 5404 C CA . SER C 1 100 ? 9.776 -3.869 -42.015 1.00 15.36 100 SER C CA 1
ATOM 5405 C C . SER C 1 100 ? 9.613 -5.092 -42.896 1.00 15.21 100 SER C C 1
ATOM 5406 O O . SER C 1 100 ? 8.739 -5.907 -42.660 1.00 15.02 100 SER C O 1
ATOM 5409 N N . PRO C 1 101 ? 10.456 -5.213 -43.928 1.00 21.65 101 PRO C N 1
ATOM 5410 C CA . PRO C 1 101 ? 10.406 -6.422 -44.752 1.00 21.81 101 PRO C CA 1
ATOM 5411 C C . PRO C 1 101 ? 10.741 -7.642 -43.901 1.00 21.97 101 PRO C C 1
ATOM 5412 O O . PRO C 1 101 ? 11.457 -7.503 -42.901 1.00 22.49 101 PRO C O 1
ATOM 5416 N N . SER C 1 102 ? 10.232 -8.812 -44.278 1.00 19.55 102 SER C N 1
ATOM 5417 C CA . SER C 1 102 ? 10.410 -10.035 -43.483 1.00 19.41 102 SER C CA 1
ATOM 5418 C C . SER C 1 102 ? 11.829 -10.215 -42.970 1.00 19.41 102 SER C C 1
ATOM 5419 O O . SER C 1 102 ? 12.016 -10.680 -41.846 1.00 19.54 102 SER C O 1
ATOM 5422 N N . TYR C 1 103 ? 12.818 -9.825 -43.776 1.00 23.35 103 TYR C N 1
ATOM 5423 C CA . TYR C 1 103 ? 14.226 -10.010 -43.419 1.00 23.78 103 TYR C CA 1
ATOM 5424 C C . TYR C 1 103 ? 14.911 -8.770 -42.853 1.00 23.64 103 TYR C C 1
ATOM 5425 O O . TYR C 1 103 ? 16.116 -8.787 -42.620 1.00 24.18 103 TYR C O 1
ATOM 5434 N N . SER C 1 104 ? 14.128 -7.720 -42.601 1.00 17.12 104 SER C N 1
ATOM 5435 C CA . SER C 1 104 ? 14.611 -6.402 -42.178 1.00 16.59 104 SER C CA 1
ATOM 5436 C C . SER C 1 104 ? 15.261 -5.718 -43.359 1.00 16.87 104 SER C C 1
ATOM 5437 O O . SER C 1 104 ? 15.681 -6.383 -44.310 1.00 17.42 104 SER C O 1
ATOM 5440 N N . PHE C 1 105 ? 15.317 -4.392 -43.322 1.00 18.49 105 PHE C N 1
ATOM 5441 C CA . PHE C 1 105 ? 16.090 -3.654 -44.308 1.00 18.83 105 PHE C CA 1
ATOM 5442 C C . PHE C 1 105 ? 17.538 -4.181 -44.377 1.00 18.64 105 PHE C C 1
ATOM 5443 O O . PHE C 1 105 ? 18.096 -4.630 -43.376 1.00 18.61 105 PHE C O 1
ATOM 5451 N N . GLY C 1 106 ? 18.126 -4.142 -45.570 1.00 26.87 106 GLY C N 1
ATOM 5452 C CA . GLY C 1 106 ? 19.463 -4.694 -45.828 1.00 27.11 106 GLY C CA 1
ATOM 5453 C C . GLY C 1 106 ? 19.535 -6.196 -45.610 1.00 27.27 106 GLY C C 1
ATOM 5454 O O . GLY C 1 106 ? 20.624 -6.787 -45.615 1.00 27.47 106 GLY C O 1
ATOM 5455 N N . MET C 1 107 ? 18.361 -6.799 -45.404 1.00 24.84 107 MET C N 1
ATOM 5456 C CA . MET C 1 107 ? 18.206 -8.220 -45.075 1.00 24.98 107 MET C CA 1
ATOM 5457 C C . MET C 1 107 ? 19.092 -8.644 -43.899 1.00 24.96 107 MET C C 1
ATOM 5458 O O . MET C 1 107 ? 19.600 -9.774 -43.827 1.00 25.19 107 MET C O 1
ATOM 5463 N N . LYS C 1 108 ? 19.234 -7.715 -42.960 1.00 26.38 108 LYS C N 1
ATOM 5464 C CA . LYS C 1 108 ? 20.107 -7.891 -41.821 1.00 26.35 108 LYS C CA 1
ATOM 5465 C C . LYS C 1 108 ? 19.556 -8.893 -40.814 1.00 26.31 108 LYS C C 1
ATOM 5466 O O . LYS C 1 108 ? 20.329 -9.438 -40.026 1.00 26.39 108 LYS C O 1
ATOM 5472 N N . GLU C 1 109 ? 18.244 -9.144 -40.856 1.00 26.76 109 GLU C N 1
ATOM 5473 C CA . GLU C 1 109 ? 17.557 -10.040 -39.906 1.00 26.72 109 GLU C CA 1
ATOM 5474 C C . GLU C 1 109 ? 17.811 -9.679 -38.443 1.00 26.66 109 GLU C C 1
ATOM 5475 O O . GLU C 1 109 ? 18.025 -10.543 -37.582 1.00 26.98 109 GLU C O 1
ATOM 5481 N N . ASP C 1 110 ? 17.758 -8.384 -38.174 1.00 26.09 110 ASP C N 1
ATOM 5482 C CA . ASP C 1 110 ? 18.247 -7.841 -36.921 1.00 26.31 110 ASP C CA 1
ATOM 5483 C C . ASP C 1 110 ? 17.152 -7.123 -36.127 1.00 26.52 110 ASP C C 1
ATOM 5484 O O . ASP C 1 110 ? 17.337 -6.793 -34.950 1.00 26.82 110 ASP C O 1
ATOM 5489 N N . ASN C 1 111 ? 16.003 -6.914 -36.761 1.00 21.47 111 ASN C N 1
ATOM 5490 C CA . ASN C 1 111 ? 14.975 -6.083 -36.174 1.00 21.51 111 ASN C CA 1
ATOM 5491 C C . ASN C 1 111 ? 13.569 -6.278 -36.713 1.00 21.51 111 ASN C C 1
ATOM 5492 O O . ASN C 1 111 ? 13.346 -6.991 -37.695 1.00 21.76 111 ASN C O 1
ATOM 5497 N N . ILE C 1 112 ? 12.634 -5.595 -36.058 1.00 18.88 112 ILE C N 1
ATOM 5498 C CA . ILE C 1 112 ? 11.242 -5.508 -36.485 1.00 18.53 112 ILE C CA 1
ATOM 5499 C C . ILE C 1 112 ? 10.823 -4.038 -36.380 1.00 18.67 112 ILE C C 1
ATOM 5500 O O . ILE C 1 112 ? 11.245 -3.340 -35.453 1.00 18.18 112 ILE C O 1
ATOM 5505 N N . GLU C 1 113 ? 10.019 -3.561 -37.337 1.00 23.49 113 GLU C N 1
ATOM 5506 C CA . GLU C 1 113 ? 9.638 -2.144 -37.354 1.00 23.68 113 GLU C CA 1
ATOM 5507 C C . GLU C 1 113 ? 8.135 -1.955 -37.334 1.00 23.50 113 GLU C C 1
ATOM 5508 O O . GLU C 1 113 ? 7.392 -2.761 -37.907 1.00 23.93 113 GLU C O 1
ATOM 5514 N N . PHE C 1 114 ? 7.707 -0.893 -36.649 1.00 18.49 114 PHE C N 1
ATOM 5515 C CA . PHE C 1 114 ? 6.312 -0.480 -36.566 1.00 18.14 114 PHE C CA 1
ATOM 5516 C C . PHE C 1 114 ? 6.149 1.015 -36.785 1.00 18.22 114 PHE C C 1
ATOM 5517 O O . PHE C 1 114 ? 6.970 1.811 -36.347 1.00 18.59 114 PHE C O 1
ATOM 5525 N N . ILE C 1 115 ? 5.066 1.379 -37.463 1.00 14.72 115 ILE C N 1
ATOM 5526 C CA . ILE C 1 115 ? 4.631 2.767 -37.634 1.00 14.13 115 ILE C CA 1
ATOM 5527 C C . ILE C 1 115 ? 3.397 2.951 -36.744 1.00 13.75 115 ILE C C 1
ATOM 5528 O O . ILE C 1 115 ? 2.308 2.476 -37.068 1.00 13.66 115 ILE C O 1
ATOM 5533 N N . ILE C 1 116 ? 3.582 3.634 -35.621 1.00 12.20 116 ILE C N 1
ATOM 5534 C CA . ILE C 1 116 ? 2.540 3.759 -34.610 1.00 11.64 116 ILE C CA 1
ATOM 5535 C C . ILE C 1 116 ? 2.152 5.208 -34.356 1.00 11.26 116 ILE C C 1
ATOM 5536 O O . ILE C 1 116 ? 2.999 6.046 -34.077 1.00 11.41 116 ILE C O 1
ATOM 5541 N N . LYS C 1 117 ? 0.862 5.492 -34.476 1.00 23.83 117 LYS C N 1
ATOM 5542 C CA . LYS C 1 117 ? 0.310 6.807 -34.166 1.00 23.62 117 LYS C CA 1
ATOM 5543 C C . LYS C 1 117 ? -0.146 6.837 -32.715 1.00 23.26 117 LYS C C 1
ATOM 5544 O O . LYS C 1 117 ? -0.722 5.864 -32.237 1.00 23.29 117 LYS C O 1
ATOM 5550 N N . ARG C 1 118 ? 0.121 7.940 -32.011 1.00 15.87 118 ARG C N 1
ATOM 5551 C CA . ARG C 1 118 ? -0.486 8.156 -30.691 1.00 15.06 118 ARG C CA 1
ATOM 5552 C C . ARG C 1 118 ? -1.997 8.253 -30.871 1.00 15.00 118 ARG C C 1
ATOM 5553 O O . ARG C 1 118 ? -2.508 9.178 -31.504 1.00 15.11 118 ARG C O 1
ATOM 5561 N N . ASP C 1 119 ? -2.699 7.259 -30.339 1.00 22.56 119 ASP C N 1
ATOM 5562 C CA . ASP C 1 119 ? -4.131 7.105 -30.547 1.00 22.36 119 ASP C CA 1
ATOM 5563 C C . ASP C 1 119 ? -4.850 7.685 -29.341 1.00 22.12 119 ASP C C 1
ATOM 5564 O O . ASP C 1 119 ? -5.013 7.019 -28.330 1.00 22.32 119 ASP C O 1
ATOM 5569 N N . ASN C 1 120 ? -5.244 8.949 -29.451 1.00 22.55 120 ASN C N 1
ATOM 5570 C CA . ASN C 1 120 ? -5.947 9.664 -28.392 1.00 22.44 120 ASN C CA 1
ATOM 5571 C C . ASN C 1 120 ? -7.259 10.194 -28.929 1.00 22.35 120 ASN C C 1
ATOM 5572 O O . ASN C 1 120 ? -7.504 10.130 -30.135 1.00 22.38 120 ASN C O 1
ATOM 5577 N N . ILE C 1 121 ? -8.102 10.719 -28.042 1.00 41.68 121 ILE C N 1
ATOM 5578 C CA . ILE C 1 121 ? -9.461 11.116 -28.406 1.00 41.60 121 ILE C CA 1
ATOM 5579 C C . ILE C 1 121 ? -9.621 12.605 -28.709 1.00 41.65 121 ILE C C 1
ATOM 5580 O O . ILE C 1 121 ? -10.195 12.967 -29.767 1.00 42.15 121 ILE C O 1
ATOM 5585 N N . TYR C 1 122 ? -9.119 13.456 -27.808 1.00 26.74 122 TYR C N 1
ATOM 5586 C CA . TYR C 1 122 ? -9.224 14.925 -27.949 1.00 26.79 122 TYR C CA 1
ATOM 5587 C C . TYR C 1 122 ? -10.650 15.456 -28.033 1.00 26.73 122 TYR C C 1
ATOM 5588 O O . TYR C 1 122 ? -11.442 15.018 -28.862 1.00 26.70 122 TYR C O 1
ATOM 5597 N N . ASP C 1 123 ? -10.964 16.420 -27.179 1.00 46.83 123 ASP C N 1
ATOM 5598 C CA . ASP C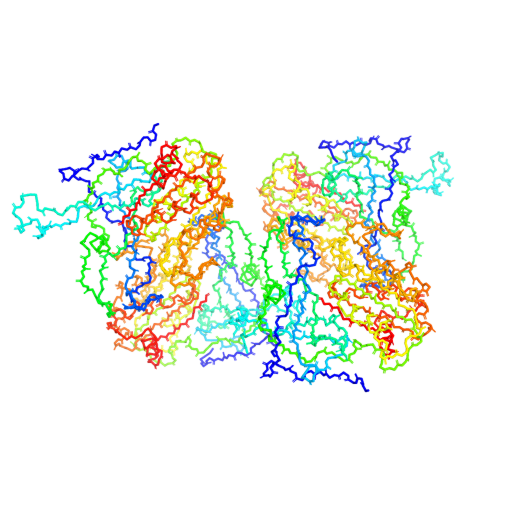 1 123 ? -12.256 17.090 -27.239 1.00 46.81 123 ASP C CA 1
ATOM 5599 C C . ASP C 1 123 ? -12.334 18.069 -28.426 1.00 46.88 123 ASP C C 1
ATOM 5600 O O . ASP C 1 123 ? -11.360 18.274 -29.150 1.00 46.96 123 ASP C O 1
ATOM 5605 N N . GLU C 1 124 ? -13.509 18.659 -28.610 1.00 56.23 124 GLU C N 1
ATOM 5606 C CA . GLU C 1 124 ? -13.755 19.746 -29.562 1.00 56.66 124 GLU C CA 1
ATOM 5607 C C . GLU C 1 124 ? -12.605 20.746 -29.787 1.00 56.74 124 GLU C C 1
ATOM 5608 O O . GLU C 1 124 ? -12.344 21.148 -30.918 1.00 56.70 124 GLU C O 1
ATOM 5614 N N . ASN C 1 125 ? -11.940 21.149 -28.706 1.00 47.25 125 ASN C N 1
ATOM 5615 C CA . ASN C 1 125 ? -10.864 22.139 -28.760 1.00 47.35 125 ASN C CA 1
ATOM 5616 C C . ASN C 1 125 ? -9.489 21.522 -29.019 1.00 47.26 125 ASN C C 1
ATOM 5617 O O . ASN C 1 125 ? -8.504 22.242 -29.210 1.00 47.54 125 ASN C O 1
ATOM 5622 N N . GLY C 1 126 ? -9.431 20.193 -29.017 1.00 45.49 126 GLY C N 1
ATOM 5623 C CA . GLY C 1 126 ? -8.187 19.463 -29.242 1.00 45.54 126 GLY C CA 1
ATOM 5624 C C . GLY C 1 126 ? -7.352 19.188 -27.999 1.00 45.59 126 GLY C C 1
ATOM 5625 O O . GLY C 1 126 ? -6.159 18.888 -28.097 1.00 45.84 126 GLY C O 1
ATOM 5626 N N . ASN C 1 127 ? -7.977 19.287 -26.828 1.00 40.89 127 ASN C N 1
ATOM 5627 C CA . ASN C 1 127 ? -7.332 18.934 -25.573 1.00 40.90 127 ASN C CA 1
ATOM 5628 C C . ASN C 1 127 ? -7.551 17.469 -25.258 1.00 40.80 127 ASN C C 1
ATOM 5629 O O . ASN C 1 127 ? -8.687 16.985 -25.328 1.00 40.74 127 ASN C O 1
ATOM 5634 N N . ILE C 1 128 ? -6.465 16.770 -24.922 1.00 36.60 128 ILE C N 1
ATOM 5635 C CA . ILE C 1 128 ? -6.503 15.312 -24.715 1.00 36.52 128 ILE C CA 1
ATOM 5636 C C . ILE C 1 128 ? -7.567 14.893 -23.697 1.00 36.40 128 ILE C C 1
ATOM 5637 O O . ILE C 1 128 ? -7.553 15.308 -22.529 1.00 36.42 128 ILE C O 1
ATOM 5642 N N . GLN C 1 129 ? -8.511 14.095 -24.175 1.00 41.91 129 GLN C N 1
ATOM 5643 C CA . GLN C 1 129 ? -9.607 13.610 -23.357 1.00 41.82 129 GLN C CA 1
ATOM 5644 C C . GLN C 1 129 ? -9.210 12.255 -22.781 1.00 41.79 129 GLN C C 1
ATOM 5645 O O . GLN C 1 129 ? -9.259 12.037 -21.571 1.00 41.79 129 GLN C O 1
ATOM 5651 N N . PHE C 1 130 ? -8.789 11.359 -23.665 1.00 32.88 130 PHE C N 1
ATOM 5652 C CA . PHE C 1 130 ? -8.297 10.046 -23.271 1.00 32.88 130 PHE C CA 1
ATOM 5653 C C . PHE C 1 130 ? -7.057 9.709 -24.090 1.00 32.98 130 PHE C C 1
ATOM 5654 O O . PHE C 1 130 ? -6.939 10.112 -25.247 1.00 33.01 130 PHE C O 1
ATOM 5662 N N . LYS C 1 131 ? -6.141 8.974 -23.462 1.00 34.17 131 LYS C N 1
ATOM 5663 C CA . LYS C 1 131 ? -4.923 8.484 -24.084 1.00 34.63 131 LYS C CA 1
ATOM 5664 C C . LYS C 1 131 ? -5.065 6.997 -24.343 1.00 34.69 131 LYS C C 1
ATOM 5665 O O . LYS C 1 131 ? -5.418 6.224 -23.429 1.00 34.79 131 LYS C O 1
ATOM 5671 N N . GLY C 1 132 ? -4.788 6.595 -25.583 1.00 23.82 132 GLY C N 1
ATOM 5672 C CA . GLY C 1 132 ? -4.700 5.185 -25.930 1.00 23.26 132 GLY C CA 1
ATOM 5673 C C . GLY C 1 132 ? -3.496 4.619 -25.215 1.00 23.39 132 GLY C C 1
ATOM 5674 O O . GLY C 1 132 ? -2.436 5.249 -25.192 1.00 23.64 132 GLY C O 1
ATOM 5675 N N . VAL C 1 133 ? -3.654 3.434 -24.635 1.00 20.23 133 VAL C N 1
ATOM 5676 C CA . VAL C 1 133 ? -2.639 2.883 -23.743 1.00 20.36 133 VAL C CA 1
ATOM 5677 C C . VAL C 1 133 ? -1.351 2.508 -24.471 1.00 20.55 133 VAL C C 1
ATOM 5678 O O . VAL C 1 133 ? -0.290 3.070 -24.199 1.00 20.73 133 VAL C O 1
ATOM 5682 N N . CYS C 1 134 ? -1.458 1.575 -25.406 1.00 17.38 134 CYS C N 1
ATOM 5683 C CA . CYS C 1 134 ? -0.300 0.960 -26.028 1.00 17.58 134 CYS C CA 1
ATOM 5684 C C . CYS C 1 134 ? 0.392 1.810 -27.080 1.00 17.72 134 CYS C C 1
ATOM 5685 O O . CYS C 1 134 ? 1.618 1.808 -27.162 1.00 17.84 134 CYS C O 1
ATOM 5688 N N . SER C 1 135 ? -0.383 2.525 -27.889 1.00 17.89 135 SER C N 1
ATOM 5689 C CA . SER C 1 135 ? 0.200 3.424 -28.870 1.00 18.42 135 SER C CA 1
ATOM 5690 C C . SER C 1 135 ? 1.128 4.446 -28.198 1.00 18.45 135 SER C C 1
ATOM 5691 O O . SER C 1 135 ? 2.240 4.662 -28.650 1.00 19.02 135 SER C O 1
ATOM 5694 N N . ASN C 1 136 ? 0.669 5.048 -27.111 1.00 20.28 136 ASN C N 1
ATOM 5695 C CA . ASN C 1 136 ? 1.462 6.006 -26.348 1.00 20.69 136 ASN C CA 1
ATOM 5696 C C . ASN C 1 136 ? 2.638 5.382 -25.622 1.00 20.89 136 ASN C C 1
ATOM 5697 O O . ASN C 1 136 ? 3.733 5.933 -25.618 1.00 21.53 136 ASN C O 1
ATOM 5702 N N . TYR C 1 137 ? 2.407 4.237 -24.996 1.00 16.50 137 TYR C N 1
ATOM 5703 C CA . TYR C 1 137 ? 3.491 3.448 -24.445 1.00 16.55 137 TYR C CA 1
ATOM 5704 C C . TYR C 1 137 ? 4.563 3.218 -25.519 1.00 16.44 137 TYR C C 1
ATOM 5705 O O . TYR C 1 137 ? 5.746 3.402 -25.268 1.00 16.62 137 TYR C O 1
ATOM 5714 N N . MET C 1 138 ? 4.132 2.801 -26.707 1.00 19.66 138 MET C N 1
ATOM 5715 C CA . MET C 1 138 ? 5.047 2.523 -27.800 1.00 19.38 138 MET C CA 1
ATOM 5716 C C . MET C 1 138 ? 5.788 3.759 -28.273 1.00 19.70 138 MET C C 1
ATOM 5717 O O . MET C 1 138 ? 6.996 3.707 -28.511 1.00 20.14 138 MET C O 1
ATOM 5722 N N . CYS C 1 139 ? 5.078 4.878 -28.373 1.00 16.16 139 CYS C N 1
ATOM 5723 C CA . CYS C 1 139 ? 5.672 6.129 -28.826 1.00 15.91 139 CYS C CA 1
ATOM 5724 C C . CYS C 1 139 ? 6.529 6.785 -27.766 1.00 16.22 139 CYS C C 1
ATOM 5725 O O . CYS C 1 139 ? 7.295 7.696 -28.070 1.00 16.73 139 CYS C O 1
ATOM 5728 N N . ASP C 1 140 ? 6.382 6.330 -26.525 1.00 20.06 140 ASP C N 1
ATOM 5729 C CA . ASP C 1 140 ? 7.179 6.803 -25.406 1.00 20.45 140 ASP C CA 1
ATOM 5730 C C . ASP C 1 140 ? 8.421 5.961 -25.158 1.00 20.76 140 ASP C C 1
ATOM 5731 O O . ASP C 1 140 ? 9.193 6.267 -24.250 1.00 21.56 140 ASP C O 1
ATOM 5736 N N . LEU C 1 141 ? 8.607 4.905 -25.947 1.00 15.55 141 LEU C N 1
ATOM 5737 C CA . LEU C 1 141 ? 9.734 3.990 -25.781 1.00 16.08 141 LEU C CA 1
ATOM 5738 C C . LEU C 1 141 ? 11.067 4.660 -26.018 1.00 16.59 141 LEU C C 1
ATOM 5739 O O . LEU C 1 141 ? 11.223 5.439 -26.958 1.00 11.67 141 LEU C O 1
ATOM 5744 N N . LYS C 1 142 ? 12.022 4.325 -25.156 1.00 21.36 142 LYS C N 1
ATOM 5745 C CA . LYS C 1 142 ? 13.392 4.827 -25.218 1.00 21.48 142 LYS C CA 1
ATOM 5746 C C . LYS C 1 142 ? 14.300 3.697 -25.675 1.00 21.33 142 LYS C C 1
ATOM 5747 O O . LYS C 1 142 ? 14.013 2.532 -25.415 1.00 21.49 142 LYS C O 1
ATOM 5753 N N . PRO C 1 143 ? 15.389 4.025 -26.386 1.00 19.40 143 PRO C N 1
ATOM 5754 C CA . PRO C 1 143 ? 16.349 2.991 -26.744 1.00 19.54 143 PRO C CA 1
ATOM 5755 C C . PRO C 1 143 ? 16.727 2.092 -25.560 1.00 19.58 143 PRO C C 1
ATOM 5756 O O . PRO C 1 143 ? 17.019 2.584 -24.452 1.00 19.25 143 PRO C O 1
ATOM 5760 N N . GLY C 1 144 ? 16.699 0.781 -25.805 1.00 23.39 144 GLY C N 1
ATOM 5761 C CA . GLY C 1 144 ? 17.059 -0.201 -24.793 1.00 23.63 144 GLY C CA 1
ATOM 5762 C C . GLY C 1 144 ? 15.897 -0.658 -23.937 1.00 23.32 144 GLY C C 1
ATOM 5763 O O . GLY C 1 144 ? 16.053 -1.540 -23.105 1.00 23.80 144 GLY C O 1
ATOM 5764 N N . ASP C 1 145 ? 14.737 -0.041 -24.125 1.00 17.88 145 ASP C N 1
ATOM 5765 C CA . ASP C 1 145 ? 13.522 -0.483 -23.449 1.00 17.59 145 ASP C CA 1
ATOM 5766 C C . ASP C 1 145 ? 13.109 -1.858 -23.977 1.00 17.87 145 ASP C C 1
ATOM 5767 O O . ASP C 1 145 ? 13.406 -2.233 -25.123 1.00 17.77 145 ASP C O 1
ATOM 5772 N N . GLU C 1 146 ? 12.400 -2.591 -23.139 1.00 23.12 146 GLU C N 1
ATOM 5773 C CA . GLU C 1 146 ? 11.987 -3.934 -23.472 1.00 23.22 146 GLU C CA 1
ATOM 5774 C C . GLU C 1 146 ? 10.493 -3.964 -23.784 1.00 22.78 146 GLU C C 1
ATOM 5775 O O . GLU C 1 146 ? 9.671 -3.501 -22.994 1.00 22.71 146 GLU C O 1
ATOM 5781 N N . VAL C 1 147 ? 10.161 -4.510 -24.945 1.00 16.15 147 VAL C N 1
ATOM 5782 C CA . VAL C 1 147 ? 8.779 -4.633 -25.384 1.00 15.78 147 VAL C CA 1
ATOM 5783 C C . VAL C 1 147 ? 8.322 -6.077 -25.268 1.00 15.68 147 VAL C C 1
ATOM 5784 O O . VAL C 1 147 ? 8.969 -6.985 -25.788 1.00 15.38 147 VAL C O 1
ATOM 5788 N N . THR C 1 148 ? 7.211 -6.266 -24.560 1.00 24.35 148 THR C N 1
ATOM 5789 C CA . THR C 1 148 ? 6.542 -7.547 -24.491 1.00 24.62 148 THR C CA 1
ATOM 5790 C C . THR C 1 148 ? 5.737 -7.734 -25.779 1.00 24.94 148 THR C C 1
ATOM 5791 O O . THR C 1 148 ? 4.758 -7.022 -26.050 1.00 24.39 148 THR C O 1
ATOM 5795 N N . MET C 1 149 ? 6.193 -8.690 -26.578 1.00 23.72 149 MET C N 1
ATOM 5796 C CA . MET C 1 149 ? 5.626 -8.930 -27.877 1.00 24.67 149 MET C CA 1
ATOM 5797 C C . MET C 1 149 ? 4.942 -10.277 -27.983 1.00 24.14 149 MET C C 1
ATOM 5798 O O . MET C 1 149 ? 5.285 -11.241 -27.296 1.00 24.17 149 MET C O 1
ATOM 5803 N N . THR C 1 150 ? 4.001 -10.311 -28.916 1.00 27.23 150 THR C N 1
ATOM 5804 C CA . THR C 1 150 ? 3.072 -11.392 -29.121 1.00 26.60 150 THR C CA 1
ATOM 5805 C C . THR C 1 150 ? 3.092 -11.660 -30.619 1.00 26.44 150 THR C C 1
ATOM 5806 O O . THR C 1 150 ? 3.578 -10.837 -31.388 1.00 26.07 150 THR C O 1
ATOM 5810 N N . GLY C 1 151 ? 2.602 -12.825 -31.025 1.00 19.87 151 GLY C N 1
ATOM 5811 C CA . GLY C 1 151 ? 2.483 -13.153 -32.432 1.00 19.89 151 GLY C CA 1
ATOM 5812 C C . GLY C 1 151 ? 3.568 -14.078 -32.943 1.00 20.32 151 GLY C C 1
ATOM 5813 O O . GLY C 1 151 ? 4.096 -14.883 -32.178 1.00 20.45 151 GLY C O 1
ATOM 5814 N N . PRO C 1 152 ? 3.892 -13.987 -34.252 1.00 24.17 152 PRO C N 1
ATOM 5815 C CA . PRO C 1 152 ? 3.239 -13.105 -35.238 1.00 24.31 152 PRO C CA 1
ATOM 5816 C C . PRO C 1 152 ? 1.737 -13.376 -35.421 1.00 23.86 152 PRO C C 1
ATOM 5817 O O . PRO C 1 152 ? 1.225 -14.400 -34.978 1.00 23.84 152 PRO C O 1
ATOM 5821 N N . SER C 1 153 ? 1.043 -12.434 -36.043 1.00 26.42 153 SER C N 1
ATOM 5822 C CA . SER C 1 153 ? -0.410 -12.503 -36.143 1.00 26.11 153 SER C CA 1
ATOM 5823 C C . SER C 1 153 ? -0.864 -12.270 -37.590 1.00 25.80 153 SER C C 1
ATOM 5824 O O . SER C 1 153 ? -0.380 -11.365 -38.265 1.00 25.75 153 SER C O 1
ATOM 5827 N N . GLY C 1 154 ? -1.775 -13.108 -38.064 1.00 16.45 154 GLY C N 1
ATOM 5828 C CA . GLY C 1 154 ? -2.352 -12.937 -39.391 1.00 16.20 154 GLY C CA 1
ATOM 5829 C C . GLY C 1 154 ? -1.606 -13.716 -40.446 1.00 16.33 154 GLY C C 1
ATOM 5830 O O . GLY C 1 154 ? -0.391 -13.741 -40.456 1.00 16.40 154 GLY C O 1
ATOM 5831 N N . LYS C 1 155 ? -2.344 -14.363 -41.338 1.00 34.44 155 LYS C N 1
ATOM 5832 C CA . LYS C 1 155 ? -1.733 -15.135 -42.422 1.00 35.11 155 LYS C CA 1
ATOM 5833 C C . LYS C 1 155 ? -2.485 -14.940 -43.729 1.00 35.10 155 LYS C C 1
ATOM 5834 O O . LYS C 1 155 ? -2.432 -15.783 -44.620 1.00 35.45 155 LYS C O 1
ATOM 5840 N N . LYS C 1 156 ? -3.184 -13.817 -43.827 1.00 36.86 156 LYS C N 1
ATOM 5841 C CA . LYS C 1 156 ? -4.010 -13.512 -44.981 1.00 37.18 156 LYS C CA 1
ATOM 5842 C C . LYS C 1 156 ? -3.320 -12.446 -45.816 1.00 37.37 156 LYS C C 1
ATOM 5843 O O . LYS C 1 156 ? -2.939 -12.683 -46.977 1.00 37.92 156 LYS C O 1
ATOM 5849 N N . PHE C 1 157 ? -3.137 -11.294 -45.181 1.00 23.54 157 PHE C N 1
ATOM 5850 C CA . PHE C 1 157 ? -2.537 -10.107 -45.743 1.00 23.47 157 PHE C CA 1
ATOM 5851 C C . PHE C 1 157 ? -1.061 -10.311 -46.098 1.00 23.84 157 PHE C C 1
ATOM 5852 O O . PHE C 1 157 ? -0.185 -9.714 -45.495 1.00 24.42 157 PHE C O 1
ATOM 5860 N N . LEU C 1 158 ? -0.781 -11.150 -47.082 1.00 17.60 158 LEU C N 1
ATOM 5861 C CA . LEU C 1 158 ? 0.606 -11.509 -47.401 1.00 17.92 158 LEU C CA 1
ATOM 5862 C C . LEU C 1 158 ? 0.945 -11.252 -48.859 1.00 18.10 158 LEU C C 1
ATOM 5863 O O . LEU C 1 158 ? 0.059 -11.230 -49.707 1.00 18.14 158 LEU C O 1
ATOM 5868 N N . LEU C 1 159 ? 2.230 -11.041 -49.129 1.00 21.11 159 LEU C N 1
ATOM 5869 C CA . LEU C 1 159 ? 2.731 -10.947 -50.493 1.00 21.76 159 LEU C CA 1
ATOM 5870 C C . LEU C 1 159 ? 2.664 -12.307 -51.171 1.00 22.26 159 LEU C C 1
ATOM 5871 O O . LEU C 1 159 ? 2.623 -13.333 -50.495 1.00 22.67 159 LEU C O 1
ATOM 5876 N N . PRO C 1 160 ? 2.666 -12.336 -52.521 1.00 25.99 160 PRO C N 1
ATOM 5877 C CA . PRO C 1 160 ? 2.757 -13.650 -53.153 1.00 26.18 160 PRO C CA 1
ATOM 5878 C C . PRO C 1 160 ? 4.047 -14.333 -52.728 1.00 26.36 160 PRO C C 1
ATOM 5879 O O . PRO C 1 160 ? 5.047 -13.658 -52.511 1.00 26.90 160 PRO C O 1
ATOM 5883 N N . ASN C 1 161 ? 4.009 -15.650 -52.574 1.00 29.92 161 ASN C N 1
ATOM 5884 C CA . ASN C 1 161 ? 5.176 -16.417 -52.126 1.00 30.47 161 ASN C CA 1
ATOM 5885 C C . ASN C 1 161 ? 5.863 -17.156 -53.278 1.00 30.56 161 ASN C C 1
ATOM 5886 O O . ASN C 1 161 ? 6.888 -17.823 -53.095 1.00 31.08 161 ASN C O 1
ATOM 5891 N N . THR C 1 162 ? 5.278 -17.031 -54.466 1.00 22.99 162 THR C N 1
ATOM 5892 C CA . THR C 1 162 ? 5.905 -17.479 -55.700 1.00 22.78 162 THR C CA 1
ATOM 5893 C C . THR C 1 162 ? 5.946 -16.295 -56.667 1.00 22.56 162 THR C C 1
ATOM 5894 O O . THR C 1 162 ? 5.291 -15.270 -56.433 1.00 22.03 162 THR C O 1
ATOM 5898 N N . ASP C 1 163 ? 6.728 -16.427 -57.736 1.00 21.77 163 ASP C N 1
ATOM 5899 C CA . ASP C 1 163 ? 6.866 -15.373 -58.746 1.00 21.34 163 ASP C CA 1
ATOM 5900 C C . ASP C 1 163 ? 5.513 -14.830 -59.157 1.00 21.12 163 ASP C C 1
ATOM 5901 O O . ASP C 1 163 ? 4.567 -15.596 -59.353 1.00 21.20 163 ASP C O 1
ATOM 5906 N N . PHE C 1 164 ? 5.437 -13.506 -59.283 1.00 22.42 164 PHE C N 1
ATOM 5907 C CA . PHE C 1 164 ? 4.189 -12.794 -59.540 1.00 21.90 164 PHE C CA 1
ATOM 5908 C C . PHE C 1 164 ? 4.376 -11.732 -60.629 1.00 22.23 164 PHE C C 1
ATOM 5909 O O . PHE C 1 164 ? 5.245 -10.859 -60.523 1.00 22.31 164 PHE C O 1
ATOM 5917 N N . SER C 1 165 ? 3.572 -11.834 -61.688 1.00 24.20 165 SER C N 1
ATOM 5918 C CA . SER C 1 165 ? 3.639 -10.906 -62.819 1.00 24.35 165 SER C CA 1
ATOM 5919 C C . SER C 1 165 ? 2.505 -9.901 -62.754 1.00 24.34 165 SER C C 1
ATOM 5920 O O . SER C 1 165 ? 2.433 -8.971 -63.561 1.00 24.43 165 SER C O 1
ATOM 5923 N N . GLY C 1 166 ? 1.627 -10.088 -61.777 1.00 22.20 166 GLY C N 1
ATOM 5924 C CA . GLY C 1 166 ? 0.447 -9.260 -61.648 1.00 22.16 166 GLY C CA 1
ATOM 5925 C C . GLY C 1 166 ? 0.770 -7.932 -61.014 1.00 22.24 166 GLY C C 1
ATOM 5926 O O . GLY C 1 166 ? 1.742 -7.800 -60.259 1.00 22.66 166 GLY C O 1
ATOM 5927 N N . ASP C 1 167 ? -0.058 -6.943 -61.318 1.00 20.63 167 ASP C N 1
ATOM 5928 C CA . ASP C 1 167 ? 0.089 -5.627 -60.749 1.00 20.40 167 ASP C CA 1
ATOM 5929 C C . ASP C 1 167 ? -0.430 -5.652 -59.344 1.00 20.44 167 ASP C C 1
ATOM 5930 O O . ASP C 1 167 ? -1.350 -6.411 -59.031 1.00 20.75 167 ASP C O 1
ATOM 5935 N N . ILE C 1 168 ? 0.183 -4.840 -58.490 1.00 18.34 168 ILE C N 1
ATOM 5936 C CA . ILE C 1 168 ? -0.185 -4.786 -57.096 1.00 17.54 168 ILE C CA 1
ATOM 5937 C C . ILE C 1 168 ? -0.492 -3.348 -56.732 1.00 17.56 168 ILE C C 1
ATOM 5938 O O . ILE C 1 168 ? 0.310 -2.459 -56.995 1.00 17.90 168 ILE C O 1
ATOM 5943 N N . MET C 1 169 ? -1.665 -3.133 -56.140 1.00 17.69 169 MET C N 1
ATOM 5944 C CA . MET C 1 169 ? -2.045 -1.828 -55.632 1.00 17.40 169 MET C CA 1
ATOM 5945 C C . MET C 1 169 ? -2.066 -1.869 -54.130 1.00 17.45 169 MET C C 1
ATOM 5946 O O . MET C 1 169 ? -2.798 -2.666 -53.542 1.00 17.48 169 MET C O 1
ATOM 5951 N N . PHE C 1 170 ? -1.252 -1.016 -53.517 1.00 12.93 170 PHE C N 1
ATOM 5952 C CA . PHE C 1 170 ? -1.212 -0.849 -52.066 1.00 12.63 170 PHE C CA 1
ATOM 5953 C C . PHE C 1 170 ? -2.048 0.356 -51.719 1.00 12.39 170 PHE C C 1
ATOM 5954 O O . PHE C 1 170 ? -1.786 1.463 -52.202 1.00 12.84 170 PHE C O 1
ATOM 5962 N N . LEU C 1 171 ? -3.058 0.145 -50.885 1.00 15.97 171 LEU C N 1
ATOM 5963 C CA . LEU C 1 171 ? -3.983 1.209 -50.499 1.00 15.52 171 LEU C CA 1
ATOM 5964 C C . LEU C 1 171 ? -3.902 1.449 -49.014 1.00 15.39 171 LEU C C 1
ATOM 5965 O O . LEU C 1 171 ? -4.339 0.612 -48.207 1.00 15.19 171 LEU C O 1
ATOM 5970 N N . ALA C 1 172 ? -3.311 2.588 -48.663 1.00 14.98 172 ALA C N 1
ATOM 5971 C CA . ALA C 1 172 ? -2.949 2.873 -47.271 1.00 15.01 172 ALA C CA 1
ATOM 5972 C C . ALA C 1 172 ? -3.617 4.115 -46.744 1.00 14.72 172 ALA C C 1
ATOM 5973 O O . ALA C 1 172 ? -3.720 5.120 -47.444 1.00 14.93 172 ALA C O 1
ATOM 5975 N N . THR C 1 173 ? -4.099 4.045 -45.511 1.00 12.25 173 THR C N 1
ATOM 5976 C CA . THR C 1 173 ? -4.433 5.277 -44.801 1.00 12.14 173 THR C CA 1
ATOM 5977 C C . THR C 1 173 ? -3.615 5.358 -43.526 1.00 12.24 173 THR C C 1
ATOM 5978 O O . THR C 1 173 ? -3.597 4.417 -42.731 1.00 12.16 173 THR C O 1
ATOM 5982 N N . GLY C 1 174 ? -2.928 6.482 -43.347 1.00 12.57 174 GLY C N 1
ATOM 5983 C CA . GLY C 1 174 ? -2.136 6.717 -42.167 1.00 12.35 174 GLY C CA 1
ATOM 5984 C C . GLY C 1 174 ? -1.112 5.635 -41.932 1.00 12.65 174 GLY C C 1
ATOM 5985 O O . GLY C 1 174 ? -0.328 5.307 -42.803 1.00 12.61 174 GLY C O 1
ATOM 5986 N N . THR C 1 175 ? -1.141 5.067 -40.732 1.00 18.48 175 THR C N 1
ATOM 5987 C CA . THR C 1 175 ? -0.210 4.029 -40.300 1.00 17.80 175 THR C CA 1
ATOM 5988 C C . THR C 1 175 ? -0.411 2.755 -41.109 1.00 18.10 175 THR C C 1
ATOM 5989 O O . THR C 1 175 ? 0.423 1.850 -41.059 1.00 18.30 175 THR C O 1
ATOM 5993 N N . GLY C 1 176 ? -1.521 2.693 -41.845 1.00 11.53 176 GLY C N 1
ATOM 5994 C CA . GLY C 1 176 ? -1.783 1.634 -42.803 1.00 11.57 176 GLY C CA 1
ATOM 5995 C C . GLY C 1 176 ? -0.708 1.522 -43.857 1.00 12.14 176 GLY C C 1
ATOM 5996 O O . GLY C 1 176 ? -0.646 0.526 -44.566 1.00 12.44 176 GLY C O 1
ATOM 5997 N N . ILE C 1 177 ? 0.126 2.556 -43.976 1.00 20.76 177 ILE C N 1
ATOM 5998 C CA . ILE C 1 177 ? 1.311 2.512 -44.834 1.00 20.91 177 ILE C CA 1
ATOM 5999 C C . ILE C 1 177 ? 2.268 1.407 -44.387 1.00 16.40 177 ILE C C 1
ATOM 6000 O O . ILE C 1 177 ? 2.980 0.815 -45.211 1.00 16.88 177 ILE C O 1
ATOM 6005 N N . ALA C 1 178 ? 2.259 1.137 -43.079 1.00 11.97 178 ALA C N 1
ATOM 6006 C CA . ALA C 1 178 ? 3.186 0.216 -42.441 1.00 11.88 178 ALA C CA 1
ATOM 6007 C C . ALA C 1 178 ? 3.515 -1.040 -43.267 1.00 12.16 178 ALA C C 1
ATOM 6008 O O . ALA C 1 178 ? 4.661 -1.215 -43.640 1.00 12.60 178 ALA C O 1
ATOM 6010 N N . PRO C 1 179 ? 2.522 -1.905 -43.581 1.00 14.73 179 PRO C N 1
ATOM 6011 C CA . PRO C 1 179 ? 2.931 -3.141 -44.263 1.00 14.59 179 PRO C CA 1
ATOM 6012 C C . PRO C 1 179 ? 3.561 -2.866 -45.622 1.00 14.68 179 PRO C C 1
ATOM 6013 O O . PRO C 1 179 ? 4.404 -3.612 -46.071 1.00 14.79 179 PRO C O 1
ATOM 6017 N N . PHE C 1 180 ? 3.148 -1.776 -46.253 1.00 12.62 180 PHE C N 1
ATOM 6018 C CA . PHE C 1 180 ? 3.567 -1.451 -47.599 1.00 12.56 180 PHE C CA 1
ATOM 6019 C C . PHE C 1 180 ? 4.964 -0.855 -47.647 1.00 12.85 180 PHE C C 1
ATOM 6020 O O . PHE C 1 180 ? 5.561 -0.785 -48.707 1.00 13.65 180 PHE C O 1
ATOM 6028 N N . ILE C 1 181 ? 5.497 -0.445 -46.501 1.00 19.78 181 ILE C N 1
ATOM 6029 C CA . ILE C 1 181 ? 6.899 -0.076 -46.426 1.00 19.96 181 ILE C CA 1
ATOM 6030 C C . ILE C 1 181 ? 7.712 -1.327 -46.665 1.00 20.30 181 ILE C C 1
ATOM 6031 O O . ILE C 1 181 ? 8.464 -1.400 -47.644 1.00 20.77 181 ILE C O 1
ATOM 6036 N N . GLY C 1 182 ? 7.525 -2.317 -45.791 1.00 16.87 182 GLY C N 1
ATOM 6037 C CA . GLY C 1 182 ? 8.196 -3.604 -45.901 1.00 16.54 182 GLY C CA 1
ATOM 6038 C C . GLY C 1 182 ? 7.918 -4.368 -47.171 1.00 16.79 182 GLY C C 1
ATOM 6039 O O . GLY C 1 182 ? 8.820 -4.981 -47.722 1.00 17.24 182 GLY C O 1
ATOM 6040 N N . MET C 1 183 ? 6.667 -4.341 -47.626 1.00 18.58 183 MET C N 1
ATOM 6041 C CA . MET C 1 183 ? 6.260 -5.024 -48.856 1.00 18.84 183 MET C CA 1
ATOM 6042 C C . MET C 1 183 ? 6.944 -4.464 -50.089 1.00 18.93 183 MET C C 1
ATOM 6043 O O . MET C 1 183 ? 7.332 -5.214 -50.969 1.00 19.57 183 MET C O 1
ATOM 6048 N N . SER C 1 184 ? 7.100 -3.145 -50.128 1.00 18.40 184 SER C N 1
ATOM 6049 C CA . SER C 1 184 ? 7.683 -2.462 -51.273 1.00 18.51 184 SER C CA 1
ATOM 6050 C C . SER C 1 184 ? 9.179 -2.708 -51.338 1.00 18.53 184 SER C C 1
ATOM 6051 O O . SER C 1 184 ? 9.709 -3.040 -52.398 1.00 18.37 184 SER C O 1
ATOM 6054 N N . GLU C 1 185 ? 9.846 -2.561 -50.196 1.00 22.34 185 GLU C N 1
ATOM 6055 C CA . GLU C 1 185 ? 11.258 -2.902 -50.068 1.00 22.62 185 GLU C CA 1
ATOM 6056 C C . GLU C 1 185 ? 11.504 -4.347 -50.486 1.00 23.29 185 GLU C C 1
ATOM 6057 O O . GLU C 1 185 ? 12.451 -4.656 -51.202 1.00 23.75 185 GLU C O 1
ATOM 6063 N N . GLU C 1 186 ? 10.641 -5.235 -50.028 1.00 20.86 186 GLU C N 1
ATOM 6064 C CA . GLU C 1 186 ? 10.805 -6.642 -50.308 1.00 21.23 186 GLU C CA 1
ATOM 6065 C C . GLU C 1 186 ? 10.597 -6.969 -51.783 1.00 21.51 186 GLU C C 1
ATOM 6066 O O . GLU C 1 186 ? 11.392 -7.677 -52.380 1.00 21.82 186 GLU C O 1
ATOM 6072 N N . LEU C 1 187 ? 9.531 -6.447 -52.369 1.00 26.83 187 LEU C N 1
ATOM 6073 C CA . LEU C 1 187 ? 9.267 -6.678 -53.790 1.00 26.92 187 LEU C CA 1
ATOM 6074 C C . LEU C 1 187 ? 10.291 -6.040 -54.731 1.00 27.16 187 LEU C C 1
ATOM 6075 O O . LEU C 1 187 ? 10.606 -6.596 -55.787 1.00 27.82 187 LEU C O 1
ATOM 6080 N N . LEU C 1 188 ? 10.785 -4.865 -54.355 1.00 20.31 188 LEU C N 1
ATOM 6081 C CA . LEU C 1 188 ? 11.690 -4.105 -55.218 1.00 22.16 188 LEU C CA 1
ATOM 6082 C C . LEU C 1 188 ? 13.144 -4.493 -55.005 1.00 22.03 188 LEU C C 1
ATOM 6083 O O . LEU C 1 188 ? 13.927 -4.454 -55.945 1.00 22.24 188 LEU C O 1
ATOM 6088 N N . GLU C 1 189 ? 13.477 -4.899 -53.778 1.00 33.13 189 GLU C N 1
ATOM 6089 C CA . GLU C 1 189 ? 14.865 -5.052 -53.334 1.00 33.33 189 GLU C CA 1
ATOM 6090 C C . GLU C 1 189 ? 15.294 -6.472 -53.067 1.00 33.31 189 GLU C C 1
ATOM 6091 O O . GLU C 1 189 ? 16.322 -6.928 -53.574 1.00 33.62 189 GLU C O 1
ATOM 6097 N N . HIS C 1 190 ? 14.510 -7.146 -52.236 1.00 23.57 190 HIS C N 1
ATOM 6098 C CA . HIS C 1 190 ? 14.879 -8.436 -51.664 1.00 23.66 190 HIS C CA 1
ATOM 6099 C C . HIS C 1 190 ? 14.698 -9.568 -52.650 1.00 24.30 190 HIS C C 1
ATOM 6100 O O . HIS C 1 190 ? 15.449 -10.538 -52.623 1.00 24.41 190 HIS C O 1
ATOM 6107 N N . LYS C 1 191 ? 13.702 -9.424 -53.520 1.00 35.78 191 LYS C N 1
ATOM 6108 C CA . LYS C 1 191 ? 13.431 -10.390 -54.592 1.00 36.40 191 LYS C CA 1
ATOM 6109 C C . LYS C 1 191 ? 13.387 -11.841 -54.068 1.00 36.47 191 LYS C C 1
ATOM 6110 O O . LYS C 1 191 ? 14.102 -12.744 -54.526 1.00 36.50 191 LYS C O 1
ATOM 6116 N N . LEU C 1 192 ? 12.531 -12.027 -53.070 1.00 26.67 192 LEU C N 1
ATOM 6117 C CA . LEU C 1 192 ? 12.216 -13.336 -52.526 1.00 26.36 192 LEU C CA 1
ATOM 6118 C C . LEU C 1 192 ? 11.406 -14.110 -53.558 1.00 26.10 192 LEU C C 1
ATOM 6119 O O . LEU C 1 192 ? 11.411 -15.347 -53.587 1.00 26.18 192 LEU C O 1
ATOM 6124 N N . ILE C 1 193 ? 10.696 -13.349 -54.382 1.00 17.16 193 ILE C N 1
ATOM 6125 C CA . ILE C 1 193 ? 9.961 -13.853 -55.531 1.00 17.05 193 ILE C CA 1
ATOM 6126 C C . ILE C 1 193 ? 10.363 -12.971 -56.707 1.00 17.32 193 ILE C C 1
ATOM 6127 O O . ILE C 1 193 ? 10.863 -11.867 -56.508 1.00 17.24 193 ILE C O 1
ATOM 6132 N N . LYS C 1 194 ? 10.190 -13.456 -57.932 1.00 33.56 194 LYS C N 1
ATOM 6133 C CA . LYS C 1 194 ? 10.397 -12.581 -59.079 1.00 34.15 194 LYS C CA 1
ATOM 6134 C C . LYS C 1 194 ? 9.121 -11.787 -59.311 1.00 33.45 194 LYS C C 1
ATOM 6135 O O . LYS C 1 194 ? 8.101 -12.338 -59.715 1.00 33.40 194 LYS C O 1
ATOM 6141 N N . PHE C 1 195 ? 9.182 -10.496 -59.002 1.00 27.24 195 PHE C N 1
ATOM 6142 C CA . PHE C 1 195 ? 8.056 -9.615 -59.201 1.00 26.63 195 PHE C CA 1
ATOM 6143 C C . PHE C 1 195 ? 8.237 -8.757 -60.445 1.00 26.71 195 PHE C C 1
ATOM 6144 O O . PHE C 1 195 ? 9.128 -7.905 -60.518 1.00 26.79 195 PHE C O 1
ATOM 6152 N N . THR C 1 196 ? 7.375 -8.995 -61.427 1.00 26.61 196 THR C N 1
ATOM 6153 C CA . THR C 1 196 ? 7.473 -8.316 -62.713 1.00 26.44 196 THR C CA 1
ATOM 6154 C C . THR C 1 196 ? 6.207 -7.512 -62.986 1.00 26.41 196 THR C C 1
ATOM 6155 O O . THR C 1 196 ? 5.938 -7.142 -64.127 1.00 26.51 196 THR C O 1
ATOM 6159 N N . GLY C 1 197 ? 5.431 -7.265 -61.931 1.00 17.61 197 GLY C N 1
ATOM 6160 C CA . GLY C 1 197 ? 4.256 -6.408 -62.010 1.00 17.60 197 GLY C CA 1
ATOM 6161 C C . GLY C 1 197 ? 4.599 -4.976 -61.650 1.00 17.93 197 GLY C C 1
ATOM 6162 O O . GLY C 1 197 ? 5.771 -4.636 -61.433 1.00 18.39 197 GLY C O 1
ATOM 6163 N N . ASN C 1 198 ? 3.580 -4.126 -61.617 1.00 25.84 198 ASN C N 1
ATOM 6164 C CA . ASN C 1 198 ? 3.740 -2.733 -61.197 1.00 25.64 198 ASN C CA 1
ATOM 6165 C C . ASN C 1 198 ? 3.080 -2.533 -59.860 1.00 25.44 198 ASN C C 1
ATOM 6166 O O . ASN C 1 198 ? 1.977 -3.036 -59.614 1.00 25.57 198 ASN C O 1
ATOM 6171 N N . ILE C 1 199 ? 3.763 -1.797 -58.995 1.00 15.71 199 ILE C N 1
ATOM 6172 C CA . ILE C 1 199 ? 3.199 -1.416 -57.720 1.00 18.46 199 ILE C CA 1
ATOM 6173 C C . ILE C 1 199 ? 2.658 -0.012 -57.849 1.00 18.41 199 ILE C C 1
ATOM 6174 O O . ILE C 1 199 ? 3.335 0.876 -58.346 1.00 18.51 199 ILE C O 1
ATOM 6179 N N . THR C 1 200 ? 1.406 0.163 -57.434 1.00 15.38 200 THR C N 1
ATOM 6180 C CA . THR C 1 200 ? 0.846 1.480 -57.186 1.00 15.08 200 THR C CA 1
ATOM 6181 C C . THR C 1 200 ? 0.571 1.561 -55.702 1.00 15.06 200 THR C C 1
ATOM 6182 O O . THR C 1 200 ? -0.262 0.840 -55.180 1.00 15.20 200 THR C O 1
ATOM 6186 N N . LEU C 1 201 ? 1.299 2.428 -55.019 1.00 16.44 201 LEU C N 1
ATOM 6187 C CA . LEU C 1 201 ? 1.011 2.712 -53.622 1.00 16.25 201 LEU C CA 1
ATOM 6188 C C . LEU C 1 201 ? 0.205 4.005 -53.540 1.00 16.07 201 LEU C C 1
ATOM 6189 O O . LEU C 1 201 ? 0.654 5.071 -53.980 1.00 16.04 201 LEU C O 1
ATOM 6194 N N . VAL C 1 202 ? -1.007 3.870 -53.013 1.00 25.17 202 VAL C N 1
ATOM 6195 C CA . VAL C 1 202 ? -1.904 4.987 -52.819 1.00 24.74 202 VAL C CA 1
ATOM 6196 C C . VAL C 1 202 ? -2.031 5.157 -51.324 1.00 24.57 202 VAL C C 1
ATOM 6197 O O . VAL C 1 202 ? -2.492 4.264 -50.603 1.00 24.09 202 VAL C O 1
ATOM 6201 N N . TYR C 1 203 ? -1.575 6.309 -50.865 1.00 20.61 203 TYR C N 1
ATOM 6202 C CA . TYR C 1 203 ? -1.334 6.535 -49.469 1.00 20.17 203 TYR C CA 1
ATOM 6203 C C . TYR C 1 203 ? -2.061 7.806 -49.066 1.00 20.14 203 TYR C C 1
ATOM 6204 O O . TYR C 1 203 ? -1.828 8.885 -49.616 1.00 20.24 203 TYR C O 1
ATOM 6213 N N . GLY C 1 204 ? -2.981 7.652 -48.126 1.00 16.73 204 GLY C N 1
ATOM 6214 C CA . GLY C 1 204 ? -3.837 8.734 -47.698 1.00 16.42 204 GLY C CA 1
ATOM 6215 C C . GLY C 1 204 ? -3.502 9.127 -46.283 1.00 16.79 204 GLY C C 1
ATOM 6216 O O . GLY C 1 204 ? -3.271 8.271 -45.406 1.00 16.52 204 GLY C O 1
ATOM 6217 N N . ALA C 1 205 ? -3.428 10.435 -46.079 1.00 14.86 205 ALA C N 1
ATOM 6218 C CA . ALA C 1 205 ? -3.281 11.018 -44.756 1.00 14.82 205 ALA C CA 1
ATOM 6219 C C . ALA C 1 205 ? -3.936 12.392 -44.802 1.00 14.47 205 ALA C C 1
ATOM 6220 O O . ALA C 1 205 ? -4.085 12.954 -45.875 1.00 14.33 205 ALA C O 1
ATOM 6222 N N . PRO C 1 206 ? -4.380 12.906 -43.642 1.00 18.38 206 PRO C N 1
ATOM 6223 C CA . PRO C 1 206 ? -5.071 14.190 -43.578 1.00 18.20 206 PRO C CA 1
ATOM 6224 C C . PRO C 1 206 ? -4.222 15.369 -44.039 1.00 18.40 206 PRO C C 1
ATOM 6225 O O . PRO C 1 206 ? -4.718 16.218 -44.780 1.00 18.15 206 PRO C O 1
ATOM 6229 N N . TYR C 1 207 ? -2.960 15.393 -43.616 1.00 19.77 207 TYR C N 1
ATOM 6230 C CA . TYR C 1 207 ? -2.019 16.445 -43.993 1.00 20.49 207 TYR C CA 1
ATOM 6231 C C . TYR C 1 207 ? -0.738 15.871 -44.579 1.00 20.92 207 TYR C C 1
ATOM 6232 O O . TYR C 1 207 ? -0.357 14.741 -44.266 1.00 20.96 207 TYR C O 1
ATOM 6241 N N . SER C 1 208 ? -0.081 16.656 -45.433 1.00 22.13 208 SER C N 1
ATOM 6242 C CA . SER C 1 208 ? 1.115 16.207 -46.140 1.00 15.81 208 SER C CA 1
ATOM 6243 C C . SER C 1 208 ? 2.235 15.790 -45.187 1.00 15.88 208 SER C C 1
ATOM 6244 O O . SER C 1 208 ? 2.987 14.849 -45.463 1.00 16.14 208 SER C O 1
ATOM 6247 N N . ASP C 1 209 ? 2.329 16.493 -44.061 1.00 22.33 209 ASP C N 1
ATOM 6248 C CA . ASP C 1 209 ? 3.350 16.220 -43.044 1.00 22.13 209 ASP C CA 1
ATOM 6249 C C . ASP C 1 209 ? 2.963 15.058 -42.130 1.00 21.85 209 ASP C C 1
ATOM 6250 O O . ASP C 1 209 ? 3.743 14.627 -41.278 1.00 21.92 209 ASP C O 1
ATOM 6255 N N . GLU C 1 210 ? 1.757 14.542 -42.332 1.00 24.32 210 GLU C N 1
ATOM 6256 C CA . GLU C 1 210 ? 1.295 13.355 -41.618 1.00 24.12 210 GLU C CA 1
ATOM 6257 C C . GLU C 1 210 ? 1.505 12.056 -42.401 1.00 24.11 210 GLU C C 1
ATOM 6258 O O . GLU C 1 210 ? 1.389 10.957 -41.844 1.00 24.10 210 GLU C O 1
ATOM 6264 N N . LEU C 1 211 ? 1.805 12.202 -43.687 1.00 21.82 211 LEU C N 1
ATOM 6265 C CA . LEU C 1 211 ? 2.374 11.140 -44.515 1.00 21.85 211 LEU C CA 1
ATOM 6266 C C . LEU C 1 211 ? 3.778 10.859 -43.998 1.00 22.11 211 LEU C C 1
ATOM 6267 O O . LEU C 1 211 ? 4.558 11.785 -43.784 1.00 22.85 211 LEU C O 1
ATOM 6272 N N . VAL C 1 212 ? 4.105 9.591 -43.794 1.00 14.42 212 VAL C N 1
ATOM 6273 C CA . VAL C 1 212 ? 5.406 9.236 -43.265 1.00 13.99 212 VAL C CA 1
ATOM 6274 C C . VAL C 1 212 ? 6.204 8.452 -44.315 1.00 12.14 212 VAL C C 1
ATOM 6275 O O . VAL C 1 212 ? 5.630 7.898 -45.262 1.00 14.54 212 VAL C O 1
ATOM 6279 N N . MET C 1 213 ? 7.525 8.400 -44.128 1.00 24.15 213 MET C N 1
ATOM 6280 C CA . MET C 1 213 ? 8.444 7.603 -44.964 1.00 24.60 213 MET C CA 1
ATOM 6281 C C . MET C 1 213 ? 8.433 8.081 -46.393 1.00 24.71 213 MET C C 1
ATOM 6282 O O . MET C 1 213 ? 8.617 7.287 -47.311 1.00 25.08 213 MET C O 1
ATOM 6287 N N . MET C 1 214 ? 8.207 9.377 -46.570 1.00 21.62 214 MET C N 1
ATOM 6288 C CA . MET C 1 214 ? 7.979 9.943 -47.887 1.00 21.75 214 MET C CA 1
ATOM 6289 C C . MET C 1 214 ? 9.245 10.028 -48.707 1.00 21.74 214 MET C C 1
ATOM 6290 O O . MET C 1 214 ? 9.233 9.705 -49.880 1.00 21.96 214 MET C O 1
ATOM 6295 N N . ASP C 1 215 ? 10.334 10.447 -48.073 1.00 27.64 215 ASP C N 1
ATOM 6296 C CA . ASP C 1 215 ? 11.639 10.446 -48.700 1.00 27.78 215 ASP C CA 1
ATOM 6297 C C . ASP C 1 215 ? 11.933 9.053 -49.220 1.00 27.92 215 ASP C C 1
ATOM 6298 O O . ASP C 1 215 ? 12.395 8.888 -50.359 1.00 28.13 215 ASP C O 1
ATOM 6303 N N . TYR C 1 216 ? 11.625 8.057 -48.386 1.00 22.28 216 TYR C N 1
ATOM 6304 C CA . TYR C 1 216 ? 11.823 6.671 -48.727 1.00 21.66 216 TYR C CA 1
ATOM 6305 C C . TYR C 1 216 ? 10.902 6.243 -49.866 1.00 21.76 216 TYR C C 1
ATOM 6306 O O . TYR C 1 216 ? 11.365 5.638 -50.837 1.00 22.10 216 TYR C O 1
ATOM 6315 N N . LEU C 1 217 ? 9.614 6.557 -49.755 1.00 15.31 217 LEU C N 1
ATOM 6316 C CA . LEU C 1 217 ? 8.623 6.151 -50.759 1.00 15.32 217 LEU C CA 1
ATOM 6317 C C . LEU C 1 217 ? 8.830 6.805 -52.124 1.00 15.75 217 LEU C C 1
ATOM 6318 O O . LEU C 1 217 ? 8.760 6.139 -53.155 1.00 15.51 217 LEU C O 1
ATOM 6323 N N . LYS C 1 218 ? 9.070 8.114 -52.115 1.00 26.92 218 LYS C N 1
ATOM 6324 C CA . LYS C 1 218 ? 9.394 8.844 -53.325 1.00 27.69 218 LYS C CA 1
ATOM 6325 C C . LYS C 1 218 ? 10.682 8.313 -53.950 1.00 27.61 218 LYS C C 1
ATOM 6326 O O . LYS C 1 218 ? 10.788 8.223 -55.171 1.00 28.30 218 LYS C O 1
ATOM 6332 N N . GLY C 1 219 ? 11.644 7.937 -53.107 1.00 26.16 219 GLY C N 1
ATOM 6333 C CA . GLY C 1 219 ? 12.906 7.346 -53.553 1.00 25.98 219 GLY C CA 1
ATOM 6334 C C . GLY C 1 219 ? 12.735 5.994 -54.230 1.00 25.92 219 GLY C C 1
ATOM 6335 O O . GLY C 1 219 ? 13.437 5.686 -55.183 1.00 26.10 219 GLY C O 1
ATOM 6336 N N . LEU C 1 220 ? 11.803 5.188 -53.734 1.00 16.64 220 LEU C N 1
ATOM 6337 C CA . LEU C 1 220 ? 11.476 3.910 -54.353 1.00 16.89 220 LEU C CA 1
ATOM 6338 C C . LEU C 1 220 ? 10.870 4.142 -55.725 1.00 17.44 220 LEU C C 1
ATOM 6339 O O . LEU C 1 220 ? 11.104 3.378 -56.664 1.00 17.16 220 LEU C O 1
ATOM 6344 N N . GLU C 1 221 ? 10.074 5.200 -55.820 1.00 23.61 221 GLU C N 1
ATOM 6345 C CA . GLU C 1 221 ? 9.419 5.579 -57.062 1.00 22.10 221 GLU C CA 1
ATOM 6346 C C . GLU C 1 221 ? 10.423 6.019 -58.118 1.00 22.58 221 GLU C C 1
ATOM 6347 O O . GLU C 1 221 ? 10.327 5.598 -59.265 1.00 23.26 221 GLU C O 1
ATOM 6353 N N . SER C 1 222 ? 11.381 6.853 -57.723 1.00 33.20 222 SER C N 1
ATOM 6354 C CA . SER C 1 222 ? 12.378 7.369 -58.652 1.00 33.93 222 SER C CA 1
ATOM 6355 C C . SER C 1 222 ? 13.459 6.347 -58.986 1.00 34.13 222 SER C C 1
ATOM 6356 O O . SER C 1 222 ? 14.116 6.460 -60.027 1.00 34.86 222 SER C O 1
ATOM 6359 N N . LYS C 1 223 ? 13.651 5.361 -58.114 1.00 27.25 223 LYS C N 1
ATOM 6360 C CA . LYS C 1 223 ? 14.635 4.306 -58.358 1.00 27.47 223 LYS C CA 1
ATOM 6361 C C . LYS C 1 223 ? 14.106 3.170 -59.231 1.00 27.46 223 LYS C C 1
ATOM 6362 O O . LYS C 1 223 ? 14.887 2.376 -59.737 1.00 27.66 223 LYS C O 1
ATOM 6368 N N . HIS C 1 224 ? 12.792 3.086 -59.419 1.00 41.89 224 HIS C N 1
ATOM 6369 C CA . HIS C 1 224 ? 12.209 1.873 -60.013 1.00 42.36 224 HIS C CA 1
ATOM 6370 C C . HIS C 1 224 ? 11.457 1.939 -61.324 1.00 42.96 224 HIS C C 1
ATOM 6371 O O . HIS C 1 224 ? 11.828 1.233 -62.265 1.00 44.23 224 HIS C O 1
ATOM 6378 N N . LYS C 1 225 ? 10.416 2.759 -61.402 1.00 42.02 225 LYS C N 1
ATOM 6379 C CA . LYS C 1 225 ? 9.570 2.804 -62.608 1.00 42.01 225 LYS C CA 1
ATOM 6380 C C . LYS C 1 225 ? 8.530 1.686 -62.527 1.00 41.38 225 LYS C C 1
ATOM 6381 O O . LYS C 1 225 ? 7.470 1.752 -63.142 1.00 40.98 225 LYS C O 1
ATOM 6387 N N . ASN C 1 226 ? 8.869 0.685 -61.717 1.00 27.24 226 ASN C N 1
ATOM 6388 C CA . ASN C 1 226 ? 8.011 -0.410 -61.277 1.00 26.51 226 ASN C CA 1
ATOM 6389 C C . ASN C 1 226 ? 7.029 0.047 -60.190 1.00 25.61 226 ASN C C 1
ATOM 6390 O O . ASN C 1 226 ? 6.101 -0.679 -59.830 1.00 25.04 226 ASN C O 1
ATOM 6395 N N . PHE C 1 227 ? 7.257 1.239 -59.644 1.00 21.08 227 PHE C N 1
ATOM 6396 C CA . PHE C 1 227 ? 6.615 1.669 -58.404 1.00 20.52 227 PHE C CA 1
ATOM 6397 C C . PHE C 1 227 ? 6.079 3.087 -58.554 1.00 20.50 227 PHE C C 1
ATOM 6398 O O . PHE C 1 227 ? 6.833 4.023 -58.804 1.00 20.35 227 PHE C O 1
ATOM 6406 N N . LYS C 1 228 ? 4.764 3.230 -58.404 1.00 26.78 228 LYS C N 1
ATOM 6407 C CA . LYS C 1 228 ? 4.128 4.530 -58.435 1.00 27.08 228 LYS C CA 1
ATOM 6408 C C . LYS C 1 228 ? 3.586 4.895 -57.065 1.00 26.56 228 LYS C C 1
ATOM 6409 O O . LYS C 1 228 ? 2.872 4.116 -56.445 1.00 26.82 228 LYS C O 1
ATOM 6415 N N . LEU C 1 229 ? 3.949 6.087 -56.602 1.00 18.27 229 LEU C N 1
ATOM 6416 C CA . LEU C 1 229 ? 3.485 6.623 -55.334 1.00 17.55 229 LEU C CA 1
ATOM 6417 C C . LEU C 1 229 ? 2.438 7.693 -55.574 1.00 17.68 229 LEU C C 1
ATOM 6418 O O . LEU C 1 229 ? 2.681 8.686 -56.243 1.00 17.86 229 LEU C O 1
ATOM 6423 N N . ILE C 1 230 ? 1.261 7.478 -55.023 1.00 21.88 230 ILE C N 1
ATOM 6424 C CA . ILE C 1 230 ? 0.218 8.469 -55.101 1.00 21.93 230 ILE C CA 1
ATOM 6425 C C . ILE C 1 230 ? -0.255 8.739 -53.692 1.00 21.81 230 ILE C C 1
ATOM 6426 O O . ILE C 1 230 ? -0.373 7.829 -52.862 1.00 21.64 230 ILE C O 1
ATOM 6431 N N . THR C 1 231 ? -0.465 10.012 -53.413 1.00 17.24 231 THR C N 1
ATOM 6432 C CA . THR C 1 231 ? -0.889 10.417 -52.093 1.00 16.66 231 THR C CA 1
ATOM 6433 C C . THR C 1 231 ? -2.216 11.130 -52.184 1.00 15.99 231 THR C C 1
ATOM 6434 O O . THR C 1 231 ? -2.511 11.794 -53.172 1.00 16.17 231 THR C O 1
ATOM 6438 N N . ALA C 1 232 ? -3.033 10.936 -51.163 1.00 15.20 232 ALA C N 1
ATOM 6439 C CA . ALA C 1 232 ? -4.301 11.603 -51.086 1.00 14.90 232 ALA C CA 1
ATOM 6440 C C . ALA C 1 232 ? -4.299 12.333 -49.766 1.00 14.70 232 ALA C C 1
ATOM 6441 O O . ALA C 1 232 ? -4.363 11.707 -48.712 1.00 14.42 232 ALA C O 1
ATOM 6443 N N . ILE C 1 233 ? -4.212 13.659 -49.831 1.00 16.01 233 ILE C N 1
ATOM 6444 C CA . ILE C 1 233 ? -4.174 14.484 -48.630 1.00 15.64 233 ILE C CA 1
ATOM 6445 C C . ILE C 1 233 ? -5.549 15.116 -48.407 1.00 15.65 233 ILE C C 1
ATOM 6446 O O . ILE C 1 233 ? -5.913 16.112 -49.037 1.00 15.47 233 ILE C O 1
ATOM 6451 N N . SER C 1 234 ? -6.302 14.522 -47.482 1.00 23.16 234 SER C N 1
ATOM 6452 C CA . SER C 1 234 ? -7.723 14.823 -47.333 1.00 23.25 234 SER C CA 1
ATOM 6453 C C . SER C 1 234 ? -8.065 16.232 -46.877 1.00 23.61 234 SER C C 1
ATOM 6454 O O . SER C 1 234 ? -9.157 16.712 -47.141 1.00 24.08 234 SER C O 1
ATOM 6457 N N . ARG C 1 235 ? -7.141 16.898 -46.202 1.00 32.80 235 ARG C N 1
ATOM 6458 C CA . ARG C 1 235 ? -7.423 18.226 -45.683 1.00 33.53 235 ARG C CA 1
ATOM 6459 C C . ARG C 1 235 ? -6.687 19.324 -46.460 1.00 33.47 235 ARG C C 1
ATOM 6460 O O . ARG C 1 235 ? -6.808 20.504 -46.142 1.00 33.40 235 ARG C O 1
ATOM 6468 N N . GLU C 1 236 ? -5.975 18.926 -47.513 1.00 26.23 236 GLU C N 1
ATOM 6469 C CA . GLU C 1 236 ? -5.254 19.874 -48.364 1.00 26.62 236 GLU C CA 1
ATOM 6470 C C . GLU C 1 236 ? -5.546 19.710 -49.852 1.00 26.86 236 GLU C C 1
ATOM 6471 O O . GLU C 1 236 ? -5.173 20.569 -50.652 1.00 27.49 236 GLU C O 1
ATOM 6477 N N . GLU C 1 237 ? -6.199 18.611 -50.220 1.00 24.19 237 GLU C N 1
ATOM 6478 C CA . GLU C 1 237 ? -6.547 18.346 -51.609 1.00 24.18 237 GLU C CA 1
ATOM 6479 C C . GLU C 1 237 ? -8.029 18.077 -51.750 1.00 23.46 237 GLU C C 1
ATOM 6480 O O . GLU C 1 237 ? -8.632 17.409 -50.923 1.00 23.01 237 GLU C O 1
ATOM 6486 N N . LYS C 1 238 ? -8.611 18.629 -52.805 1.00 23.56 238 LYS C N 1
ATOM 6487 C CA . LYS C 1 238 ? -9.976 18.338 -53.169 1.00 23.39 238 LYS C CA 1
ATOM 6488 C C . LYS C 1 238 ? -9.939 17.422 -54.386 1.00 23.60 238 LYS C C 1
ATOM 6489 O O . LYS C 1 238 ? -9.148 17.649 -55.304 1.00 23.81 238 LYS C O 1
ATOM 6495 N N . ASN C 1 239 ? -10.751 16.367 -54.385 1.00 27.51 239 ASN C N 1
ATOM 6496 C CA . ASN C 1 239 ? -10.825 15.508 -55.564 1.00 27.61 239 ASN C CA 1
ATOM 6497 C C . ASN C 1 239 ? -11.531 16.197 -56.726 1.00 27.94 239 ASN C C 1
ATOM 6498 O O . ASN C 1 239 ? -12.315 17.131 -56.529 1.00 28.10 239 ASN C O 1
ATOM 6503 N N . SER C 1 240 ? -11.227 15.725 -57.936 1.00 22.61 240 SER C N 1
ATOM 6504 C CA . SER C 1 240 ? -11.714 16.318 -59.176 1.00 22.12 240 SER C CA 1
ATOM 6505 C C . SER C 1 240 ? -13.149 15.934 -59.528 1.00 22.24 240 SER C C 1
ATOM 6506 O O . SER C 1 240 ? -13.768 16.551 -60.406 1.00 22.78 240 SER C O 1
ATOM 6509 N N . PHE C 1 241 ? -13.672 14.920 -58.851 1.00 22.09 241 PHE C N 1
ATOM 6510 C CA . PHE C 1 241 ? -14.987 14.353 -59.163 1.00 22.04 241 PHE C CA 1
ATOM 6511 C C . PHE C 1 241 ? -16.162 15.090 -58.510 1.00 21.84 241 PHE C C 1
ATOM 6512 O O . PHE C 1 241 ? -17.139 15.435 -59.188 1.00 21.86 241 PHE C O 1
ATOM 6520 N N . ASP C 1 242 ? -16.058 15.328 -57.205 1.00 25.82 242 ASP C N 1
ATOM 6521 C CA . ASP C 1 242 ? -17.081 16.064 -56.480 1.00 25.74 242 ASP C CA 1
ATOM 6522 C C . ASP C 1 242 ? -16.547 17.238 -55.658 1.00 25.69 242 ASP C C 1
ATOM 6523 O O . ASP C 1 242 ? -17.315 17.910 -54.979 1.00 25.84 242 ASP C O 1
ATOM 6528 N N . GLY C 1 243 ? -15.238 17.475 -55.728 1.00 21.19 243 GLY C N 1
ATOM 6529 C CA . GLY C 1 243 ? -14.597 18.582 -55.029 1.00 21.14 243 GLY C CA 1
ATOM 6530 C C . GLY C 1 243 ? -14.474 18.366 -53.537 1.00 20.98 243 GLY C C 1
ATOM 6531 O O . GLY C 1 243 ? -14.009 19.243 -52.805 1.00 20.68 243 GLY C O 1
ATOM 6532 N N . GLY C 1 244 ? -14.901 17.192 -53.082 1.00 16.87 244 GLY C N 1
ATOM 6533 C CA . GLY C 1 244 ? -14.755 16.811 -51.689 1.00 16.45 244 GLY C CA 1
ATOM 6534 C C . GLY C 1 244 ? -13.303 16.590 -51.324 1.00 16.57 244 GLY C C 1
ATOM 6535 O O . GLY C 1 244 ? -12.398 16.732 -52.146 1.00 16.33 244 GLY C O 1
ATOM 6536 N N . ARG C 1 245 ? -13.088 16.227 -50.071 1.00 30.90 245 ARG C N 1
ATOM 6537 C CA . ARG C 1 245 ? -11.780 15.855 -49.585 1.00 30.89 245 ARG C CA 1
ATOM 6538 C C . ARG C 1 245 ? -11.196 14.735 -50.419 1.00 30.67 245 ARG C C 1
ATOM 6539 O O . ARG C 1 245 ? -11.911 13.834 -50.861 1.00 30.77 245 ARG C O 1
ATOM 6547 N N . MET C 1 246 ? -9.895 14.814 -50.661 1.00 17.48 246 MET C N 1
ATOM 6548 C CA . MET C 1 246 ? -9.213 13.794 -51.428 1.00 17.18 246 MET C CA 1
ATOM 6549 C C . MET C 1 246 ? -8.940 12.589 -50.526 1.00 16.98 246 MET C C 1
ATOM 6550 O O . MET C 1 246 ? -8.250 12.704 -49.527 1.00 16.86 246 MET C O 1
ATOM 6555 N N . TYR C 1 247 ? -9.506 11.446 -50.896 1.00 21.60 247 TYR C N 1
ATOM 6556 C CA . TYR C 1 247 ? -9.260 10.198 -50.207 1.00 21.97 247 TYR C CA 1
ATOM 6557 C C . TYR C 1 247 ? -8.655 9.215 -51.180 1.00 22.40 247 TYR C C 1
ATOM 6558 O O . TYR C 1 247 ? -8.717 9.415 -52.389 1.00 22.91 247 TYR C O 1
ATOM 6567 N N . ILE C 1 248 ? -8.081 8.139 -50.662 1.00 15.50 248 ILE C N 1
ATOM 6568 C CA . ILE C 1 248 ? -7.465 7.136 -51.517 1.00 16.02 248 ILE C CA 1
ATOM 6569 C C . ILE C 1 248 ? -8.450 6.586 -52.545 1.00 16.94 248 ILE C C 1
ATOM 6570 O O . ILE C 1 248 ? -8.042 6.218 -53.654 1.00 17.59 248 ILE C O 1
ATOM 6575 N N . SER C 1 249 ? -9.741 6.590 -52.193 1.00 23.63 249 SER C N 1
ATOM 6576 C CA . SER C 1 249 ? -10.789 6.118 -53.092 1.00 23.85 249 SER C CA 1
ATOM 6577 C C . SER C 1 249 ? -10.875 6.982 -54.348 1.00 23.94 249 SER C C 1
ATOM 6578 O O . SER C 1 249 ? -11.180 6.487 -55.428 1.00 23.75 249 SER C O 1
ATOM 6581 N N . HIS C 1 250 ? -10.604 8.276 -54.202 1.00 21.72 250 HIS C N 1
ATOM 6582 C CA . HIS C 1 250 ? -10.604 9.180 -55.354 1.00 21.53 250 HIS C CA 1
ATOM 6583 C C . HIS C 1 250 ? -9.380 8.983 -56.231 1.00 21.53 250 HIS C C 1
ATOM 6584 O O . HIS C 1 250 ? -9.485 9.041 -57.448 1.00 21.56 250 HIS C O 1
ATOM 6591 N N . ARG C 1 251 ? -8.235 8.729 -55.599 1.00 22.26 251 ARG C N 1
ATOM 6592 C CA . ARG C 1 251 ? -7.030 8.284 -56.298 1.00 22.03 251 ARG C CA 1
ATOM 6593 C C . ARG C 1 251 ? -7.238 6.959 -57.022 1.00 22.29 251 ARG C C 1
ATOM 6594 O O . ARG C 1 251 ? -6.824 6.827 -58.178 1.00 21.05 251 ARG C O 1
ATOM 6602 N N . VAL C 1 252 ? -7.880 5.994 -56.352 1.00 19.66 252 VAL C N 1
ATOM 6603 C CA . VAL C 1 252 ? -8.275 4.730 -56.980 1.00 19.92 252 VAL C CA 1
ATOM 6604 C C . VAL C 1 252 ? -9.076 4.979 -58.276 1.00 20.47 252 VAL C C 1
ATOM 6605 O O . VAL C 1 252 ? -8.773 4.392 -59.333 1.00 20.47 252 VAL C O 1
ATOM 6609 N N . ARG C 1 253 ? -10.078 5.857 -58.185 1.00 34.19 253 ARG C N 1
ATOM 6610 C CA . ARG C 1 253 ? -10.873 6.279 -59.339 1.00 34.30 253 ARG C CA 1
ATOM 6611 C C . ARG C 1 253 ? -10.026 6.893 -60.451 1.00 34.56 253 ARG C C 1
ATOM 6612 O O . ARG C 1 253 ? -10.248 6.616 -61.627 1.00 35.18 253 ARG C O 1
ATOM 6620 N N . GLU C 1 254 ? -9.076 7.744 -60.079 1.00 27.39 254 GLU C N 1
ATOM 6621 C CA . GLU C 1 254 ? -8.155 8.365 -61.038 1.00 27.59 254 GLU C CA 1
ATOM 6622 C C . GLU C 1 254 ? -7.230 7.346 -61.687 1.00 27.43 254 GLU C C 1
ATOM 6623 O O . GLU C 1 254 ? -6.749 7.558 -62.791 1.00 27.61 254 GLU C O 1
ATOM 6629 N N . GLN C 1 255 ? -6.969 6.264 -60.960 1.00 18.31 255 GLN C N 1
ATOM 6630 C CA . GLN C 1 255 ? -6.118 5.178 -61.398 1.00 18.00 255 GLN C CA 1
ATOM 6631 C C . GLN C 1 255 ? -6.954 4.017 -61.905 1.00 18.27 255 GLN C C 1
ATOM 6632 O O . GLN C 1 255 ? -6.587 2.856 -61.712 1.00 18.63 255 GLN C O 1
ATOM 6638 N N . ALA C 1 256 ? -8.070 4.333 -62.554 1.00 17.85 256 ALA C N 1
ATOM 6639 C CA . ALA C 1 256 ? -9.003 3.337 -63.062 1.00 18.21 256 ALA C CA 1
ATOM 6640 C C . ALA C 1 256 ? -8.324 2.266 -63.942 1.00 18.95 256 ALA C C 1
ATOM 6641 O O . ALA C 1 256 ? -8.590 1.072 -63.790 1.00 18.25 256 ALA C O 1
ATOM 6643 N N . GLU C 1 257 ? -7.444 2.715 -64.839 1.00 29.99 257 GLU C N 1
ATOM 6644 C CA . GLU C 1 257 ? -6.769 1.855 -65.800 1.00 30.82 257 GLU C CA 1
ATOM 6645 C C . GLU C 1 257 ? -5.813 0.894 -65.116 1.00 30.28 257 GLU C C 1
ATOM 6646 O O . GLU C 1 257 ? -5.714 -0.262 -65.518 1.00 30.18 257 GLU C O 1
ATOM 6652 N N . ALA C 1 258 ? -5.129 1.378 -64.081 1.00 16.31 258 ALA C N 1
ATOM 6653 C CA . ALA C 1 258 ? -4.255 0.561 -63.261 1.00 15.95 258 ALA C CA 1
ATOM 6654 C C . ALA C 1 258 ? -5.064 -0.440 -62.428 1.00 15.75 258 ALA C C 1
ATOM 6655 O O . ALA C 1 258 ? -4.664 -1.598 -62.263 1.00 15.82 258 ALA C O 1
ATOM 6657 N N . VAL C 1 259 ? -6.192 0.024 -61.895 1.00 15.36 259 VAL C N 1
ATOM 6658 C CA . VAL C 1 259 ? -7.129 -0.819 -61.161 1.00 14.85 259 VAL C CA 1
ATOM 6659 C C . VAL C 1 259 ? -7.680 -1.918 -62.082 1.00 14.91 259 VAL C C 1
ATOM 6660 O O . VAL C 1 259 ? -7.754 -3.082 -61.684 1.00 14.79 259 VAL C O 1
ATOM 6664 N N . LYS C 1 260 ? -8.026 -1.536 -63.311 1.00 24.05 260 LYS C N 1
ATOM 6665 C CA . LYS C 1 260 ? -8.473 -2.463 -64.356 1.00 21.79 260 LYS C CA 1
ATOM 6666 C C . LYS C 1 260 ? -7.400 -3.460 -64.774 1.00 22.26 260 LYS C C 1
ATOM 6667 O O . LYS C 1 260 ? -7.723 -4.599 -65.095 1.00 22.38 260 LYS C O 1
ATOM 6673 N N . LYS C 1 261 ? -6.140 -3.018 -64.798 1.00 23.09 261 LYS C N 1
ATOM 6674 C CA . LYS C 1 261 ? -4.996 -3.890 -65.039 1.00 23.53 261 LYS C CA 1
ATOM 6675 C C . LYS C 1 261 ? -4.932 -4.975 -63.969 1.00 23.06 261 LYS C C 1
ATOM 6676 O O . LYS C 1 261 ? -4.608 -6.122 -64.253 1.00 23.65 261 LYS C O 1
ATOM 6682 N N . ILE C 1 262 ? -5.240 -4.600 -62.739 1.00 19.72 262 ILE C N 1
ATOM 6683 C CA . ILE C 1 262 ? -5.248 -5.538 -61.622 1.00 19.13 262 ILE C CA 1
ATOM 6684 C C . ILE C 1 262 ? -6.447 -6.482 -61.699 1.00 18.83 262 ILE C C 1
ATOM 6685 O O . ILE C 1 262 ? -6.291 -7.692 -61.626 1.00 18.82 262 ILE C O 1
ATOM 6690 N N . LEU C 1 263 ? -7.633 -5.909 -61.878 1.00 23.08 263 LEU C N 1
ATOM 6691 C CA . LEU C 1 263 ? -8.884 -6.662 -61.979 1.00 22.63 263 LEU C CA 1
ATOM 6692 C C . LEU C 1 263 ? -8.893 -7.662 -63.130 1.00 22.57 263 LEU C C 1
ATOM 6693 O O . LEU C 1 263 ? -9.499 -8.721 -63.022 1.00 22.42 263 LEU C O 1
ATOM 6698 N N . ASN C 1 264 ? -8.234 -7.313 -64.229 1.00 16.71 264 ASN C N 1
ATOM 6699 C CA . ASN C 1 264 ? -8.203 -8.169 -65.410 1.00 17.05 264 ASN C CA 1
ATOM 6700 C C . ASN C 1 264 ? -6.927 -9.008 -65.538 1.00 17.32 264 ASN C C 1
ATOM 6701 O O . ASN C 1 264 ? -6.924 -10.020 -66.230 1.00 17.82 264 ASN C O 1
ATOM 6706 N N . GLY C 1 265 ? -5.853 -8.596 -64.868 1.00 25.58 265 GLY C N 1
ATOM 6707 C CA . GLY C 1 265 ? -4.547 -9.247 -65.044 1.00 25.97 265 GLY C CA 1
ATOM 6708 C C . GLY C 1 265 ? -4.030 -10.052 -63.872 1.00 24.05 265 GLY C C 1
ATOM 6709 O O . GLY C 1 265 ? -2.847 -10.355 -63.816 1.00 24.30 265 GLY C O 1
ATOM 6710 N N . GLY C 1 266 ? -4.915 -10.388 -62.934 1.00 23.17 266 GLY C N 1
ATOM 6711 C CA . GLY C 1 266 ? -4.578 -11.253 -61.804 1.00 23.17 266 GLY C CA 1
ATOM 6712 C C . GLY C 1 266 ? -3.732 -10.578 -60.739 1.00 23.28 266 GLY C C 1
ATOM 6713 O O . GLY C 1 266 ? -3.039 -11.243 -59.951 1.00 23.54 266 GLY C O 1
ATOM 6714 N N . GLY C 1 267 ? -3.796 -9.254 -60.701 1.00 21.88 267 GLY C N 1
ATOM 6715 C CA . GLY C 1 267 ? -3.064 -8.491 -59.696 1.00 23.82 267 GLY C CA 1
ATOM 6716 C C . GLY C 1 267 ? -3.744 -8.523 -58.340 1.00 23.35 267 GLY C C 1
ATOM 6717 O O . GLY C 1 267 ? -4.730 -9.228 -58.141 1.00 23.09 267 GLY C O 1
ATOM 6718 N N . ARG C 1 268 ? -3.208 -7.743 -57.406 1.00 19.98 268 ARG C N 1
ATOM 6719 C CA . ARG C 1 268 ? -3.735 -7.697 -56.058 1.00 19.30 268 ARG C CA 1
ATOM 6720 C C . ARG C 1 268 ? -3.954 -6.278 -55.577 1.00 18.79 268 ARG C C 1
ATOM 6721 O O . ARG C 1 268 ? -3.149 -5.393 -55.849 1.00 18.46 268 ARG C O 1
ATOM 6729 N N . PHE C 1 269 ? -5.054 -6.082 -54.859 1.00 16.70 269 PHE C N 1
ATOM 6730 C CA . PHE C 1 269 ? -5.273 -4.883 -54.057 1.00 16.85 269 PHE C CA 1
ATOM 6731 C C . PHE C 1 269 ? -4.979 -5.228 -52.604 1.00 16.56 269 PHE C C 1
ATOM 6732 O O . PHE C 1 269 ? -5.482 -6.229 -52.104 1.00 16.82 269 PHE C O 1
ATOM 6740 N N . TYR C 1 270 ? -4.173 -4.414 -51.927 1.00 11.95 270 TYR C N 1
ATOM 6741 C CA . TYR C 1 270 ? -4.006 -4.543 -50.469 1.00 23.39 270 TYR C CA 1
ATOM 6742 C C . TYR C 1 270 ? -4.470 -3.254 -49.869 1.00 23.18 270 TYR C C 1
ATOM 6743 O O . TYR C 1 270 ? -4.021 -2.192 -50.287 1.00 23.49 270 TYR C O 1
ATOM 6752 N N . ILE C 1 271 ? -5.386 -3.354 -48.906 1.00 16.49 271 ILE C N 1
ATOM 6753 C CA . ILE C 1 271 ? -5.950 -2.195 -48.241 1.00 16.22 271 ILE C CA 1
ATOM 6754 C C . ILE C 1 271 ? -5.662 -2.291 -46.752 1.00 16.71 271 ILE C C 1
ATOM 6755 O O . ILE C 1 271 ? -6.054 -3.243 -46.090 1.00 11.51 271 ILE C O 1
ATOM 6760 N N . CYS C 1 272 ? -4.958 -1.294 -46.235 1.00 16.20 272 CYS C N 1
ATOM 6761 C CA . CYS C 1 272 ? -4.583 -1.286 -44.849 1.00 16.03 272 CYS C CA 1
ATOM 6762 C C . CYS C 1 272 ? -4.771 0.099 -44.276 1.00 15.90 272 CYS C C 1
ATOM 6763 O O . CYS C 1 272 ? -4.382 1.082 -44.896 1.00 16.03 272 CYS C O 1
ATOM 6766 N N . GLY C 1 273 ? -5.388 0.175 -43.104 1.00 15.77 273 GLY C N 1
ATOM 6767 C CA . GLY C 1 273 ? -5.412 1.417 -42.356 1.00 15.97 273 GLY C CA 1
ATOM 6768 C C . GLY C 1 273 ? -6.714 1.674 -41.649 1.00 16.19 273 GLY C C 1
ATOM 6769 O O . GLY C 1 273 ? -7.442 0.748 -41.302 1.00 16.49 273 GLY C O 1
ATOM 6770 N N . GLY C 1 274 ? -7.005 2.946 -41.435 1.00 15.73 274 GLY C N 1
ATOM 6771 C CA . GLY C 1 274 ? -8.197 3.326 -40.719 1.00 16.00 274 GLY C CA 1
ATOM 6772 C C . GLY C 1 274 ? -9.038 4.344 -41.454 1.00 16.29 274 GLY C C 1
ATOM 6773 O O . GLY C 1 274 ? -8.586 4.934 -42.439 1.00 16.84 274 GLY C O 1
ATOM 6774 N N . PRO C 1 275 ? -10.268 4.572 -40.967 1.00 17.00 275 PRO C N 1
ATOM 6775 C CA . PRO C 1 275 ? -10.820 3.834 -39.821 1.00 16.91 275 PRO C CA 1
ATOM 6776 C C . PRO C 1 275 ? -11.207 2.400 -40.180 1.00 17.46 275 PRO C C 1
ATOM 6777 O O . PRO C 1 275 ? -11.094 2.004 -41.341 1.00 17.98 275 PRO C O 1
ATOM 6781 N N . LYS C 1 276 ? -11.650 1.626 -39.193 1.00 27.47 276 LYS C N 1
ATOM 6782 C CA . LYS C 1 276 ? -12.140 0.277 -39.436 1.00 28.29 276 LYS C CA 1
ATOM 6783 C C . LYS C 1 276 ? -13.273 0.294 -40.474 1.00 28.16 276 LYS C C 1
ATOM 6784 O O . LYS C 1 276 ? -14.193 1.102 -40.391 1.00 28.13 276 LYS C O 1
ATOM 6790 N N . GLY C 1 277 ? -13.178 -0.594 -41.455 1.00 24.13 277 GLY C N 1
ATOM 6791 C CA . GLY C 1 277 ? -14.159 -0.677 -42.528 1.00 24.00 277 GLY C CA 1
ATOM 6792 C C . GLY C 1 277 ? -13.993 0.377 -43.600 1.00 24.04 277 GLY C C 1
ATOM 6793 O O . GLY C 1 277 ? -14.919 0.615 -44.369 1.00 24.58 277 GLY C O 1
ATOM 6794 N N . MET C 1 278 ? -12.826 1.019 -43.642 1.00 21.02 278 MET C N 1
ATOM 6795 C CA . MET C 1 278 ? -12.517 2.019 -44.677 1.00 20.91 278 MET C CA 1
ATOM 6796 C C . MET C 1 278 ? -12.296 1.369 -46.027 1.00 21.01 278 MET C C 1
ATOM 6797 O O . MET C 1 278 ? -12.317 2.044 -47.048 1.00 21.67 278 MET C O 1
ATOM 6802 N N . GLU C 1 279 ? -12.067 0.060 -46.022 1.00 19.49 279 GLU C N 1
ATOM 6803 C CA . GLU C 1 279 ? -11.842 -0.699 -47.248 1.00 19.79 279 GLU C CA 1
ATOM 6804 C C . GLU C 1 279 ? -13.087 -0.713 -48.109 1.00 20.06 279 GLU C C 1
ATOM 6805 O O . GLU C 1 279 ? -13.008 -0.946 -49.308 1.00 20.50 279 GLU C O 1
ATOM 6811 N N . LYS C 1 280 ? -14.235 -0.479 -47.480 1.00 28.89 280 LYS C N 1
ATOM 6812 C CA . LYS C 1 280 ? -15.515 -0.529 -48.161 1.00 29.00 280 LYS C CA 1
ATOM 6813 C C . LYS C 1 280 ? -15.544 0.501 -49.255 1.00 29.02 280 LYS C C 1
ATOM 6814 O O . LYS C 1 280 ? -15.825 0.155 -50.391 1.00 29.99 280 LYS C O 1
ATOM 6820 N N . GLY C 1 281 ? -15.217 1.749 -48.915 1.00 18.65 281 GLY C N 1
ATOM 6821 C CA . GLY C 1 281 ? -15.266 2.864 -49.862 1.00 18.51 281 GLY C CA 1
ATOM 6822 C C . GLY C 1 281 ? -14.303 2.684 -51.011 1.00 18.58 281 GLY C C 1
ATOM 6823 O O . GLY C 1 281 ? -14.594 3.075 -52.145 1.00 18.84 281 GLY C O 1
ATOM 6824 N N . VAL C 1 282 ? -13.161 2.073 -50.696 1.00 16.04 282 VAL C N 1
ATOM 6825 C CA . VAL C 1 282 ? -12.126 1.716 -51.654 1.00 15.98 282 VAL C CA 1
ATOM 6826 C C . VAL C 1 282 ? -12.581 0.582 -52.575 1.00 16.45 282 VAL C C 1
ATOM 6827 O O . VAL C 1 282 ? -12.510 0.706 -53.798 1.00 16.82 282 VAL C O 1
ATOM 6831 N N . ILE C 1 283 ? -13.061 -0.513 -51.987 1.00 18.49 283 ILE C N 1
ATOM 6832 C CA . ILE C 1 283 ? -13.552 -1.657 -52.756 1.00 18.47 283 ILE C CA 1
ATOM 6833 C C . ILE C 1 283 ? -14.740 -1.271 -53.643 1.00 18.97 283 ILE C C 1
ATOM 6834 O O . ILE C 1 283 ? -14.829 -1.715 -54.792 1.00 19.10 283 ILE C O 1
ATOM 6839 N N . GLU C 1 284 ? -15.644 -0.437 -53.132 1.00 27.99 284 GLU C N 1
ATOM 6840 C CA . GLU C 1 284 ? -16.803 -0.061 -53.938 1.00 28.74 284 GLU C CA 1
ATOM 6841 C C . GLU C 1 284 ? -16.430 0.902 -55.077 1.00 28.70 284 GLU C C 1
ATOM 6842 O O . GLU C 1 284 ? -17.126 0.994 -56.079 1.00 25.84 284 GLU C O 1
ATOM 6848 N N . GLU C 1 285 ? -15.292 1.570 -54.926 1.00 24.88 285 GLU C N 1
ATOM 6849 C CA . GLU C 1 285 ? -14.709 2.382 -55.980 1.00 24.59 285 GLU C CA 1
ATOM 6850 C C . GLU C 1 285 ? -14.058 1.482 -57.017 1.00 24.39 285 GLU C C 1
ATOM 6851 O O . GLU C 1 285 ? -14.178 1.724 -58.206 1.00 24.69 285 GLU C O 1
ATOM 6857 N N . ILE C 1 286 ? -13.377 0.442 -56.543 1.00 18.13 286 ILE C N 1
ATOM 6858 C CA . ILE C 1 286 ? -12.830 -0.614 -57.390 1.00 18.10 286 ILE C CA 1
ATOM 6859 C C . ILE C 1 286 ? -13.956 -1.298 -58.173 1.00 17.93 286 ILE C C 1
ATOM 6860 O O . ILE C 1 286 ? -13.800 -1.630 -59.356 1.00 17.55 286 ILE C O 1
ATOM 6865 N N . GLN C 1 287 ? -15.092 -1.473 -57.498 1.00 23.27 287 GLN C N 1
ATOM 6866 C CA . GLN C 1 287 ? -16.281 -2.082 -58.092 1.00 23.35 287 GLN C CA 1
ATOM 6867 C C . GLN C 1 287 ? -16.914 -1.219 -59.178 1.00 23.38 287 GLN C C 1
ATOM 6868 O O . GLN C 1 287 ? -17.192 -1.719 -60.259 1.00 23.67 287 GLN C O 1
ATOM 6874 N N . LYS C 1 288 ? -17.126 0.067 -58.900 1.00 27.89 288 LYS C N 1
ATOM 6875 C CA . LYS C 1 288 ? -17.516 1.018 -59.946 1.00 26.21 288 LYS C CA 1
ATOM 6876 C C . LYS C 1 288 ? -16.621 0.902 -61.178 1.00 28.39 288 LYS C C 1
ATOM 6877 O O . LYS C 1 288 ? -17.116 0.828 -62.288 1.00 28.36 288 LYS C O 1
ATOM 6883 N N . ILE C 1 289 ? -15.308 0.883 -60.966 1.00 22.50 289 ILE C N 1
ATOM 6884 C CA . ILE C 1 289 ? -14.344 0.737 -62.052 1.00 22.92 289 ILE C CA 1
ATOM 6885 C C . ILE C 1 289 ? -14.513 -0.584 -62.832 1.00 23.27 289 ILE C C 1
ATOM 6886 O O . ILE C 1 289 ? -14.445 -0.586 -64.061 1.00 23.46 289 ILE C O 1
ATOM 6891 N N . SER C 1 290 ? -14.744 -1.687 -62.117 1.00 25.84 290 SER C N 1
ATOM 6892 C CA . SER C 1 290 ? -14.927 -3.008 -62.734 1.00 26.29 290 SER C CA 1
ATOM 6893 C C . SER C 1 290 ? -16.193 -3.076 -63.586 1.00 26.35 290 SER C C 1
ATOM 6894 O O . SER C 1 290 ? -16.310 -3.911 -64.499 1.00 26.11 290 SER C O 1
ATOM 6897 N N . GLY C 1 291 ? -17.142 -2.205 -63.238 1.00 29.87 291 GLY C N 1
ATOM 6898 C CA . GLY C 1 291 ? -18.463 -2.155 -63.844 1.00 29.55 291 GLY C CA 1
ATOM 6899 C C . GLY C 1 291 ? -19.383 -3.191 -63.243 1.00 29.46 291 GLY C C 1
ATOM 6900 O O . GLY C 1 291 ? -20.500 -3.385 -63.721 1.00 29.65 291 GLY C O 1
ATOM 6901 N N . ASN C 1 292 ? -18.915 -3.867 -62.195 1.00 26.74 292 ASN C N 1
ATOM 6902 C CA . ASN C 1 292 ? -19.722 -4.905 -61.577 1.00 26.56 292 ASN C CA 1
ATOM 6903 C C . ASN C 1 292 ? -20.875 -4.277 -60.813 1.00 26.47 292 ASN C C 1
ATOM 6904 O O . ASN C 1 292 ? -20.683 -3.357 -60.031 1.00 26.17 292 ASN C O 1
ATOM 6909 N N . THR C 1 293 ? -22.078 -4.754 -61.099 1.00 40.40 293 THR C N 1
ATOM 6910 C CA . THR C 1 293 ? -23.289 -4.222 -60.494 1.00 40.32 293 THR C CA 1
ATOM 6911 C C . THR C 1 293 ? -23.927 -5.313 -59.648 1.00 40.47 293 THR C C 1
ATOM 6912 O O . THR C 1 293 ? -25.148 -5.413 -59.573 1.00 40.89 293 THR C O 1
ATOM 6916 N N . GLY C 1 294 ? -23.083 -6.148 -59.043 1.00 30.39 294 GLY C N 1
ATOM 6917 C CA . GLY C 1 294 ? -23.517 -7.113 -58.045 1.00 30.26 294 GLY C CA 1
ATOM 6918 C C . GLY C 1 294 ? -23.443 -6.455 -56.683 1.00 30.24 294 GLY C C 1
ATOM 6919 O O . GLY C 1 294 ? -23.060 -5.285 -56.570 1.00 30.30 294 GLY C O 1
ATOM 6920 N N . THR C 1 295 ? -23.800 -7.189 -55.638 1.00 28.01 295 THR C N 1
ATOM 6921 C CA . THR C 1 295 ? -23.703 -6.639 -54.289 1.00 27.75 295 THR C CA 1
ATOM 6922 C C . THR C 1 295 ? -22.236 -6.465 -53.890 1.00 27.87 295 THR C C 1
ATOM 6923 O O . THR C 1 295 ? -21.348 -7.146 -54.421 1.00 28.45 295 THR C O 1
ATOM 6927 N N . TYR C 1 296 ? -21.991 -5.548 -52.962 1.00 27.65 296 TYR C N 1
ATOM 6928 C CA . TYR C 1 296 ? -20.663 -5.303 -52.432 1.00 27.59 296 TYR C CA 1
ATOM 6929 C C . TYR C 1 296 ? -19.998 -6.605 -51.964 1.00 27.28 296 TYR C C 1
ATOM 6930 O O . TYR C 1 296 ? -18.854 -6.885 -52.306 1.00 27.02 296 TYR C O 1
ATOM 6939 N N . GLU C 1 297 ? -20.736 -7.382 -51.175 1.00 29.28 297 GLU C N 1
ATOM 6940 C CA . GLU C 1 297 ? -20.300 -8.674 -50.651 1.00 28.67 297 GLU C CA 1
ATOM 6941 C C . GLU C 1 297 ? -19.948 -9.645 -51.776 1.00 28.61 297 GLU C C 1
ATOM 6942 O O . GLU C 1 297 ? -18.943 -10.336 -51.707 1.00 28.83 297 GLU C O 1
ATOM 6948 N N . GLU C 1 298 ? -20.774 -9.690 -52.815 1.00 26.15 298 GLU C N 1
ATOM 6949 C CA . GLU C 1 298 ? -20.486 -10.506 -53.993 1.00 25.82 298 GLU C CA 1
ATOM 6950 C C . GLU C 1 298 ? -19.200 -10.092 -54.705 1.00 25.80 298 GLU C C 1
ATOM 6951 O O . GLU C 1 298 ? -18.380 -10.945 -55.054 1.00 25.98 298 GLU C O 1
ATOM 6957 N N . PHE C 1 299 ? -19.029 -8.787 -54.920 1.00 19.56 299 PHE C N 1
ATOM 6958 C CA . PHE C 1 299 ? -17.812 -8.266 -55.529 1.00 19.39 299 PHE C CA 1
ATOM 6959 C C . PHE C 1 299 ? -16.575 -8.487 -54.652 1.00 19.35 299 PHE C C 1
ATOM 6960 O O . PHE C 1 299 ? -15.499 -8.836 -55.160 1.00 19.42 299 PHE C O 1
ATOM 6968 N N . LYS C 1 300 ? -16.730 -8.281 -53.346 1.00 18.72 300 LYS C N 1
ATOM 6969 C CA . LYS C 1 300 ? -15.608 -8.408 -52.421 1.00 18.53 300 LYS C CA 1
ATOM 6970 C C . LYS C 1 300 ? -15.198 -9.888 -52.193 1.00 18.54 300 LYS C C 1
ATOM 6971 O O . LYS C 1 300 ? -14.008 -10.217 -52.195 1.00 18.58 300 LYS C O 1
ATOM 6977 N N . HIS C 1 301 ? -16.178 -10.771 -52.033 1.00 15.59 301 HIS C N 1
ATOM 6978 C CA . HIS C 1 301 ? -15.879 -12.176 -51.838 1.00 15.62 301 HIS C CA 1
ATOM 6979 C C . HIS C 1 301 ? -15.230 -12.783 -53.090 1.00 15.91 301 HIS C C 1
ATOM 6980 O O . HIS C 1 301 ? -14.351 -13.651 -53.008 1.00 15.95 301 HIS C O 1
ATOM 6987 N N . HIS C 1 302 ? -15.700 -12.330 -54.240 1.00 26.56 302 HIS C N 1
ATOM 6988 C CA . HIS C 1 302 ? -15.098 -12.700 -55.495 1.00 26.86 302 HIS C CA 1
ATOM 6989 C C . HIS C 1 302 ? -13.631 -12.272 -55.601 1.00 26.84 302 HIS C C 1
ATOM 6990 O O . HIS C 1 302 ? -12.772 -13.064 -55.943 1.00 26.98 302 HIS C O 1
ATOM 6997 N N . LEU C 1 303 ? -13.365 -11.015 -55.289 1.00 17.00 303 LEU C N 1
ATOM 6998 C CA . LEU C 1 303 ? -12.018 -10.495 -55.250 1.00 16.99 303 LEU C CA 1
ATOM 6999 C C . LEU C 1 303 ? -11.152 -11.236 -54.222 1.00 16.94 303 LEU C C 1
ATOM 7000 O O . LEU C 1 303 ? -9.981 -11.515 -54.486 1.00 17.08 303 LEU C O 1
ATOM 7005 N N . GLU C 1 304 ? -11.735 -11.569 -53.072 0.50 13.51 304 GLU C N 1
ATOM 7006 C CA . GLU C 1 304 ? -11.042 -12.348 -52.052 0.50 13.38 304 GLU C CA 1
ATOM 7007 C C . GLU C 1 304 ? -10.714 -13.772 -52.520 0.50 13.57 304 GLU C C 1
ATOM 7008 O O . GLU C 1 304 ? -9.580 -14.227 -52.388 0.50 13.64 304 GLU C O 1
ATOM 7014 N N . GLY C 1 305 ? -11.721 -14.465 -53.051 1.00 27.93 305 GLY C N 1
ATOM 7015 C CA . GLY C 1 305 ? -11.567 -15.811 -53.592 1.00 28.14 305 GLY C CA 1
ATOM 7016 C C . GLY C 1 305 ? -10.551 -15.908 -54.714 1.00 28.44 305 GLY C C 1
ATOM 7017 O O . GLY C 1 305 ? -9.842 -16.903 -54.819 1.00 29.06 305 GLY C O 1
ATOM 7018 N N . ALA C 1 306 ? -10.471 -14.863 -55.539 1.00 16.34 306 ALA C N 1
ATOM 7019 C CA . ALA C 1 306 ? -9.492 -14.765 -56.635 1.00 16.53 306 ALA C CA 1
ATOM 7020 C C . ALA C 1 306 ? -8.062 -14.387 -56.178 1.00 16.52 306 ALA C C 1
ATOM 7021 O O . ALA C 1 306 ? -7.144 -14.266 -56.997 1.00 16.63 306 ALA C O 1
ATOM 7023 N N . HIS C 1 307 ? -7.889 -14.215 -54.870 1.00 18.56 307 HIS C N 1
ATOM 7024 C CA . HIS C 1 307 ? -6.674 -13.631 -54.271 1.00 18.51 307 HIS C CA 1
ATOM 7025 C C . HIS C 1 307 ? -6.291 -12.309 -54.898 1.00 18.52 307 HIS C C 1
ATOM 7026 O O . HIS C 1 307 ? -5.155 -12.139 -55.355 1.00 18.63 307 HIS C O 1
ATOM 7033 N N . GLN C 1 308 ? -7.237 -11.381 -54.938 1.00 17.08 308 GLN C N 1
ATOM 7034 C CA . GLN C 1 308 ? -6.957 -10.079 -55.513 1.00 17.38 308 GLN C CA 1
ATOM 7035 C C . GLN C 1 308 ? -7.244 -8.970 -54.532 1.00 17.04 308 GLN C C 1
ATOM 7036 O O . GLN C 1 308 ? -7.110 -7.803 -54.868 1.00 17.33 308 GLN C O 1
ATOM 7042 N N . LEU C 1 309 ? -7.628 -9.355 -53.317 1.00 18.23 309 LEU C N 1
ATOM 7043 C CA . LEU C 1 309 ? -8.000 -8.426 -52.275 1.00 17.99 309 LEU C CA 1
ATOM 7044 C C . LEU C 1 309 ? -7.592 -8.922 -50.907 1.00 18.19 309 LEU C C 1
ATOM 7045 O O . LEU C 1 309 ? -7.934 -10.021 -50.502 1.00 18.30 309 LEU C O 1
ATOM 7050 N N . PHE C 1 310 ? -6.865 -8.063 -50.203 1.00 16.86 310 PHE C N 1
ATOM 7051 C CA . PHE C 1 310 ? -6.356 -8.321 -48.887 1.00 16.68 310 PHE C CA 1
ATOM 7052 C C . PHE C 1 310 ? -6.631 -7.048 -48.136 1.00 17.38 310 PHE C C 1
ATOM 7053 O O . PHE C 1 310 ? -6.278 -5.948 -48.573 1.00 17.72 310 PHE C O 1
ATOM 7061 N N . VAL C 1 311 ? -7.326 -7.197 -47.026 1.00 29.64 311 VAL C N 1
ATOM 7062 C CA . VAL C 1 311 ? -7.730 -6.065 -46.250 1.00 27.10 311 VAL C CA 1
ATOM 7063 C C . VAL C 1 311 ? -7.227 -6.211 -44.821 1.00 26.64 311 VAL C C 1
ATOM 7064 O O . VAL C 1 311 ? -7.322 -7.287 -44.218 1.00 26.41 311 VAL C O 1
ATOM 7068 N N . GLU C 1 312 ? -6.646 -5.132 -44.308 1.00 26.40 312 GLU C N 1
ATOM 7069 C CA . GLU C 1 312 ? -6.332 -5.030 -42.894 1.00 26.14 312 GLU C CA 1
ATOM 7070 C C . GLU C 1 312 ? -6.685 -3.651 -42.387 1.00 25.60 312 GLU C C 1
ATOM 7071 O O . GLU C 1 312 ? -5.845 -2.757 -42.355 1.00 25.90 312 GLU C O 1
ATOM 7077 N N . THR C 1 313 ? -7.936 -3.472 -41.989 1.00 20.55 313 THR C N 1
ATOM 7078 C CA . THR C 1 313 ? -8.361 -2.167 -41.519 1.00 20.08 313 THR C CA 1
ATOM 7079 C C . THR C 1 313 ? -8.639 -2.186 -40.028 1.00 19.48 313 THR C C 1
ATOM 7080 O O . THR C 1 313 ? -8.922 -3.228 -39.447 1.00 19.85 313 THR C O 1
ATOM 7084 N N . TYR C 1 314 ? -8.527 -1.027 -39.407 1.00 15.59 314 TYR C N 1
ATOM 7085 C CA . TYR C 1 314 ? -8.588 -0.919 -37.962 1.00 15.01 314 TYR C CA 1
ATOM 7086 C C . TYR C 1 314 ? -8.715 0.557 -37.622 1.00 14.41 314 TYR C C 1
ATOM 7087 O O . TYR C 1 314 ? -9.321 0.885 -36.616 1.00 14.93 314 TYR C O 1
ATOM 7096 N N . THR D 1 8 ? -25.701 47.520 -39.308 1.00 67.93 8 THR D N 1
ATOM 7097 C CA . THR D 1 8 ? -24.818 47.412 -40.514 1.00 67.86 8 THR D CA 1
ATOM 7098 C C . THR D 1 8 ? -24.884 46.038 -41.202 1.00 67.41 8 THR D C 1
ATOM 7099 O O . THR D 1 8 ? -24.676 45.945 -42.417 1.00 67.96 8 THR D O 1
ATOM 7101 N N . ARG D 1 9 ? -25.183 44.995 -40.415 0.50 39.51 9 ARG D N 1
ATOM 7102 C CA . ARG D 1 9 ? -25.370 43.594 -40.850 0.50 38.76 9 ARG D CA 1
ATOM 7103 C C . ARG D 1 9 ? -26.515 43.376 -41.861 0.50 38.56 9 ARG D C 1
ATOM 7104 O O . ARG D 1 9 ? -26.878 42.233 -42.164 0.50 38.17 9 ARG D O 1
ATOM 7112 N N . GLU D 1 10 ? -27.060 44.477 -42.379 1.00 56.71 10 GLU D N 1
ATOM 7113 C CA . GLU D 1 10 ? -28.270 44.496 -43.218 1.00 56.63 10 GLU D CA 1
ATOM 7114 C C . GLU D 1 10 ? -28.329 43.459 -44.346 1.00 56.18 10 GLU D C 1
ATOM 7115 O O . GLU D 1 10 ? -27.454 43.425 -45.221 1.00 56.18 10 GLU D O 1
ATOM 7121 N N . PRO D 1 11 ? -29.382 42.624 -44.339 1.00 37.13 11 PRO D N 1
ATOM 7122 C CA . PRO D 1 11 ? -29.636 41.723 -45.452 1.00 36.85 11 PRO D CA 1
ATOM 7123 C C . PRO D 1 11 ? -29.974 42.484 -46.746 1.00 37.10 11 PRO D C 1
ATOM 7124 O O . PRO D 1 11 ? -30.711 43.473 -46.733 1.00 37.39 11 PRO D O 1
ATOM 7128 N N . GLN D 1 12 ? -29.399 42.029 -47.851 1.00 31.17 12 GLN D N 1
ATOM 7129 C CA . GLN D 1 12 ? -29.667 42.612 -49.158 1.00 31.19 12 GLN D CA 1
ATOM 7130 C C . GLN D 1 12 ? -30.358 41.561 -49.984 1.00 30.99 12 GLN D C 1
ATOM 7131 O O . GLN D 1 12 ? -30.021 40.386 -49.907 1.00 30.73 12 GLN D O 1
ATOM 7137 N N . ILE D 1 13 ? -31.356 41.983 -50.745 1.00 23.23 13 ILE D N 1
ATOM 7138 C CA . ILE D 1 13 ? -32.114 41.056 -51.567 1.00 23.01 13 ILE D CA 1
ATOM 7139 C C . ILE D 1 13 ? -32.091 41.507 -53.014 1.00 23.49 13 ILE D C 1
ATOM 7140 O O . ILE D 1 13 ? -31.966 42.704 -53.293 1.00 23.62 13 ILE D O 1
ATOM 7145 N N . ASN D 1 14 ? -32.183 40.534 -53.918 1.00 26.35 14 ASN D N 1
ATOM 7146 C CA . ASN D 1 14 ? -32.442 40.784 -55.329 1.00 26.75 14 ASN D CA 1
ATOM 7147 C C . ASN D 1 14 ? -31.385 41.644 -55.991 1.00 26.87 14 ASN D C 1
ATOM 7148 O O . ASN D 1 14 ? -31.670 42.397 -56.924 1.00 27.06 14 ASN D O 1
ATOM 7153 N N . LEU D 1 15 ? -30.157 41.532 -55.490 1.00 30.47 15 LEU D N 1
ATOM 7154 C CA . LEU D 1 15 ? -29.012 42.187 -56.118 1.00 30.54 15 LEU D CA 1
ATOM 7155 C C . LEU D 1 15 ? -28.784 41.548 -57.482 1.00 30.61 15 LEU D C 1
ATOM 7156 O O . LEU D 1 15 ? -28.362 42.200 -58.427 1.00 30.98 15 LEU D O 1
ATOM 7161 N N . PHE D 1 16 ? -29.087 40.259 -57.560 1.00 23.91 16 PHE D N 1
ATOM 7162 C CA . PHE D 1 16 ? -29.039 39.520 -58.802 1.00 24.31 16 PHE D CA 1
ATOM 7163 C C . PHE D 1 16 ? -30.407 38.931 -59.129 1.00 24.67 16 PHE D C 1
ATOM 7164 O O . PHE D 1 16 ? -31.025 38.247 -58.320 1.00 24.44 16 PHE D O 1
ATOM 7172 N N . LYS D 1 17 ? -30.872 39.252 -60.327 1.00 32.72 17 LYS D N 1
ATOM 7173 C CA . LYS D 1 17 ? -32.171 38.834 -60.836 1.00 33.37 17 LYS D CA 1
ATOM 7174 C C . LYS D 1 17 ? -31.908 38.043 -62.100 1.00 33.36 17 LYS D C 1
ATOM 7175 O O . LYS D 1 17 ? -30.760 37.893 -62.488 1.00 33.08 17 LYS D O 1
ATOM 7181 N N . LYS D 1 18 ? -32.947 37.527 -62.748 1.00 37.06 18 LYS D N 1
ATOM 7182 C CA . LYS D 1 18 ? -32.708 36.654 -63.899 1.00 37.26 18 LYS D CA 1
ATOM 7183 C C . LYS D 1 18 ? -32.132 37.388 -65.127 1.00 37.31 18 LYS D C 1
ATOM 7184 O O . LYS D 1 18 ? -31.615 36.749 -66.033 1.00 36.86 18 LYS D O 1
ATOM 7190 N N . SER D 1 19 ? -32.192 38.725 -65.102 1.00 45.97 19 SER D N 1
ATOM 7191 C CA . SER D 1 19 ? -31.603 39.617 -66.130 1.00 46.47 19 SER D CA 1
ATOM 7192 C C . SER D 1 19 ? -30.142 40.000 -65.869 1.00 45.91 19 SER D C 1
ATOM 7193 O O . SER D 1 19 ? -29.395 40.322 -66.804 1.00 45.90 19 SER D O 1
ATOM 7196 N N . ASN D 1 20 ? -29.765 40.011 -64.594 1.00 33.26 20 ASN D N 1
ATOM 7197 C CA . ASN D 1 20 ? -28.382 40.234 -64.169 1.00 32.70 20 ASN D CA 1
ATOM 7198 C C . ASN D 1 20 ? -27.992 39.180 -63.142 1.00 32.10 20 ASN D C 1
ATOM 7199 O O . ASN D 1 20 ? -27.823 39.476 -61.956 1.00 32.06 20 ASN D O 1
ATOM 7204 N N . PRO D 1 21 ? -27.864 37.924 -63.594 1.00 31.33 21 PRO D N 1
ATOM 7205 C CA . PRO D 1 21 ? -27.611 36.862 -62.643 1.00 30.72 21 PRO D CA 1
ATOM 7206 C C . PRO D 1 21 ? -26.171 36.890 -62.145 1.00 30.38 21 PRO D C 1
ATOM 7207 O O . PRO D 1 21 ? -25.317 37.558 -62.720 1.00 30.90 21 PRO D O 1
ATOM 7211 N N . TYR D 1 22 ? -25.920 36.176 -61.067 1.00 23.80 22 TYR D N 1
ATOM 7212 C CA . TYR D 1 22 ? -24.590 36.067 -60.516 1.00 23.61 22 TYR D CA 1
ATOM 7213 C C . TYR D 1 22 ? -24.003 34.721 -60.918 1.00 23.58 22 TYR D C 1
ATOM 7214 O O . TYR D 1 22 ? -24.677 33.708 -60.862 1.00 23.46 22 TYR D O 1
ATOM 7223 N N . LYS D 1 23 ? -22.748 34.727 -61.355 1.00 32.76 23 LYS D N 1
ATOM 7224 C CA . LYS D 1 23 ? -22.068 33.507 -61.801 1.00 32.96 23 LYS D CA 1
ATOM 7225 C C . LYS D 1 23 ? -21.075 33.002 -60.760 1.00 32.68 23 LYS D C 1
ATOM 7226 O O . LYS D 1 23 ? -20.023 33.613 -60.531 1.00 32.67 23 LYS D O 1
ATOM 7232 N N . ALA D 1 24 ? -21.432 31.878 -60.142 1.00 24.33 24 ALA D N 1
ATOM 7233 C CA . ALA D 1 24 ? -20.646 31.255 -59.084 1.00 24.00 24 ALA D CA 1
ATOM 7234 C C . ALA D 1 24 ? -20.082 29.951 -59.611 1.00 24.11 24 ALA D C 1
ATOM 7235 O O . ALA D 1 24 ? -20.764 29.241 -60.330 1.00 24.79 24 ALA D O 1
ATOM 7237 N N . LYS D 1 25 ? -18.836 29.640 -59.270 1.00 35.32 25 LYS D N 1
ATOM 7238 C CA . LYS D 1 25 ? -18.234 28.398 -59.736 1.00 35.37 25 LYS D CA 1
ATOM 7239 C C . LYS D 1 25 ? -18.367 27.318 -58.688 1.00 34.48 25 LYS D C 1
ATOM 7240 O O . LYS D 1 25 ? -18.287 27.586 -57.493 1.00 34.35 25 LYS D O 1
ATOM 7246 N N . VAL D 1 26 ? -18.570 26.090 -59.149 1.00 17.60 26 VAL D N 1
ATOM 7247 C CA . VAL D 1 26 ? -18.639 24.952 -58.251 1.00 16.47 26 VAL D CA 1
ATOM 7248 C C . VAL D 1 26 ? -17.249 24.641 -57.719 1.00 16.07 26 VAL D C 1
ATOM 7249 O O . VAL D 1 26 ? -16.320 24.389 -58.478 1.00 16.44 26 VAL D O 1
ATOM 7253 N N . ILE D 1 27 ? -17.119 24.710 -56.406 1.00 19.82 27 ILE D N 1
ATOM 7254 C CA . ILE D 1 27 ? -15.968 24.173 -55.713 1.00 19.50 27 ILE D CA 1
ATOM 7255 C C . ILE D 1 27 ? -16.185 22.686 -55.463 1.00 19.07 27 ILE D C 1
ATOM 7256 O O . ILE D 1 27 ? -15.374 21.853 -55.861 1.00 19.48 27 ILE D O 1
ATOM 7261 N N . SER D 1 28 ? -17.292 22.348 -54.817 1.00 16.30 28 SER D N 1
ATOM 7262 C CA . SER D 1 28 ? -17.604 20.949 -54.565 1.00 15.91 28 SER D CA 1
ATOM 7263 C C . SER D 1 28 ? -19.086 20.658 -54.595 1.00 15.94 28 SER D C 1
ATOM 7264 O O . SER D 1 28 ? -19.918 21.549 -54.464 1.00 16.11 28 SER D O 1
ATOM 7267 N N . ASN D 1 29 ? -19.393 19.388 -54.791 1.00 18.25 29 ASN D N 1
ATOM 7268 C CA . ASN D 1 29 ? -20.747 18.895 -54.805 1.00 18.64 29 ASN D CA 1
ATOM 7269 C C . ASN D 1 29 ? -20.648 17.438 -54.384 1.00 19.03 29 ASN D C 1
ATOM 7270 O O . ASN D 1 29 ? -20.442 16.549 -55.210 1.00 19.07 29 ASN D O 1
ATOM 7275 N N . VAL D 1 30 ? -20.717 17.200 -53.077 1.00 25.00 30 VAL D N 1
ATOM 7276 C CA . VAL D 1 30 ? -20.553 15.847 -52.584 1.00 24.88 30 VAL D CA 1
ATOM 7277 C C . VAL D 1 30 ? -21.868 15.327 -52.031 1.00 24.90 30 VAL D C 1
ATOM 7278 O O . VAL D 1 30 ? -22.620 16.054 -51.342 1.00 25.10 30 VAL D O 1
ATOM 7282 N N . LEU D 1 31 ? -22.158 14.084 -52.394 1.00 23.62 31 LEU D N 1
ATOM 7283 C CA . LEU D 1 31 ? -23.271 13.361 -51.827 1.00 23.32 31 LEU D CA 1
ATOM 7284 C C . LEU D 1 31 ? -23.042 13.138 -50.336 1.00 22.64 31 LEU D C 1
ATOM 7285 O O . LEU D 1 31 ? -22.017 12.598 -49.929 1.00 22.70 31 LEU D O 1
ATOM 7290 N N . LEU D 1 32 ? -24.017 13.550 -49.534 1.00 22.96 32 LEU D N 1
ATOM 7291 C CA . LEU D 1 32 ? -23.963 13.401 -48.080 1.00 22.80 32 LEU D CA 1
ATOM 7292 C C . LEU D 1 32 ? -24.655 12.143 -47.583 1.00 22.75 32 LEU D C 1
ATOM 7293 O O . LEU D 1 32 ? -24.309 11.599 -46.535 1.00 22.31 32 LEU D O 1
ATOM 7298 N N . THR D 1 33 ? -25.644 11.691 -48.333 1.00 17.04 33 THR D N 1
ATOM 7299 C CA . THR D 1 33 ? -26.439 10.545 -47.926 1.00 17.16 33 THR D CA 1
ATOM 7300 C C . THR D 1 33 ? -25.948 9.280 -48.648 1.00 17.80 33 THR D C 1
ATOM 7301 O O . THR D 1 33 ? -25.204 9.378 -49.630 1.00 18.07 33 THR D O 1
ATOM 7305 N N . PRO D 1 34 ? -26.360 8.091 -48.175 1.00 23.25 34 PRO D N 1
ATOM 7306 C CA . PRO D 1 34 ? -25.856 6.888 -48.810 1.00 23.83 34 PRO D CA 1
ATOM 7307 C C . PRO D 1 34 ? -26.207 6.805 -50.286 1.00 24.65 34 PRO D C 1
ATOM 7308 O O . PRO D 1 34 ? -27.306 7.187 -50.687 1.00 25.21 34 PRO D O 1
ATOM 7312 N N . GLU D 1 35 ? -25.263 6.328 -51.088 1.00 46.89 35 GLU D N 1
ATOM 7313 C CA . GLU D 1 35 ? -25.528 6.036 -52.492 1.00 48.14 35 GLU D CA 1
ATOM 7314 C C . GLU D 1 35 ? -26.740 5.110 -52.634 1.00 48.19 35 GLU D C 1
ATOM 7315 O O . GLU D 1 35 ? -26.950 4.204 -51.821 1.00 48.34 35 GLU D O 1
ATOM 7321 N N . THR D 1 36 ? -27.536 5.375 -53.660 1.00 40.13 36 THR D N 1
ATOM 7322 C CA . THR D 1 36 ? -28.771 4.656 -53.937 1.00 40.59 36 THR D CA 1
ATOM 7323 C C . THR D 1 36 ? -28.661 3.134 -53.715 1.00 40.12 36 THR D C 1
ATOM 7324 O O . THR D 1 36 ? -27.710 2.503 -54.180 1.00 39.96 36 THR D O 1
ATOM 7328 N N . GLY D 1 37 ? -29.614 2.571 -52.964 1.00 44.94 37 GLY D N 1
ATOM 7329 C CA . GLY D 1 37 ? -29.656 1.130 -52.671 1.00 44.86 37 GLY D CA 1
ATOM 7330 C C . GLY D 1 37 ? -28.846 0.744 -51.445 1.00 44.68 37 GLY D C 1
ATOM 7331 O O . GLY D 1 37 ? -29.069 -0.303 -50.823 1.00 44.30 37 GLY D O 1
ATOM 7332 N N . THR D 1 38 ? -27.882 1.596 -51.124 1.00 50.50 38 THR D N 1
ATOM 7333 C CA . THR D 1 38 ? -27.122 1.511 -49.893 1.00 50.47 38 THR D CA 1
ATOM 7334 C C . THR D 1 38 ? -27.908 2.348 -48.894 1.00 50.10 38 THR D C 1
ATOM 7335 O O . THR D 1 38 ? -28.726 3.190 -49.284 1.00 50.63 38 THR D O 1
ATOM 7339 N N . GLY D 1 39 ? -27.681 2.132 -47.609 1.00 37.04 39 GLY D N 1
ATOM 7340 C CA . GLY D 1 39 ? -28.396 2.926 -46.622 1.00 36.32 39 GLY D CA 1
ATOM 7341 C C . GLY D 1 39 ? -29.766 2.372 -46.286 1.00 35.93 39 GLY D C 1
ATOM 7342 O O . GLY D 1 39 ? -30.197 1.365 -46.854 1.00 35.94 39 GLY D O 1
ATOM 7343 N N . LYS D 1 40 ? -30.454 3.051 -45.371 1.00 31.19 40 LYS D N 1
ATOM 7344 C CA . LYS D 1 40 ? -31.654 2.515 -44.742 1.00 30.99 40 LYS D CA 1
ATOM 7345 C C . LYS D 1 40 ? -32.906 2.481 -45.620 1.00 31.39 40 LYS D C 1
ATOM 7346 O O . LYS D 1 40 ? -33.653 1.504 -45.582 1.00 31.65 40 LYS D O 1
ATOM 7352 N N . ARG D 1 41 ? -33.122 3.522 -46.416 1.00 28.36 41 ARG D N 1
ATOM 7353 C CA . ARG D 1 41 ? -34.276 3.592 -47.318 1.00 29.06 41 ARG D CA 1
ATOM 7354 C C . ARG D 1 41 ? -34.242 2.481 -48.362 1.00 30.47 41 ARG D C 1
ATOM 7355 O O . ARG D 1 41 ? -33.309 2.429 -49.165 1.00 30.25 41 ARG D O 1
ATOM 7363 N N . PRO D 1 42 ? -35.317 1.728 -48.378 1.00 55.64 42 PRO D N 1
ATOM 7364 C CA . PRO D 1 42 ? -35.413 0.442 -49.023 1.00 57.16 42 PRO D CA 1
ATOM 7365 C C . PRO D 1 42 ? -35.209 0.513 -50.529 1.00 58.44 42 PRO D C 1
ATOM 7366 O O . PRO D 1 42 ? -34.248 -0.052 -51.016 1.00 58.98 42 PRO D O 1
ATOM 7370 N N . LYS D 1 43 ? -36.038 1.166 -51.285 1.00 43.80 43 LYS D N 1
ATOM 7371 C CA . LYS D 1 43 ? -35.643 1.176 -52.665 1.00 43.83 43 LYS D CA 1
ATOM 7372 C C . LYS D 1 43 ? -36.504 1.765 -53.681 1.00 44.00 43 LYS D C 1
ATOM 7373 O O . LYS D 1 43 ? -36.050 2.558 -54.446 1.00 44.00 43 LYS D O 1
ATOM 7375 N N . LYS D 1 44 ? -37.775 1.375 -53.695 1.00 58.72 44 LYS D N 1
ATOM 7376 C CA . LYS D 1 44 ? -38.583 1.355 -52.482 1.00 58.78 44 LYS D CA 1
ATOM 7377 C C . LYS D 1 44 ? -37.729 1.616 -51.246 1.00 58.66 44 LYS D C 1
ATOM 7378 O O . LYS D 1 44 ? -36.955 0.758 -50.822 1.00 58.67 44 LYS D O 1
ATOM 7380 N N . GLU D 1 45 ? -37.874 2.806 -50.673 1.00 62.22 45 GLU D N 1
ATOM 7381 C CA . GLU D 1 45 ? -38.956 3.710 -51.047 1.00 62.18 45 GLU D CA 1
ATOM 7382 C C . GLU D 1 45 ? -38.430 5.116 -51.319 1.00 62.41 45 GLU D C 1
ATOM 7383 O O . GLU D 1 45 ? -38.548 6.006 -50.477 1.00 62.60 45 GLU D O 1
ATOM 7389 N N . GLY D 1 46 ? -37.851 5.308 -52.499 1.00 38.51 46 GLY D N 1
ATOM 7390 C CA . GLY D 1 46 ? -36.639 4.605 -52.877 1.00 38.45 46 GLY D CA 1
ATOM 7391 C C . GLY D 1 46 ? -35.390 5.430 -52.632 1.00 38.26 46 GLY D C 1
ATOM 7392 O O . GLY D 1 46 ? -34.440 4.964 -52.003 1.00 38.12 46 GLY D O 1
ATOM 7393 N N . GLU D 1 47 ? -35.393 6.661 -53.132 1.00 34.92 47 GLU D N 1
ATOM 7394 C CA . GLU D 1 47 ? -34.157 7.482 -53.191 1.00 34.83 47 GLU D CA 1
ATOM 7395 C C . GLU D 1 47 ? -34.051 8.805 -52.394 1.00 34.83 47 GLU D C 1
ATOM 7396 O O . GLU D 1 47 ? -34.782 9.717 -52.591 1.00 34.97 47 GLU D O 1
ATOM 7402 N N . ALA D 1 48 ? -33.097 8.901 -51.512 1.00 18.47 48 ALA D N 1
ATOM 7403 C CA . ALA D 1 48 ? -32.859 10.145 -50.806 1.00 18.47 48 ALA D CA 1
ATOM 7404 C C . ALA D 1 48 ? -31.466 10.657 -50.926 1.00 18.39 48 ALA D C 1
ATOM 7405 O O . ALA D 1 48 ? -30.656 10.341 -50.170 1.00 18.26 48 ALA D O 1
ATOM 7407 N N . LEU D 1 49 ? -31.226 11.457 -51.922 1.00 16.92 49 LEU D N 1
ATOM 7408 C CA . LEU D 1 49 ? -29.882 11.791 -52.359 1.00 18.06 49 LEU D CA 1
ATOM 7409 C C . LEU D 1 49 ? -29.643 13.275 -52.122 1.00 17.85 49 LEU D C 1
ATOM 7410 O O . LEU D 1 49 ? -30.156 14.116 -52.848 1.00 18.01 49 LEU D O 1
ATOM 7415 N N . VAL D 1 50 ? -28.868 13.572 -51.076 1.00 14.71 50 VAL D N 1
ATOM 7416 C CA . VAL D 1 50 ? -28.662 14.931 -50.599 1.00 14.65 50 VAL D CA 1
ATOM 7417 C C . VAL D 1 50 ? -27.215 15.364 -50.762 1.00 14.50 50 VAL D C 1
ATOM 7418 O O . VAL D 1 50 ? -26.305 14.718 -50.245 1.00 14.28 50 VAL D O 1
ATOM 7422 N N . HIS D 1 51 ? -27.014 16.469 -51.474 1.00 17.83 51 HIS D N 1
ATOM 7423 C CA . HIS D 1 51 ? -25.678 16.970 -51.756 1.00 18.18 51 HIS D CA 1
ATOM 7424 C C . HIS D 1 51 ? -25.371 18.260 -50.990 1.00 18.47 51 HIS D C 1
ATOM 7425 O O . HIS D 1 51 ? -26.232 19.113 -50.823 1.00 18.47 51 HIS D O 1
ATOM 7432 N N . ARG D 1 52 ? -24.134 18.379 -50.528 1.00 22.92 52 ARG D N 1
ATOM 7433 C CA . ARG D 1 52 ? -23.605 19.640 -50.065 1.00 23.07 52 ARG D CA 1
ATOM 7434 C C . ARG D 1 52 ? -22.907 20.225 -51.273 1.00 23.22 52 ARG D C 1
ATOM 7435 O O . ARG D 1 52 ? -22.019 19.598 -51.843 1.00 23.17 52 ARG D O 1
ATOM 7443 N N . ILE D 1 53 ? -23.338 21.416 -51.674 1.00 15.86 53 ILE D N 1
ATOM 7444 C CA . ILE D 1 53 ? -22.784 22.072 -52.833 1.00 16.00 53 ILE D CA 1
ATOM 7445 C C . ILE D 1 53 ? -22.108 23.339 -52.364 1.00 15.84 53 ILE D C 1
ATOM 7446 O O . ILE D 1 53 ? -22.740 24.199 -51.748 1.00 16.27 53 ILE D O 1
ATOM 7451 N N . VAL D 1 54 ? -20.807 23.416 -52.608 1.00 16.39 54 VAL D N 1
ATOM 7452 C CA . VAL D 1 54 ? -20.004 24.578 -52.244 1.00 15.98 54 VAL D CA 1
ATOM 7453 C C . VAL D 1 54 ? -19.662 25.326 -53.533 1.00 16.32 54 VAL D C 1
ATOM 7454 O O . VAL D 1 54 ? -19.075 24.761 -54.476 1.00 15.96 54 VAL D O 1
ATOM 7458 N N . LEU D 1 55 ? -20.077 26.588 -53.588 1.00 15.80 55 LEU D N 1
ATOM 7459 C CA . LEU D 1 55 ? -19.806 27.419 -54.748 1.00 16.06 55 LEU D CA 1
ATOM 7460 C C . LEU D 1 55 ? -18.907 28.560 -54.339 1.00 15.92 55 LEU D C 1
ATOM 7461 O O . LEU D 1 55 ? -19.167 29.212 -53.330 1.00 15.65 55 LEU D O 1
ATOM 7466 N N . ALA D 1 56 ? -17.857 28.797 -55.118 1.00 18.26 56 ALA D N 1
ATOM 7467 C CA . ALA D 1 56 ? -17.001 29.945 -54.892 1.00 18.40 56 ALA D CA 1
ATOM 7468 C C . ALA D 1 56 ? -17.739 31.189 -55.361 1.00 18.94 56 ALA D C 1
ATOM 7469 O O . ALA D 1 56 ? -18.269 31.234 -56.486 1.00 19.49 56 ALA D O 1
ATOM 7471 N N . ILE D 1 57 ? -17.809 32.170 -54.467 1.00 17.13 57 ILE D N 1
ATOM 7472 C CA . ILE D 1 57 ? -18.434 33.452 -54.743 1.00 17.06 57 ILE D CA 1
ATOM 7473 C C . ILE D 1 57 ? -17.530 34.620 -54.341 1.00 17.43 57 ILE D C 1
ATOM 7474 O O . ILE D 1 57 ? -16.424 34.442 -53.822 1.00 17.03 57 ILE D O 1
ATOM 7479 N N . ASP D 1 58 ? -18.032 35.814 -54.610 1.00 26.88 58 ASP D N 1
ATOM 7480 C CA . ASP D 1 58 ? -17.421 37.043 -54.189 1.00 27.29 58 ASP D CA 1
ATOM 7481 C C . ASP D 1 58 ? -18.441 37.618 -53.222 1.00 27.11 58 ASP D C 1
ATOM 7482 O O . ASP D 1 58 ? -19.519 38.040 -53.646 1.00 27.27 58 ASP D O 1
ATOM 7487 N N . HIS D 1 59 ? -18.110 37.599 -51.927 1.00 15.39 59 HIS D N 1
ATOM 7488 C CA . HIS D 1 59 ? -19.017 38.049 -50.878 0.50 15.28 59 HIS D CA 1
ATOM 7489 C C . HIS D 1 59 ? -19.326 39.537 -50.978 1.00 15.62 59 HIS D C 1
ATOM 7490 O O . HIS D 1 59 ? -20.287 40.002 -50.379 1.00 15.62 59 HIS D O 1
ATOM 7497 N N . SER D 1 60 ? -18.494 40.284 -51.707 1.00 30.75 60 SER D N 1
ATOM 7498 C CA . SER D 1 60 ? -18.764 41.689 -52.023 1.00 30.99 60 SER D CA 1
ATOM 7499 C C . SER D 1 60 ? -19.874 41.811 -53.077 1.00 31.34 60 SER D C 1
ATOM 7500 O O . SER D 1 60 ? -20.733 42.692 -52.996 1.00 31.54 60 SER D O 1
ATOM 7503 N N . ALA D 1 61 ? -19.845 40.919 -54.062 1.00 23.92 61 ALA D N 1
ATOM 7504 C CA . ALA D 1 61 ? -20.911 40.837 -55.053 1.00 24.27 61 ALA D CA 1
ATOM 7505 C C . ALA D 1 61 ? -22.154 40.170 -54.473 1.00 24.02 61 ALA D C 1
ATOM 7506 O O . ALA D 1 61 ? -23.279 40.496 -54.852 1.00 23.87 61 ALA D O 1
ATOM 7508 N N . TYR D 1 62 ? -21.943 39.236 -53.552 1.00 21.04 62 TYR D N 1
ATOM 7509 C CA . TYR D 1 62 ? -23.037 38.451 -52.992 1.00 20.86 62 TYR D CA 1
ATOM 7510 C C . TYR D 1 62 ? -22.987 38.444 -51.468 1.00 20.68 62 TYR D C 1
ATOM 7511 O O . TYR D 1 62 ? -22.615 37.444 -50.854 1.00 20.84 62 TYR D O 1
ATOM 7520 N N . PRO D 1 63 ? -23.365 39.566 -50.864 1.00 28.62 63 PRO D N 1
ATOM 7521 C CA . PRO D 1 63 ? -23.188 39.761 -49.430 1.00 28.21 63 PRO D CA 1
ATOM 7522 C C . PRO D 1 63 ? -24.384 39.212 -48.686 1.00 28.15 63 PRO D C 1
ATOM 7523 O O . PRO D 1 63 ? -25.093 39.939 -47.954 1.00 28.15 63 PRO D O 1
ATOM 7527 N N . TYR D 1 64 ? -24.600 37.916 -48.878 1.00 21.66 64 TYR D N 1
ATOM 7528 C CA . TYR D 1 64 ? -25.745 37.244 -48.302 1.00 21.09 64 TYR D CA 1
ATOM 7529 C C . TYR D 1 64 ? -25.624 37.239 -46.781 1.00 20.96 64 TYR D C 1
ATOM 7530 O O . TYR D 1 64 ? -24.548 37.445 -46.216 1.00 20.68 64 TYR D O 1
ATOM 7539 N N . VAL D 1 65 ? -26.759 37.028 -46.137 1.00 24.09 65 VAL D N 1
ATOM 7540 C CA . VAL D 1 65 ? -26.839 36.906 -44.703 1.00 23.81 65 VAL D CA 1
ATOM 7541 C C . VAL D 1 65 ? -27.449 35.528 -44.489 1.00 23.49 65 VAL D C 1
ATOM 7542 O O . VAL D 1 65 ? -28.189 35.051 -45.347 1.00 23.62 65 VAL D O 1
ATOM 7546 N N . ILE D 1 66 ? -27.093 34.858 -43.394 1.00 22.50 66 ILE D N 1
ATOM 7547 C CA . ILE D 1 66 ? -27.645 33.522 -43.124 1.00 21.90 66 ILE D CA 1
ATOM 7548 C C . ILE D 1 66 ? -29.162 33.599 -42.869 1.00 22.07 66 ILE D C 1
ATOM 7549 O O . ILE D 1 66 ? -29.648 34.525 -42.226 1.00 22.34 66 ILE D O 1
ATOM 7554 N N . GLY D 1 67 ? -29.901 32.636 -43.401 1.00 20.32 67 GLY D N 1
ATOM 7555 C CA . GLY D 1 67 ? -31.359 32.684 -43.381 1.00 20.57 67 GLY D CA 1
ATOM 7556 C C . GLY D 1 67 ? -31.888 33.051 -44.754 1.00 20.88 67 GLY D C 1
ATOM 7557 O O . GLY D 1 67 ? -33.055 32.815 -45.067 1.00 21.14 67 GLY D O 1
ATOM 7558 N N . GLN D 1 68 ? -31.014 33.613 -45.583 1.00 15.98 68 GLN D N 1
ATOM 7559 C CA . GLN D 1 68 ? -31.377 33.942 -46.950 1.00 16.35 68 GLN D CA 1
ATOM 7560 C C . GLN D 1 68 ? -31.287 32.719 -47.842 1.00 16.70 68 GLN D C 1
ATOM 7561 O O . GLN D 1 68 ? -30.647 31.720 -47.498 1.00 16.47 68 GLN D O 1
ATOM 7567 N N . SER D 1 69 ? -31.969 32.796 -48.976 1.00 17.20 69 SER D N 1
ATOM 7568 C CA . SER D 1 69 ? -31.856 31.775 -49.996 1.00 17.52 69 SER D CA 1
ATOM 7569 C C . SER D 1 69 ? -31.020 32.318 -51.135 1.00 17.82 69 SER D C 1
ATOM 7570 O O . SER D 1 69 ? -30.966 33.529 -51.374 1.00 18.60 69 SER D O 1
ATOM 7573 N N . GLY D 1 70 ? -30.348 31.413 -51.824 1.00 13.76 70 GLY D N 1
ATOM 7574 C CA . GLY D 1 70 ? -29.761 31.710 -53.114 1.00 14.06 70 GLY D CA 1
ATOM 7575 C C . GLY D 1 70 ? -30.684 31.149 -54.170 1.00 14.42 70 GLY D C 1
ATOM 7576 O O . GLY D 1 70 ? -31.240 30.054 -54.009 1.00 19.15 70 GLY D O 1
ATOM 7577 N N . GLY D 1 71 ? -30.860 31.913 -55.242 1.00 19.19 71 GLY D N 1
ATOM 7578 C CA . GLY D 1 71 ? -31.667 31.484 -56.369 1.00 18.83 71 GLY D CA 1
ATOM 7579 C C . GLY D 1 71 ? -30.770 30.843 -57.395 1.00 18.64 71 GLY D C 1
ATOM 7580 O O . GLY D 1 71 ? -29.634 31.265 -57.584 1.00 18.24 71 GLY D O 1
ATOM 7581 N N . VAL D 1 72 ? -31.273 29.799 -58.040 1.00 15.14 72 VAL D N 1
ATOM 7582 C CA . VAL D 1 72 ? -30.535 29.129 -59.099 1.00 14.69 72 VAL D CA 1
ATOM 7583 C C . VAL D 1 72 ? -31.429 29.014 -60.309 1.00 15.29 72 VAL D C 1
ATOM 7584 O O . VAL D 1 72 ? -32.538 28.510 -60.207 1.00 15.20 72 VAL D O 1
ATOM 7588 N N . ILE D 1 73 ? -30.949 29.514 -61.445 1.00 18.10 73 ILE D N 1
ATOM 7589 C CA . ILE D 1 73 ? -31.586 29.261 -62.706 1.00 18.18 73 ILE D CA 1
ATOM 7590 C C . ILE D 1 73 ? -30.909 28.034 -63.318 1.00 14.54 73 ILE D C 1
ATOM 7591 O O . ILE D 1 73 ? -29.735 28.094 -63.672 1.00 14.74 73 ILE D O 1
ATOM 7596 N N . PRO D 1 74 ? -31.634 26.902 -63.410 1.00 19.26 74 PRO D N 1
ATOM 7597 C CA . PRO D 1 74 ? -31.066 25.765 -64.141 1.00 19.32 74 PRO D CA 1
ATOM 7598 C C . PRO D 1 74 ? -31.000 26.098 -65.625 1.00 19.96 74 PRO D C 1
ATOM 7599 O O . PRO D 1 74 ? -31.871 26.816 -66.123 1.00 20.26 74 PRO D O 1
ATOM 7603 N N . PRO D 1 75 ? -29.964 25.607 -66.329 1.00 33.85 75 PRO D N 1
ATOM 7604 C CA . PRO D 1 75 ? -29.760 25.990 -67.722 1.00 34.62 75 PRO D CA 1
ATOM 7605 C C . PRO D 1 75 ? -30.840 25.442 -68.650 1.00 35.34 75 PRO D C 1
ATOM 7606 O O . PRO D 1 75 ? -31.516 24.465 -68.309 1.00 35.35 75 PRO D O 1
ATOM 7610 N N . GLY D 1 76 ? -31.006 26.080 -69.806 1.00 43.79 76 GLY D N 1
ATOM 7611 C CA . GLY D 1 76 ? -31.872 25.548 -70.856 1.00 44.58 76 GLY D CA 1
ATOM 7612 C C . GLY D 1 76 ? -33.288 26.087 -70.918 1.00 45.32 76 GLY D C 1
ATOM 7613 O O . GLY D 1 76 ? -33.649 27.019 -70.193 1.00 45.04 76 GLY D O 1
ATOM 7614 N N . GLU D 1 77 ? -34.079 25.484 -71.809 1.00 53.81 77 GLU D N 1
ATOM 7615 C CA . GLU D 1 77 ? -35.453 25.900 -72.093 1.00 54.73 77 GLU D CA 1
ATOM 7616 C C . GLU D 1 77 ? -36.441 25.039 -71.313 1.00 54.51 77 GLU D C 1
ATOM 7617 O O . GLU D 1 77 ? -36.447 23.813 -71.455 1.00 54.38 77 GLU D O 1
ATOM 7623 N N . ASP D 1 78 ? -37.277 25.682 -70.500 1.00 44.07 78 ASP D N 1
ATOM 7624 C CA . ASP D 1 78 ? -38.398 24.998 -69.856 1.00 43.87 78 ASP D CA 1
ATOM 7625 C C . ASP D 1 78 ? -39.453 24.659 -70.922 1.00 44.27 78 ASP D C 1
ATOM 7626 O O . ASP D 1 78 ? -40.067 25.570 -71.501 1.00 44.59 78 ASP D O 1
ATOM 7631 N N . PRO D 1 79 ? -39.659 23.348 -71.195 1.00 54.37 79 PRO D N 1
ATOM 7632 C CA . PRO D 1 79 ? -40.591 22.936 -72.248 1.00 54.65 79 PRO D CA 1
ATOM 7633 C C . PRO D 1 79 ? -42.026 23.352 -71.931 1.00 55.14 79 PRO D C 1
ATOM 7634 O O . PRO D 1 79 ? -42.802 23.631 -72.849 1.00 55.42 79 PRO D O 1
ATOM 7638 N N . GLU D 1 80 ? -42.355 23.390 -70.638 1.00 70.50 80 GLU D N 1
ATOM 7639 C CA . GLU D 1 80 ? -43.638 23.896 -70.147 1.00 71.18 80 GLU D CA 1
ATOM 7640 C C . GLU D 1 80 ? -43.872 25.329 -70.627 1.00 71.70 80 GLU D C 1
ATOM 7641 O O . GLU D 1 80 ? -44.993 25.691 -71.002 1.00 72.10 80 GLU D O 1
ATOM 7647 N N . LYS D 1 81 ? -42.805 26.126 -70.615 1.00 48.35 81 LYS D N 1
ATOM 7648 C CA . LYS D 1 81 ? -42.861 27.528 -71.000 1.00 49.11 81 LYS D CA 1
ATOM 7649 C C . LYS D 1 81 ? -42.818 27.700 -72.515 1.00 49.75 81 LYS D C 1
ATOM 7650 O O . LYS D 1 81 ? -43.543 28.526 -73.073 1.00 50.07 81 LYS D O 1
ATOM 7656 N N . LYS D 1 82 ? -41.961 26.912 -73.165 1.00 61.63 82 LYS D N 1
ATOM 7657 C CA . LYS D 1 82 ? -41.863 26.864 -74.627 1.00 62.27 82 LYS D CA 1
ATOM 7658 C C . LYS D 1 82 ? -43.165 26.382 -75.284 1.00 62.44 82 LYS D C 1
ATOM 7659 O O . LYS D 1 82 ? -43.533 26.860 -76.361 1.00 62.94 82 LYS D O 1
ATOM 7665 N N . ALA D 1 83 ? -43.852 25.441 -74.632 1.00 67.88 83 ALA D N 1
ATOM 7666 C CA . ALA D 1 83 ? -45.136 24.928 -75.119 1.00 68.19 83 ALA D CA 1
ATOM 7667 C C . ALA D 1 83 ? -46.219 26.003 -75.111 1.00 68.77 83 ALA D C 1
ATOM 7668 O O . ALA D 1 83 ? -47.027 26.079 -76.036 1.00 69.20 83 ALA D O 1
ATOM 7670 N N . LYS D 1 84 ? -46.223 26.829 -74.067 1.00 70.11 84 LYS D N 1
ATOM 7671 C CA . LYS D 1 84 ? -47.148 27.961 -73.963 1.00 70.75 84 LYS D CA 1
ATOM 7672 C C . LYS D 1 84 ? -46.798 29.095 -74.931 1.00 71.04 84 LYS D C 1
ATOM 7673 O O . LYS D 1 84 ? -47.633 29.956 -75.211 1.00 71.66 84 LYS D O 1
ATOM 7679 N N . GLY D 1 85 ? -45.565 29.091 -75.435 1.00 60.69 85 GLY D N 1
ATOM 7680 C CA . GLY D 1 85 ? -45.060 30.162 -76.298 1.00 60.88 85 GLY D CA 1
ATOM 7681 C C . GLY D 1 85 ? -44.858 31.440 -75.506 1.00 60.93 85 GLY D C 1
ATOM 7682 O O . GLY D 1 85 ? -45.458 32.469 -75.815 1.00 61.24 85 GLY D O 1
ATOM 7683 N N . LEU D 1 86 ? -44.001 31.368 -74.488 1.00 62.20 86 LEU D N 1
ATOM 7684 C CA . LEU D 1 86 ? -43.902 32.426 -73.479 1.00 62.24 86 LEU D CA 1
ATOM 7685 C C . LEU D 1 86 ? -42.949 33.580 -73.790 1.00 62.53 86 LEU D C 1
ATOM 7686 O O . LEU D 1 86 ? -43.254 34.728 -73.457 1.00 63.11 86 LEU D O 1
ATOM 7691 N N . ALA D 1 87 ? -41.817 33.281 -74.428 1.00 56.77 87 ALA D N 1
ATOM 7692 C CA . ALA D 1 87 ? -40.784 34.282 -74.768 1.00 56.57 87 ALA D CA 1
ATOM 7693 C C . ALA D 1 87 ? -39.706 34.373 -73.694 1.00 55.90 87 ALA D C 1
ATOM 7694 O O . ALA D 1 87 ? -38.524 34.519 -74.015 1.00 55.98 87 ALA D O 1
ATOM 7696 N N . ASP D 1 88 ? -40.115 34.310 -72.427 1.00 60.27 88 ASP D N 1
ATOM 7697 C CA . ASP D 1 88 ? -39.175 34.079 -71.335 1.00 59.33 88 ASP D CA 1
ATOM 7698 C C . ASP D 1 88 ? -38.535 32.698 -71.519 1.00 57.98 88 ASP D C 1
ATOM 7699 O O . ASP D 1 88 ? -37.363 32.611 -71.891 1.00 57.99 88 ASP D O 1
ATOM 7704 N N . VAL D 1 89 ? -39.309 31.637 -71.281 1.00 38.54 89 VAL D N 1
ATOM 7705 C CA . VAL D 1 89 ? -38.919 30.255 -71.626 1.00 37.19 89 VAL D CA 1
ATOM 7706 C C . VAL D 1 89 ? -37.879 29.610 -70.681 1.00 36.14 89 VAL D C 1
ATOM 7707 O O . VAL D 1 89 ? -37.984 28.425 -70.355 1.00 35.66 89 VAL D O 1
ATOM 7711 N N . GLY D 1 90 ? -36.897 30.383 -70.227 1.00 38.63 90 GLY D N 1
ATOM 7712 C CA . GLY D 1 90 ? -35.915 29.885 -69.261 1.00 37.55 90 GLY D CA 1
ATOM 7713 C C . GLY D 1 90 ? -36.542 29.420 -67.951 1.00 36.90 90 GLY D C 1
ATOM 7714 O O . GLY D 1 90 ? -37.565 29.956 -67.527 1.00 37.17 90 GLY D O 1
ATOM 7715 N N . TYR D 1 91 ? -35.924 28.423 -67.314 1.00 28.11 91 TYR D N 1
ATOM 7716 C CA . TYR D 1 91 ? -36.443 27.836 -66.079 1.00 27.46 91 TYR D CA 1
ATOM 7717 C C . TYR D 1 91 ? -36.556 28.874 -64.978 1.00 27.87 91 TYR D C 1
ATOM 7718 O O . TYR D 1 91 ? -35.642 29.687 -64.776 1.00 27.89 91 TYR D O 1
ATOM 7727 N N . THR D 1 92 ? -37.680 28.840 -64.265 1.00 24.60 92 THR D N 1
ATOM 7728 C CA . THR D 1 92 ? -37.881 29.731 -63.143 1.00 24.63 92 THR D CA 1
ATOM 7729 C C . THR D 1 92 ? -36.821 29.420 -62.094 1.00 24.28 92 THR D C 1
ATOM 7730 O O . THR D 1 92 ? -36.308 28.304 -62.016 1.00 24.09 92 THR D O 1
ATOM 7734 N N . VAL D 1 93 ? -36.470 30.433 -61.321 1.00 20.29 93 VAL D N 1
ATOM 7735 C CA . VAL D 1 93 ? -35.515 30.304 -60.244 1.00 19.60 93 VAL D CA 1
ATOM 7736 C C . VAL D 1 93 ? -36.024 29.295 -59.208 1.00 19.18 93 VAL D C 1
ATOM 7737 O O . VAL D 1 93 ? -37.209 29.301 -58.820 1.00 19.21 93 VAL D O 1
ATOM 7741 N N . ARG D 1 94 ? -35.128 28.404 -58.805 1.00 18.17 94 ARG D N 1
ATOM 7742 C CA . ARG D 1 94 ? -35.322 27.632 -57.601 1.00 17.83 94 ARG D CA 1
ATOM 7743 C C . ARG D 1 94 ? -34.477 28.257 -56.508 1.00 17.50 94 ARG D C 1
ATOM 7744 O O . ARG D 1 94 ? -33.323 28.630 -56.733 1.00 17.30 94 ARG D O 1
ATOM 7752 N N . LEU D 1 95 ? -35.083 28.398 -55.338 1.00 14.91 95 LEU D N 1
ATOM 7753 C CA . LEU D 1 95 ? -34.431 28.954 -54.170 1.00 14.48 95 LEU D CA 1
ATOM 7754 C C . LEU D 1 95 ? -33.836 27.837 -53.348 1.00 14.33 95 LEU D C 1
ATOM 7755 O O . LEU D 1 95 ? -34.425 26.780 -53.215 1.00 14.21 95 LEU D O 1
ATOM 7760 N N . TYR D 1 96 ? -32.639 28.059 -52.819 1.00 17.12 96 TYR D N 1
ATOM 7761 C CA . TYR D 1 96 ? -32.050 27.092 -51.888 1.00 16.79 96 TYR D CA 1
ATOM 7762 C C . TYR D 1 96 ? -31.527 27.814 -50.686 1.00 16.53 96 TYR D C 1
ATOM 7763 O O . TYR D 1 96 ? -30.784 28.781 -50.820 1.00 16.89 96 TYR D O 1
ATOM 7772 N N . SER D 1 97 ? -31.939 27.357 -49.510 1.00 15.54 97 SER D N 1
ATOM 7773 C CA . SER D 1 97 ? -31.445 27.920 -48.271 1.00 14.53 97 SER D CA 1
ATOM 7774 C C . SER D 1 97 ? -29.928 27.923 -48.268 1.00 14.49 97 SER D C 1
ATOM 7775 O O . SER D 1 97 ? -29.293 26.892 -48.509 1.00 14.60 97 SER D O 1
ATOM 7778 N N . ILE D 1 98 ? -29.338 29.093 -48.044 1.00 14.15 98 ILE D N 1
ATOM 7779 C CA . ILE D 1 98 ? -27.891 29.161 -47.889 1.00 13.28 98 ILE D CA 1
ATOM 7780 C C . ILE D 1 98 ? -27.531 28.413 -46.605 1.00 12.96 98 ILE D C 1
ATOM 7781 O O . ILE D 1 98 ? -28.117 28.660 -45.554 1.00 12.93 98 ILE D O 1
ATOM 7786 N N . ALA D 1 99 ? -26.591 27.481 -46.697 1.00 19.09 99 ALA D N 1
ATOM 7787 C CA . ALA D 1 99 ? -26.205 26.672 -45.533 1.00 18.74 99 ALA D CA 1
ATOM 7788 C C . ALA D 1 99 ? -24.971 27.216 -44.819 1.00 18.34 99 ALA D C 1
ATOM 7789 O O . ALA D 1 99 ? -24.686 26.840 -43.683 1.00 18.22 99 ALA D O 1
ATOM 7791 N N . SER D 1 100 ? -24.250 28.101 -45.502 1.00 14.32 100 SER D N 1
ATOM 7792 C CA . SER D 1 100 ? -22.981 28.641 -45.033 1.00 14.19 100 SER D CA 1
ATOM 7793 C C . SER D 1 100 ? -23.183 29.933 -44.237 1.00 14.21 100 SER D C 1
ATOM 7794 O O . SER D 1 100 ? -24.098 30.700 -44.523 1.00 14.39 100 SER D O 1
ATOM 7797 N N . PRO D 1 101 ? -22.320 30.182 -43.232 1.00 20.82 101 PRO D N 1
ATOM 7798 C CA . PRO D 1 101 ? -22.389 31.443 -42.494 1.00 20.84 101 PRO D CA 1
ATOM 7799 C C . PRO D 1 101 ? -22.056 32.659 -43.377 1.00 21.06 101 PRO D C 1
ATOM 7800 O O . PRO D 1 101 ? -21.463 32.510 -44.459 1.00 21.16 101 PRO D O 1
ATOM 7804 N N . SER D 1 102 ? -22.447 33.844 -42.914 1.00 40.49 102 SER D N 1
ATOM 7805 C CA . SER D 1 102 ? -22.379 35.082 -43.704 1.00 40.80 102 SER D CA 1
ATOM 7806 C C . SER D 1 102 ? -21.025 35.395 -44.341 1.00 41.37 102 SER D C 1
ATOM 7807 O O . SER D 1 102 ? -20.990 35.831 -45.488 1.00 42.58 102 SER D O 1
ATOM 7810 N N . TYR D 1 103 ? -19.932 35.179 -43.615 1.00 34.43 103 TYR D N 1
ATOM 7811 C CA . TYR D 1 103 ? -18.571 35.633 -44.014 1.00 34.72 103 TYR D CA 1
ATOM 7812 C C . TYR D 1 103 ? -18.074 36.748 -43.108 1.00 34.70 103 TYR D C 1
ATOM 7813 O O . TYR D 1 103 ? -18.632 37.840 -43.095 1.00 35.26 103 TYR D O 1
ATOM 7822 N N . PHE D 1 105 ? -16.954 36.925 -39.907 0.50 46.25 105 PHE D N 1
ATOM 7823 C CA . PHE D 1 105 ? -16.162 38.144 -40.086 0.50 46.54 105 PHE D CA 1
ATOM 7824 C C . PHE D 1 105 ? -15.511 38.202 -41.466 0.50 46.69 105 PHE D C 1
ATOM 7825 O O . PHE D 1 105 ? -15.212 39.286 -41.969 0.50 46.73 105 PHE D O 1
ATOM 7833 N N . GLY D 1 106 ? -15.294 37.034 -42.070 1.00 54.52 106 GLY D N 1
ATOM 7834 C CA . GLY D 1 106 ? -14.435 36.929 -43.239 1.00 54.84 106 GLY D CA 1
ATOM 7835 C C . GLY D 1 106 ? -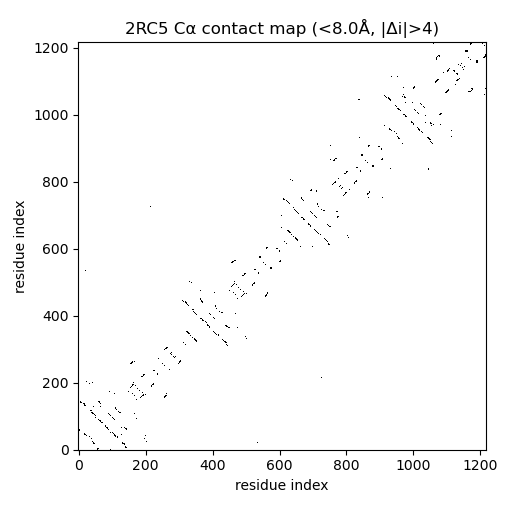13.439 35.802 -43.072 1.00 55.00 106 GLY D C 1
ATOM 7836 O O . GLY D 1 106 ? -12.382 35.966 -42.419 1.00 55.28 106 GLY D O 1
ATOM 7837 N N . MET D 1 107 ? -13.773 34.676 -43.702 1.00 56.30 107 MET D N 1
ATOM 7838 C CA . MET D 1 107 ? -13.182 33.367 -43.414 1.00 56.12 107 MET D CA 1
ATOM 7839 C C . MET D 1 107 ? -12.120 32.899 -44.416 1.00 55.90 107 MET D C 1
ATOM 7840 O O . MET D 1 107 ? -11.578 33.700 -45.180 1.00 56.10 107 MET D O 1
ATOM 7845 N N . LYS D 1 108 ? -11.810 31.605 -44.383 1.00 67.12 108 LYS D N 1
ATOM 7846 C CA . LYS D 1 108 ? -10.727 31.045 -45.189 1.00 66.87 108 LYS D CA 1
ATOM 7847 C C . LYS D 1 108 ? -11.153 30.833 -46.646 1.00 66.82 108 LYS D C 1
ATOM 7848 O O . LYS D 1 108 ? -10.340 30.959 -47.566 1.00 67.17 108 LYS D O 1
ATOM 7854 N N . GLU D 1 109 ? -12.428 30.516 -46.851 1.00 56.59 109 GLU D N 1
ATOM 7855 C CA . GLU D 1 109 ? -12.963 30.380 -48.203 1.00 56.26 109 GLU D CA 1
ATOM 7856 C C . GLU D 1 109 ? -14.136 31.324 -48.417 1.00 55.22 109 GLU D C 1
ATOM 7857 O O . GLU D 1 109 ? -15.004 31.464 -47.555 1.00 54.98 109 GLU D O 1
ATOM 7863 N N . ASP D 1 110 ? -14.146 31.992 -49.562 1.00 32.80 110 ASP D N 1
ATOM 7864 C CA . ASP D 1 110 ? -15.259 32.866 -49.897 1.00 31.74 110 ASP D CA 1
ATOM 7865 C C . ASP D 1 110 ? -16.214 32.127 -50.808 1.00 31.27 110 ASP D C 1
ATOM 7866 O O . ASP D 1 110 ? -16.039 32.069 -52.026 1.00 31.38 110 ASP D O 1
ATOM 7871 N N . ASN D 1 111 ? -17.229 31.549 -50.193 1.00 33.58 111 ASN D N 1
ATOM 7872 C CA . ASN D 1 111 ? -18.160 30.742 -50.928 1.00 33.24 111 ASN D CA 1
ATOM 7873 C C . ASN D 1 111 ? -19.580 30.777 -50.384 1.00 32.46 111 ASN D C 1
ATOM 7874 O O . ASN D 1 111 ? -19.879 31.479 -49.418 1.00 31.89 111 ASN D O 1
ATOM 7879 N N . ILE D 1 112 ? -20.443 30.013 -51.037 1.00 21.93 112 ILE D N 1
ATOM 7880 C CA . ILE D 1 112 ? -21.823 29.848 -50.614 1.00 21.69 112 ILE D CA 1
ATOM 7881 C C . ILE D 1 112 ? -22.158 28.348 -50.639 1.00 21.32 112 ILE D C 1
ATOM 7882 O O . ILE D 1 112 ? -21.764 27.631 -51.559 1.00 21.56 112 ILE D O 1
ATOM 7887 N N . GLU D 1 113 ? -22.862 27.866 -49.624 1.00 30.70 113 GLU D N 1
ATOM 7888 C CA . GLU D 1 113 ? -23.168 26.432 -49.555 1.00 30.74 113 GLU D CA 1
ATOM 7889 C C . GLU D 1 113 ? -24.645 26.181 -49.592 1.00 30.56 113 GLU D C 1
ATOM 7890 O O . GLU D 1 113 ? -25.412 26.953 -49.018 1.00 30.53 113 GLU D O 1
ATOM 7896 N N . PHE D 1 114 ? -25.030 25.102 -50.281 1.00 16.70 114 PHE D N 1
ATOM 7897 C CA . PHE D 1 114 ? -26.397 24.624 -50.287 1.00 16.31 114 PHE D CA 1
ATOM 7898 C C . PHE D 1 114 ? -26.476 23.151 -49.938 1.00 16.29 114 PHE D C 1
ATOM 7899 O O . PHE D 1 114 ? -25.584 22.378 -50.274 1.00 16.50 114 PHE D O 1
ATOM 7907 N N . ILE D 1 115 ? -27.555 22.771 -49.257 1.00 15.95 115 ILE D N 1
ATOM 7908 C CA . ILE D 1 115 ? -27.853 21.373 -48.969 1.00 15.29 115 ILE D CA 1
ATOM 7909 C C . ILE D 1 115 ? -29.064 21.020 -49.821 1.00 15.58 115 ILE D C 1
ATOM 7910 O O . ILE D 1 115 ? -30.189 21.404 -49.502 1.00 15.93 115 ILE D O 1
ATOM 7915 N N . ILE D 1 116 ? -28.819 20.309 -50.915 1.00 16.53 116 ILE D N 1
ATOM 7916 C CA . ILE D 1 116 ? -29.848 20.042 -51.906 1.00 16.61 116 ILE D CA 1
ATOM 7917 C C . ILE D 1 116 ? -30.122 18.549 -52.065 1.00 16.62 116 ILE D C 1
ATOM 7918 O O . ILE D 1 116 ? -29.201 17.737 -52.190 1.00 16.43 116 ILE D O 1
ATOM 7923 N N . LYS D 1 117 ? -31.406 18.205 -52.044 1.00 20.11 117 LYS D N 1
ATOM 7924 C CA . LYS D 1 117 ? -31.837 16.843 -52.219 1.00 21.08 117 LYS D CA 1
ATOM 7925 C C . LYS D 1 117 ? -32.351 16.715 -53.630 1.00 21.24 117 LYS D C 1
ATOM 7926 O O . LYS D 1 117 ? -33.048 17.597 -54.115 1.00 21.38 117 LYS D O 1
ATOM 7932 N N . ARG D 1 118 ? -31.968 15.634 -54.304 1.00 21.37 118 ARG D N 1
ATOM 7933 C CA . ARG D 1 118 ? -32.572 15.277 -55.572 1.00 21.21 118 ARG D CA 1
ATOM 7934 C C . ARG D 1 118 ? -34.062 15.096 -55.337 1.00 21.47 118 ARG D C 1
ATOM 7935 O O . ARG D 1 118 ? -34.498 14.169 -54.634 1.00 21.17 118 ARG D O 1
ATOM 7943 N N . ASP D 1 119 ? -34.825 16.031 -55.898 1.00 21.48 119 ASP D N 1
ATOM 7944 C CA . ASP D 1 119 ? -36.268 16.085 -55.750 1.00 21.13 119 ASP D CA 1
ATOM 7945 C C . ASP D 1 119 ? -36.891 15.294 -56.887 1.00 21.16 119 ASP D C 1
ATOM 7946 O O . ASP D 1 119 ? -37.068 15.804 -57.990 1.00 21.51 119 ASP D O 1
ATOM 7951 N N . ASN D 1 120 ? -37.183 14.028 -56.617 1.00 25.26 120 ASN D N 1
ATOM 7952 C CA . ASN D 1 120 ? -37.830 13.157 -57.589 1.00 25.31 120 ASN D CA 1
ATOM 7953 C C . ASN D 1 120 ? -39.086 12.515 -57.003 1.00 25.98 120 ASN D C 1
ATOM 7954 O O . ASN D 1 120 ? -39.279 12.487 -55.783 1.00 26.00 120 ASN D O 1
ATOM 7959 N N . ILE D 1 121 ? -39.939 12.000 -57.879 1.00 45.94 121 ILE D N 1
ATOM 7960 C CA . ILE D 1 121 ? -41.181 11.383 -57.445 1.00 46.56 121 ILE D CA 1
ATOM 7961 C C . ILE D 1 121 ? -41.028 9.891 -57.109 1.00 46.77 121 ILE D C 1
ATOM 7962 O O . ILE D 1 121 ? -41.386 9.476 -55.992 1.00 47.36 121 ILE D O 1
ATOM 7967 N N . TYR D 1 122 ? -40.479 9.112 -58.047 1.00 31.77 122 TYR D N 1
ATOM 7968 C CA . TYR D 1 122 ? -40.315 7.644 -57.910 1.00 31.83 122 TYR D CA 1
ATOM 7969 C C . TYR D 1 122 ? -41.634 6.887 -57.854 1.00 32.22 122 TYR D C 1
ATOM 7970 O O . TYR D 1 122 ? -42.497 7.184 -57.026 1.00 32.40 122 TYR D O 1
ATOM 7979 N N . ASP D 1 123 ? -41.764 5.887 -58.723 1.00 61.19 123 ASP D N 1
ATOM 7980 C CA . ASP D 1 123 ? -42.948 5.050 -58.769 1.00 61.38 123 ASP D CA 1
ATOM 7981 C C . ASP D 1 123 ? -42.782 3.722 -58.028 1.00 61.51 123 ASP D C 1
ATOM 7982 O O . ASP D 1 123 ? -41.905 2.922 -58.367 1.00 61.66 123 ASP D O 1
ATOM 7987 N N . GLU D 1 124 ? -43.612 3.534 -56.995 1.00 55.76 124 GLU D N 1
ATOM 7988 C CA . GLU D 1 124 ? -43.996 2.224 -56.419 1.00 55.42 124 GLU D CA 1
ATOM 7989 C C . GLU D 1 124 ? -42.882 1.190 -56.223 1.00 54.78 124 GLU D C 1
ATOM 7990 O O . GLU D 1 124 ? -42.694 0.676 -55.119 1.00 54.48 124 GLU D O 1
ATOM 7996 N N . ASN D 1 125 ? -42.183 0.874 -57.313 1.00 46.67 125 ASN D N 1
ATOM 7997 C CA . ASN D 1 125 ? -41.008 0.005 -57.310 1.00 45.84 125 ASN D CA 1
ATOM 7998 C C . ASN D 1 125 ? -39.745 0.770 -56.948 1.00 44.98 125 ASN D C 1
ATOM 7999 O O . ASN D 1 125 ? -38.708 0.180 -56.655 1.00 44.77 125 ASN D O 1
ATOM 8004 N N . GLY D 1 126 ? -39.838 2.091 -56.987 1.00 40.38 126 GLY D N 1
ATOM 8005 C CA . GLY D 1 126 ? -38.716 2.947 -56.639 1.00 40.20 126 GLY D CA 1
ATOM 8006 C C . GLY D 1 126 ? -37.905 3.441 -57.805 1.00 40.18 126 GLY D C 1
ATOM 8007 O O . GLY D 1 126 ? -36.761 3.839 -57.636 1.00 40.02 126 GLY D O 1
ATOM 8008 N N . ASN D 1 127 ? -38.500 3.399 -58.991 1.00 37.24 127 ASN D N 1
ATOM 8009 C CA . ASN D 1 127 ? -37.869 3.909 -60.200 1.00 37.26 127 ASN D CA 1
ATOM 8010 C C . ASN D 1 127 ? -38.331 5.330 -60.445 1.00 37.36 127 ASN D C 1
ATOM 8011 O O . ASN D 1 127 ? -39.479 5.660 -60.159 1.00 37.50 127 ASN D O 1
ATOM 8016 N N . ILE D 1 128 ? -37.446 6.172 -60.964 1.00 34.85 128 ILE D N 1
ATOM 8017 C CA . ILE D 1 128 ? -37.811 7.561 -61.242 1.00 34.97 128 ILE D CA 1
ATOM 8018 C C . ILE D 1 128 ? -39.047 7.651 -62.140 1.00 35.21 128 ILE D C 1
ATOM 8019 O O . ILE D 1 128 ? -39.142 6.962 -63.171 1.00 35.28 128 ILE D O 1
ATOM 8024 N N . GLN D 1 129 ? -40.002 8.471 -61.697 1.00 41.87 129 GLN D N 1
ATOM 8025 C CA . GLN D 1 129 ? -41.151 8.874 -62.496 1.00 42.12 129 GLN D CA 1
ATOM 8026 C C . GLN D 1 129 ? -40.843 10.251 -63.056 1.00 42.20 129 GLN D C 1
ATOM 8027 O O . GLN D 1 129 ? -40.808 10.462 -64.273 1.00 42.31 129 GLN D O 1
ATOM 8033 N N . PHE D 1 130 ? -40.596 11.182 -62.142 1.00 42.28 130 PHE D N 1
ATOM 8034 C CA . PHE D 1 130 ? -40.417 12.578 -62.498 1.00 42.39 130 PHE D CA 1
ATOM 8035 C C . PHE D 1 130 ? -39.193 13.104 -61.778 1.00 42.20 130 PHE D C 1
ATOM 8036 O O . PHE D 1 130 ? -38.995 12.855 -60.581 1.00 42.06 130 PHE D O 1
ATOM 8044 N N . LYS D 1 131 ? -38.349 13.794 -62.537 1.00 42.51 131 LYS D N 1
ATOM 8045 C CA . LYS D 1 131 ? -37.118 14.343 -62.015 1.00 42.94 131 LYS D CA 1
ATOM 8046 C C . LYS D 1 131 ? -37.309 15.832 -61.908 1.00 42.81 131 LYS D C 1
ATOM 8047 O O . LYS D 1 131 ? -37.835 16.472 -62.835 1.00 43.36 131 LYS D O 1
ATOM 8053 N N . GLY D 1 132 ? -36.906 16.372 -60.763 1.00 14.73 132 GLY D N 1
ATOM 8054 C CA . GLY D 1 132 ? -36.888 17.793 -60.543 1.00 14.69 132 GLY D CA 1
ATOM 8055 C C . GLY D 1 132 ? -35.734 18.365 -61.318 1.00 14.70 132 GLY D C 1
ATOM 8056 O O . GLY D 1 132 ? -34.628 17.837 -61.270 1.00 14.51 132 GLY D O 1
ATOM 8057 N N . VAL D 1 133 ? -35.994 19.447 -62.042 1.00 22.82 133 VAL D N 1
ATOM 8058 C CA . VAL D 1 133 ? -34.979 20.027 -62.911 1.00 22.87 133 VAL D CA 1
ATOM 8059 C C . VAL D 1 133 ? -33.758 20.546 -62.147 1.00 22.77 133 VAL D C 1
ATOM 8060 O O . VAL D 1 133 ? -32.634 20.093 -62.397 1.00 22.63 133 VAL D O 1
ATOM 8064 N N . CYS D 1 134 ? -33.983 21.484 -61.223 1.00 17.76 134 CYS D N 1
ATOM 8065 C CA . CYS D 1 134 ? -32.878 22.181 -60.556 1.00 18.21 134 CYS D CA 1
ATOM 8066 C C . CYS D 1 134 ? -32.152 21.360 -59.522 1.00 18.21 134 CYS D C 1
ATOM 8067 O O . CYS D 1 134 ? -30.927 21.395 -59.464 1.00 18.78 134 CYS D O 1
ATOM 8070 N N . SER D 1 135 ? -32.892 20.623 -58.699 1.00 20.36 135 SER D N 1
ATOM 8071 C CA . SER D 1 135 ? -32.268 19.833 -57.648 1.00 20.44 135 SER D CA 1
ATOM 8072 C C . SER D 1 135 ? -31.262 18.877 -58.272 1.00 20.54 135 SER D C 1
ATOM 8073 O O . SER D 1 135 ? -30.100 18.848 -57.880 1.00 21.23 135 SER D O 1
ATOM 8076 N N . ASN D 1 136 ? -31.701 18.131 -59.274 1.00 18.24 136 ASN D N 1
ATOM 8077 C CA . ASN D 1 136 ? -30.823 17.216 -59.982 1.00 18.00 136 ASN D CA 1
ATOM 8078 C C . ASN D 1 136 ? -29.706 17.904 -60.731 1.00 18.00 136 ASN D C 1
ATOM 8079 O O . ASN D 1 136 ? -28.605 17.397 -60.761 1.00 18.50 136 ASN D O 1
ATOM 8084 N N . TYR D 1 137 ? -29.996 19.041 -61.354 1.00 16.97 137 TYR D N 1
ATOM 8085 C CA . TYR D 1 137 ? -28.962 19.861 -61.976 1.00 16.91 137 TYR D CA 1
ATOM 8086 C C . TYR D 1 137 ? -27.904 20.254 -60.931 1.00 17.03 137 TYR D C 1
ATOM 8087 O O . TYR D 1 137 ? -26.701 20.141 -61.170 1.00 16.71 137 TYR D O 1
ATOM 8096 N N . MET D 1 138 ? -28.360 20.711 -59.768 1.00 18.61 138 MET D N 1
ATOM 8097 C CA . MET D 1 138 ? -27.440 21.075 -58.707 1.00 18.79 138 MET D CA 1
ATOM 8098 C C . MET D 1 138 ? -26.578 19.881 -58.283 1.00 18.50 138 MET D C 1
ATOM 8099 O O . MET D 1 138 ? -25.362 20.000 -58.100 1.00 18.40 138 MET D O 1
ATOM 8104 N N . CYS D 1 139 ? -27.220 18.724 -58.163 1.00 19.63 139 CYS D N 1
ATOM 8105 C CA . CYS D 1 139 ? -26.567 17.526 -57.667 1.00 18.92 139 CYS D CA 1
ATOM 8106 C C . CYS D 1 139 ? -25.652 16.854 -58.697 1.00 18.58 139 CYS D C 1
ATOM 8107 O O . CYS D 1 139 ? -24.812 16.030 -58.343 1.00 18.21 139 CYS D O 1
ATOM 8110 N N . ASP D 1 140 ? -25.816 17.230 -59.962 1.00 23.11 140 ASP D N 1
ATOM 8111 C CA . ASP D 1 140 ? -25.004 16.717 -61.055 1.00 23.21 140 ASP D CA 1
ATOM 8112 C C . ASP D 1 140 ? -23.817 17.610 -61.331 1.00 23.12 140 ASP D C 1
ATOM 8113 O O . ASP D 1 140 ? -23.004 17.302 -62.205 1.00 23.43 140 ASP D O 1
ATOM 8118 N N . LEU D 1 141 ? -23.735 18.715 -60.591 1.00 17.66 141 LEU D N 1
ATOM 8119 C CA . LEU D 1 141 ? -22.700 19.718 -60.768 1.00 17.78 141 LEU D CA 1
ATOM 8120 C C . LEU D 1 141 ? -21.348 19.106 -60.513 1.00 17.72 141 LEU D C 1
ATOM 8121 O O . LEU D 1 141 ? -21.178 18.302 -59.590 1.00 17.43 141 LEU D O 1
ATOM 8126 N N . LYS D 1 142 ? -20.396 19.491 -61.347 1.00 27.50 142 LYS D N 1
ATOM 8127 C CA . LYS D 1 142 ? -19.036 19.032 -61.207 1.00 27.67 142 LYS D CA 1
ATOM 8128 C C . LYS D 1 142 ? -18.182 20.253 -60.864 1.00 27.80 142 LYS D C 1
ATOM 8129 O O . LYS D 1 142 ? -18.591 21.373 -61.151 1.00 27.98 142 LYS D O 1
ATOM 8135 N N . PRO D 1 143 ? -17.021 20.048 -60.207 1.00 27.75 143 PRO D N 1
ATOM 8136 C CA . PRO D 1 143 ? -16.113 21.158 -59.916 1.00 27.66 143 PRO D CA 1
ATOM 8137 C C . PRO D 1 143 ? -15.795 21.987 -61.159 1.00 27.74 143 PRO D C 1
ATOM 8138 O O . PRO D 1 143 ? -15.566 21.432 -62.234 1.00 28.13 143 PRO D O 1
ATOM 8142 N N . GLY D 1 144 ? -15.811 23.306 -61.003 1.00 24.15 144 GLY D N 1
ATOM 8143 C CA . GLY D 1 144 ? -15.522 24.222 -62.100 1.00 24.73 144 GLY D CA 1
ATOM 8144 C C . GLY D 1 144 ? -16.722 24.587 -62.950 1.00 24.88 144 GLY D C 1
ATOM 8145 O O . GLY D 1 144 ? -16.610 25.413 -63.839 1.00 25.12 144 GLY D O 1
ATOM 8146 N N . ASP D 1 145 ? -17.866 23.960 -62.687 1.00 23.38 145 ASP D N 1
ATOM 8147 C CA . ASP D 1 145 ? -19.110 24.303 -63.369 1.00 22.49 145 ASP D CA 1
ATOM 8148 C C . ASP D 1 145 ? -19.580 25.666 -62.881 1.00 23.01 145 ASP D C 1
ATOM 8149 O O . ASP D 1 145 ? -19.302 26.077 -61.754 1.00 22.58 145 ASP D O 1
ATOM 8154 N N . GLU D 1 146 ? -20.295 26.366 -63.747 1.00 35.24 146 GLU D N 1
ATOM 8155 C CA . GLU D 1 146 ? -20.839 27.651 -63.395 1.00 35.74 146 GLU D CA 1
ATOM 8156 C C . GLU D 1 146 ? -22.299 27.497 -63.079 1.00 35.61 146 GLU D C 1
ATOM 8157 O O . GLU D 1 146 ? -23.060 26.921 -63.853 1.00 36.13 146 GLU D O 1
ATOM 8163 N N . VAL D 1 147 ? -22.664 28.002 -61.913 1.00 22.06 147 VAL D N 1
ATOM 8164 C CA . VAL D 1 147 ? -24.038 28.104 -61.491 1.00 21.84 147 VAL D CA 1
ATOM 8165 C C . VAL D 1 147 ? -24.523 29.538 -61.696 1.00 21.86 147 VAL D C 1
ATOM 8166 O O . VAL D 1 147 ? -23.889 30.484 -61.234 1.00 21.97 147 VAL D O 1
ATOM 8170 N N . THR D 1 148 ? -25.637 29.684 -62.405 1.00 15.40 148 THR D N 1
ATOM 8171 C CA . THR D 1 148 ? -26.273 30.977 -62.588 1.00 15.36 148 THR D CA 1
ATOM 8172 C C . THR D 1 148 ? -27.141 31.251 -61.378 1.00 15.44 148 THR D C 1
ATOM 8173 O O . THR D 1 148 ? -28.037 30.476 -61.054 1.00 15.40 148 THR D O 1
ATOM 8177 N N . MET D 1 149 ? -26.867 32.362 -60.710 1.00 26.67 149 MET D N 1
ATOM 8178 C CA . MET D 1 149 ? -27.501 32.641 -59.443 1.00 27.09 149 MET D CA 1
ATOM 8179 C C . MET D 1 149 ? -28.302 33.915 -59.423 1.00 27.19 149 MET D C 1
ATOM 8180 O O . MET D 1 149 ? -28.158 34.800 -60.274 1.00 27.84 149 MET D O 1
ATOM 8185 N N . THR D 1 150 ? -29.152 33.994 -58.419 1.00 20.71 150 THR D N 1
ATOM 8186 C CA . THR D 1 150 ? -30.116 35.048 -58.296 1.00 20.88 150 THR D CA 1
ATOM 8187 C C . THR D 1 150 ? -30.154 35.333 -56.817 1.00 20.27 150 THR D C 1
ATOM 8188 O O . THR D 1 150 ? -29.796 34.474 -56.030 1.00 19.90 150 THR D O 1
ATOM 8192 N N . GLY D 1 151 ? -30.532 36.547 -56.444 1.00 15.13 151 GLY D N 1
ATOM 8193 C CA . GLY D 1 151 ? -30.697 36.885 -55.044 1.00 14.63 151 GLY D CA 1
ATOM 8194 C C . GLY D 1 151 ? -29.622 37.826 -54.544 1.00 14.24 151 GLY D C 1
ATOM 8195 O O . GLY D 1 151 ? -29.028 38.538 -55.340 1.00 14.12 151 GLY D O 1
ATOM 8196 N N . PRO D 1 152 ? -29.361 37.827 -53.218 1.00 18.46 152 PRO D N 1
ATOM 8197 C CA . PRO D 1 152 ? -29.957 36.914 -52.224 1.00 18.42 152 PRO D CA 1
ATOM 8198 C C . PRO D 1 152 ? -31.465 37.109 -52.094 1.00 19.00 152 PRO D C 1
ATOM 8199 O O . PRO D 1 152 ? -32.006 38.131 -52.530 1.00 19.23 152 PRO D O 1
ATOM 8203 N N . SER D 1 153 ? -32.139 36.128 -51.510 1.00 31.44 153 SER D N 1
ATOM 8204 C CA . SER D 1 153 ? -33.597 36.170 -51.426 1.00 31.96 153 SER D CA 1
ATOM 8205 C C . SER D 1 153 ? -34.050 35.934 -50.003 1.00 31.22 153 SER D C 1
ATOM 8206 O O . SER D 1 153 ? -33.594 34.999 -49.360 1.00 31.17 153 SER D O 1
ATOM 8209 N N . GLY D 1 154 ? -34.926 36.811 -49.516 1.00 22.10 154 GLY D N 1
ATOM 8210 C CA . GLY D 1 154 ? -35.509 36.708 -48.178 1.00 21.44 154 GLY D CA 1
ATOM 8211 C C . GLY D 1 154 ? -34.896 37.711 -47.230 1.00 21.21 154 GLY D C 1
ATOM 8212 O O . GLY D 1 154 ? -33.688 37.853 -47.185 1.00 21.05 154 GLY D O 1
ATOM 8213 N N . LYS D 1 155 ? -35.733 38.423 -46.484 1.00 44.37 155 LYS D N 1
ATOM 8214 C CA . LYS D 1 155 ? -35.265 39.364 -45.458 1.00 44.51 155 LYS D CA 1
ATOM 8215 C C . LYS D 1 155 ? -36.036 39.239 -44.143 1.00 44.55 155 LYS D C 1
ATOM 8216 O O . LYS D 1 155 ? -36.058 40.174 -43.338 1.00 44.84 155 LYS D O 1
ATOM 8222 N N . LYS D 1 156 ? -36.663 38.081 -43.939 1.00 37.50 156 LYS D N 1
ATOM 8223 C CA . LYS D 1 156 ? -37.478 37.803 -42.755 1.00 37.54 156 LYS D CA 1
ATOM 8224 C C . LYS D 1 156 ? -36.817 36.734 -41.884 1.00 37.00 156 LYS D C 1
ATOM 8225 O O . LYS D 1 156 ? -36.651 36.920 -40.670 1.00 36.73 156 LYS D O 1
ATOM 8231 N N . PHE D 1 157 ? -36.438 35.629 -42.531 1.00 18.04 157 PHE D N 1
ATOM 8232 C CA . PHE D 1 157 ? -35.847 34.458 -41.888 1.00 17.54 157 PHE D CA 1
ATOM 8233 C C . PHE D 1 157 ? -34.392 34.754 -41.525 1.00 17.35 157 PHE D C 1
ATOM 8234 O O . PHE D 1 157 ? -33.466 34.276 -42.174 1.00 17.95 157 PHE D O 1
ATOM 8242 N N . LEU D 1 158 ? -34.190 35.565 -40.495 1.00 14.81 158 LEU D N 1
ATOM 8243 C CA . LEU D 1 158 ? -32.852 36.038 -40.162 1.00 14.04 158 LEU D CA 1
ATOM 8244 C C . LEU D 1 158 ? -32.542 35.871 -38.705 1.00 13.85 158 LEU D C 1
ATOM 8245 O O . LEU D 1 158 ? -33.449 35.856 -37.872 1.00 14.24 158 LEU D O 1
ATOM 8250 N N . LEU D 1 159 ? -31.251 35.730 -38.419 1.00 14.61 159 LEU D N 1
ATOM 8251 C CA . LEU D 1 159 ? -30.732 35.752 -37.073 1.00 14.33 159 LEU D CA 1
ATOM 8252 C C . LEU D 1 159 ? -30.821 37.174 -36.545 1.00 14.95 159 LEU D C 1
ATOM 8253 O O . LEU D 1 159 ? -30.866 38.125 -37.343 1.00 15.35 159 LEU D O 1
ATOM 8258 N N . PRO D 1 160 ? -30.855 37.332 -35.203 1.00 17.46 160 PRO D N 1
ATOM 8259 C CA . PRO D 1 160 ? -30.739 38.665 -34.616 1.00 17.70 160 PRO D CA 1
ATOM 8260 C C . PRO D 1 160 ? -29.464 39.375 -35.104 1.00 17.38 160 PRO D C 1
ATOM 8261 O O . PRO D 1 160 ? -28.398 38.747 -35.202 1.00 17.69 160 PRO D O 1
ATOM 8265 N N . ASN D 1 161 ? -29.579 40.663 -35.419 1.00 37.99 161 ASN D N 1
ATOM 8266 C CA . ASN D 1 161 ? -28.438 41.446 -35.895 1.00 38.61 161 ASN D CA 1
ATOM 8267 C C . ASN D 1 161 ? -27.703 42.169 -34.757 1.00 38.67 161 ASN D C 1
ATOM 8268 O O . ASN D 1 161 ? -26.710 42.884 -34.975 1.00 38.95 161 ASN D O 1
ATOM 8273 N N . THR D 1 162 ? -28.219 41.995 -33.546 1.00 23.20 162 THR D N 1
ATOM 8274 C CA . THR D 1 162 ? -27.573 42.486 -32.341 1.00 22.80 162 THR D CA 1
ATOM 8275 C C . THR D 1 162 ? -27.526 41.355 -31.310 1.00 24.95 162 THR D C 1
ATOM 8276 O O . THR D 1 162 ? -28.201 40.336 -31.477 1.00 24.36 162 THR D O 1
ATOM 8280 N N . ASP D 1 163 ? -26.739 41.563 -30.249 1.00 33.07 163 ASP D N 1
ATOM 8281 C CA . ASP D 1 163 ? -26.650 40.660 -29.094 1.00 32.20 163 ASP D CA 1
ATOM 8282 C C . ASP D 1 163 ? -27.989 40.058 -28.705 1.00 31.90 163 ASP D C 1
ATOM 8283 O O . ASP D 1 163 ? -29.002 40.751 -28.623 1.00 31.84 163 ASP D O 1
ATOM 8288 N N . PHE D 1 164 ? -27.991 38.757 -28.464 1.00 20.21 164 PHE D N 1
ATOM 8289 C CA . PHE D 1 164 ? -29.239 38.057 -28.208 1.00 20.12 164 PHE D CA 1
ATOM 8290 C C . PHE D 1 164 ? -29.102 37.155 -27.001 1.00 19.92 164 PHE D C 1
ATOM 8291 O O . PHE D 1 164 ? -28.188 36.334 -26.931 1.00 19.65 164 PHE D O 1
ATOM 8299 N N . SER D 1 165 ? -30.019 37.322 -26.056 1.00 26.10 165 SER D N 1
ATOM 8300 C CA . SER D 1 165 ? -29.973 36.601 -24.793 1.00 26.30 165 SER D CA 1
ATOM 8301 C C . SER D 1 165 ? -31.031 35.520 -24.714 1.00 26.50 165 SER D C 1
ATOM 8302 O O . SER D 1 165 ? -30.950 34.628 -23.867 1.00 26.57 165 SER D O 1
ATOM 8305 N N . GLY D 1 166 ? -32.013 35.599 -25.607 1.00 16.75 166 GLY D N 1
ATOM 8306 C CA . GLY D 1 166 ? -33.087 34.621 -25.663 1.00 16.80 166 GLY D CA 1
ATOM 8307 C C . GLY D 1 166 ? -32.671 33.301 -26.298 1.00 16.68 166 GLY D C 1
ATOM 8308 O O . GLY D 1 166 ? -31.633 33.193 -26.950 1.00 16.42 166 GLY D O 1
ATOM 8309 N N . ASP D 1 167 ? -33.492 32.285 -26.090 1.00 19.01 167 ASP D N 1
ATOM 8310 C CA . ASP D 1 167 ? -33.213 30.981 -26.639 1.00 18.51 167 ASP D CA 1
ATOM 8311 C C . ASP D 1 167 ? -33.691 30.914 -28.044 1.00 18.53 167 ASP D C 1
ATOM 8312 O O . ASP D 1 167 ? -34.539 31.723 -28.478 1.00 18.63 167 ASP D O 1
ATOM 8317 N N . ILE D 1 168 ? -33.119 29.962 -28.769 1.00 17.19 168 ILE D N 1
ATOM 8318 C CA . ILE D 1 168 ? -33.435 29.805 -30.169 1.00 17.20 168 ILE D CA 1
ATOM 8319 C C . ILE D 1 168 ? -33.679 28.333 -30.458 1.00 17.72 168 ILE D C 1
ATOM 8320 O O . ILE D 1 168 ? -32.886 27.460 -30.077 1.00 17.46 168 ILE D O 1
ATOM 8325 N N . MET D 1 169 ? -34.812 28.057 -31.089 1.00 21.62 169 MET D N 1
ATOM 8326 C CA . MET D 1 169 ? -35.088 26.714 -31.520 1.00 21.68 169 MET D CA 1
ATOM 8327 C C . MET D 1 169 ? -35.091 26.653 -33.018 1.00 21.69 169 MET D C 1
ATOM 8328 O O . MET D 1 169 ? -35.825 27.391 -33.684 1.00 22.03 169 MET D O 1
ATOM 8333 N N . PHE D 1 170 ? -34.248 25.780 -33.544 1.00 23.97 170 PHE D N 1
ATOM 8334 C CA . PHE D 1 170 ? -34.214 25.530 -34.959 1.00 24.00 170 PHE D CA 1
ATOM 8335 C C . PHE D 1 170 ? -34.999 24.262 -35.204 1.00 24.01 170 PHE D C 1
ATOM 8336 O O . PHE D 1 170 ? -34.761 23.246 -34.565 1.00 23.97 170 PHE D O 1
ATOM 8344 N N . LEU D 1 171 ? -35.962 24.339 -36.107 1.00 13.34 171 LEU D N 1
ATOM 8345 C CA . LEU D 1 171 ? -36.793 23.190 -36.427 1.00 13.40 171 LEU D CA 1
ATOM 8346 C C . LEU D 1 171 ? -36.670 22.881 -37.898 1.00 13.85 171 LEU D C 1
ATOM 8347 O O . LEU D 1 171 ? -37.093 23.670 -38.755 1.00 14.42 171 LEU D O 1
ATOM 8352 N N . ALA D 1 172 ? -36.081 21.727 -38.182 1.00 13.13 172 ALA D N 1
ATOM 8353 C CA . ALA D 1 172 ? -35.688 21.370 -39.529 1.00 13.09 172 ALA D CA 1
ATOM 8354 C C . ALA D 1 172 ? -36.289 20.058 -39.959 1.00 13.34 172 ALA D C 1
ATOM 8355 O O . ALA D 1 172 ? -36.445 19.135 -39.159 1.00 13.58 172 ALA D O 1
ATOM 8357 N N . THR D 1 173 ? -36.645 19.974 -41.232 1.00 15.01 173 THR D N 1
ATOM 8358 C CA . THR D 1 173 ? -36.914 18.688 -41.846 1.00 14.90 173 THR D CA 1
ATOM 8359 C C . THR D 1 173 ? -36.053 18.594 -43.074 1.00 14.99 173 THR D C 1
ATOM 8360 O O . THR D 1 173 ? -35.970 19.541 -43.855 1.00 15.31 173 THR D O 1
ATOM 8364 N N . GLY D 1 174 ? -35.389 17.462 -43.224 1.00 16.54 174 GLY D N 1
ATOM 8365 C CA . GLY D 1 174 ? -34.537 17.234 -44.364 1.00 16.39 174 GLY D CA 1
ATOM 8366 C C . GLY D 1 174 ? -33.573 18.370 -44.596 1.00 15.99 174 GLY D C 1
ATOM 8367 O O . GLY D 1 174 ? -32.806 18.733 -43.710 1.00 15.96 174 GLY D O 1
ATOM 8368 N N . THR D 1 175 ? -33.651 18.944 -45.789 1.00 17.23 175 THR D N 1
ATOM 8369 C CA . THR D 1 175 ? -32.746 19.991 -46.245 1.00 16.62 175 THR D CA 1
ATOM 8370 C C . THR D 1 175 ? -32.950 21.310 -45.502 1.00 16.81 175 THR D C 1
ATOM 8371 O O . THR D 1 175 ? -32.128 22.207 -45.604 1.00 16.78 175 THR D O 1
ATOM 8375 N N . GLY D 1 176 ? -34.050 21.420 -44.765 1.00 16.43 176 GLY D N 1
ATOM 8376 C CA . GLY D 1 176 ? -34.320 22.589 -43.948 1.00 13.47 176 GLY D CA 1
ATOM 8377 C C . GLY D 1 176 ? -33.316 22.790 -42.824 1.00 13.20 176 GLY D C 1
ATOM 8378 O O . GLY D 1 176 ? -33.367 23.777 -42.094 1.00 12.95 176 GLY D O 1
ATOM 8379 N N . ILE D 1 177 ? -32.419 21.824 -42.673 1.00 14.59 177 ILE D N 1
ATOM 8380 C CA . ILE D 1 177 ? -31.289 21.948 -41.774 1.00 14.32 177 ILE D CA 1
ATOM 8381 C C . ILE D 1 177 ? -30.353 23.051 -42.276 1.00 14.50 177 ILE D C 1
ATOM 8382 O O . ILE D 1 177 ? -29.683 23.696 -41.474 1.00 14.29 177 ILE D O 1
ATOM 8387 N N . ALA D 1 178 ? -30.351 23.263 -43.598 1.00 12.13 178 ALA D N 1
ATOM 8388 C CA . ALA D 1 178 ? -29.433 24.176 -44.290 1.00 12.03 178 ALA D CA 1
ATOM 8389 C C . ALA D 1 178 ? -29.144 25.498 -43.577 1.00 12.13 178 ALA D C 1
ATOM 8390 O O . ALA D 1 178 ? -27.988 25.759 -43.285 1.00 12.35 178 ALA D O 1
ATOM 8392 N N . PRO D 1 179 ? -30.178 26.344 -43.292 1.00 15.53 179 PRO D N 1
ATOM 8393 C CA . PRO D 1 179 ? -29.850 27.631 -42.655 1.00 15.37 179 PRO D CA 1
ATOM 8394 C C . PRO D 1 179 ? -29.278 27.447 -41.258 1.00 15.15 179 PRO D C 1
ATOM 8395 O O . PRO D 1 179 ? -28.475 28.265 -40.798 1.00 14.97 179 PRO D O 1
ATOM 8399 N N . PHE D 1 180 ? -29.693 26.368 -40.600 1.00 16.30 180 PHE D N 1
ATOM 8400 C CA . PHE D 1 180 ? -29.350 26.137 -39.201 1.00 16.04 180 PHE D CA 1
ATOM 8401 C C . PHE D 1 180 ? -27.924 25.626 -39.060 1.00 15.94 180 PHE D C 1
ATOM 8402 O O . PHE D 1 180 ? -27.363 25.653 -37.980 1.00 18.30 180 PHE D O 1
ATOM 8410 N N . ILE D 1 181 ? -27.331 25.189 -40.166 1.00 19.39 181 ILE D N 1
ATOM 8411 C CA . ILE D 1 181 ? -25.915 24.865 -40.193 1.00 19.21 181 ILE D CA 1
ATOM 8412 C C . ILE D 1 181 ? -25.096 26.155 -40.087 1.00 19.27 181 ILE D C 1
ATOM 8413 O O . ILE D 1 181 ? -24.225 26.261 -39.238 1.00 19.31 181 ILE D O 1
ATOM 8418 N N . GLY D 1 182 ? -25.406 27.134 -40.942 1.00 14.07 182 GLY D N 1
ATOM 8419 C CA . GLY D 1 182 ? -24.767 28.441 -40.909 1.00 14.75 182 GLY D CA 1
ATOM 8420 C C . GLY D 1 182 ? -25.168 29.272 -39.712 1.00 14.72 182 GLY D C 1
ATOM 8421 O O . GLY D 1 182 ? -24.349 30.007 -39.181 1.00 14.69 182 GLY D O 1
ATOM 8422 N N . MET D 1 183 ? -26.432 29.169 -39.297 1.00 19.89 183 MET D N 1
ATOM 8423 C CA . MET D 1 183 ? -26.928 29.906 -38.108 1.00 19.99 183 MET D CA 1
ATOM 8424 C C . MET D 1 183 ? -26.238 29.457 -36.842 1.00 19.30 183 MET D C 1
ATOM 8425 O O . MET D 1 183 ? -25.801 30.290 -36.051 1.00 19.43 183 MET D O 1
ATOM 8430 N N . SER D 1 184 ? -26.126 28.142 -36.668 1.00 15.68 184 SER D N 1
ATOM 8431 C CA . SER D 1 184 ? -25.404 27.565 -35.531 1.00 15.40 184 SER D CA 1
ATOM 8432 C C . SER D 1 184 ? -23.885 27.870 -35.544 1.00 15.32 184 SER D C 1
ATOM 8433 O O . SER D 1 184 ? -23.309 28.167 -34.502 1.00 15.15 184 SER D O 1
ATOM 8436 N N . GLU D 1 185 ? -23.246 27.798 -36.713 1.00 19.13 185 GLU D N 1
ATOM 8437 C CA . GLU D 1 185 ? -21.855 28.222 -36.827 1.00 19.27 185 GLU D CA 1
ATOM 8438 C C . GLU D 1 185 ? -21.708 29.682 -36.423 1.00 19.50 185 GLU D C 1
ATOM 8439 O O . GLU D 1 185 ? -20.829 30.022 -35.641 1.00 19.61 185 GLU D O 1
ATOM 8445 N N . GLU D 1 186 ? -22.567 30.541 -36.955 1.00 21.76 186 GLU D N 1
ATOM 8446 C CA . GLU D 1 186 ? -22.532 31.960 -36.616 1.00 22.55 186 GLU D CA 1
ATOM 8447 C C . GLU D 1 186 ? -22.755 32.250 -35.138 1.00 22.52 186 GLU D C 1
ATOM 8448 O O . GLU D 1 186 ? -21.979 32.980 -34.531 1.00 22.88 186 GLU D O 1
ATOM 8454 N N . LEU D 1 187 ? -23.804 31.679 -34.558 1.00 21.22 187 LEU D N 1
ATOM 8455 C CA . LEU D 1 187 ? -24.125 31.970 -33.168 1.00 20.92 187 LEU D CA 1
ATOM 8456 C C . LEU D 1 187 ? -23.086 31.396 -32.214 1.00 20.79 187 LEU D C 1
ATOM 8457 O O . LEU D 1 187 ? -22.771 32.017 -31.197 1.00 20.79 187 LEU D O 1
ATOM 8462 N N . LEU D 1 188 ? -22.530 30.232 -32.553 1.00 21.54 188 LEU D N 1
ATOM 8463 C CA . LEU D 1 188 ? -21.672 29.508 -31.604 1.00 21.25 188 LEU D CA 1
ATOM 8464 C C . LEU D 1 188 ? -20.184 29.679 -31.833 1.00 21.28 188 LEU D C 1
ATOM 8465 O O . LEU D 1 188 ? -19.418 29.702 -30.874 1.00 21.03 188 LEU D O 1
ATOM 8470 N N . GLU D 1 189 ? -19.782 29.790 -33.098 1.00 28.42 189 GLU D N 1
ATOM 8471 C CA . GLU D 1 189 ? -18.368 29.817 -33.460 1.00 28.72 189 GLU D CA 1
ATOM 8472 C C . GLU D 1 189 ? -17.936 31.200 -33.889 1.00 28.84 189 GLU D C 1
ATOM 8473 O O . GLU D 1 189 ? -16.962 31.740 -33.367 1.00 28.79 189 GLU D O 1
ATOM 8479 N N . HIS D 1 190 ? -18.665 31.772 -34.844 1.00 30.71 190 HIS D N 1
ATOM 8480 C CA . HIS D 1 190 ? -18.266 33.048 -35.455 1.00 31.08 190 HIS D CA 1
ATOM 8481 C C . HIS D 1 190 ? -18.575 34.234 -34.542 1.00 31.22 190 HIS D C 1
ATOM 8482 O O . HIS D 1 190 ? -17.811 35.207 -34.497 1.00 31.32 190 HIS D O 1
ATOM 8489 N N . LYS D 1 191 ? -19.681 34.129 -33.802 1.00 33.89 191 LYS D N 1
ATOM 8490 C CA . LYS D 1 191 ? -20.022 35.078 -32.740 1.00 34.27 191 LYS D CA 1
ATOM 8491 C C . LYS D 1 191 ? -19.950 36.530 -33.232 1.00 34.70 191 LYS D C 1
ATOM 8492 O O . LYS D 1 191 ? -19.190 37.343 -32.714 1.00 34.88 191 LYS D O 1
ATOM 8498 N N . LEU D 1 192 ? -20.742 36.832 -34.253 1.00 34.94 192 LEU D N 1
ATOM 8499 C CA . LEU D 1 192 ? -20.847 38.179 -34.818 1.00 34.97 192 LEU D CA 1
ATOM 8500 C C . LEU D 1 192 ? -21.696 39.021 -33.895 1.00 34.63 192 LEU D C 1
ATOM 8501 O O . LEU D 1 192 ? -21.567 40.237 -33.839 1.00 35.12 192 LEU D O 1
ATOM 8506 N N . ILE D 1 193 ? -22.595 38.354 -33.190 1.00 26.45 193 ILE D N 1
ATOM 8507 C CA . ILE D 1 193 ? -23.354 38.956 -32.104 1.00 25.99 193 ILE D CA 1
ATOM 8508 C C . ILE D 1 193 ? -22.994 38.184 -30.831 1.00 25.90 193 ILE D C 1
ATOM 8509 O O . ILE D 1 193 ? -22.515 37.039 -30.902 1.00 25.75 193 ILE D O 1
ATOM 8514 N N . LYS D 1 194 ? -23.208 38.802 -29.674 1.00 39.86 194 LYS D N 1
ATOM 8515 C CA . LYS D 1 194 ? -23.161 38.048 -28.426 1.00 39.90 194 LYS D CA 1
ATOM 8516 C C . LYS D 1 194 ? -24.464 37.275 -28.282 1.00 39.60 194 LYS D C 1
ATOM 8517 O O . LYS D 1 194 ? -25.509 37.855 -27.985 1.00 40.07 194 LYS D O 1
ATOM 8523 N N . PHE D 1 195 ? -24.404 35.972 -28.534 1.00 21.60 195 PHE D N 1
ATOM 8524 C CA . PHE D 1 195 ? -25.540 35.109 -28.299 1.00 21.06 195 PHE D CA 1
ATOM 8525 C C . PHE D 1 195 ? -25.338 34.342 -26.999 1.00 21.15 195 PHE D C 1
ATOM 8526 O O . PHE D 1 195 ? -24.450 33.509 -26.890 1.00 21.00 195 PHE D O 1
ATOM 8534 N N . THR D 1 196 ? -26.160 34.654 -26.001 1.00 27.15 196 THR D N 1
ATOM 8535 C CA . THR D 1 196 ? -26.001 34.087 -24.663 1.00 26.97 196 THR D CA 1
ATOM 8536 C C . THR D 1 196 ? -27.156 33.174 -24.301 1.00 26.87 196 THR D C 1
ATOM 8537 O O . THR D 1 196 ? -27.290 32.761 -23.147 1.00 27.11 196 THR D O 1
ATOM 8541 N N . GLY D 1 197 ? -27.973 32.847 -25.294 1.00 12.87 197 GLY D N 1
ATOM 8542 C CA . GLY D 1 197 ? -29.102 31.941 -25.106 1.00 13.21 197 GLY D CA 1
ATOM 8543 C C . GLY D 1 197 ? -28.787 30.494 -25.449 1.00 13.02 197 GLY D C 1
ATOM 8544 O O . GLY D 1 197 ? -27.670 30.174 -25.836 1.00 13.01 197 GLY D O 1
ATOM 8545 N N . ASN D 1 198 ? -29.773 29.619 -25.283 1.00 23.76 198 ASN D N 1
ATOM 8546 C CA . ASN D 1 198 ? -29.643 28.197 -25.630 1.00 23.81 198 ASN D CA 1
ATOM 8547 C C . ASN D 1 198 ? -30.187 27.917 -27.027 1.00 23.28 198 ASN D C 1
ATOM 8548 O O . ASN D 1 198 ? -31.243 28.407 -27.378 1.00 23.18 198 ASN D O 1
ATOM 8553 N N . ILE D 1 199 ? -29.468 27.128 -27.813 1.00 16.40 199 ILE D N 1
ATOM 8554 C CA . ILE D 1 199 ? -29.996 26.627 -29.082 1.00 16.59 199 ILE D CA 1
ATOM 8555 C C . ILE D 1 199 ? -30.501 25.202 -28.939 1.00 11.79 199 ILE D C 1
ATOM 8556 O O . ILE D 1 199 ? -29.808 24.315 -28.422 1.00 11.71 199 ILE D O 1
ATOM 8561 N N . THR D 1 200 ? -31.721 24.987 -29.397 1.00 17.51 200 THR D N 1
ATOM 8562 C CA . THR D 1 200 ? -32.233 23.639 -29.592 1.00 17.81 200 THR D CA 1
ATOM 8563 C C . THR D 1 200 ? -32.419 23.404 -31.075 1.00 17.59 200 THR D C 1
ATOM 8564 O O . THR D 1 200 ? -33.235 24.048 -31.720 1.00 18.39 200 THR D O 1
ATOM 8568 N N . LEU D 1 201 ? -31.630 22.495 -31.620 1.00 13.03 201 LEU D N 1
ATOM 8569 C CA . LEU D 1 201 ? -31.835 22.067 -32.989 1.00 13.50 201 LEU D CA 1
ATOM 8570 C C . LEU D 1 201 ? -32.622 20.770 -32.975 1.00 13.27 201 LEU D C 1
ATOM 8571 O O . LEU D 1 201 ? -32.154 19.748 -32.476 1.00 12.79 201 LEU D O 1
ATOM 8576 N N . VAL D 1 202 ? -33.845 20.858 -33.489 1.00 12.37 202 VAL D N 1
ATOM 8577 C CA . VAL D 1 202 ? -34.725 19.726 -33.649 1.00 16.99 202 VAL D CA 1
ATOM 8578 C C . VAL D 1 202 ? -34.734 19.401 -35.123 1.00 17.24 202 VAL D C 1
ATOM 8579 O O . VAL D 1 202 ? -35.229 20.183 -35.945 1.00 12.85 202 VAL D O 1
ATOM 8583 N N . TYR D 1 203 ? -34.161 18.249 -35.461 1.00 15.78 203 TYR D N 1
ATOM 8584 C CA . TYR D 1 203 ? -33.874 17.958 -36.853 1.00 15.52 203 TYR D CA 1
ATOM 8585 C C . TYR D 1 203 ? -34.515 16.656 -37.299 1.00 15.41 203 TYR D C 1
ATOM 8586 O O . TYR D 1 203 ? -34.198 15.592 -36.785 1.00 15.58 203 TYR D O 1
ATOM 8595 N N . GLY D 1 204 ? -35.446 16.765 -38.244 1.00 13.06 204 GLY D N 1
ATOM 8596 C CA . GLY D 1 204 ? -36.234 15.633 -38.719 1.00 12.94 204 GLY D CA 1
ATOM 8597 C C . GLY D 1 204 ? -35.801 15.095 -40.070 1.00 13.19 204 GLY D C 1
ATOM 8598 O O . GLY D 1 204 ? -35.512 15.862 -41.000 1.00 13.03 204 GLY D O 1
ATOM 8599 N N . ALA D 1 205 ? -35.726 13.767 -40.158 1.00 14.48 205 ALA D N 1
ATOM 8600 C CA . ALA D 1 205 ? -35.511 13.078 -41.418 1.00 14.75 205 ALA D CA 1
ATOM 8601 C C . ALA D 1 205 ? -36.157 11.705 -41.322 1.00 14.93 205 ALA D C 1
ATOM 8602 O O . ALA D 1 205 ? -36.360 11.199 -40.216 1.00 15.09 205 ALA D O 1
ATOM 8604 N N . PRO D 1 206 ? -36.525 11.114 -42.474 1.00 16.76 206 PRO D N 1
ATOM 8605 C CA . PRO D 1 206 ? -37.121 9.771 -42.504 1.00 16.54 206 PRO D CA 1
ATOM 8606 C C . PRO D 1 206 ? -36.229 8.678 -41.921 1.00 16.33 206 PRO D C 1
ATOM 8607 O O . PRO D 1 206 ? -36.692 7.869 -41.117 1.00 15.91 206 PRO D O 1
ATOM 8611 N N . TYR D 1 207 ? -34.965 8.655 -42.334 1.00 21.95 207 TYR D N 1
ATOM 8612 C CA . TYR D 1 207 ? -33.990 7.681 -41.836 1.00 22.26 207 TYR D CA 1
ATOM 8613 C C . TYR D 1 207 ? -32.783 8.411 -41.255 1.00 21.57 207 TYR D C 1
ATOM 8614 O O . TYR D 1 207 ? -32.516 9.550 -41.622 1.00 21.86 207 TYR D O 1
ATOM 8623 N N . SER D 1 208 ? -32.066 7.756 -40.345 1.00 17.87 208 SER D N 1
ATOM 8624 C CA . SER D 1 208 ? -30.946 8.380 -39.629 1.00 17.85 208 SER D CA 1
ATOM 8625 C C . SER D 1 208 ? -29.783 8.770 -40.546 1.00 17.90 208 SER D C 1
ATOM 8626 O O . SER D 1 208 ? -29.081 9.753 -40.292 1.00 17.98 208 SER D O 1
ATOM 8629 N N . ASP D 1 209 ? -29.585 7.989 -41.601 1.00 28.12 209 ASP D N 1
ATOM 8630 C CA . ASP D 1 209 ? -28.528 8.247 -42.566 1.00 28.05 209 ASP D CA 1
ATOM 8631 C C . ASP D 1 209 ? -28.953 9.288 -43.601 1.00 28.31 209 ASP D C 1
ATOM 8632 O O . ASP D 1 209 ? -28.173 9.665 -44.471 1.00 27.84 209 ASP D O 1
ATOM 8637 N N . GLU D 1 210 ? -30.200 9.741 -43.490 1.00 20.49 210 GLU D N 1
ATOM 8638 C CA . GLU D 1 210 ? -30.722 10.853 -44.295 1.00 20.82 210 GLU D CA 1
ATOM 8639 C C . GLU D 1 210 ? -30.661 12.175 -43.538 1.00 20.87 210 GLU D C 1
ATOM 8640 O O . GLU D 1 210 ? -30.917 13.230 -44.108 1.00 21.27 210 GLU D O 1
ATOM 8646 N N . LEU D 1 211 ? -30.325 12.092 -42.251 1.00 25.81 211 LEU D N 1
ATOM 8647 C CA . LEU D 1 211 ? -29.794 13.205 -41.484 1.00 25.58 211 LEU D CA 1
ATOM 8648 C C . LEU D 1 211 ? -28.414 13.533 -42.059 1.00 25.41 211 LEU D C 1
ATOM 8649 O O . LEU D 1 211 ? -27.599 12.628 -42.287 1.00 25.20 211 LEU D O 1
ATOM 8654 N N . VAL D 1 212 ? -28.168 14.814 -42.330 1.00 20.83 212 VAL D N 1
ATOM 8655 C CA . VAL D 1 212 ? -26.878 15.259 -42.871 1.00 20.57 212 VAL D CA 1
ATOM 8656 C C . VAL D 1 212 ? -26.191 16.258 -41.932 1.00 20.63 212 VAL D C 1
ATOM 8657 O O . VAL D 1 212 ? -26.847 16.888 -41.086 1.00 20.58 212 VAL D O 1
ATOM 8661 N N . MET D 1 213 ? -24.873 16.388 -42.099 1.00 24.15 213 MET D N 1
ATOM 8662 C CA . MET D 1 213 ? -24.036 17.312 -41.322 1.00 24.31 213 MET D CA 1
ATOM 8663 C C . MET D 1 213 ? -24.023 16.939 -39.843 1.00 23.84 213 MET D C 1
ATOM 8664 O O . MET D 1 213 ? -23.843 17.798 -38.987 1.00 23.80 213 MET D O 1
ATOM 8669 N N . MET D 1 214 ? -24.219 15.661 -39.557 1.00 20.58 214 MET D N 1
ATOM 8670 C CA . MET D 1 214 ? -24.440 15.213 -38.194 1.00 20.58 214 MET D CA 1
ATOM 8671 C C . MET D 1 214 ? -23.175 15.204 -37.371 1.00 20.68 214 MET D C 1
ATOM 8672 O O . MET D 1 214 ? -23.224 15.514 -36.194 1.00 20.80 214 MET D O 1
ATOM 8677 N N . ASP D 1 215 ? -22.051 14.854 -37.992 1.00 30.42 215 ASP D N 1
ATOM 8678 C CA . ASP D 1 215 ? -20.749 14.933 -37.350 1.00 30.95 215 ASP D CA 1
ATOM 8679 C C . ASP D 1 215 ? -20.465 16.370 -36.909 1.00 30.92 215 ASP D C 1
ATOM 8680 O O . ASP D 1 215 ? -19.957 16.605 -35.811 1.00 30.94 215 ASP D O 1
ATOM 8685 N N . TYR D 1 216 ? -20.820 17.323 -37.765 1.00 22.64 216 TYR D N 1
ATOM 8686 C CA . TYR D 1 216 ? -20.666 18.735 -37.459 1.00 22.33 216 TYR D CA 1
ATOM 8687 C C . TYR D 1 216 ? -21.665 19.166 -36.385 1.00 22.28 216 TYR D C 1
ATOM 8688 O O . TYR D 1 216 ? -21.327 19.934 -35.488 1.00 22.64 216 TYR D O 1
ATOM 8697 N N . LEU D 1 217 ? -22.892 18.671 -36.486 1.00 19.66 217 LEU D N 1
ATOM 8698 C CA . LEU D 1 217 ? -23.966 19.039 -35.566 1.00 19.57 217 LEU D CA 1
ATOM 8699 C C . LEU D 1 217 ? -23.777 18.455 -34.175 1.00 19.54 217 LEU D C 1
ATOM 8700 O O . LEU D 1 217 ? -24.059 19.125 -33.188 1.00 19.22 217 LEU D O 1
ATOM 8705 N N . LYS D 1 218 ? -23.302 17.211 -34.117 1.00 23.66 218 LYS D N 1
ATOM 8706 C CA . LYS D 1 218 ? -22.937 16.547 -32.865 1.00 23.80 218 LYS D CA 1
ATOM 8707 C C . LYS D 1 218 ? -21.671 17.136 -32.271 1.00 23.24 218 LYS D C 1
ATOM 8708 O O . LYS D 1 218 ? -21.541 17.210 -31.058 1.00 23.46 218 LYS D O 1
ATOM 8714 N N . GLY D 1 219 ? -20.750 17.568 -33.128 1.00 27.62 219 GLY D N 1
ATOM 8715 C CA . GLY D 1 219 ? -19.539 18.263 -32.697 1.00 27.24 219 GLY D CA 1
ATOM 8716 C C . GLY D 1 219 ? -19.841 19.599 -32.032 1.00 27.54 219 GLY D C 1
ATOM 8717 O O . GLY D 1 219 ? -19.191 19.971 -31.056 1.00 27.68 219 GLY D O 1
ATOM 8718 N N . LEU D 1 220 ? -20.822 20.322 -32.565 1.00 18.46 220 LEU D N 1
ATOM 8719 C CA . LEU D 1 220 ? -21.323 21.535 -31.947 1.00 18.72 220 LEU D CA 1
ATOM 8720 C C . LEU D 1 220 ? -21.928 21.277 -30.584 1.00 19.17 220 LEU D C 1
ATOM 8721 O O . LEU D 1 220 ? -21.787 22.090 -29.672 1.00 19.21 220 LEU D O 1
ATOM 8726 N N . GLU D 1 221 ? -22.629 20.155 -30.464 1.00 31.92 221 GLU D N 1
ATOM 8727 C CA . GLU D 1 221 ? -23.277 19.768 -29.222 1.00 32.57 221 GLU D CA 1
ATOM 8728 C C . GLU D 1 221 ? -22.245 19.456 -28.147 1.00 32.03 221 GLU D C 1
ATOM 8729 O O . GLU D 1 221 ? -22.391 19.888 -27.009 1.00 32.41 221 GLU D O 1
ATOM 8735 N N . SER D 1 222 ? -21.198 18.721 -28.520 1.00 34.52 222 SER D N 1
ATOM 8736 C CA . SER D 1 222 ? -20.132 18.335 -27.597 1.00 34.09 222 SER D CA 1
ATOM 8737 C C . SER D 1 222 ? -19.334 19.551 -27.123 1.00 34.06 222 SER D C 1
ATOM 8738 O O . SER D 1 222 ? -18.862 19.605 -25.992 1.00 33.70 222 SER D O 1
ATOM 8741 N N . LYS D 1 223 ? -19.214 20.529 -28.011 1.00 34.64 223 LYS D N 1
ATOM 8742 C CA . LYS D 1 223 ? -18.417 21.719 -27.789 1.00 34.79 223 LYS D CA 1
ATOM 8743 C C . LYS D 1 223 ? -19.165 22.801 -27.022 1.00 34.87 223 LYS D C 1
ATOM 8744 O O . LYS D 1 223 ? -18.549 23.560 -26.281 1.00 34.62 223 LYS D O 1
ATOM 8750 N N . HIS D 1 224 ? -20.483 22.876 -27.201 1.00 34.34 224 HIS D N 1
ATOM 8751 C CA . HIS D 1 224 ? -21.213 24.053 -26.729 1.00 34.94 224 HIS D CA 1
ATOM 8752 C C . HIS D 1 224 ? -22.043 23.983 -25.453 1.00 35.46 224 HIS D C 1
ATOM 8753 O O . HIS D 1 224 ? -21.960 24.907 -24.649 1.00 36.62 224 HIS D O 1
ATOM 8760 N N . LYS D 1 225 ? -22.801 22.916 -25.229 1.00 34.44 225 LYS D N 1
ATOM 8761 C CA . LYS D 1 225 ? -23.562 22.775 -23.960 1.00 34.68 225 LYS D CA 1
ATOM 8762 C C . LYS D 1 225 ? -24.715 23.775 -23.994 1.00 34.23 225 LYS D C 1
ATOM 8763 O O . LYS D 1 225 ? -25.770 23.586 -23.397 1.00 34.28 225 LYS D O 1
ATOM 8769 N N . ASN D 1 226 ? -24.441 24.839 -24.731 1.00 23.95 226 ASN D N 1
ATOM 8770 C CA . ASN D 1 226 ? -25.323 25.880 -25.202 1.00 23.81 226 ASN D CA 1
ATOM 8771 C C . ASN D 1 226 ? -26.182 25.425 -26.409 1.00 23.42 226 ASN D C 1
ATOM 8772 O O . ASN D 1 226 ? -27.105 26.112 -26.836 1.00 23.45 226 ASN D O 1
ATOM 8777 N N . PHE D 1 227 ? -25.837 24.272 -26.966 1.00 17.92 227 PHE D N 1
ATOM 8778 C CA . PHE D 1 227 ? -26.438 23.765 -28.172 1.00 19.82 227 PHE D CA 1
ATOM 8779 C C . PHE D 1 227 ? -26.948 22.346 -27.951 1.00 19.66 227 PHE D C 1
ATOM 8780 O O . PHE D 1 227 ? -26.197 21.460 -27.586 1.00 19.49 227 PHE D O 1
ATOM 8788 N N . LYS D 1 228 ? -28.237 22.148 -28.177 1.00 24.30 228 LYS D N 1
ATOM 8789 C CA . LYS D 1 228 ? -28.866 20.856 -27.982 1.00 24.34 228 LYS D CA 1
ATOM 8790 C C . LYS D 1 228 ? -29.343 20.379 -29.327 1.00 23.93 228 LYS D C 1
ATOM 8791 O O . LYS D 1 228 ? -30.062 21.093 -30.006 1.00 23.59 228 LYS D O 1
ATOM 8797 N N . LEU D 1 229 ? -28.924 19.174 -29.706 1.00 24.41 229 LEU D N 1
ATOM 8798 C CA . LEU D 1 229 ? -29.347 18.550 -30.948 1.00 24.12 229 LEU D CA 1
ATOM 8799 C C . LEU D 1 229 ? -30.313 17.400 -30.689 1.00 24.53 229 LEU D C 1
ATOM 8800 O O . LEU D 1 229 ? -29.979 16.400 -30.046 1.00 24.06 229 LEU D O 1
ATOM 8805 N N . ILE D 1 230 ? -31.518 17.556 -31.216 1.00 22.57 230 ILE D N 1
ATOM 8806 C CA . ILE D 1 230 ? -32.551 16.538 -31.104 1.00 22.85 230 ILE D CA 1
ATOM 8807 C C . ILE D 1 230 ? -32.905 16.102 -32.504 1.00 22.67 230 ILE D C 1
ATOM 8808 O O . ILE D 1 230 ? -33.065 16.940 -33.389 1.00 22.65 230 ILE D O 1
ATOM 8813 N N . THR D 1 231 ? -33.009 14.798 -32.721 1.00 20.20 231 THR D N 1
ATOM 8814 C CA . THR D 1 231 ? -33.458 14.323 -34.026 1.00 20.49 231 THR D CA 1
ATOM 8815 C C . THR D 1 231 ? -34.800 13.655 -33.912 1.00 20.52 231 THR D C 1
ATOM 8816 O O . THR D 1 231 ? -35.173 13.188 -32.843 1.00 20.42 231 THR D O 1
ATOM 8820 N N . ALA D 1 232 ? -35.534 13.661 -35.019 1.00 26.33 232 ALA D N 1
ATOM 8821 C CA . ALA D 1 232 ? -36.794 12.960 -35.130 1.00 26.10 232 ALA D CA 1
ATOM 8822 C C . ALA D 1 232 ? -36.678 12.151 -36.395 1.00 26.06 232 ALA D C 1
ATOM 8823 O O . ALA D 1 232 ? -36.685 12.713 -37.485 1.00 26.32 232 ALA D O 1
ATOM 8825 N N . ILE D 1 233 ? -36.538 10.836 -36.254 1.00 20.05 233 ILE D N 1
ATOM 8826 C CA . ILE D 1 233 ? -36.399 9.951 -37.410 1.00 19.77 233 ILE D CA 1
ATOM 8827 C C . ILE D 1 233 ? -37.713 9.202 -37.656 1.00 19.83 233 ILE D C 1
ATOM 8828 O O . ILE D 1 233 ? -38.009 8.218 -37.002 1.00 19.65 233 ILE D O 1
ATOM 8833 N N . SER D 1 234 ? -38.493 9.688 -38.619 1.00 20.60 234 SER D N 1
ATOM 8834 C CA . SER D 1 234 ? -39.891 9.296 -38.755 1.00 20.61 234 SER D CA 1
ATOM 8835 C C . SER D 1 234 ? -40.148 7.839 -39.119 1.00 21.15 234 SER D C 1
ATOM 8836 O O . SER D 1 234 ? -41.168 7.291 -38.713 1.00 19.47 234 SER D O 1
ATOM 8839 N N . ARG D 1 235 ? -39.246 7.215 -39.872 1.00 33.17 235 ARG D N 1
ATOM 8840 C CA . ARG D 1 235 ? -39.454 5.842 -40.314 1.00 33.68 235 ARG D CA 1
ATOM 8841 C C . ARG D 1 235 ? -38.655 4.846 -39.464 1.00 33.68 235 ARG D C 1
ATOM 8842 O O . ARG D 1 235 ? -38.636 3.642 -39.744 1.00 33.68 235 ARG D O 1
ATOM 8850 N N . GLU D 1 236 ? -38.033 5.362 -38.404 1.00 27.59 236 GLU D N 1
ATOM 8851 C CA . GLU D 1 236 ? -37.263 4.561 -37.450 1.00 27.61 236 GLU D CA 1
ATOM 8852 C C . GLU D 1 236 ? -37.704 4.777 -36.007 1.00 27.24 236 GLU D C 1
ATOM 8853 O O . GLU D 1 236 ? -37.409 3.966 -35.134 1.00 26.94 236 GLU D O 1
ATOM 8859 N N . GLU D 1 237 ? -38.384 5.889 -35.754 1.00 22.24 237 GLU D N 1
ATOM 8860 C CA . GLU D 1 237 ? -38.851 6.194 -34.410 1.00 21.90 237 GLU D CA 1
ATOM 8861 C C . GLU D 1 237 ? -40.348 6.411 -34.403 1.00 21.41 237 GLU D C 1
ATOM 8862 O O . GLU D 1 237 ? -40.936 6.873 -35.377 1.00 22.60 237 GLU D O 1
ATOM 8868 N N . LYS D 1 238 ? -40.946 6.046 -33.284 1.00 27.66 238 LYS D N 1
ATOM 8869 C CA . LYS D 1 238 ? -42.331 6.320 -32.980 1.00 27.45 238 LYS D CA 1
ATOM 8870 C C . LYS D 1 238 ? -42.353 7.232 -31.770 1.00 26.94 238 LYS D C 1
ATOM 8871 O O . LYS D 1 238 ? -41.571 7.061 -30.839 1.00 27.08 238 LYS D O 1
ATOM 8877 N N . ASN D 1 239 ? -43.231 8.221 -31.792 1.00 19.21 239 ASN D N 1
ATOM 8878 C CA . ASN D 1 239 ? -43.359 9.131 -30.671 1.00 19.23 239 ASN D CA 1
ATOM 8879 C C . ASN D 1 239 ? -44.047 8.471 -29.468 1.00 19.21 239 ASN D C 1
ATOM 8880 O O . ASN D 1 239 ? -44.788 7.507 -29.631 1.00 19.19 239 ASN D O 1
ATOM 8885 N N . SER D 1 240 ? -43.794 8.990 -28.267 1.00 20.73 240 SER D N 1
ATOM 8886 C CA . SER D 1 240 ? -44.296 8.374 -27.036 1.00 20.60 240 SER D CA 1
ATOM 8887 C C . SER D 1 240 ? -45.767 8.718 -26.781 1.00 20.71 240 SER D C 1
ATOM 8888 O O . SER D 1 240 ? -46.455 8.072 -25.975 1.00 20.65 240 SER D O 1
ATOM 8891 N N . PHE D 1 241 ? -46.247 9.732 -27.488 1.00 18.22 241 PHE D N 1
ATOM 8892 C CA . PHE D 1 241 ? -47.604 10.239 -27.287 1.00 18.29 241 PHE D CA 1
ATOM 8893 C C . PHE D 1 241 ? -48.701 9.380 -27.907 1.00 18.32 241 PHE D C 1
ATOM 8894 O O . PHE D 1 241 ? -49.592 8.908 -27.204 1.00 18.37 241 PHE D O 1
ATOM 8902 N N . ASP D 1 242 ? -48.617 9.162 -29.211 1.00 18.90 242 ASP D N 1
ATOM 8903 C CA . ASP D 1 242 ? -49.572 8.308 -29.891 1.00 18.99 242 ASP D CA 1
ATOM 8904 C C . ASP D 1 242 ? -48.975 7.062 -30.560 1.00 18.93 242 ASP D C 1
ATOM 8905 O O . ASP D 1 242 ? -49.704 6.248 -31.113 1.00 19.02 242 ASP D O 1
ATOM 8910 N N . GLY D 1 243 ? -47.657 6.909 -30.475 1.00 22.89 243 GLY D N 1
ATOM 8911 C CA . GLY D 1 243 ? -46.964 5.777 -31.074 1.00 22.85 243 GLY D CA 1
ATOM 8912 C C . GLY D 1 243 ? -46.863 5.847 -32.580 1.00 23.10 243 GLY D C 1
ATOM 8913 O O . GLY D 1 243 ? -46.433 4.897 -33.217 1.00 23.39 243 GLY D O 1
ATOM 8914 N N . GLY D 1 244 ? -47.279 6.966 -33.153 1.00 16.28 244 GLY D N 1
ATOM 8915 C CA . GLY D 1 244 ? -47.149 7.206 -34.591 1.00 16.61 244 GLY D CA 1
ATOM 8916 C C . GLY D 1 244 ? -45.716 7.573 -34.933 1.00 16.77 244 GLY D C 1
ATOM 8917 O O . GLY D 1 244 ? -44.864 7.641 -34.054 1.00 16.55 244 GLY D O 1
ATOM 8918 N N . ARG D 1 245 ? -45.457 7.819 -36.210 1.00 25.71 245 ARG D N 1
ATOM 8919 C CA . ARG D 1 245 ? -44.145 8.237 -36.660 1.00 26.08 245 ARG D CA 1
ATOM 8920 C C . ARG D 1 245 ? -43.643 9.451 -35.901 1.00 25.71 245 ARG D C 1
ATOM 8921 O O . ARG D 1 245 ? -44.411 10.367 -35.613 1.00 26.32 245 ARG D O 1
ATOM 8929 N N . MET D 1 246 ? -42.355 9.442 -35.576 1.00 19.91 246 MET D N 1
ATOM 8930 C CA . MET D 1 246 ? -41.718 10.546 -34.859 1.00 19.69 246 MET D CA 1
ATOM 8931 C C . MET D 1 246 ? -41.381 11.723 -35.790 1.00 20.00 246 MET D C 1
ATOM 8932 O O . MET D 1 246 ? -40.587 11.586 -36.719 1.00 19.52 246 MET D O 1
ATOM 8937 N N . TYR D 1 247 ? -42.001 12.871 -35.517 1.00 20.50 247 TYR D N 1
ATOM 8938 C CA . TYR D 1 247 ? -41.737 14.100 -36.248 1.00 20.68 247 TYR D CA 1
ATOM 8939 C C . TYR D 1 247 ? -41.204 15.142 -35.298 1.00 20.92 247 TYR D C 1
ATOM 8940 O O . TYR D 1 247 ? -41.261 14.978 -34.077 1.00 20.96 247 TYR D O 1
ATOM 8949 N N . ILE D 1 248 ? -40.670 16.217 -35.858 1.00 16.65 248 ILE D N 1
ATOM 8950 C CA . ILE D 1 248 ? -40.087 17.277 -35.048 1.00 16.17 248 ILE D CA 1
ATOM 8951 C C . ILE D 1 248 ? -41.139 17.907 -34.147 1.00 16.91 248 ILE D C 1
ATOM 8952 O O . ILE D 1 248 ? -40.826 18.395 -33.065 1.00 17.35 248 ILE D O 1
ATOM 8957 N N . SER D 1 249 ? -42.400 17.843 -34.568 1.00 18.71 249 SER D N 1
ATOM 8958 C CA . SER D 1 249 ? -43.506 18.375 -33.763 1.00 18.57 249 SER D CA 1
ATOM 8959 C C . SER D 1 249 ? -43.623 17.612 -32.443 1.00 18.16 249 SER D C 1
ATOM 8960 O O . SER D 1 249 ? -43.949 18.194 -31.418 1.00 18.38 249 SER D O 1
ATOM 8963 N N . HIS D 1 250 ? -43.345 16.311 -32.478 1.00 17.90 250 HIS D N 1
ATOM 8964 C CA . HIS D 1 250 ? -43.352 15.464 -31.270 1.00 17.29 250 HIS D CA 1
ATOM 8965 C C . HIS D 1 250 ? -42.185 15.762 -30.343 1.00 16.93 250 HIS D C 1
ATOM 8966 O O . HIS D 1 250 ? -42.293 15.617 -29.132 1.00 16.67 250 HIS D O 1
ATOM 8973 N N . ARG D 1 251 ? -41.074 16.184 -30.937 1.00 20.21 251 ARG D N 1
ATOM 8974 C CA . ARG D 1 251 ? -39.900 16.604 -30.206 1.00 20.13 251 ARG D CA 1
ATOM 8975 C C . ARG D 1 251 ? -40.146 17.953 -29.534 1.00 20.56 251 ARG D C 1
ATOM 8976 O O . ARG D 1 251 ? -39.752 18.162 -28.376 1.00 20.16 251 ARG D O 1
ATOM 8984 N N . VAL D 1 252 ? -40.808 18.854 -30.260 1.00 18.24 252 VAL D N 1
ATOM 8985 C CA . VAL D 1 252 ? -41.263 20.132 -29.705 1.00 18.82 252 VAL D CA 1
ATOM 8986 C C . VAL D 1 252 ? -42.127 19.895 -28.458 1.00 17.26 252 VAL D C 1
ATOM 8987 O O . VAL D 1 252 ? -41.951 20.579 -27.444 1.00 17.75 252 VAL D O 1
ATOM 8991 N N . ARG D 1 253 ? -43.036 18.924 -28.534 1.00 25.15 253 ARG D N 1
ATOM 8992 C CA . ARG D 1 253 ? -43.861 18.524 -27.393 1.00 25.38 253 ARG D CA 1
ATOM 8993 C C . ARG D 1 253 ? -43.030 17.970 -26.228 1.00 25.12 253 ARG D C 1
ATOM 8994 O O . ARG D 1 253 ? -43.351 18.216 -25.074 1.00 25.39 253 ARG D O 1
ATOM 9002 N N . GLU D 1 254 ? -41.971 17.229 -26.545 1.00 22.91 254 GLU D N 1
ATOM 9003 C CA . GLU D 1 254 ? -41.034 16.712 -25.551 1.00 22.86 254 GLU D CA 1
ATOM 9004 C C . GLU D 1 254 ? -40.206 17.824 -24.915 1.00 20.52 254 GLU D C 1
ATOM 9005 O O . GLU D 1 254 ? -39.750 17.709 -23.763 1.00 20.80 254 GLU D O 1
ATOM 9011 N N . GLN D 1 255 ? -40.032 18.897 -25.678 1.00 20.72 255 GLN D N 1
ATOM 9012 C CA . GLN D 1 255 ? -39.207 20.033 -25.291 1.00 20.78 255 GLN D CA 1
ATOM 9013 C C . GLN D 1 255 ? -40.074 21.204 -24.890 1.00 21.17 255 GLN D C 1
ATOM 9014 O O . GLN D 1 255 ? -39.765 22.334 -25.250 1.00 21.76 255 GLN D O 1
ATOM 9020 N N . ALA D 1 256 ? -41.146 20.931 -24.140 1.00 19.75 256 ALA D N 1
ATOM 9021 C CA . ALA D 1 256 ? -42.066 21.957 -23.695 1.00 19.86 256 ALA D CA 1
ATOM 9022 C C . ALA D 1 256 ? -41.346 23.053 -22.922 1.00 20.15 256 ALA D C 1
ATOM 9023 O O . ALA D 1 256 ? -41.561 24.227 -23.203 1.00 20.52 256 ALA D O 1
ATOM 9025 N N . GLU D 1 257 ? -40.491 22.660 -21.972 1.00 32.16 257 GLU D N 1
ATOM 9026 C CA . GLU D 1 257 ? -39.704 23.587 -21.154 1.00 32.60 257 GLU D CA 1
ATOM 9027 C C . GLU D 1 257 ? -38.928 24.569 -22.031 1.00 32.59 257 GLU D C 1
ATOM 9028 O O . GLU D 1 257 ? -38.989 25.774 -21.812 1.00 33.06 257 GLU D O 1
ATOM 9034 N N . ALA D 1 258 ? -38.232 24.035 -23.034 1.00 24.80 258 ALA D N 1
ATOM 9035 C CA . ALA D 1 258 ? -37.474 24.835 -23.991 1.00 24.68 258 ALA D CA 1
ATOM 9036 C C . ALA D 1 258 ? -38.392 25.732 -24.825 1.00 25.12 258 ALA D C 1
ATOM 9037 O O . ALA D 1 258 ? -38.113 26.931 -25.003 1.00 25.41 258 ALA D O 1
ATOM 9039 N N . VAL D 1 259 ? -39.485 25.150 -25.319 1.00 19.94 259 VAL D N 1
ATOM 9040 C CA . VAL D 1 259 ? -40.496 25.893 -26.081 1.00 20.17 259 VAL D CA 1
ATOM 9041 C C . VAL D 1 259 ? -41.064 27.051 -25.235 1.00 20.66 259 VAL D C 1
ATOM 9042 O O . VAL D 1 259 ? -41.158 28.179 -25.723 1.00 21.20 259 VAL D O 1
ATOM 9046 N N . LYS D 1 260 ? -41.379 26.762 -23.968 1.00 21.42 260 LYS D N 1
ATOM 9047 C CA . LYS D 1 260 ? -41.805 27.747 -22.969 1.00 21.85 260 LYS D CA 1
ATOM 9048 C C . LYS D 1 260 ? -40.757 28.816 -22.656 1.00 21.78 260 LYS D C 1
ATOM 9049 O O . LYS D 1 260 ? -41.092 29.985 -22.454 1.00 21.92 260 LYS D O 1
ATOM 9055 N N . LYS D 1 261 ? -39.497 28.402 -22.578 1.00 30.20 261 LYS D N 1
ATOM 9056 C CA . LYS D 1 261 ? -38.396 29.325 -22.359 1.00 30.26 261 LYS D CA 1
ATOM 9057 C C . LYS D 1 261 ? -38.354 30.385 -23.466 1.00 29.73 261 LYS D C 1
ATOM 9058 O O . LYS D 1 261 ? -38.238 31.571 -23.176 1.00 29.86 261 LYS D O 1
ATOM 9064 N N . ILE D 1 262 ? -38.474 29.938 -24.719 1.00 18.60 262 ILE D N 1
ATOM 9065 C CA . ILE D 1 262 ? -38.567 30.819 -25.896 1.00 18.09 262 ILE D CA 1
ATOM 9066 C C . ILE D 1 262 ? -39.830 31.711 -25.852 1.00 18.49 262 ILE D C 1
ATOM 9067 O O . ILE D 1 262 ? -39.746 32.933 -25.965 1.00 18.09 262 ILE D O 1
ATOM 9072 N N . LEU D 1 263 ? -40.989 31.088 -25.656 1.00 24.72 263 LEU D N 1
ATOM 9073 C CA . LEU D 1 263 ? -42.265 31.805 -25.658 1.00 25.23 263 LEU D CA 1
ATOM 9074 C C . LEU D 1 263 ? -42.333 32.940 -24.654 1.00 25.61 263 LEU D C 1
ATOM 9075 O O . LEU D 1 263 ? -42.925 33.981 -24.934 1.00 26.10 263 LEU D O 1
ATOM 9080 N N . ASN D 1 264 ? -41.727 32.716 -23.490 1.00 23.10 264 ASN D N 1
ATOM 9081 C CA . ASN D 1 264 ? -41.818 33.595 -22.338 1.00 23.24 264 ASN D CA 1
ATOM 9082 C C . ASN D 1 264 ? -40.564 34.423 -22.125 1.00 22.83 264 ASN D C 1
ATOM 9083 O O . ASN D 1 264 ? -40.574 35.339 -21.321 1.00 22.84 264 ASN D O 1
ATOM 9088 N N . GLY D 1 265 ? -39.487 34.088 -22.833 1.00 27.53 265 GLY D N 1
ATOM 9089 C CA . GLY D 1 265 ? -38.177 34.685 -22.594 1.00 26.97 265 GLY D CA 1
ATOM 9090 C C . GLY D 1 265 ? -37.571 35.399 -23.782 1.00 26.88 265 GLY D C 1
ATOM 9091 O O . GLY D 1 265 ? -36.353 35.569 -23.855 1.00 26.58 265 GLY D O 1
ATOM 9092 N N . GLY D 1 266 ? -38.421 35.825 -24.710 1.00 26.36 266 GLY D N 1
ATOM 9093 C CA . GLY D 1 266 ? -37.981 36.608 -25.871 1.00 26.75 266 GLY D CA 1
ATOM 9094 C C . GLY D 1 266 ? -37.233 35.805 -26.925 1.00 26.48 266 GLY D C 1
ATOM 9095 O O . GLY D 1 266 ? -36.413 36.350 -27.666 1.00 23.98 266 GLY D O 1
ATOM 9096 N N . GLY D 1 267 ? -37.534 34.513 -27.004 1.00 22.82 267 GLY D N 1
ATOM 9097 C CA . GLY D 1 267 ? -36.785 33.618 -27.855 1.00 22.26 267 GLY D CA 1
ATOM 9098 C C . GLY D 1 267 ? -37.356 33.559 -29.246 1.00 22.38 267 GLY D C 1
ATOM 9099 O O . GLY D 1 267 ? -38.322 34.250 -29.554 1.00 22.36 267 GLY D O 1
ATOM 9100 N N . ARG D 1 268 ? -36.748 32.717 -30.080 1.00 19.79 268 ARG D N 1
ATOM 9101 C CA . ARG D 1 268 ? -37.162 32.552 -31.459 1.00 19.56 268 ARG D CA 1
ATOM 9102 C C . ARG D 1 268 ? -37.272 31.092 -31.856 1.00 19.36 268 ARG D C 1
ATOM 9103 O O . ARG D 1 268 ? -36.425 30.268 -31.484 1.00 18.58 268 ARG D O 1
ATOM 9111 N N . PHE D 1 269 ? -38.330 30.795 -32.616 1.00 19.01 269 PHE D N 1
ATOM 9112 C CA . PHE D 1 269 ? -38.471 29.539 -33.363 1.00 18.71 269 PHE D CA 1
ATOM 9113 C C . PHE D 1 269 ? -38.200 29.811 -34.828 1.00 18.64 269 PHE D C 1
ATOM 9114 O O . PHE D 1 269 ? -38.746 30.751 -35.414 1.00 18.67 269 PHE D O 1
ATOM 9122 N N . TYR D 1 270 ? -37.332 28.988 -35.400 1.00 17.41 270 TYR D N 1
ATOM 9123 C CA . TYR D 1 270 ? -37.066 29.001 -36.826 1.00 19.30 270 TYR D CA 1
ATOM 9124 C C . TYR D 1 270 ? -37.483 27.645 -37.309 1.00 19.43 270 TYR D C 1
ATOM 9125 O O . TYR D 1 270 ? -36.993 26.629 -36.804 1.00 17.37 270 TYR D O 1
ATOM 9134 N N . ILE D 1 271 ? -38.410 27.644 -38.256 1.00 12.71 271 ILE D N 1
ATOM 9135 C CA . ILE D 1 271 ? -38.894 26.437 -38.874 1.00 12.85 271 ILE D CA 1
ATOM 9136 C C . ILE D 1 271 ? -38.533 26.477 -40.354 1.00 13.07 271 ILE D C 1
ATOM 9137 O O . ILE D 1 271 ? -38.928 27.374 -41.093 1.00 13.29 271 ILE D O 1
ATOM 9142 N N . CYS D 1 272 ? -37.761 25.489 -40.771 1.00 25.45 272 CYS D N 1
ATOM 9143 C CA . CYS D 1 272 ? -37.341 25.375 -42.148 1.00 25.39 272 CYS D CA 1
ATOM 9144 C C . CYS D 1 272 ? -37.452 23.935 -42.596 1.00 25.51 272 CYS D C 1
ATOM 9145 O O . CYS D 1 272 ? -37.152 23.026 -41.835 1.00 25.69 272 CYS D O 1
ATOM 9148 N N . GLY D 1 273 ? -37.914 23.725 -43.819 1.00 19.72 273 GLY D N 1
ATOM 9149 C CA . GLY D 1 273 ? -37.941 22.380 -44.391 1.00 20.00 273 GLY D CA 1
ATOM 9150 C C . GLY D 1 273 ? -39.218 22.050 -45.128 1.00 19.95 273 GLY D C 1
ATOM 9151 O O . GLY D 1 273 ? -40.061 22.898 -45.327 1.00 20.20 273 GLY D O 1
ATOM 9152 N N . GLY D 1 274 ? -39.354 20.796 -45.518 1.00 16.53 274 GLY D N 1
ATOM 9153 C CA . GLY D 1 274 ? -40.514 20.346 -46.257 1.00 16.89 274 GLY D CA 1
ATOM 9154 C C . GLY D 1 274 ? -41.384 19.379 -45.488 1.00 17.20 274 GLY D C 1
ATOM 9155 O O . GLY D 1 274 ? -41.014 18.935 -44.393 1.00 17.39 274 GLY D O 1
ATOM 9156 N N . PRO D 1 275 ? -42.577 19.087 -46.033 1.00 20.07 275 PRO D N 1
ATOM 9157 C CA . PRO D 1 275 ? -43.056 19.786 -47.227 1.00 20.20 275 PRO D CA 1
ATOM 9158 C C . PRO D 1 275 ? -43.709 21.120 -46.874 1.00 20.78 275 PRO D C 1
ATOM 9159 O O . PRO D 1 275 ? -43.617 21.594 -45.737 1.00 21.10 275 PRO D O 1
ATOM 9163 N N . LYS D 1 276 ? -44.337 21.746 -47.847 1.00 26.50 276 LYS D N 1
ATOM 9164 C CA . LYS D 1 276 ? -44.950 23.029 -47.613 1.00 27.40 276 LYS D CA 1
ATOM 9165 C C . LYS D 1 276 ? -46.017 22.881 -46.527 1.00 27.51 276 LYS D C 1
ATOM 9166 O O . LYS D 1 276 ? -46.811 21.926 -46.539 1.00 27.47 276 LYS D O 1
ATOM 9172 N N . GLY D 1 277 ? -46.015 23.805 -45.574 1.00 34.02 277 GLY D N 1
ATOM 9173 C CA . GLY D 1 277 ? -47.002 23.789 -44.515 1.00 34.11 277 GLY D CA 1
ATOM 9174 C C . GLY D 1 277 ? -46.661 22.861 -43.372 1.00 34.04 277 GLY D C 1
ATOM 9175 O O . GLY D 1 277 ? -47.443 22.743 -42.431 1.00 34.66 277 GLY D O 1
ATOM 9176 N N . MET D 1 278 ? -45.498 22.214 -43.436 1.00 23.10 278 MET D N 1
ATOM 9177 C CA . MET D 1 278 ? -45.031 21.351 -42.351 1.00 22.98 278 MET D CA 1
ATOM 9178 C C . MET D 1 278 ? -44.913 22.099 -41.015 1.00 22.85 278 MET D C 1
ATOM 9179 O O . MET D 1 278 ? -44.895 21.476 -39.952 1.00 22.66 278 MET D O 1
ATOM 9184 N N . GLU D 1 279 ? -44.826 23.430 -41.084 1.00 22.41 279 GLU D N 1
ATOM 9185 C CA . GLU D 1 279 ? -44.671 24.252 -39.888 1.00 22.21 279 GLU D CA 1
ATOM 9186 C C . GLU D 1 279 ? -45.953 24.235 -39.061 1.00 22.07 279 GLU D C 1
ATOM 9187 O O . GLU D 1 279 ? -45.922 24.450 -37.846 1.00 22.31 279 GLU D O 1
ATOM 9193 N N . LYS D 1 280 ? -47.070 23.961 -39.730 1.00 28.92 280 LYS D N 1
ATOM 9194 C CA . LYS D 1 280 ? -48.369 23.916 -39.075 1.00 28.97 280 LYS D CA 1
ATOM 9195 C C . LYS D 1 280 ? -48.384 22.986 -37.864 1.00 28.20 280 LYS D C 1
ATOM 9196 O O . LYS D 1 280 ? -48.712 23.421 -36.774 1.00 28.44 280 LYS D O 1
ATOM 9202 N N . GLY D 1 281 ? -48.010 21.724 -38.048 1.00 23.19 281 GLY D N 1
ATOM 9203 C CA . GLY D 1 281 ? -48.010 20.766 -36.939 1.00 22.54 281 GLY D CA 1
ATOM 9204 C C . GLY D 1 281 ? -47.068 21.189 -35.825 1.00 22.20 281 GLY D C 1
ATOM 9205 O O . GLY D 1 281 ? -47.372 21.026 -34.638 1.00 21.62 281 GLY D O 1
ATOM 9206 N N . VAL D 1 282 ? -45.917 21.731 -36.222 1.00 13.88 282 VAL D N 1
ATOM 9207 C CA . VAL D 1 282 ? -44.936 22.266 -35.280 1.00 13.72 282 VAL D CA 1
ATOM 9208 C C . VAL D 1 282 ? -45.515 23.434 -34.498 1.00 14.21 282 VAL D C 1
ATOM 9209 O O . VAL D 1 282 ? -45.520 23.411 -33.263 1.00 14.03 282 VAL D O 1
ATOM 9213 N N . ILE D 1 283 ? -46.036 24.431 -35.219 1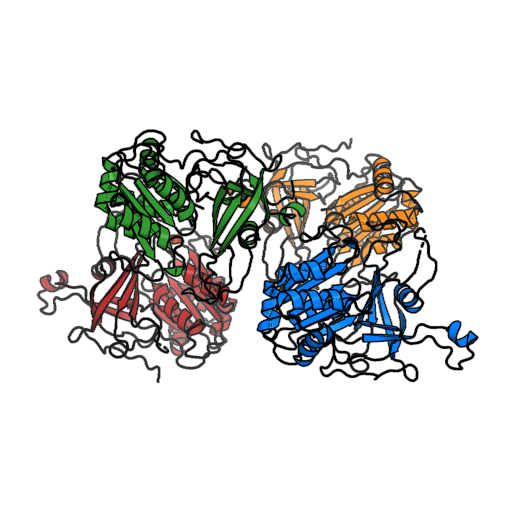.00 18.44 283 ILE D N 1
ATOM 9214 C CA . ILE D 1 283 ? -46.600 25.617 -34.593 1.00 18.69 283 ILE D CA 1
ATOM 9215 C C . ILE D 1 283 ? -47.765 25.277 -33.662 1.00 19.12 283 ILE D C 1
ATOM 9216 O O . ILE D 1 283 ? -47.840 25.802 -32.537 1.00 19.43 283 ILE D O 1
ATOM 9221 N N . GLU D 1 284 ? -48.663 24.399 -34.102 1.00 28.73 284 GLU D N 1
ATOM 9222 C CA . GLU D 1 284 ? -49.821 24.063 -33.261 1.00 29.42 284 GLU D CA 1
ATOM 9223 C C . GLU D 1 284 ? -49.427 23.281 -31.994 1.00 28.78 284 GLU D C 1
ATOM 9224 O O . GLU D 1 284 ? -50.159 23.279 -31.007 1.00 29.40 284 GLU D O 1
ATOM 9230 N N . GLU D 1 285 ? -48.231 22.699 -32.020 1.00 23.40 285 GLU D N 1
ATOM 9231 C CA . GLU D 1 285 ? -47.607 22.066 -30.863 1.00 23.14 285 GLU D CA 1
ATOM 9232 C C . GLU D 1 285 ? -47.017 23.125 -29.911 1.00 23.12 285 GLU D C 1
ATOM 9233 O O . GLU D 1 285 ? -47.165 23.037 -28.688 1.00 22.81 285 GLU D O 1
ATOM 9239 N N . ILE D 1 286 ? -46.344 24.117 -30.493 1.00 18.62 286 ILE D N 1
ATOM 9240 C CA . ILE D 1 286 ? -45.875 25.299 -29.782 1.00 17.96 286 ILE D CA 1
ATOM 9241 C C . ILE D 1 286 ? -47.067 26.007 -29.123 1.00 18.23 286 ILE D C 1
ATOM 9242 O O . ILE D 1 286 ? -46.984 26.424 -27.966 1.00 17.95 286 ILE D O 1
ATOM 9247 N N . GLN D 1 287 ? -48.179 26.108 -29.859 1.00 25.79 287 GLN D N 1
ATOM 9248 C CA . GLN D 1 287 ? -49.400 26.717 -29.340 1.00 26.01 287 GLN D CA 1
ATOM 9249 C C . GLN D 1 287 ? -50.047 25.926 -28.204 1.00 25.88 287 GLN D C 1
ATOM 9250 O O . GLN D 1 287 ? -50.583 26.518 -27.279 1.00 26.09 287 GLN D O 1
ATOM 9256 N N . LYS D 1 288 ? -49.991 24.601 -28.273 1.00 29.29 288 LYS D N 1
ATOM 9257 C CA . LYS D 1 288 ? -50.472 23.768 -27.175 1.00 29.70 288 LYS D CA 1
ATOM 9258 C C . LYS D 1 288 ? -49.703 24.059 -25.893 1.00 29.45 288 LYS D C 1
ATOM 9259 O O . LYS D 1 288 ? -50.291 24.134 -24.805 1.00 29.74 288 LYS D O 1
ATOM 9265 N N . ILE D 1 289 ? -48.393 24.255 -26.044 1.00 26.45 289 ILE D N 1
ATOM 9266 C CA . ILE D 1 289 ? -47.484 24.557 -24.934 1.00 25.97 289 ILE D CA 1
ATOM 9267 C C . ILE D 1 289 ? -47.731 25.958 -24.344 1.00 26.63 289 ILE D C 1
ATOM 9268 O O . ILE D 1 289 ? -47.698 26.151 -23.120 1.00 26.68 289 ILE D O 1
ATOM 9273 N N . SER D 1 290 ? -47.985 26.925 -25.225 1.00 29.02 290 SER D N 1
ATOM 9274 C CA . SER D 1 290 ? -48.266 28.306 -24.835 1.00 29.28 290 SER D CA 1
ATOM 9275 C C . SER D 1 290 ? -49.578 28.466 -24.071 1.00 29.31 290 SER D C 1
ATOM 9276 O O . SER D 1 290 ? -49.740 29.422 -23.311 1.00 29.66 290 SER D O 1
ATOM 9279 N N . GLY D 1 291 ? -50.519 27.554 -24.296 1.00 35.56 291 GLY D N 1
ATOM 9280 C CA . GLY D 1 291 ? -51.850 27.660 -23.700 1.00 35.87 291 GLY D CA 1
ATOM 9281 C C . GLY D 1 291 ? -52.695 28.737 -24.362 1.00 36.30 291 GLY D C 1
ATOM 9282 O O . GLY D 1 291 ? -53.819 29.018 -23.928 1.00 36.52 291 GLY D O 1
ATOM 9283 N N . ASN D 1 292 ? -52.136 29.348 -25.405 1.00 22.90 292 ASN D N 1
ATOM 9284 C CA . ASN D 1 292 ? -52.812 30.381 -26.160 1.00 23.17 292 ASN D CA 1
ATOM 9285 C C . ASN D 1 292 ? -54.005 29.783 -26.885 1.00 23.06 292 ASN D C 1
ATOM 9286 O O . ASN D 1 292 ? -53.882 28.769 -27.581 1.00 22.79 292 ASN D O 1
ATOM 9291 N N . THR D 1 293 ? -55.163 30.406 -26.679 1.00 42.70 293 THR D N 1
ATOM 9292 C CA . THR D 1 293 ? -56.437 29.881 -27.137 1.00 42.46 293 THR D CA 1
ATOM 9293 C C . THR D 1 293 ? -56.923 30.603 -28.381 1.00 42.66 293 THR D C 1
ATOM 9294 O O . THR D 1 293 ? -58.021 30.316 -28.875 1.00 42.96 293 THR D O 1
ATOM 9298 N N . GLY D 1 294 ? -56.118 31.541 -28.882 1.00 20.14 294 GLY D N 1
ATOM 9299 C CA . GLY D 1 294 ? -56.405 32.183 -30.155 1.00 20.03 294 GLY D CA 1
ATOM 9300 C C . GLY D 1 294 ? -56.468 31.147 -31.263 1.00 19.86 294 GLY D C 1
ATOM 9301 O O . GLY D 1 294 ? -56.278 29.950 -31.020 1.00 19.74 294 GLY D O 1
ATOM 9302 N N . THR D 1 295 ? -56.747 31.584 -32.485 1.00 25.50 295 THR D N 1
ATOM 9303 C CA . THR D 1 295 ? -56.737 30.664 -33.619 1.00 25.03 295 THR D CA 1
ATOM 9304 C C . THR D 1 295 ? -55.293 30.430 -34.084 1.00 24.81 295 THR D C 1
ATOM 9305 O O . THR D 1 295 ? -54.414 31.251 -33.812 1.00 24.94 295 THR D O 1
ATOM 9309 N N . TYR D 1 296 ? -55.053 29.309 -34.766 1.00 19.28 296 TYR D N 1
ATOM 9310 C CA . TYR D 1 296 ? -53.699 28.922 -35.210 1.00 19.05 296 TYR D CA 1
ATOM 9311 C C . TYR D 1 296 ? -52.987 30.087 -35.895 1.00 19.35 296 TYR D C 1
ATOM 9312 O O . TYR D 1 296 ? -51.799 30.342 -35.688 1.00 19.33 296 TYR D O 1
ATOM 9321 N N . GLU D 1 297 ? -53.759 30.774 -36.722 1.00 22.99 297 GLU D N 1
ATOM 9322 C CA . GLU D 1 297 ? -53.317 31.827 -37.599 1.00 23.32 297 GLU D CA 1
ATOM 9323 C C . GLU D 1 297 ? -52.975 33.098 -36.769 1.00 23.62 297 GLU D C 1
ATOM 9324 O O . GLU D 1 297 ? -51.939 33.744 -36.985 1.00 23.76 297 GLU D O 1
ATOM 9330 N N . GLU D 1 298 ? -53.840 33.431 -35.810 1.00 30.04 298 GLU D N 1
ATOM 9331 C CA . GLU D 1 298 ? -53.580 34.500 -34.842 1.00 30.33 298 GLU D CA 1
ATOM 9332 C C . GLU D 1 298 ? -52.322 34.261 -34.010 1.00 30.03 298 GLU D C 1
ATOM 9333 O O . GLU D 1 298 ? -51.578 35.199 -33.728 1.00 30.28 298 GLU D O 1
ATOM 9339 N N . PHE D 1 299 ? -52.109 33.009 -33.598 1.00 18.29 299 PHE D N 1
ATOM 9340 C CA . PHE D 1 299 ? -50.955 32.631 -32.790 1.00 18.01 299 PHE D CA 1
ATOM 9341 C C . PHE D 1 299 ? -49.690 32.726 -33.605 1.00 17.96 299 PHE D C 1
ATOM 9342 O O . PHE D 1 299 ? -48.701 33.324 -33.166 1.00 18.04 299 PHE D O 1
ATOM 9350 N N . LYS D 1 300 ? -49.739 32.132 -34.791 1.00 20.05 300 LYS D N 1
ATOM 9351 C CA . LYS D 1 300 ? -48.633 32.146 -35.734 1.00 20.02 300 LYS D CA 1
ATOM 9352 C C . LYS D 1 300 ? -48.221 33.574 -36.111 1.00 20.45 300 LYS D C 1
ATOM 9353 O O . LYS D 1 300 ? -47.084 33.964 -35.880 1.00 20.45 300 LYS D O 1
ATOM 9359 N N . HIS D 1 301 ? -49.138 34.344 -36.684 1.00 21.83 301 HIS D N 1
ATOM 9360 C CA . HIS D 1 301 ? -48.786 35.661 -37.203 1.00 22.33 301 HIS D CA 1
ATOM 9361 C C . HIS D 1 301 ? -48.361 36.596 -36.081 1.00 22.24 301 HIS D C 1
ATOM 9362 O O . HIS D 1 301 ? -47.488 37.453 -36.252 1.00 22.04 301 HIS D O 1
ATOM 9369 N N . HIS D 1 302 ? -48.982 36.423 -34.928 1.00 22.65 302 HIS D N 1
ATOM 9370 C CA . HIS D 1 302 ? -48.562 37.176 -33.771 1.00 22.51 302 HIS D CA 1
ATOM 9371 C C . HIS D 1 302 ? -47.131 36.859 -33.362 1.00 21.94 302 HIS D C 1
ATOM 9372 O O . HIS D 1 302 ? -46.341 37.764 -33.085 1.00 22.47 302 HIS D O 1
ATOM 9379 N N . LEU D 1 303 ? -46.817 35.568 -33.316 1.00 21.57 303 LEU D N 1
ATOM 9380 C CA . LEU D 1 303 ? -45.504 35.083 -32.938 1.00 21.04 303 LEU D CA 1
ATOM 9381 C C . LEU D 1 303 ? -44.467 35.512 -33.963 1.00 21.15 303 LEU D C 1
ATOM 9382 O O . LEU D 1 303 ? -43.339 35.869 -33.594 1.00 20.70 303 LEU D O 1
ATOM 9387 N N . GLU D 1 304 ? -44.864 35.510 -35.240 1.00 20.57 304 GLU D N 1
ATOM 9388 C CA . GLU D 1 304 ? -44.033 36.036 -36.321 1.00 20.92 304 GLU D CA 1
ATOM 9389 C C . GLU D 1 304 ? -43.859 37.541 -36.131 1.00 21.20 304 GLU D C 1
ATOM 9390 O O . GLU D 1 304 ? -42.743 38.069 -36.192 1.00 21.58 304 GLU D O 1
ATOM 9396 N N . GLY D 1 305 ? -44.976 38.221 -35.891 1.00 22.65 305 GLY D N 1
ATOM 9397 C CA . GLY D 1 305 ? -44.995 39.647 -35.593 1.00 22.73 305 GLY D CA 1
ATOM 9398 C C . GLY D 1 305 ? -44.084 40.018 -34.451 1.00 22.28 305 GLY D C 1
ATOM 9399 O O . GLY D 1 305 ? -43.443 41.055 -34.484 1.00 22.47 305 GLY D O 1
ATOM 9400 N N . ALA D 1 306 ? -44.013 39.156 -33.444 1.00 19.32 306 ALA D N 1
ATOM 9401 C CA . ALA D 1 306 ? -43.181 39.412 -32.274 1.00 19.06 306 ALA D CA 1
ATOM 9402 C C . ALA D 1 306 ? -41.723 39.052 -32.560 1.00 18.46 306 ALA D C 1
ATOM 9403 O O . ALA D 1 306 ? -40.846 39.249 -31.716 1.00 18.46 306 ALA D O 1
ATOM 9405 N N . HIS D 1 307 ? -41.480 38.542 -33.767 1.00 22.50 307 HIS D N 1
ATOM 9406 C CA . HIS D 1 307 ? -40.166 38.055 -34.202 1.00 22.07 307 HIS D CA 1
ATOM 9407 C C . HIS D 1 307 ? -39.703 36.882 -33.390 1.00 21.57 307 HIS D C 1
ATOM 9408 O O . HIS D 1 307 ? -38.522 36.765 -33.094 1.00 20.38 307 HIS D O 1
ATOM 9415 N N . GLN D 1 308 ? -40.649 36.031 -33.020 1.00 18.93 308 GLN D N 1
ATOM 9416 C CA . GLN D 1 308 ? -40.373 34.862 -32.211 1.00 18.49 308 GLN D CA 1
ATOM 9417 C C . GLN D 1 308 ? -40.558 33.631 -33.052 1.00 18.11 308 GLN D C 1
ATOM 9418 O O . GLN D 1 308 ? -40.289 32.524 -32.599 1.00 18.17 308 GLN D O 1
ATOM 9424 N N . LEU D 1 309 ? -41.035 33.841 -34.276 1.00 14.01 309 LEU D N 1
ATOM 9425 C CA . LEU D 1 309 ? -41.340 32.767 -35.201 1.00 14.21 309 LEU D CA 1
ATOM 9426 C C . LEU D 1 309 ? -40.976 33.152 -36.629 1.00 14.55 309 LEU D C 1
ATOM 9427 O O . LEU D 1 309 ? -41.416 34.176 -37.142 1.00 14.42 309 LEU D O 1
ATOM 9432 N N . PHE D 1 310 ? -40.155 32.306 -37.245 1.00 16.42 310 PHE D N 1
ATOM 9433 C CA . PHE D 1 310 ? -39.672 32.498 -38.601 1.00 16.38 310 PHE D CA 1
ATOM 9434 C C . PHE D 1 310 ? -39.862 31.177 -39.291 1.00 16.75 310 PHE D C 1
ATOM 9435 O O . PHE D 1 310 ? -39.385 30.147 -38.816 1.00 16.02 310 PHE D O 1
ATOM 9443 N N . VAL D 1 311 ? -40.633 31.194 -40.372 1.00 20.82 311 VAL D N 1
ATOM 9444 C CA . VAL D 1 311 ? -40.837 29.973 -41.126 1.00 19.14 311 VAL D CA 1
ATOM 9445 C C . VAL D 1 311 ? -40.465 30.102 -42.582 1.00 19.15 311 VAL D C 1
ATOM 9446 O O . VAL D 1 311 ? -40.667 31.148 -43.196 1.00 19.45 311 VAL D O 1
ATOM 9450 N N . GLU D 1 312 ? -39.832 29.042 -43.078 1.00 24.35 312 GLU D N 1
ATOM 9451 C CA . GLU D 1 312 ? -39.451 28.905 -44.476 1.00 24.59 312 GLU D CA 1
ATOM 9452 C C . GLU D 1 312 ? -39.669 27.453 -44.874 1.00 23.89 312 GLU D C 1
ATOM 9453 O O . GLU D 1 312 ? -38.770 26.623 -44.818 1.00 23.67 312 GLU D O 1
ATOM 9459 N N . THR D 1 313 ? -40.887 27.140 -45.269 1.00 19.62 313 THR D N 1
ATOM 9460 C CA . THR D 1 313 ? -41.198 25.764 -45.592 1.00 19.00 313 THR D CA 1
ATOM 9461 C C . THR D 1 313 ? -41.524 25.655 -47.066 1.00 19.06 313 THR D C 1
ATOM 9462 O O . THR D 1 313 ? -42.079 26.575 -47.668 1.00 19.30 313 THR D O 1
ATOM 9466 N N . TYR D 1 314 ? -41.148 24.530 -47.654 1.00 19.08 314 TYR D N 1
ATOM 9467 C CA . TYR D 1 314 ? -41.233 24.401 -49.087 1.00 19.39 314 TYR D CA 1
ATOM 9468 C C . TYR D 1 314 ? -41.444 22.943 -49.476 1.00 19.24 314 TYR D C 1
ATOM 9469 O O . TYR D 1 314 ? -41.829 22.672 -50.615 1.00 18.14 314 TYR D O 1
#

Solvent-accessible surface area: 55487 Å² total; per-residue (Å²): 3,78,142,140,43,76,68,89,60,34,49,135,108,73,44,29,108,0,103,7,43,10,9,40,55,51,5,39,86,83,77,84,36,103,38,69,85,50,56,17,46,11,14,8,15,62,0,14,0,38,10,77,10,104,30,0,8,0,18,0,9,1,10,0,0,0,25,2,86,52,100,12,77,107,21,107,92,135,62,83,106,61,32,29,32,73,42,73,94,34,16,0,1,0,0,3,35,0,39,56,89,143,80,59,16,0,5,0,6,1,88,42,86,16,107,29,120,13,97,85,107,133,135,21,50,1,8,8,46,0,5,83,9,137,43,46,43,79,0,32,0,12,0,0,24,39,126,170,9,25,18,12,118,97,82,32,89,6,20,0,0,0,0,0,29,26,21,0,0,1,2,0,1,0,0,0,22,10,7,12,62,17,146,55,12,141,23,102,2,71,1,10,0,0,0,4,8,33,20,38,36,13,11,4,24,29,131,53,0,108,16,4,56,98,122,34,63,40,3,93,18,15,24,1,18,12,91,76,48,166,4,84,57,111,38,30,132,10,104,5,20,29,37,0,110,67,42,22,120,17,0,76,121,0,31,130,49,44,0,30,0,0,0,0,0,24,106,163,35,26,18,92,31,4,0,58,14,0,14,134,24,47,56,71,139,31,80,44,112,101,12,36,120,134,7,62,54,50,116,19,4,21,36,69,17,117,168,126,133,37,81,64,65,64,35,111,141,110,72,41,25,100,0,104,5,80,31,25,78,53,54,5,41,120,88,70,91,38,106,32,62,70,44,79,7,38,10,16,7,14,76,0,16,0,39,17,70,66,86,33,0,41,9,27,0,8,0,12,0,0,0,29,2,87,50,102,21,97,92,53,126,88,180,158,40,31,28,73,40,72,93,33,17,0,0,2,10,19,106,100,107,113,42,17,0,19,0,7,2,78,42,94,15,109,29,57,72,109,11,90,63,97,128,127,23,51,2,7,10,45,0,4,86,8,146,102,43,53,90,0,34,0,14,0,0,25,34,122,170,8,23,19,12,71,78,94,30,88,6,22,0,0,0,0,0,28,23,19,0,0,1,1,0,8,0,0,0,39,12,5,5,53,59,142,112,19,146,18,106,3,67,1,12,0,0,0,4,6,25,20,36,36,12,14,5,28,34,131,61,0,106,33,6,44,94,135,39,178,39,4,100,19,17,27,1,21,11,92,74,47,132,3,79,61,33,3,12,116,11,103,4,17,22,35,0,96,74,49,35,128,16,0,103,102,1,28,124,47,47,0,32,0,0,0,0,0,23,103,167,34,27,20,96,32,2,0,65,13,0,18,107,26,44,55,71,139,31,80,44,105,99,8,40,118,126,7,54,57,49,110,25,3,15,37,69,16,119,70,144,142,41,80,63,74,61,32,91,123,103,72,44,29,106,0,102,6,83,30,28,74,60,49,6,40,122,79,61,93,39,113,28,66,65,35,59,22,34,11,14,7,14,62,0,13,0,37,11,78,10,101,31,0,15,0,18,0,9,0,10,0,0,0,24,1,82,52,115,9,85,115,56,146,86,177,122,46,24,34,77,44,73,96,33,16,0,0,0,0,2,32,0,43,57,93,146,80,57,17,0,5,0,7,2,84,40,88,17,113,24,37,67,72,14,100,55,73,127,130,25,54,1,6,11,46,0,4,86,8,90,103,46,39,79,0,30,0,10,0,0,26,35,125,170,7,25,17,11,112,99,82,33,91,5,21,0,0,0,0,0,30,25,21,0,0,1,2,0,1,0,0,0,21,9,7,11,72,17,145,55,10,142,22,103,2,69,1,11,0,0,1,5,6,33,26,38,34,11,13,4,26,33,132,52,0,104,16,4,49,81,155,48,158,41,5,101,19,17,25,1,16,12,98,76,46,123,2,72,54,39,3,12,129,10,105,6,20,29,36,0,112,72,35,27,107,11,0,93,101,2,30,128,52,44,0,29,0,0,0,0,0,24,106,162,36,26,21,83,30,4,0,46,13,0,17,110,21,48,52,70,137,31,76,50,107,94,14,44,120,129,6,71,57,53,114,16,7,24,45,62,13,117,120,140,124,36,78,62,70,66,33,118,127,111,74,42,24,107,0,101,5,46,9,7,36,50,57,6,38,85,86,62,71,39,105,24,70,55,42,75,9,39,9,19,8,14,74,0,16,0,36,17,70,64,86,31,0,37,6,26,1,6,0,6,0,0,0,28,1,88,53,116,19,90,103,18,101,91,136,56,64,101,71,18,30,31,69,43,72,92,33,16,0,0,4,21,20,62,170,41,65,192,94,42,20,0,20,0,6,2,77,41,92,19,105,30,28,165,112,14,89,85,91,129,124,25,56,2,7,10,43,0,4,86,7,136,42,43,55,82,0,33,0,14,0,0,24,30,125,172,9,25,20,12,80,82,89,31,91,8,22,0,0,0,0,0,29,26,19,0,0,1,2,0,10,0,0,0,38,13,6,6,56,36,135,72,20,144,20,107,4,71,1,10,0,0,1,5,6,27,21,38,37,10,13,6,28,36,128,61,0,106,30,5,44,65,78,36,174,39,3,100,18,16,26,2,18,11,88,76,49,158,3,93,76,113,38,32,122,11,102,4,18,26,37,0,100,75,43,32,125,17,0,103,105,1,29,128,47,47,0,29,0,0,0,0,0,24,104,164,33,27,21,98,31,2,0,71,14,0,19,146,25,44,53,73,137,31,83,44,104,97,9,39,115,121,7,49,57,52,108,24,2,17,37,61,16,118

Nearest PDB structures (foldseek):
  2rc5-assembly2_B  TM=1.003E+00  e=4.840E-68  Leptospira interrogans
  2rc5-assembly4_D  TM=1.002E+00  e=1.111E-64  Leptospira interrogans
  2rc5-assembly3_C  TM=9.950E-01  e=4.647E-61  Leptospira interrogans
  2rc6-assembly2_B  TM=9.884E-01  e=1.739E-60  Leptospira interrogans
  1qfy-assembly1_A  TM=8.833E-01  e=4.686E-30  Pisum sativum

Sequence (1217 aa):
PTREPQINLFKKSNPYKAKVISNVLLTPETGTGKRPKKEGEALVHRIVLAIDHSAYPYVIGQSGGVIPPGEDPEKKAKGLADVGYTVRLYSIASPSYSFGMKEDNIEFIIKRDNIYN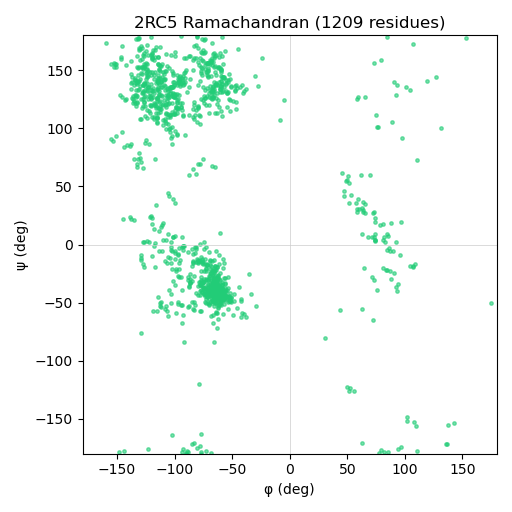GNIQFKGVCSNYMCDLKPGDEVTMTGPSGKKFLLPNTDFSGDIMFLATGTGIAPFIGMSEELLEHKLIKFTGNITLVYGAPYSDELVMMDYLKGLESKHKNFKLITAISREEKNSFDGGRMYISHRVREQAEAVKKILNGGGRFYICGGPKGMEKGVIEEIQKISGNTGTYEEFKHHLEGAHQLFVETYTREPQINLFKKSNPYKAKVISNVLLTPETGTGKRPKKEGEALVHRIVLAIDHSAYPYVIGQSGGVIPPGEDPEKKAKDVGYTVRLYSIASPSYMKEDNIEFIIKRDNIYDENGNIQFKGVCSNYMCDLKPGDEVTMTGPSGKKFLLPNTDFSGDIMFLATGTGIAPFIGMSEELLEHKLIKFTGNITLVYGAPYSDELVMMDYLKGLESKHKNFKLITAISREEKNSFDGGRMYISHRVREQAEAVKKILNGGGRFYICGGPKGMEKGVIEEIQKISGNTGTYEEFKHHLEGAHQLFVETYTREPQINLFKKSNPYKAKVISNVLLTPETGTGKRPKKEGEALVHRIVLAIDHSAYPYVIGQSGGVIPPGEDPEKKAKDVGYTVRLYSIASPSYSFGMKEDNIEFIIKRDNIYDENGNIQFKGVCSNYMCDLKPGDEVTMTGPSGKKFLLPNTDFSGDIMFLATGTGIAPFIGMSEELLEHKLIKFTGNITLVYGAPYSDELVMMDYLKGLESKHKNFKLITAISREEKNSFDGGRMYISHRVREQAEAVKKILNGGGRFYICGGPKGMEKGVIEEIQKISGNTGTYEEFKHHLEGAHQLFVETYTREPQINLFKKSNPYKAKVISNVLLTPETGTGKRPKKEGEALVHRIVLAIDHSAYPYVIGQSGGVIPPGEDPEKKAKGLADVGYTVRLYSIASPSYFGMKEDNIEFIIKRDNIYDENGNIQFKGVCSNYMCDLKPGDEVTMTGPSGKKFLLPNTDFSGDIMFLATGTGIAPFIGMSEELLEHKLIKFTGNITLVYGAPYSDELVMMDYLKGLESKHKNFKLITAISREEKNSFDGGRMYISHRVREQAEAVKKILNGGGRFYICGGPKGMEKGVIEEIQKISGNTGTYEEFKHHLEGAHQLFVETY

InterPro domains:
  IPR001433 Oxidoreductase FAD/NAD(P)-binding [PF00175] (166-278)
  IPR001709 Flavoprotein pyridine nucleotide cytochrome reductase [PR00371] (60-70)
  IPR001709 Flavoprotein pyridine nucleotide cytochrome reductase [PR00371] (90-97)
  IPR001709 Flavoprotein pyridine nucleotide cytochrome reductase [PR00371] (128-137)
  IPR001709 Flavoprotein pyridine nucleotide cytochrome reductase [PR00371] (165-184)
  IPR001709 Flavoprotein pyridine nucleotide cytochrome reductase [PR00371] (193-202)
  IPR001709 Flavoprotein pyridine nucleotide cytochrome reductase [PR00371] (241-257)
  IPR001709 Flavoprotein pyridine nucleotide cytochrome reductase [PR00371] (264-272)
  IPR015701 Ferredoxin--NADP reductase [PIRSF000361] (5-310)
  IPR015701 Ferredoxin--NADP reductase [PTHR43314] (4-310)
  IPR017927 FAD-binding domain, ferredoxin reductase-type [PS51384] (15-155)
  IPR017938 Riboflavin synthase-like beta-barrel [SSF63380] (4-157)
  IPR039261 Ferredoxin-NADP reductase (FNR), nucleotide-binding domain [G3DSA:3.40.50.80] (150-310)
  IPR039261 Ferredoxin-NADP reductase (FNR), nucleotide-binding domain [SSF52343] (154-310)

B-factor: mean 27.23, std 10.7, range [11.26, 76.53]